Protein 6ASV (pdb70)

Solvent-accessible surface area: 34694 Å² total; per-residue (Å²): 159,79,29,69,0,0,20,6,82,5,3,72,63,4,0,78,89,0,0,94,139,29,211,36,99,53,17,75,19,51,23,28,99,104,64,16,30,5,1,28,6,73,0,70,44,52,3,29,37,8,7,0,0,0,0,0,0,2,1,61,83,6,2,39,5,0,0,0,0,0,1,0,0,1,0,0,47,5,5,10,18,51,66,3,0,0,0,0,0,20,6,0,1,7,73,23,26,154,65,62,220,72,30,80,32,4,29,0,0,65,2,1,0,44,0,0,39,54,3,18,4,61,40,2,0,0,1,16,11,86,18,98,131,1,75,65,42,19,148,32,72,16,26,6,1,76,0,32,38,45,9,24,98,17,2,83,136,42,137,29,42,98,23,2,0,0,0,5,67,104,74,4,32,128,80,0,120,54,9,0,50,102,4,127,108,21,75,48,0,36,4,52,88,100,157,51,42,16,98,29,97,0,59,52,17,0,0,0,0,2,25,13,37,6,24,52,6,25,67,12,21,133,0,0,102,16,0,66,141,101,37,11,98,81,0,10,0,2,0,3,7,1,25,22,12,67,84,1,12,62,38,0,115,121,25,57,7,62,34,0,0,0,0,12,0,14,73,48,62,128,89,7,63,92,9,126,24,17,76,61,26,46,0,0,26,22,0,4,49,0,0,79,45,9,17,74,151,71,66,26,90,61,30,81,118,160,45,65,1,0,18,4,85,6,3,63,61,4,0,75,94,0,0,87,125,21,209,50,76,46,19,78,22,54,24,27,101,100,68,15,30,3,1,30,5,78,0,63,53,90,1,167,60,4,24,0,0,0,0,0,0,3,3,65,83,8,1,36,5,1,0,0,0,0,1,0,0,1,0,0,86,63,6,52,18,49,62,3,0,0,0,0,0,10,5,1,2,4,76,23,2,84,8,46,131,5,24,32,35,4,0,0,0,10,1,2,0,34,0,0,45,52,5,19,5,61,45,0,0,0,1,5,4,71,7,45,25,1,4,0,4,9,126,35,60,3,2,6,3,45,0,22,63,38,6,27,111,18,1,88,145,34,135,26,98,91,22,2,0,0,0,5,61,26,58,6,3,81,66,0,27,46,6,0,91,92,4,127,39,17,74,6,0,0,3,5,49,91,111,48,103,13,21,22,77,1,74,54,26,2,0,0,0,3,29,8,20,5,30,46,5,22,72,9,20,138,0,0,109,18,0,63,86,119,37,9,54,91,0,10,0,1,0,2,2,2,25,24,15,64,86,1,18,64,43,2,126,124,28,61,7,62,35,1,0,0,1,12,0,13,81,36,64,113,51,2,133,80,8,133,33,24,79,64,29,51,0,0,25,26,0,4,54,0,0,79,48,12,31,87,151,75,44,23,33,72,43,72,102,60,56,2,0,19,5,80,6,3,63,138,8,0,77,118,0,0,86,120,26,208,56,84,46,19,90,28,53,22,29,98,122,132,111,45,112,31,31,32,117,29,78,55,109,5,173,58,6,23,0,0,0,0,0,0,2,3,86,82,39,87,60,5,16,91,0,0,11,47,0,0,37,31,0,87,176,38,51,18,48,50,4,0,0,0,0,0,26,5,2,63,6,109,73,3,86,49,46,137,2,37,193,70,81,24,21,0,17,58,3,0,58,102,0,40,93,29,20,5,59,11,1,0,0,0,8,9,82,10,43,27,0,2,0,4,3,78,30,12,3,2,5,2,51,0,24,62,34,2,20,109,18,3,90,144,46,92,30,69,96,22,3,0,0,0,3,52,21,55,2,1,88,60,0,42,46,2,0,91,117,7,130,100,18,67,5,0,0,1,4,68,8,146,63,137,102,131,58,90,75,70,20,83,15,17,21,73,0,70,64,30,3,0,0,1,0,17,13,37,6,26,61,6,18,54,10,18,121,0,0,34,17,0,63,152,111,40,9,48,104,0,9,0,2,0,2,5,1,37,17,50,78,82,0,16,60,42,2,151,107,27,64,7,60,35,0,0,0,1,22,0,13,77,36,46,114,115,2,140,89,13,131,35,21,88,66,26,40,0,0,26,25,0,5,60,0,0,74,48,0,27,86,56,56,26,4,36,71,35,71

Foldseek 3Di:
DLEAEEEEDFFVPLSVLLCVLLVHDHFDWPWDADPVRDTDTDGPDQQAQGAYEYEFACAPVNVSRLNSQLVNLLNNVVSHHNAYEYEHAHHPLLVLCDQVVVPPDDSVLLVSQCSNVVSPHQEYEYELRVDPCSCVSHPHGYHYHYPLVVLLVVVQVVPWDQEEEEELAPVCVVVSCVSCCVNVVGHYWYWYPVLIDIRDQQAPGEYEYEDAEDECCVSVQSSQVVSVVNHHDAYEYEYEYYNNPDNNLVSVLPGSHQAYEYESSGPDDPSNVPDPRYYYDYCSNLVSVQVVCVVVVHDPVVSHD/DEAEAEEDFAVVLSQLLQVLLVHGHADWDWDADPVRDIDIDHPDQQALHAYEYEFACAVVNVSSLNSQLVNLLNNVVSHHNAYEYEHAHHPLLVLCDQVVVNPDDSVLLVSQVSNVVSPHQEYEYEPRLDPCSCVSHPHGYHYHYPLVVLLVVVVVPPWDQEEEEELADSFQVVSCVSCCVNVVGHYWYWYPPVIDIRDQQAPGEYEYEGAEDACCQSVQSSQVVSVVRHHDAYEYEHEYYNNPDNNLVSVQPGRHQAYEYESSGDDDVSNVPDPRYYYDYCSNVVSVVVVCVVVVHDPVVPD/DEAEAEEPFFVVLSQLLCVLLVHGHADKDWDADPVRHTDIDRPDQQALYAYEYEFACAPVNVSRLNSQLVNLLNCVVSHHNAYEYEHAHHPLLVLQDQVVVPPDDSVLLVSQVSNVVSPHQEYEYELRVDPCSCVSHPHGYHYHYPLVVLLVVVQVPPWDQEEEEELADSCVVVSCVSCCVNVVGYYKYWYWDDPDPPDDIDTDIGDQQAPTEYEHEDAEDACCQSVQNSQVNSVVSHHDAYEYEHEYYNNPDNNLVSVVPGRHQAYEYESSGPDDPSNVPDPRYYYDYCSVVVSVCVVCVVVVHDPVVSD

Sequence (919 aa):
PDMKLFAGNATPELAQRIANRLYTSLGDAAVGRFSDGEVSVQINENVRGGDIFIIQSTCAPTNDNLMELVVMVDALRRASAGRITAVIPYFGYARQDRRVRSARVPITAKVVADFLSSVGVDRVLTVDLHAEQIQGFFDVPVDNVFGSPILLEDMLQLNLDNPIVVSPDIGGVVRARAIAKLLNDTDMAIIDKRVMHIIGDVAGRDCVLVDDMIDTGGTLCKAAEALKERGAKRVFAYATHPIFSGNAANNLRNSVIDEVVVCDTIPLSDEIKSLPNVRTLTLSGMLAEAIRRISNEESISAMFEDMKLFAGNATPELAQRIANRLYTSLGDAAVGRFSDGEVSVQINENVRGGDIFIIQSTCAPTNDNLMELVVMVDALRRASAGRITAVIPYFGYARQDRRVRSARVPITAKVVADFLSSVGVDRVLTVDLHAEQIQGFFDVPVDNVFGSPILLEDMLQLNLDNPIVVSPDIGGVVRARAIAKLLNDTDMAIIDKRVMHIIGDVAGRDCVLVDDMIDTGGTLCKAAEALKERGAKRVFAYATHPIFSGNAANNLRNSVIDEVVVCDTIPLSDEIKSLPNVRTLTLSGMLAEAIRRISNEESISAMFDMKLFAGNATPELAQRIANRLYTSLGDAAVGRFSDGEVSVQINENVRGGDIFIIQSTCAPTNDNLMELVVMVDALRRASAGRITAVIPYFGYARQDRRVRSARVPITAKVVADFLSSVGVDRVLTVDLHAEQIQGFFDVPVDNVFGSPILLEDMLQLNLDNPIVVSPDIGGVVRARAIAKLLNDTDMAIIDKRRPRANVSQVMHIIGDVAGRDCVLVDDMIDTGGTLCKAAEALKERGAKRVFAYATHPIFSGNAANNLRNSVIDEVVVCDTIPLSDEIKSLPNVRTLTLSGMLAEAIRRISNEESISAMF

Secondary structure (DSSP, 8-state):
--EEEEE-SSSHHHHHHHHHHTT-PBP-EEEEE-TTS-EEEEE-S--BT-EEEEE----SSHHHHHHHHHHHHHHHHHTTBSEEEEEESS-TTTT----GGG-S---HHHHHHHHHHHHT--EEEEES-SSGGGGGG-SS-EEEE-SHHHHHHHHHHT--SS-EEEESSGGGHHHHHHHHHHTTT-EEEEEEE--EEEES--TTS-EEEEEEEESS-HHHHHHHHHHHHTT-S-EEEEEEEE---TTHHHHHHTS--SEEEEESSSPPPHHHHH-TTEEEE--HHHHHHHHHHHHHT--SGGG--/-EEEEE-SSSHHHHHHHHHHTT--B--EEEEE-TTS-EEEEE-S--BT-EEEEE----SSHHHHHHHHHHHHHHHHHTTBSEEEEEESS-TTTT----GGG-S---HHHHHHHHHHHHT--EEEEES-SSGGGGGG-SS-EEEE-SHHHHHHHHHTT--SS-EEEESSGGGHHHHHHHHHHTTT--EEEEEE--EEEES--TT--EEEE-SEESSSHHHHHHHHHHHHTT-S-EEEE-SEE---TTHHHHHHTS--SEEEEESSSPPPHHHHT-TTEEEE--HHHHHHHHHHHHTT--SGGG-/-EEEEE-SSSHHHHHHHHHHTT-----EEEEE-TTS-EEEEE-S--BT-EEEEE----SSHHHHHHHHHHHHHHHHHTTBSEEEEEESS-TTTT----GGG-S---HHHHHHHHHHHHT--EEEEES-SSGGGGGG-SS-EEEE-SHHHHHHHHHTT--SS-EEEESSGGGHHHHHHHHHHTTT--EEEEEEE---TTS--EEEEES--TTS-EEEEEEEESS-HHHHHHHHHHHHTT-S-EEEEEEEE---TTHHHHHHTS--SEEEEESSSPPPHHHHT-TTEEEE--HHHHHHHHHHHHTT--SGGG-

Structure (mmCIF, N/CA/C/O backbone):
data_6ASV
#
_entry.id   6ASV
#
_cell.length_a   104.757
_cell.length_b   138.436
_cell.length_c   137.438
_cell.angle_alpha   90.000
_cell.angle_beta   90.000
_cell.angle_gamma   90.000
#
_symmetry.space_group_name_H-M   'C 2 2 21'
#
loop_
_entity.id
_entity.type
_entity.pdbx_description
1 polymer 'Ribose-phosphate pyrophosphokinase'
2 non-polymer 'PHOSPHATE ION'
3 non-polymer 'CHLORIDE ION'
4 water water
#
loop_
_atom_site.group_PDB
_atom_site.id
_atom_site.type_symbol
_atom_site.label_atom_id
_atom_site.label_alt_id
_atom_site.label_comp_id
_atom_site.label_asym_id
_atom_site.label_entity_id
_atom_site.label_seq_id
_atom_site.pdbx_PDB_ins_code
_atom_site.Cartn_x
_atom_site.Cartn_y
_atom_site.Cartn_z
_atom_site.occupancy
_atom_site.B_iso_or_equiv
_atom_site.auth_seq_id
_atom_site.auth_comp_id
_atom_site.auth_asym_id
_atom_site.auth_atom_id
_atom_site.pdbx_PDB_model_num
ATOM 1 N N . PRO A 1 22 ? 0.752 9.164 -30.504 1.00 65.16 2 PRO A N 1
ATOM 2 C CA . PRO A 1 22 ? 2.055 9.309 -31.169 1.00 66.01 2 PRO A CA 1
ATOM 3 C C . PRO A 1 22 ? 3.128 8.410 -30.547 1.00 63.35 2 PRO A C 1
ATOM 4 O O . PRO A 1 22 ? 3.737 7.604 -31.246 1.00 64.05 2 PRO A O 1
ATOM 8 N N . ASP A 1 23 ? 3.349 8.562 -29.243 1.00 59.79 3 ASP A N 1
ATOM 9 C CA . ASP A 1 23 ? 4.130 7.603 -28.459 1.00 58.90 3 ASP A CA 1
ATOM 10 C C . ASP A 1 23 ? 3.231 6.520 -27.833 1.00 55.54 3 ASP A C 1
ATOM 11 O O . ASP A 1 23 ? 3.697 5.727 -27.015 1.00 54.53 3 ASP A O 1
ATOM 16 N N . MET A 1 24 ? 1.949 6.497 -28.211 1.00 52.03 4 MET A N 1
ATOM 17 C CA . MET A 1 24 ? 0.976 5.565 -27.650 1.00 50.27 4 MET A CA 1
ATOM 18 C C . MET A 1 24 ? 1.041 4.213 -28.345 1.00 46.31 4 MET A C 1
ATOM 19 O O . MET A 1 24 ? 1.119 4.143 -29.558 1.00 44.12 4 MET A O 1
ATOM 24 N N . LYS A 1 25 ? 0.989 3.147 -27.558 1.00 43.70 5 LYS A N 1
ATOM 25 C CA . LYS A 1 25 ? 0.874 1.800 -28.095 1.00 43.34 5 LYS A CA 1
ATOM 26 C C . LYS A 1 25 ? -0.095 0.970 -27.262 1.00 41.77 5 LYS A C 1
ATOM 27 O O . LYS A 1 25 ? -0.170 1.129 -26.046 1.00 40.78 5 LYS A O 1
ATOM 33 N N . LEU A 1 26 ? -0.852 0.113 -27.939 1.00 40.67 6 LEU A N 1
ATOM 34 C CA . LEU A 1 26 ? -1.812 -0.769 -27.299 1.00 41.23 6 LEU A CA 1
ATOM 35 C C . LEU A 1 26 ? -1.333 -2.194 -27.382 1.00 41.73 6 LEU A C 1
ATOM 36 O O . LEU A 1 26 ? -0.839 -2.618 -28.427 1.00 43.63 6 LEU A O 1
ATOM 41 N N . PHE A 1 27 ? -1.487 -2.926 -26.282 1.00 41.41 7 PHE A N 1
ATOM 42 C CA . PHE A 1 27 ? -1.298 -4.370 -26.262 1.00 42.31 7 PHE A CA 1
ATOM 43 C C . PHE A 1 27 ? -2.511 -5.010 -25.620 1.00 41.77 7 PHE A C 1
ATOM 44 O O . PHE A 1 27 ? -3.324 -4.322 -24.999 1.00 39.38 7 PHE A O 1
ATOM 52 N N . ALA A 1 28 ? -2.623 -6.328 -25.779 1.00 40.78 8 ALA A N 1
ATOM 53 C CA . ALA A 1 28 ? -3.721 -7.100 -25.203 1.00 42.37 8 ALA A CA 1
ATOM 54 C C . ALA A 1 28 ? -3.326 -8.560 -24.985 1.00 41.80 8 ALA A C 1
ATOM 55 O O . ALA A 1 28 ? -2.573 -9.129 -25.769 1.00 41.45 8 ALA A O 1
ATOM 57 N N . GLY A 1 29 ? -3.838 -9.158 -23.912 1.00 42.23 9 GLY A N 1
ATOM 58 C CA . GLY A 1 29 ? -3.666 -10.588 -23.672 1.00 42.22 9 GLY A CA 1
ATOM 59 C C . GLY A 1 29 ? -4.849 -11.337 -24.249 1.00 42.63 9 GLY A C 1
ATOM 60 O O . GLY A 1 29 ? -5.550 -10.821 -25.117 1.00 46.87 9 GLY A O 1
ATOM 61 N N . ASN A 1 30 ? -5.098 -12.538 -23.746 1.00 40.80 10 ASN A N 1
ATOM 62 C CA . ASN A 1 30 ? -6.160 -13.393 -24.281 1.00 41.50 10 ASN A CA 1
ATOM 63 C C . ASN A 1 30 ? -7.494 -13.294 -23.540 1.00 42.50 10 ASN A C 1
ATOM 64 O O . ASN A 1 30 ? -8.414 -14.057 -23.834 1.00 41.92 10 ASN A O 1
ATOM 69 N N . ALA A 1 31 ? -7.609 -12.368 -22.589 1.00 40.75 11 ALA A N 1
ATOM 70 C CA . ALA A 1 31 ? -8.823 -12.265 -21.785 1.00 41.91 11 ALA A CA 1
ATOM 71 C C . ALA A 1 31 ? -9.982 -11.654 -22.563 1.00 41.73 11 ALA A C 1
ATOM 72 O O . ALA A 1 31 ? -11.096 -12.181 -22.547 1.00 43.43 11 ALA A O 1
ATOM 74 N N . THR A 1 32 ? -9.712 -10.532 -23.227 1.00 39.38 12 THR A N 1
ATOM 75 C CA . THR A 1 32 ? -10.738 -9.768 -23.918 1.00 39.65 12 THR A CA 1
ATOM 76 C C . THR A 1 32 ? -10.235 -9.319 -25.297 1.00 40.08 12 THR A C 1
ATOM 77 O O . THR A 1 32 ? -10.148 -8.121 -25.573 1.00 38.80 12 THR A O 1
ATOM 81 N N . PRO A 1 33 ? -9.904 -10.288 -26.169 1.00 40.70 13 PRO A N 1
ATOM 82 C CA . PRO A 1 33 ? -9.298 -9.943 -27.456 1.00 41.07 13 PRO A CA 1
ATOM 83 C C . PRO A 1 33 ? -10.217 -9.129 -28.359 1.00 40.35 13 PRO A C 1
ATOM 84 O O . PRO A 1 33 ? -9.751 -8.207 -29.018 1.00 39.64 13 PRO A O 1
ATOM 88 N N . GLU A 1 34 ? -11.501 -9.471 -28.382 1.00 41.35 14 GLU A N 1
ATOM 89 C CA . GLU A 1 34 ? -12.469 -8.798 -29.250 1.00 42.98 14 GLU A CA 1
ATOM 90 C C . GLU A 1 34 ? -12.722 -7.359 -28.801 1.00 42.75 14 GLU A C 1
ATOM 91 O O . GLU A 1 34 ? -12.753 -6.443 -29.619 1.00 43.22 14 GLU A O 1
ATOM 93 N N . LEU A 1 35 ? -12.902 -7.171 -27.498 1.00 41.45 15 LEU A N 1
ATOM 94 C CA . LEU A 1 35 ? -13.011 -5.837 -26.923 1.00 41.69 15 LEU A CA 1
ATOM 95 C C . LEU A 1 35 ? -11.760 -5.008 -27.211 1.00 41.29 15 LEU A C 1
ATOM 96 O O . LEU A 1 35 ? -11.844 -3.825 -27.559 1.00 39.84 15 LEU A O 1
ATOM 101 N N . ALA A 1 36 ? -10.598 -5.631 -27.041 1.00 39.50 16 ALA A N 1
ATOM 102 C CA . ALA A 1 36 ? -9.331 -4.957 -27.274 1.00 38.97 16 ALA A CA 1
ATOM 103 C C . ALA A 1 36 ? -9.254 -4.469 -28.715 1.00 38.83 16 ALA A C 1
ATOM 104 O O . ALA A 1 36 ? -8.836 -3.325 -28.975 1.00 36.41 16 ALA A O 1
ATOM 106 N N . GLN A 1 37 ? -9.663 -5.330 -29.645 1.00 36.62 17 GLN A N 1
ATOM 107 C CA . GLN A 1 37 ? -9.645 -4.973 -31.061 1.00 39.74 17 GLN A CA 1
ATOM 108 C C . GLN A 1 37 ? -10.592 -3.820 -31.374 1.00 40.11 17 GLN A C 1
ATOM 109 O O . GLN A 1 37 ? -10.261 -2.951 -32.173 1.00 41.05 17 GLN A O 1
ATOM 115 N N . ARG A 1 38 ? -11.768 -3.830 -30.756 1.00 41.63 18 ARG A N 1
ATOM 116 C CA . ARG A 1 38 ? -12.734 -2.744 -30.937 1.00 43.93 18 ARG A CA 1
ATOM 117 C C . ARG A 1 38 ? -12.208 -1.427 -30.386 1.00 41.83 18 ARG A C 1
ATOM 118 O O . ARG A 1 38 ? -12.381 -0.374 -30.997 1.00 41.66 18 ARG A O 1
ATOM 126 N N . ILE A 1 39 ? -11.544 -1.486 -29.242 1.00 40.23 19 ILE A N 1
ATOM 127 C CA . ILE A 1 39 ? -10.898 -0.297 -28.696 1.00 40.13 19 ILE A CA 1
ATOM 128 C C . ILE A 1 39 ? -9.820 0.202 -29.667 1.00 38.76 19 ILE A C 1
ATOM 129 O O . ILE A 1 39 ? -9.787 1.380 -30.008 1.00 38.58 19 ILE A O 1
ATOM 134 N N . ALA A 1 40 ? -8.956 -0.707 -30.104 1.00 38.35 20 ALA A N 1
ATOM 135 C CA . ALA A 1 40 ? -7.886 -0.388 -31.051 1.00 38.79 20 ALA A CA 1
ATOM 136 C C . ALA A 1 40 ? -8.423 0.266 -32.322 1.00 39.56 20 ALA A C 1
ATOM 137 O O . ALA A 1 40 ? -7.913 1.310 -32.745 1.00 39.43 20 ALA A O 1
ATOM 139 N N . ASN A 1 41 ? -9.464 -0.319 -32.905 1.00 38.54 21 ASN A N 1
ATOM 140 C CA . ASN A 1 41 ? -10.120 0.277 -34.083 1.00 39.28 21 ASN A CA 1
ATOM 141 C C . ASN A 1 41 ? -10.612 1.717 -33.886 1.00 41.41 21 ASN A C 1
ATOM 142 O O . ASN A 1 41 ? -10.503 2.549 -34.797 1.00 41.16 21 ASN A O 1
ATOM 147 N N . ARG A 1 42 ? -11.147 2.018 -32.705 1.00 43.23 22 ARG A N 1
ATOM 148 C CA . ARG A 1 42 ? -11.636 3.372 -32.414 1.00 44.98 22 ARG A CA 1
ATOM 149 C C . ARG A 1 42 ? -10.521 4.391 -32.194 1.00 44.38 22 ARG A C 1
ATOM 150 O O . ARG A 1 42 ? -10.748 5.586 -32.332 1.00 46.12 22 ARG A O 1
ATOM 158 N N . LEU A 1 43 ? -9.328 3.907 -31.856 1.00 43.95 23 LEU A N 1
ATOM 159 C CA . LEU A 1 43 ? -8.126 4.730 -31.756 1.00 43.15 23 LEU A CA 1
ATOM 160 C C . LEU A 1 43 ? -7.279 4.663 -33.028 1.00 42.21 23 LEU A C 1
ATOM 161 O O . LEU A 1 43 ? -6.175 5.208 -33.087 1.00 41.06 23 LEU A O 1
ATOM 166 N N . TYR A 1 44 ? -7.803 3.999 -34.049 1.00 43.58 24 TYR A N 1
ATOM 167 C CA . TYR A 1 44 ? -7.088 3.789 -35.305 1.00 46.71 24 TYR A CA 1
ATOM 168 C C . TYR A 1 44 ? -5.641 3.337 -35.115 1.00 45.59 24 TYR A C 1
ATOM 169 O O . TYR A 1 44 ? -4.710 3.880 -35.715 1.00 45.85 24 TYR A O 1
ATOM 178 N N . THR A 1 45 ? -5.472 2.320 -34.281 1.00 44.29 25 THR A N 1
ATOM 179 C CA . THR A 1 45 ? -4.156 1.889 -33.855 1.00 43.42 25 THR A CA 1
ATOM 180 C C . THR A 1 45 ? -4.114 0.376 -33.888 1.00 42.68 25 THR A C 1
ATOM 181 O O . THR A 1 45 ? -5.022 -0.277 -33.393 1.00 42.18 25 THR A O 1
ATOM 185 N N . SER A 1 46 ? -3.067 -0.181 -34.479 1.00 41.31 26 SER A N 1
ATOM 186 C CA . SER A 1 46 ? -2.897 -1.627 -34.502 1.00 41.89 26 SER A CA 1
ATOM 187 C C . SER A 1 46 ? -2.495 -2.103 -33.110 1.00 42.32 26 SER A C 1
ATOM 188 O O . SER A 1 46 ? -1.824 -1.382 -32.374 1.00 44.42 26 SER A O 1
ATOM 191 N N . LEU A 1 47 ? -2.923 -3.304 -32.750 1.00 40.56 27 LEU A N 1
ATOM 192 C CA . LEU A 1 47 ? -2.495 -3.933 -31.507 1.00 41.95 27 LEU A CA 1
ATOM 193 C C . LEU A 1 47 ? -1.049 -4.397 -31.616 1.00 42.85 27 LEU A C 1
ATOM 194 O O . LEU A 1 47 ? -0.671 -5.026 -32.595 1.00 45.17 27 LEU A O 1
ATOM 199 N N . GLY A 1 48 ? -0.253 -4.097 -30.595 1.00 43.62 28 GLY A N 1
ATOM 200 C CA . GLY A 1 48 ? 1.159 -4.452 -30.576 1.00 43.59 28 GLY A CA 1
ATOM 201 C C . GLY A 1 48 ? 1.401 -5.947 -30.571 1.00 44.96 28 GLY A C 1
ATOM 202 O O . GLY A 1 48 ? 0.524 -6.731 -30.214 1.00 44.56 28 GLY A O 1
ATOM 203 N N . ASP A 1 49 ? 2.598 -6.340 -30.987 1.00 46.04 29 ASP A N 1
ATOM 204 C CA . ASP A 1 49 ? 2.944 -7.747 -31.085 1.00 47.33 29 ASP A CA 1
ATOM 205 C C . ASP A 1 49 ? 3.502 -8.238 -29.764 1.00 45.74 29 ASP A C 1
ATOM 206 O O . ASP A 1 49 ? 4.702 -8.171 -29.506 1.00 45.87 29 ASP A O 1
ATOM 211 N N . ALA A 1 50 ? 2.608 -8.711 -28.917 1.00 45.40 30 ALA A N 1
ATOM 212 C CA . ALA A 1 50 ? 3.010 -9.447 -27.742 1.00 47.97 30 ALA A CA 1
ATOM 213 C C . ALA A 1 50 ? 2.576 -10.885 -27.993 1.00 46.98 30 ALA A C 1
ATOM 214 O O . ALA A 1 50 ? 1.387 -11.159 -28.171 1.00 51.75 30 ALA A O 1
ATOM 216 N N . ALA A 1 51 ? 3.541 -11.789 -28.058 1.00 46.01 31 ALA A N 1
ATOM 217 C CA . ALA A 1 51 ? 3.241 -13.204 -28.210 1.00 45.93 31 ALA A CA 1
ATOM 218 C C . ALA A 1 51 ? 2.850 -13.728 -26.845 1.00 44.86 31 ALA A C 1
ATOM 219 O O . ALA A 1 51 ? 3.708 -14.096 -26.052 1.00 47.65 31 ALA A O 1
ATOM 221 N N . VAL A 1 52 ? 1.556 -13.732 -26.560 1.00 44.04 32 VAL A N 1
ATOM 222 C CA . VAL A 1 52 ? 1.057 -14.171 -25.260 1.00 44.88 32 VAL A CA 1
ATOM 223 C C . VAL A 1 52 ? 0.464 -15.570 -25.397 1.00 44.34 32 VAL A C 1
ATOM 224 O O . VAL A 1 52 ? -0.602 -15.741 -25.972 1.00 43.23 32 VAL A O 1
ATOM 228 N N . GLY A 1 53 ? 1.156 -16.568 -24.863 1.00 47.08 33 GLY A N 1
ATOM 229 C CA . GLY A 1 53 ? 0.697 -17.946 -24.963 1.00 46.07 33 GLY A CA 1
ATOM 230 C C . GLY A 1 53 ? 1.060 -18.778 -23.755 1.00 48.29 33 GLY A C 1
ATOM 231 O O . GLY A 1 53 ? 1.161 -18.271 -22.632 1.00 45.15 33 GLY A O 1
ATOM 232 N N . ARG A 1 54 ? 1.236 -20.073 -23.992 1.00 50.83 34 ARG A N 1
ATOM 233 C CA . ARG A 1 54 ? 1.559 -21.009 -22.937 1.00 53.25 34 ARG A CA 1
ATOM 234 C C . ARG A 1 54 ? 2.705 -21.875 -23.401 1.00 54.39 34 ARG A C 1
ATOM 235 O O . ARG A 1 54 ? 2.789 -22.225 -24.578 1.00 57.57 34 ARG A O 1
ATOM 243 N N . PHE A 1 55 ? 3.591 -22.217 -22.476 1.00 54.51 35 PHE A N 1
ATOM 244 C CA . PHE A 1 55 ? 4.510 -23.316 -22.700 1.00 57.59 35 PHE A CA 1
ATOM 245 C C . PHE A 1 55 ? 3.713 -24.618 -22.579 1.00 58.41 35 PHE A C 1
ATOM 246 O O . PHE A 1 55 ? 2.529 -24.601 -22.217 1.00 56.60 35 PHE A O 1
ATOM 254 N N . SER A 1 56 ? 4.346 -25.739 -22.903 1.00 61.35 36 SER A N 1
ATOM 255 C CA . SER A 1 56 ? 3.669 -27.045 -22.871 1.00 61.21 36 SER A CA 1
ATOM 256 C C . SER A 1 56 ? 3.021 -27.366 -21.512 1.00 60.89 36 SER A C 1
ATOM 257 O O . SER A 1 56 ? 1.975 -28.019 -21.455 1.00 60.66 36 SER A O 1
ATOM 260 N N . ASP A 1 57 ? 3.646 -26.900 -20.432 1.00 57.50 37 ASP A N 1
ATOM 261 C CA . ASP A 1 57 ? 3.186 -27.195 -19.071 1.00 58.87 37 ASP A CA 1
ATOM 262 C C . ASP A 1 57 ? 2.105 -26.248 -18.524 1.00 57.16 37 ASP A C 1
ATOM 263 O O . ASP A 1 57 ? 1.590 -26.470 -17.428 1.00 55.89 37 ASP A O 1
ATOM 268 N N . GLY A 1 58 ? 1.774 -25.196 -19.269 1.00 54.90 38 GLY A N 1
ATOM 269 C CA . GLY A 1 58 ? 0.746 -24.242 -18.848 1.00 53.95 38 GLY A CA 1
ATOM 270 C C . GLY A 1 58 ? 1.267 -22.963 -18.202 1.00 53.47 38 GLY A C 1
ATOM 271 O O . GLY A 1 58 ? 0.479 -22.088 -17.838 1.00 54.22 38 GLY A O 1
ATOM 272 N N . GLU A 1 59 ? 2.584 -22.846 -18.046 1.00 51.63 39 GLU A N 1
ATOM 273 C CA . GLU A 1 59 ? 3.184 -21.583 -17.613 1.00 50.40 39 GLU A CA 1
ATOM 274 C C . GLU A 1 59 ? 2.984 -20.527 -18.695 1.00 48.02 39 GLU A C 1
ATOM 275 O O . GLU A 1 59 ? 3.149 -20.808 -19.891 1.00 45.31 39 GLU A O 1
ATOM 281 N N . VAL A 1 60 ? 2.636 -19.314 -18.274 1.00 46.51 40 VAL A N 1
ATOM 282 C CA . VAL A 1 60 ? 2.473 -18.205 -19.207 1.00 47.80 40 VAL A CA 1
ATOM 283 C C . VAL A 1 60 ? 3.779 -17.912 -19.954 1.00 46.77 40 VAL A C 1
ATOM 284 O O . VAL A 1 60 ? 4.858 -17.915 -19.367 1.00 46.61 40 VAL A O 1
ATOM 288 N N . SER A 1 61 ? 3.655 -17.671 -21.255 1.00 47.16 41 SER A N 1
ATOM 289 C CA . SER A 1 61 ? 4.766 -17.278 -22.105 1.00 47.04 41 SER A CA 1
ATOM 290 C C . SER A 1 61 ? 4.469 -15.908 -22.700 1.00 44.44 41 SER A C 1
ATOM 291 O O . SER A 1 61 ? 3.425 -15.712 -23.321 1.00 44.59 41 SER A O 1
ATOM 294 N N . VAL A 1 62 ? 5.380 -14.964 -22.499 1.00 42.10 42 VAL A N 1
ATOM 295 C CA . VAL A 1 62 ? 5.221 -13.610 -23.020 1.00 41.21 42 VAL A CA 1
ATOM 296 C C . VAL A 1 62 ? 6.534 -13.144 -23.619 1.00 39.88 42 VAL A C 1
ATOM 297 O O . VAL A 1 62 ? 7.597 -13.298 -23.010 1.00 38.06 42 VAL A O 1
ATOM 301 N N . GLN A 1 63 ? 6.451 -12.616 -24.836 1.00 39.80 43 GLN A N 1
ATOM 302 C CA . GLN A 1 63 ? 7.556 -11.891 -25.445 1.00 41.97 43 GLN A CA 1
ATOM 303 C C . GLN A 1 63 ? 7.019 -10.698 -26.229 1.00 41.98 43 GLN A C 1
ATOM 304 O O . GLN A 1 63 ? 6.094 -10.840 -27.028 1.00 44.32 43 GLN A O 1
ATOM 310 N N . ILE A 1 64 ? 7.602 -9.529 -25.996 1.00 39.68 44 ILE A N 1
ATOM 311 C CA . ILE A 1 64 ? 7.220 -8.323 -26.720 1.00 38.83 44 ILE A CA 1
ATOM 312 C C . ILE A 1 64 ? 8.107 -8.241 -27.964 1.00 38.71 44 ILE A C 1
ATOM 313 O O . ILE A 1 64 ? 9.329 -8.121 -27.852 1.00 40.51 44 ILE A O 1
ATOM 318 N N . ASN A 1 65 ? 7.506 -8.334 -29.148 1.00 38.48 45 ASN A N 1
ATOM 319 C CA . ASN A 1 65 ? 8.276 -8.351 -30.400 1.00 38.40 45 ASN A CA 1
ATOM 320 C C . ASN A 1 65 ? 8.336 -6.988 -31.114 1.00 40.33 45 ASN A C 1
ATOM 321 O O . ASN A 1 65 ? 8.318 -6.920 -32.351 1.00 39.26 45 ASN A O 1
ATOM 326 N N . GLU A 1 66 ? 8.411 -5.909 -30.338 1.00 38.20 46 GLU A N 1
ATOM 327 C CA . GLU A 1 66 ? 8.590 -4.571 -30.907 1.00 39.79 46 GLU A CA 1
ATOM 328 C C . GLU A 1 66 ? 9.132 -3.606 -29.874 1.00 39.95 46 GLU A C 1
ATOM 329 O O . GLU A 1 66 ? 8.959 -3.791 -28.675 1.00 40.84 46 GLU A O 1
ATOM 335 N N . ASN A 1 67 ? 9.800 -2.572 -30.351 1.00 41.18 47 ASN A N 1
ATOM 336 C CA . ASN A 1 67 ? 10.367 -1.584 -29.468 1.00 43.62 47 ASN A CA 1
ATOM 337 C C . ASN A 1 67 ? 9.247 -0.883 -28.707 1.00 41.16 47 ASN A C 1
ATOM 338 O O . ASN A 1 67 ? 8.258 -0.484 -29.303 1.00 39.95 47 ASN A O 1
ATOM 343 N N . VAL A 1 68 ? 9.383 -0.797 -27.385 1.00 41.52 48 VAL A N 1
ATOM 344 C CA . VAL A 1 68 ? 8.439 -0.047 -26.551 1.00 41.48 48 VAL A CA 1
ATOM 345 C C . VAL A 1 68 ? 9.145 1.030 -25.730 1.00 42.14 48 VAL A C 1
ATOM 346 O O . VAL A 1 68 ? 8.541 1.626 -24.835 1.00 43.23 48 VAL A O 1
ATOM 350 N N . ARG A 1 69 ? 10.417 1.278 -26.028 1.00 43.96 49 ARG A N 1
ATOM 351 C CA . ARG A 1 69 ? 11.220 2.229 -25.258 1.00 45.53 49 ARG A CA 1
ATOM 352 C C . ARG A 1 69 ? 10.604 3.622 -25.238 1.00 42.61 49 ARG A C 1
ATOM 353 O O . ARG A 1 69 ? 10.283 4.172 -26.281 1.00 38.96 49 ARG A O 1
ATOM 361 N N . GLY A 1 70 ? 10.426 4.167 -24.037 1.00 41.94 50 GLY A N 1
ATOM 362 C CA . GLY A 1 70 ? 9.868 5.505 -23.854 1.00 42.88 50 GLY A CA 1
ATOM 363 C C . GLY A 1 70 ? 8.398 5.666 -24.206 1.00 43.26 50 GLY A C 1
ATOM 364 O O . GLY A 1 70 ? 7.881 6.779 -24.199 1.00 42.97 50 GLY A O 1
ATOM 365 N N . GLY A 1 71 ? 7.714 4.564 -24.496 1.00 44.92 51 GLY A N 1
ATOM 366 C CA . GLY A 1 71 ? 6.341 4.622 -24.977 1.00 43.39 51 GLY A CA 1
ATOM 367 C C . GLY A 1 71 ? 5.301 4.767 -23.890 1.00 43.99 51 GLY A C 1
ATOM 368 O O . GLY A 1 71 ? 5.536 4.434 -22.724 1.00 43.22 51 GLY A O 1
ATOM 369 N N . ASP A 1 72 ? 4.145 5.278 -24.297 1.00 43.34 52 ASP A N 1
ATOM 370 C CA . ASP A 1 72 ? 2.963 5.352 -23.460 1.00 43.01 52 ASP A CA 1
ATOM 371 C C . ASP A 1 72 ? 2.135 4.109 -23.765 1.00 41.05 52 ASP A C 1
ATOM 372 O O . ASP A 1 72 ? 1.425 4.066 -24.769 1.00 42.48 52 ASP A O 1
ATOM 377 N N . ILE A 1 73 ? 2.247 3.097 -22.910 1.00 39.25 53 ILE A N 1
ATOM 378 C CA . ILE A 1 73 ? 1.724 1.765 -23.203 1.00 38.92 53 ILE A CA 1
ATOM 379 C C . ILE A 1 73 ? 0.443 1.457 -22.440 1.00 37.50 53 ILE A C 1
ATOM 380 O O . ILE A 1 73 ? 0.381 1.623 -21.220 1.00 37.02 53 ILE A O 1
ATOM 385 N N . PHE A 1 74 ? -0.567 0.977 -23.163 1.00 35.80 54 PHE A N 1
ATOM 386 C CA . PHE A 1 74 ? -1.839 0.584 -22.569 1.00 36.75 54 PHE A CA 1
ATOM 387 C C . PHE A 1 74 ? -2.059 -0.900 -22.817 1.00 37.50 54 PHE A C 1
ATOM 388 O O . PHE A 1 74 ? -1.939 -1.359 -23.945 1.00 37.40 54 PHE A O 1
ATOM 396 N N . ILE A 1 75 ? -2.344 -1.646 -21.759 1.00 37.86 55 ILE A N 1
ATOM 397 C CA . ILE A 1 75 ? -2.598 -3.081 -21.875 1.00 39.32 55 ILE A CA 1
ATOM 398 C C . ILE A 1 75 ? -4.065 -3.314 -21.599 1.00 38.30 55 ILE A C 1
ATOM 399 O O . ILE A 1 75 ? -4.582 -2.882 -20.568 1.00 37.24 55 ILE A O 1
ATOM 404 N N . ILE A 1 76 ? -4.733 -3.995 -22.521 1.00 37.66 56 ILE A N 1
ATOM 405 C CA . ILE A 1 76 ? -6.156 -4.261 -22.387 1.00 38.26 56 ILE A CA 1
ATOM 406 C C . ILE A 1 76 ? -6.356 -5.722 -22.015 1.00 39.13 56 ILE A C 1
ATOM 407 O O . ILE A 1 76 ? -6.160 -6.623 -22.836 1.00 40.59 56 ILE A O 1
ATOM 412 N N . GLN A 1 77 ? -6.750 -5.940 -20.768 1.00 38.82 57 GLN A N 1
ATOM 413 C CA . GLN A 1 77 ? -6.934 -7.275 -20.231 1.00 39.02 57 GLN A CA 1
ATOM 414 C C . GLN A 1 77 ? -7.837 -7.229 -18.989 1.00 39.37 57 GLN A C 1
ATOM 415 O O . GLN A 1 77 ? -7.407 -6.782 -17.912 1.00 39.53 57 GLN A O 1
ATOM 421 N N . SER A 1 78 ? -9.086 -7.673 -19.144 1.00 37.76 58 SER A N 1
ATOM 422 C CA . SER A 1 78 ? -9.933 -7.974 -17.992 1.00 37.47 58 SER A CA 1
ATOM 423 C C . SER A 1 78 ? -9.325 -9.164 -17.260 1.00 38.69 58 SER A C 1
ATOM 424 O O . SER A 1 78 ? -8.716 -10.036 -17.889 1.00 37.59 58 SER A O 1
ATOM 427 N N . THR A 1 79 ? -9.469 -9.200 -15.941 1.00 37.77 59 THR A N 1
ATOM 428 C CA . THR A 1 79 ? -9.068 -10.381 -15.185 1.00 39.86 59 THR A CA 1
ATOM 429 C C . THR A 1 79 ? -10.311 -11.225 -14.902 1.00 40.65 59 THR A C 1
ATOM 430 O O . THR A 1 79 ? -10.678 -11.456 -13.753 1.00 40.20 59 THR A O 1
ATOM 434 N N . CYS A 1 80 ? -10.955 -11.658 -15.986 1.00 39.80 60 CYS A N 1
ATOM 435 C CA . CYS A 1 80 ? -12.136 -12.504 -15.936 1.00 40.05 60 CYS A CA 1
ATOM 436 C C . CYS A 1 80 ? -11.699 -13.955 -16.087 1.00 41.23 60 CYS A C 1
ATOM 437 O O . CYS A 1 80 ? -10.511 -14.228 -16.228 1.00 41.67 60 CYS A O 1
ATOM 440 N N . ALA A 1 81 ? -12.654 -14.878 -16.068 1.00 41.33 61 ALA A N 1
ATOM 441 C CA . ALA A 1 81 ? -12.357 -16.299 -16.216 1.00 45.99 61 ALA A CA 1
ATOM 442 C C . ALA A 1 81 ? -11.578 -16.563 -17.507 1.00 46.49 61 ALA A C 1
ATOM 443 O O . ALA A 1 81 ? -11.883 -15.950 -18.525 1.00 49.24 61 ALA A O 1
ATOM 445 N N . PRO A 1 82 ? -10.558 -17.424 -17.475 1.00 46.04 62 PRO A N 1
ATOM 446 C CA . PRO A 1 82 ? -10.012 -18.031 -16.246 1.00 45.96 62 PRO A CA 1
ATOM 447 C C . PRO A 1 82 ? -9.120 -17.034 -15.496 1.00 44.76 62 PRO A C 1
ATOM 448 O O . PRO A 1 82 ? -8.090 -16.594 -16.013 1.00 44.26 62 PRO A O 1
ATOM 452 N N . THR A 1 83 ? -9.528 -16.697 -14.280 1.00 44.44 63 THR A N 1
ATOM 453 C CA . THR A 1 83 ? -9.030 -15.514 -13.585 1.00 44.11 63 THR A CA 1
ATOM 454 C C . THR A 1 83 ? -7.525 -15.496 -13.353 1.00 41.97 63 THR A C 1
ATOM 455 O O . THR A 1 83 ? -6.859 -14.502 -13.642 1.00 41.50 63 THR A O 1
ATOM 459 N N . ASN A 1 84 ? -6.992 -16.593 -12.831 1.00 39.63 64 ASN A N 1
ATOM 460 C CA . ASN A 1 84 ? -5.593 -16.631 -12.439 1.00 39.19 64 ASN A CA 1
ATOM 461 C C . ASN A 1 84 ? -4.657 -16.605 -13.647 1.00 38.64 64 ASN A C 1
ATOM 462 O O . ASN A 1 84 ? -3.646 -15.905 -13.624 1.00 36.61 64 ASN A O 1
ATOM 467 N N . ASP A 1 85 ? -5.009 -17.340 -14.702 1.00 36.96 65 ASP A N 1
ATOM 468 C CA . ASP A 1 85 ? -4.283 -17.262 -15.965 1.00 40.39 65 ASP A CA 1
ATOM 469 C C . ASP A 1 85 ? -4.285 -15.840 -16.541 1.00 39.21 65 ASP A C 1
ATOM 470 O O . ASP A 1 85 ? -3.243 -15.321 -16.923 1.00 40.11 65 ASP A O 1
ATOM 475 N N . ASN A 1 86 ? -5.452 -15.216 -16.601 1.00 39.28 66 ASN A N 1
ATOM 476 C CA . ASN A 1 86 ? -5.568 -13.875 -17.183 1.00 39.46 66 ASN A CA 1
ATOM 477 C C . ASN A 1 86 ? -4.863 -12.796 -16.350 1.00 39.15 66 ASN A C 1
ATOM 478 O O . ASN A 1 86 ? -4.286 -11.860 -16.902 1.00 36.85 66 ASN A O 1
ATOM 483 N N . LEU A 1 87 ? -4.892 -12.944 -15.029 1.00 38.25 67 LEU A N 1
ATOM 484 C CA . LEU A 1 87 ? -4.148 -12.063 -14.144 1.00 38.30 67 LEU A CA 1
ATOM 485 C C . LEU A 1 87 ? -2.645 -12.217 -14.357 1.00 38.68 67 LEU A C 1
ATOM 486 O O . LEU A 1 87 ? -1.919 -11.221 -14.434 1.00 36.23 67 LEU A O 1
ATOM 491 N N . MET A 1 88 ? -2.176 -13.460 -14.447 1.00 38.48 68 MET A N 1
ATOM 492 C CA . MET A 1 88 ? -0.744 -13.704 -14.649 1.00 40.36 68 MET A CA 1
ATOM 493 C C . MET A 1 88 ? -0.254 -13.174 -15.996 1.00 39.66 68 MET A C 1
ATOM 494 O O . MET A 1 88 ? 0.820 -12.588 -16.053 1.00 38.98 68 MET A O 1
ATOM 499 N N . GLU A 1 89 ? -1.033 -13.369 -17.064 1.00 38.59 69 GLU A N 1
ATOM 500 C CA . GLU A 1 89 ? -0.714 -12.756 -18.358 1.00 38.83 69 GLU A CA 1
ATOM 501 C C . GLU A 1 89 ? -0.501 -11.254 -18.170 1.00 37.38 69 GLU A C 1
ATOM 502 O O . GLU A 1 89 ? 0.497 -10.704 -18.615 1.00 36.72 69 GLU A O 1
ATOM 508 N N . LEU A 1 90 ? -1.443 -10.602 -17.500 1.00 36.82 70 LEU A N 1
ATOM 509 C CA . LEU A 1 90 ? -1.365 -9.156 -17.306 1.00 37.28 70 LEU A CA 1
ATOM 510 C C . LEU A 1 90 ? -0.090 -8.765 -16.568 1.00 38.01 70 LEU A C 1
ATOM 511 O O . LEU A 1 90 ? 0.657 -7.905 -17.038 1.00 36.91 70 LEU A O 1
ATOM 516 N N . VAL A 1 91 ? 0.184 -9.410 -15.437 1.00 37.58 71 VAL A N 1
ATOM 517 C CA . VAL A 1 91 ? 1.320 -8.988 -14.620 1.00 38.33 71 VAL A CA 1
ATOM 518 C C . VAL A 1 91 ? 2.660 -9.267 -15.292 1.00 38.44 71 VAL A C 1
ATOM 519 O O . VAL A 1 91 ? 3.564 -8.436 -15.185 1.00 36.23 71 VAL A O 1
ATOM 523 N N . VAL A 1 92 ? 2.798 -10.407 -15.979 1.00 37.15 72 VAL A N 1
ATOM 524 C CA . VAL A 1 92 ? 4.060 -10.703 -16.657 1.00 37.38 72 VAL A CA 1
ATOM 525 C C . VAL A 1 92 ? 4.219 -9.846 -17.924 1.00 38.02 72 VAL A C 1
ATOM 526 O O . VAL A 1 92 ? 5.341 -9.513 -18.302 1.00 38.42 72 VAL A O 1
ATOM 530 N N . MET A 1 93 ? 3.114 -9.509 -18.584 1.00 38.88 73 MET A N 1
ATOM 531 C CA . MET A 1 93 ? 3.162 -8.518 -19.673 1.00 40.13 73 MET A CA 1
ATOM 532 C C . MET A 1 93 ? 3.733 -7.187 -19.157 1.00 38.14 73 MET A C 1
ATOM 533 O O . MET A 1 93 ? 4.586 -6.577 -19.801 1.00 35.66 73 MET A O 1
ATOM 538 N N . VAL A 1 94 ? 3.289 -6.767 -17.976 1.00 37.56 74 VAL A N 1
ATOM 539 C CA . VAL A 1 94 ? 3.752 -5.497 -17.396 1.00 37.64 74 VAL A CA 1
ATOM 540 C C . VAL A 1 94 ? 5.240 -5.568 -17.072 1.00 38.07 74 VAL A C 1
ATOM 541 O O . VAL A 1 94 ? 5.988 -4.614 -17.328 1.00 36.57 74 VAL A O 1
ATOM 545 N N . ASP A 1 95 ? 5.667 -6.702 -16.517 1.00 36.88 75 ASP A N 1
ATOM 546 C CA . ASP A 1 95 ? 7.056 -6.873 -16.132 1.00 36.42 75 ASP A CA 1
ATOM 547 C C . ASP A 1 95 ? 7.970 -6.845 -17.341 1.00 36.06 75 ASP A C 1
ATOM 548 O O . ASP A 1 95 ? 9.037 -6.230 -17.301 1.00 35.74 75 ASP A O 1
ATOM 553 N N . ALA A 1 96 ? 7.560 -7.543 -18.398 1.00 34.87 76 ALA A N 1
ATOM 554 C CA . ALA A 1 96 ? 8.339 -7.599 -19.627 1.00 35.37 76 ALA A CA 1
ATOM 555 C C . ALA A 1 96 ? 8.457 -6.206 -20.229 1.00 35.25 76 ALA A C 1
ATOM 556 O O . ALA A 1 96 ? 9.534 -5.805 -20.656 1.00 36.77 76 ALA A O 1
ATOM 558 N N . LEU A 1 97 ? 7.353 -5.468 -20.238 1.00 35.73 77 LEU A N 1
ATOM 559 C CA . LEU A 1 97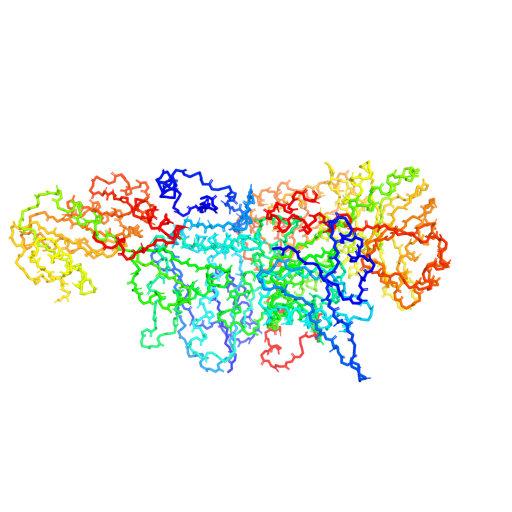 ? 7.347 -4.101 -20.757 1.00 37.06 77 LEU A CA 1
ATOM 560 C C . LEU A 1 97 ? 8.201 -3.139 -19.934 1.00 39.26 77 LEU A C 1
ATOM 561 O O . LEU A 1 97 ? 8.852 -2.249 -20.493 1.00 39.78 77 LEU A O 1
ATOM 566 N N . ARG A 1 98 ? 8.190 -3.312 -18.614 1.00 40.38 78 ARG A N 1
ATOM 567 C CA . ARG A 1 98 ? 8.960 -2.447 -17.718 1.00 41.70 78 ARG A CA 1
ATOM 568 C C . ARG A 1 98 ? 10.454 -2.692 -17.884 1.00 42.10 78 ARG A C 1
ATOM 569 O O . ARG A 1 98 ? 11.244 -1.738 -17.985 1.00 41.86 78 ARG A O 1
ATOM 577 N N . ARG A 1 99 ? 10.839 -3.966 -17.921 1.00 38.57 79 ARG A N 1
ATOM 578 C CA . ARG A 1 99 ? 12.234 -4.337 -18.152 1.00 40.75 79 ARG A CA 1
ATOM 579 C C . ARG A 1 99 ? 12.707 -4.016 -19.565 1.00 41.90 79 ARG A C 1
ATOM 580 O O . ARG A 1 99 ? 13.918 -3.959 -19.811 1.00 44.36 79 ARG A O 1
ATOM 588 N N . ALA A 1 100 ? 11.759 -3.822 -20.484 1.00 41.10 80 ALA A N 1
ATOM 589 C CA . ALA A 1 100 ? 12.057 -3.359 -21.842 1.00 41.29 80 ALA A CA 1
ATOM 590 C C . ALA A 1 100 ? 11.971 -1.831 -21.976 1.00 41.90 80 ALA A C 1
ATOM 591 O O . ALA A 1 100 ? 11.944 -1.311 -23.092 1.00 40.55 80 ALA A O 1
ATOM 593 N N . SER A 1 101 ? 11.898 -1.128 -20.843 1.00 41.52 81 SER A N 1
ATOM 594 C CA . SER A 1 101 ? 12.013 0.342 -20.778 1.00 42.35 81 SER A CA 1
ATOM 595 C C . SER A 1 101 ? 10.802 1.122 -21.312 1.00 42.62 81 SER A C 1
ATOM 596 O O . SER A 1 101 ? 10.951 2.213 -21.859 1.00 43.40 81 SER A O 1
ATOM 599 N N . ALA A 1 102 ? 9.606 0.579 -21.122 1.00 43.22 82 ALA A N 1
ATOM 600 C CA . ALA A 1 102 ? 8.380 1.331 -21.355 1.00 43.10 82 ALA A CA 1
ATOM 601 C C . ALA A 1 102 ? 8.380 2.633 -20.536 1.00 43.76 82 ALA A C 1
ATOM 602 O O . ALA A 1 102 ? 8.796 2.645 -19.382 1.00 43.24 82 ALA A O 1
ATOM 604 N N . GLY A 1 103 ? 7.923 3.727 -21.134 1.00 44.11 83 GLY A N 1
ATOM 605 C CA . GLY A 1 103 ? 7.887 5.019 -20.445 1.00 43.24 83 GLY A CA 1
ATOM 606 C C . GLY A 1 103 ? 6.807 5.050 -19.374 1.00 42.99 83 GLY A C 1
ATOM 607 O O . GLY A 1 103 ? 7.063 5.406 -18.223 1.00 40.56 83 GLY A O 1
ATOM 608 N N . ARG A 1 104 ? 5.598 4.660 -19.767 1.00 44.40 84 ARG A N 1
ATOM 609 C CA . ARG A 1 104 ? 4.447 4.626 -18.875 1.00 44.14 84 ARG A CA 1
ATOM 610 C C . ARG A 1 104 ? 3.591 3.405 -19.209 1.00 42.59 84 ARG A C 1
ATOM 611 O O . ARG A 1 104 ? 3.456 3.028 -20.374 1.00 40.49 84 ARG A O 1
ATOM 619 N N . ILE A 1 105 ? 3.032 2.778 -18.179 1.00 40.55 85 ILE A N 1
ATOM 620 C CA . ILE A 1 105 ? 2.236 1.572 -18.355 1.00 38.53 85 ILE A CA 1
ATOM 621 C C . ILE A 1 105 ? 0.890 1.744 -17.671 1.00 37.67 85 ILE A C 1
ATOM 622 O O . ILE A 1 105 ? 0.816 1.938 -16.450 1.00 36.92 85 ILE A O 1
ATOM 627 N N . THR A 1 106 ? -0.167 1.669 -18.474 1.00 34.89 86 THR A N 1
ATOM 628 C CA . THR A 1 106 ? -1.530 1.750 -17.989 1.00 36.21 86 THR A CA 1
ATOM 629 C C . THR A 1 106 ? -2.213 0.399 -18.182 1.00 36.29 86 THR A C 1
ATOM 630 O O . THR A 1 106 ? -2.366 -0.058 -19.312 1.00 36.22 86 THR A O 1
ATOM 634 N N . ALA A 1 107 ? -2.616 -0.231 -17.081 1.00 36.98 87 ALA A N 1
ATOM 635 C CA . ALA A 1 107 ? -3.412 -1.450 -17.141 1.00 38.52 87 ALA A CA 1
ATOM 636 C C . ALA A 1 107 ? -4.880 -1.084 -17.324 1.00 37.94 87 ALA A C 1
ATOM 637 O O . ALA A 1 107 ? -5.493 -0.457 -16.459 1.00 38.01 87 ALA A O 1
ATOM 639 N N . VAL A 1 108 ? -5.425 -1.464 -18.472 1.00 36.95 88 VAL A N 1
ATOM 640 C CA . VAL A 1 108 ? -6.829 -1.277 -18.768 1.00 37.74 88 VAL A CA 1
ATOM 641 C C . VAL A 1 108 ? -7.521 -2.604 -18.473 1.00 38.13 88 VAL A C 1
ATOM 642 O O . VAL A 1 108 ? -7.352 -3.587 -19.209 1.00 37.83 88 VAL A O 1
ATOM 646 N N . ILE A 1 109 ? -8.269 -2.628 -17.373 1.00 37.04 89 ILE A N 1
ATOM 647 C CA . ILE A 1 109 ? -8.855 -3.853 -16.843 1.00 37.89 89 ILE A CA 1
ATOM 648 C C . ILE A 1 109 ? -10.364 -3.641 -16.729 1.00 38.03 89 ILE A C 1
ATOM 649 O O . ILE A 1 109 ? -10.875 -3.382 -15.639 1.00 38.77 89 ILE A O 1
ATOM 654 N N . PRO A 1 110 ? -11.090 -3.756 -17.858 1.00 39.60 90 PRO A N 1
ATOM 655 C CA . PRO A 1 110 ? -12.520 -3.425 -17.876 1.00 39.83 90 PRO A CA 1
ATOM 656 C C . PRO A 1 110 ? -13.279 -4.106 -16.743 1.00 39.37 90 PRO A C 1
ATOM 657 O O . PRO A 1 110 ? -13.973 -3.425 -15.982 1.00 38.69 90 PRO A O 1
ATOM 661 N N . TYR A 1 111 ? -13.127 -5.428 -16.634 1.00 36.80 91 TYR A N 1
ATOM 662 C CA . TYR A 1 111 ? -13.609 -6.175 -15.481 1.00 37.21 91 TYR A CA 1
ATOM 663 C C . TYR A 1 111 ? -12.435 -6.567 -14.585 1.00 37.73 91 TYR A C 1
ATOM 664 O O . TYR A 1 111 ? -11.529 -7.295 -15.010 1.00 37.50 91 TYR A O 1
ATOM 673 N N . PHE A 1 112 ? -12.477 -6.091 -13.341 1.00 36.62 92 PHE A N 1
ATOM 674 C CA . PHE A 1 112 ? -11.435 -6.347 -12.351 1.00 36.19 92 PHE A CA 1
ATOM 675 C C . PHE A 1 112 ? -11.847 -7.520 -11.465 1.00 36.75 92 PHE A C 1
ATOM 676 O O . PHE A 1 112 ? -12.664 -7.358 -10.556 1.00 35.43 92 PHE A O 1
ATOM 684 N N . GLY A 1 113 ? -11.296 -8.702 -11.750 1.00 38.03 93 GLY A N 1
ATOM 685 C CA . GLY A 1 113 ? -11.536 -9.901 -10.941 1.00 37.27 93 GLY A CA 1
ATOM 686 C C . GLY A 1 113 ? -11.022 -9.790 -9.518 1.00 38.43 93 GLY A C 1
ATOM 687 O O . GLY A 1 113 ? -10.147 -8.970 -9.217 1.00 38.65 93 GLY A O 1
ATOM 688 N N . TYR A 1 114 ? -11.584 -10.617 -8.642 1.00 39.15 94 TYR A N 1
ATOM 689 C CA . TYR A 1 114 ? -11.268 -10.621 -7.206 1.00 40.15 94 TYR A CA 1
ATOM 690 C C . TYR A 1 114 ? -11.728 -9.360 -6.462 1.00 41.46 94 TYR A C 1
ATOM 691 O O . TYR A 1 114 ? -11.431 -9.204 -5.278 1.00 40.98 94 TYR A O 1
ATOM 700 N N . ALA A 1 115 ? -12.469 -8.481 -7.135 1.00 42.65 95 ALA A N 1
ATOM 701 C CA . ALA A 1 115 ? -12.967 -7.251 -6.510 1.00 43.61 95 ALA A CA 1
ATOM 702 C C . ALA A 1 115 ? -13.910 -7.533 -5.334 1.00 43.87 95 ALA A C 1
ATOM 703 O O . ALA A 1 115 ? -14.014 -6.717 -4.424 1.00 45.13 95 ALA A O 1
ATOM 705 N N . ARG A 1 116 ? -14.600 -8.673 -5.360 1.00 44.74 96 ARG A N 1
ATOM 706 C CA . ARG A 1 116 ? -15.523 -9.045 -4.273 1.00 47.92 96 ARG A CA 1
ATOM 707 C C . ARG A 1 116 ? -14.824 -9.440 -2.972 1.00 45.25 96 ARG A C 1
ATOM 708 O O . ARG A 1 116 ? -15.466 -9.505 -1.931 1.00 42.23 96 ARG A O 1
ATOM 716 N N . GLN A 1 117 ? -13.526 -9.712 -3.042 1.00 42.66 97 GLN A N 1
ATOM 717 C CA . GLN A 1 117 ? -12.742 -10.076 -1.872 1.00 42.24 97 GLN A CA 1
ATOM 718 C C . GLN A 1 117 ? -12.020 -8.823 -1.386 1.00 41.96 97 GLN A C 1
ATOM 719 O O . GLN A 1 117 ? -10.809 -8.667 -1.548 1.00 41.03 97 GLN A O 1
ATOM 725 N N . ASP A 1 118 ? -12.805 -7.936 -0.781 1.00 42.54 98 ASP A N 1
ATOM 726 C CA . ASP A 1 118 ? -12.396 -6.565 -0.504 1.00 42.06 98 ASP A CA 1
ATOM 727 C C . ASP A 1 118 ? -12.429 -6.212 0.984 1.00 42.40 98 ASP A C 1
ATOM 728 O O . ASP A 1 118 ? -12.266 -5.041 1.341 1.00 40.49 98 ASP A O 1
ATOM 733 N N . ARG A 1 119 ? -12.625 -7.213 1.839 1.00 40.13 99 ARG A N 1
ATOM 734 C CA . ARG A 1 119 ? -12.752 -6.994 3.279 1.00 43.72 99 ARG A CA 1
ATOM 735 C C . ARG A 1 119 ? -12.666 -8.325 4.031 1.00 42.96 99 ARG A C 1
ATOM 736 O O . ARG A 1 119 ? -12.695 -9.389 3.419 1.00 40.39 99 ARG A O 1
ATOM 744 N N . ARG A 1 120 ? -12.545 -8.245 5.353 1.00 42.40 100 ARG A N 1
ATOM 745 C CA . ARG A 1 120 ? -12.619 -9.419 6.234 1.00 42.93 100 ARG A CA 1
ATOM 746 C C . ARG A 1 120 ? -13.752 -9.219 7.241 1.00 44.13 100 ARG A C 1
ATOM 747 O O . ARG A 1 120 ? -13.558 -8.624 8.308 1.00 44.11 100 ARG A O 1
ATOM 755 N N . VAL A 1 121 ? -14.934 -9.719 6.890 1.00 46.63 101 VAL A N 1
ATOM 756 C CA . VAL A 1 121 ? -16.135 -9.529 7.703 1.00 49.06 101 VAL A CA 1
ATOM 757 C C . VAL A 1 121 ? -16.024 -10.350 8.983 1.00 47.52 101 VAL A C 1
ATOM 758 O O . VAL A 1 121 ? -15.772 -11.551 8.929 1.00 46.18 101 VAL A O 1
ATOM 762 N N . ARG A 1 122 ? -16.198 -9.684 10.125 1.00 47.25 102 ARG A N 1
ATOM 763 C CA . ARG A 1 122 ? -16.054 -10.302 11.450 1.00 46.79 102 ARG A CA 1
ATOM 764 C C . ARG A 1 122 ? -14.674 -10.902 11.661 1.00 45.01 102 ARG A C 1
ATOM 765 O O . ARG A 1 122 ? -14.534 -11.922 12.335 1.00 44.30 102 ARG A O 1
ATOM 773 N N . SER A 1 123 ? -13.661 -10.258 11.087 1.00 43.73 103 SER A N 1
ATOM 774 C CA . SER A 1 123 ? -12.279 -10.741 11.144 1.00 42.83 103 SER A CA 1
ATOM 775 C C . SER A 1 123 ? -12.157 -12.218 10.751 1.00 42.09 103 SER A C 1
ATOM 776 O O . SER A 1 123 ? -11.380 -12.961 11.332 1.00 40.03 103 SER A O 1
ATOM 779 N N . ALA A 1 124 ? -12.927 -12.626 9.748 1.00 43.68 104 ALA A N 1
ATOM 780 C CA . ALA A 1 124 ? -12.812 -13.966 9.187 1.00 44.18 104 ALA A CA 1
ATOM 781 C C . ALA A 1 124 ? -11.413 -14.137 8.600 1.00 44.94 104 ALA A C 1
ATOM 782 O O . ALA A 1 124 ? -10.859 -13.202 8.009 1.00 44.48 104 ALA A O 1
ATOM 784 N N . ARG A 1 125 ? -10.850 -15.331 8.764 1.00 43.69 105 ARG A N 1
ATOM 785 C CA . ARG A 1 125 ? -9.487 -15.610 8.342 1.00 43.79 105 ARG A CA 1
ATOM 786 C C . ARG A 1 125 ? -9.460 -15.904 6.850 1.00 43.38 105 ARG A C 1
ATOM 787 O O . ARG A 1 125 ? -9.247 -17.042 6.430 1.00 42.78 105 ARG A O 1
ATOM 795 N N . VAL A 1 126 ? -9.685 -14.849 6.072 1.00 42.71 106 VAL A N 1
ATOM 796 C CA . VAL A 1 126 ? -9.737 -14.897 4.615 1.00 43.34 106 VAL A CA 1
ATOM 797 C C . VAL A 1 126 ? -8.766 -13.850 4.050 1.00 42.65 106 VAL A C 1
ATOM 798 O O . VAL A 1 126 ? -8.337 -12.950 4.771 1.00 40.79 106 VAL A O 1
ATOM 802 N N . PRO A 1 127 ? -8.409 -13.968 2.761 1.00 41.27 107 PRO A N 1
ATOM 803 C CA . PRO A 1 127 ? -7.537 -12.970 2.146 1.00 41.06 107 PRO A CA 1
ATOM 804 C C . PRO A 1 127 ? -8.323 -11.756 1.675 1.00 39.04 107 PRO A C 1
ATOM 805 O O . PRO A 1 127 ? -9.504 -11.880 1.368 1.00 39.44 107 PRO A O 1
ATOM 809 N N . ILE A 1 128 ? -7.690 -10.590 1.635 1.00 38.85 108 ILE A N 1
ATOM 810 C CA . ILE A 1 128 ? -8.277 -9.446 0.920 1.00 38.20 108 ILE A CA 1
ATOM 811 C C . ILE A 1 128 ? -7.638 -9.452 -0.468 1.00 37.30 108 ILE A C 1
ATOM 812 O O . ILE A 1 128 ? -6.753 -8.654 -0.782 1.00 38.16 108 ILE A O 1
ATOM 817 N N . THR A 1 129 ? -8.096 -10.380 -1.294 1.00 35.52 109 THR A N 1
ATOM 818 C CA . THR A 1 129 ? -7.431 -10.668 -2.558 1.00 36.74 109 THR A CA 1
ATOM 819 C C . THR A 1 129 ? -7.475 -9.511 -3.554 1.00 34.25 109 THR A C 1
ATOM 820 O O . THR A 1 129 ? -6.557 -9.358 -4.344 1.00 34.16 109 THR A O 1
ATOM 824 N N . ALA A 1 130 ? -8.519 -8.696 -3.520 1.00 36.32 110 ALA A N 1
ATOM 825 C CA . ALA A 1 130 ? -8.527 -7.454 -4.322 1.00 37.67 110 ALA A CA 1
ATOM 826 C C . ALA A 1 130 ? -7.300 -6.594 -4.019 1.00 36.66 110 ALA A C 1
ATOM 827 O O . ALA A 1 130 ? -6.713 -6.010 -4.925 1.00 39.02 110 ALA A O 1
ATOM 829 N N . LYS A 1 131 ? -6.915 -6.526 -2.746 1.00 37.05 111 LYS A N 1
ATOM 830 C CA . LYS A 1 131 ? -5.756 -5.725 -2.332 1.00 36.24 111 LYS A CA 1
ATOM 831 C C . LYS A 1 131 ? -4.465 -6.412 -2.751 1.00 35.74 111 LYS A C 1
ATOM 832 O O . LYS A 1 131 ? -3.520 -5.762 -3.207 1.00 33.00 111 LYS A O 1
ATOM 838 N N . VAL A 1 132 ? -4.439 -7.735 -2.609 1.00 34.57 112 VAL A N 1
ATOM 839 C CA . VAL A 1 132 ? -3.291 -8.522 -3.031 1.00 34.33 112 VAL A CA 1
ATOM 840 C C . VAL A 1 132 ? -3.001 -8.283 -4.509 1.00 33.41 112 VAL A C 1
ATOM 841 O O . VAL A 1 132 ? -1.849 -8.139 -4.906 1.00 32.99 112 VAL A O 1
ATOM 845 N N . VAL A 1 133 ? -4.054 -8.259 -5.316 1.00 35.40 113 VAL A N 1
ATOM 846 C CA . VAL A 1 133 ? -3.928 -8.016 -6.758 1.00 36.84 113 VAL A CA 1
ATOM 847 C C . VAL A 1 133 ? -3.450 -6.595 -7.028 1.00 37.22 113 VAL A C 1
ATOM 848 O O . VAL A 1 133 ? -2.603 -6.386 -7.902 1.00 37.30 113 VAL A O 1
ATOM 852 N N . ALA A 1 134 ? -3.979 -5.624 -6.279 1.00 37.01 114 ALA A N 1
ATOM 853 C CA . ALA A 1 134 ? -3.534 -4.231 -6.424 1.00 38.74 114 ALA A CA 1
ATOM 854 C C . ALA A 1 134 ? -2.036 -4.124 -6.151 1.00 39.69 114 ALA A C 1
ATOM 855 O O . ALA A 1 134 ? -1.302 -3.512 -6.929 1.00 38.39 114 ALA A O 1
ATOM 857 N N . ASP A 1 135 ? -1.594 -4.753 -5.061 1.00 40.26 115 ASP A N 1
ATOM 858 C CA . ASP A 1 135 ? -0.174 -4.829 -4.715 1.00 41.08 115 ASP A CA 1
ATOM 859 C C . ASP A 1 135 ? 0.670 -5.441 -5.824 1.00 41.26 115 ASP A C 1
ATOM 860 O O . ASP A 1 135 ? 1.718 -4.898 -6.177 1.00 41.35 115 ASP A O 1
ATOM 865 N N . PHE A 1 136 ? 0.215 -6.578 -6.351 1.00 39.39 116 PHE A N 1
ATOM 866 C CA . PHE A 1 136 ? 0.903 -7.270 -7.434 1.00 40.11 116 PHE A CA 1
ATOM 867 C C . PHE A 1 136 ? 1.083 -6.348 -8.632 1.00 39.69 116 PHE A C 1
ATOM 868 O O . PHE A 1 136 ? 2.181 -6.217 -9.158 1.00 41.92 116 PHE A O 1
ATOM 876 N N . LEU A 1 137 ? -0.002 -5.726 -9.070 1.00 39.23 117 LEU A N 1
ATOM 877 C CA . LEU A 1 137 ? 0.050 -4.806 -10.205 1.00 41.32 117 LEU A CA 1
ATOM 878 C C . LEU A 1 137 ? 0.983 -3.619 -9.948 1.00 42.30 117 LEU A C 1
ATOM 879 O O . LEU A 1 137 ? 1.760 -3.245 -10.822 1.00 40.84 117 LEU A O 1
ATOM 884 N N . SER A 1 138 ? 0.911 -3.038 -8.752 1.00 43.00 118 SER A N 1
ATOM 885 C CA . SER A 1 138 ? 1.795 -1.927 -8.386 1.00 43.71 118 SER A CA 1
ATOM 886 C C . SER A 1 138 ? 3.254 -2.383 -8.367 1.00 44.46 118 SER A C 1
ATOM 887 O O . SER A 1 138 ? 4.145 -1.662 -8.814 1.00 44.06 118 SER A O 1
ATOM 890 N N . SER A 1 139 ? 3.482 -3.597 -7.870 1.00 41.63 119 SER A N 1
ATOM 891 C CA . SER A 1 139 ? 4.827 -4.152 -7.755 1.00 41.64 119 SER A CA 1
ATOM 892 C C . SER A 1 139 ? 5.534 -4.333 -9.104 1.00 40.68 119 SER A C 1
ATOM 893 O O . SER A 1 139 ? 6.715 -4.027 -9.220 1.00 39.79 119 SER A O 1
ATOM 896 N N . VAL A 1 140 ? 4.825 -4.845 -10.109 1.00 38.80 120 VAL A N 1
ATOM 897 C CA . VAL A 1 140 ? 5.437 -5.058 -11.422 1.00 37.45 120 VAL A CA 1
ATOM 898 C C . VAL A 1 140 ? 5.512 -3.769 -12.241 1.00 38.45 120 VAL A C 1
ATOM 899 O O . VAL A 1 140 ? 6.099 -3.762 -13.317 1.00 39.09 120 VAL A O 1
ATOM 903 N N . GLY A 1 141 ? 4.921 -2.688 -11.739 1.00 40.66 121 GLY A N 1
ATOM 904 C CA . GLY A 1 141 ? 5.160 -1.358 -12.294 1.00 40.79 121 GLY A CA 1
ATOM 905 C C . GLY A 1 141 ? 4.033 -0.770 -13.123 1.00 41.87 121 GLY A C 1
ATOM 906 O O . GLY A 1 141 ? 4.287 -0.066 -14.098 1.00 45.36 121 GLY A O 1
ATOM 907 N N . VAL A 1 142 ? 2.789 -1.037 -12.739 1.00 40.43 122 VAL A N 1
ATOM 908 C CA . VAL A 1 142 ? 1.649 -0.379 -13.364 1.00 41.40 122 VAL A CA 1
ATOM 909 C C . VAL A 1 142 ? 1.642 1.068 -12.872 1.00 42.26 122 VAL A C 1
ATOM 910 O O . VAL A 1 142 ? 1.728 1.308 -11.669 1.00 40.55 122 VAL A O 1
ATOM 914 N N . ASP A 1 143 ? 1.557 2.018 -13.801 1.00 40.68 123 ASP A N 1
ATOM 915 C CA . ASP A 1 143 ? 1.551 3.444 -13.457 1.00 42.26 123 ASP A CA 1
ATOM 916 C C . ASP A 1 143 ? 0.141 3.994 -13.263 1.00 43.32 123 ASP A C 1
ATOM 917 O O . ASP A 1 143 ? -0.041 5.049 -12.654 1.00 42.18 123 ASP A O 1
ATOM 922 N N . ARG A 1 144 ? -0.851 3.277 -13.783 1.00 42.55 124 ARG A N 1
ATOM 923 C CA . ARG A 1 144 ? -2.240 3.630 -13.583 1.00 42.80 124 ARG A CA 1
ATOM 924 C C . ARG A 1 144 ? -3.162 2.509 -14.031 1.00 40.82 124 ARG A C 1
ATOM 925 O O . ARG A 1 144 ? -2.777 1.651 -14.828 1.00 38.78 124 ARG A O 1
ATOM 933 N N . VAL A 1 145 ? -4.389 2.541 -13.524 1.00 38.09 125 VAL A N 1
ATOM 934 C CA . VAL A 1 145 ? -5.388 1.538 -13.851 1.00 38.13 125 VAL A CA 1
ATOM 935 C C . VAL A 1 145 ? -6.658 2.211 -14.351 1.00 37.12 125 VAL A C 1
ATOM 936 O O . VAL A 1 145 ? -7.108 3.208 -13.782 1.00 37.92 125 VAL A O 1
ATOM 940 N N . LEU A 1 146 ? -7.207 1.655 -15.427 1.00 35.63 126 LEU A N 1
ATOM 941 C CA . LEU A 1 146 ? -8.491 2.042 -15.971 1.00 35.36 126 LEU A CA 1
ATOM 942 C C . LEU A 1 146 ? -9.394 0.822 -15.916 1.00 36.34 126 LEU A C 1
ATOM 943 O O . LEU A 1 146 ? -9.019 -0.263 -16.369 1.00 36.82 126 LEU A O 1
ATOM 948 N N . THR A 1 147 ? -10.582 0.997 -15.355 1.00 36.22 127 THR A N 1
ATOM 949 C CA . THR A 1 147 ? -11.460 -0.119 -15.080 1.00 38.05 127 THR A CA 1
ATOM 950 C C . THR A 1 147 ? -12.906 0.352 -15.110 1.00 37.08 127 THR A C 1
ATOM 951 O O . THR A 1 147 ? -13.163 1.554 -15.088 1.00 39.38 127 THR A O 1
ATOM 955 N N . VAL A 1 148 ? -13.841 -0.591 -15.162 1.00 35.83 128 VAL A N 1
ATOM 956 C CA . VAL A 1 148 ? -15.260 -0.273 -15.307 1.00 36.14 128 VAL A CA 1
ATOM 957 C C . VAL A 1 148 ? -16.082 -0.866 -14.158 1.00 37.38 128 VAL A C 1
ATOM 958 O O . VAL A 1 148 ? -16.002 -2.063 -13.892 1.00 39.15 128 VAL A O 1
ATOM 962 N N . ASP A 1 149 ? -16.878 -0.028 -13.498 1.00 37.76 129 ASP A N 1
ATOM 963 C CA . ASP A 1 149 ? -17.789 -0.459 -12.424 1.00 40.55 129 ASP A CA 1
ATOM 964 C C . ASP A 1 149 ? -17.168 -1.468 -11.442 1.00 40.23 129 ASP A C 1
ATOM 965 O O . ASP A 1 149 ? -17.598 -2.622 -11.358 1.00 37.43 129 ASP A O 1
ATOM 970 N N . LEU A 1 150 ? -16.153 -1.019 -10.713 1.00 39.60 130 LEU A N 1
ATOM 971 C CA . LEU A 1 150 ? -15.572 -1.814 -9.641 1.00 39.66 130 LEU A CA 1
ATOM 972 C C . LEU A 1 150 ? -16.664 -2.259 -8.675 1.00 37.97 130 LEU A C 1
ATOM 973 O O . LEU A 1 150 ? -17.562 -1.489 -8.349 1.00 34.58 130 LEU A O 1
ATOM 978 N N . HIS A 1 151 ? -16.582 -3.509 -8.232 1.00 36.58 131 HIS A N 1
ATOM 979 C CA . HIS A 1 151 ? -17.534 -4.044 -7.272 1.00 38.99 131 HIS A CA 1
ATOM 980 C C . HIS A 1 151 ? -17.630 -3.110 -6.076 1.00 36.93 131 HIS A C 1
ATOM 981 O O . HIS A 1 151 ? -18.721 -2.817 -5.595 1.00 37.89 131 HIS A O 1
ATOM 988 N N . ALA A 1 152 ? -16.477 -2.638 -5.616 1.00 35.53 132 ALA A N 1
ATOM 989 C CA . ALA A 1 152 ? -16.411 -1.606 -4.597 1.00 37.17 132 ALA A CA 1
ATOM 990 C C . ALA A 1 152 ? -15.568 -0.442 -5.112 1.00 37.25 132 ALA A C 1
ATOM 991 O O . ALA A 1 152 ? -14.436 -0.633 -5.537 1.00 36.52 132 ALA A O 1
ATOM 993 N N . GLU A 1 153 ? -16.130 0.760 -5.080 1.00 40.30 133 GLU A N 1
ATOM 994 C CA . GLU A 1 153 ? -15.404 1.961 -5.496 1.00 41.78 133 GLU A CA 1
ATOM 995 C C . GLU A 1 153 ? -14.108 2.137 -4.710 1.00 40.27 133 GLU A C 1
ATOM 996 O O . GLU A 1 153 ? -13.123 2.635 -5.244 1.00 40.07 133 GLU A O 1
ATOM 1002 N N . GLN A 1 154 ? -14.107 1.710 -3.447 1.00 38.81 134 GLN A N 1
ATOM 1003 C CA . GLN A 1 154 ? -12.958 1.919 -2.563 1.00 38.04 134 GLN A CA 1
ATOM 1004 C C . GLN A 1 154 ? -11.708 1.193 -3.031 1.00 38.34 134 GLN A C 1
ATOM 1005 O O . GLN A 1 154 ? -10.613 1.500 -2.567 1.00 38.76 134 GLN A O 1
ATOM 1011 N N . ILE A 1 155 ? -11.855 0.242 -3.955 1.00 38.19 135 ILE A N 1
ATOM 1012 C CA . ILE A 1 155 ? -10.688 -0.397 -4.568 1.00 37.43 135 ILE A CA 1
ATOM 1013 C C . ILE A 1 155 ? -9.771 0.646 -5.221 1.00 34.89 135 ILE A C 1
ATOM 1014 O O . ILE A 1 155 ? -8.574 0.432 -5.336 1.00 34.58 135 ILE A O 1
ATOM 1019 N N . GLN A 1 156 ? -10.313 1.790 -5.619 1.00 36.88 136 GLN A N 1
ATOM 1020 C CA . GLN A 1 156 ? -9.461 2.937 -5.982 1.00 37.85 136 GLN A CA 1
ATOM 1021 C C . GLN A 1 156 ? -8.373 3.210 -4.928 1.00 37.66 136 GLN A C 1
ATOM 1022 O O . GLN A 1 156 ? -7.224 3.482 -5.269 1.00 37.26 136 GLN A O 1
ATOM 1028 N N . GLY A 1 157 ? -8.735 3.108 -3.652 1.00 38.42 137 GLY A N 1
ATOM 1029 C CA . GLY A 1 157 ? -7.781 3.272 -2.552 1.00 38.77 137 GLY A CA 1
ATOM 1030 C C . GLY A 1 157 ? -6.840 2.103 -2.260 1.00 39.88 137 GLY A C 1
ATOM 1031 O O . GLY A 1 157 ? -5.945 2.233 -1.416 1.00 39.35 137 GLY A O 1
ATOM 1032 N N . PHE A 1 158 ? -7.017 0.966 -2.940 1.00 38.11 138 PHE A N 1
ATOM 1033 C CA . PHE A 1 158 ? -6.098 -0.168 -2.779 1.00 38.38 138 PHE A CA 1
ATOM 1034 C C . PHE A 1 158 ? -4.791 0.059 -3.547 1.00 39.78 138 PHE A C 1
ATOM 1035 O O . PHE A 1 158 ? -3.861 -0.728 -3.407 1.00 38.41 138 PHE A O 1
ATOM 1043 N N . PHE A 1 159 ? -4.730 1.133 -4.345 1.00 41.33 139 PHE A N 1
ATOM 1044 C CA . PHE A 1 159 ? -3.535 1.514 -5.106 1.00 42.14 139 PHE A CA 1
ATOM 1045 C C . PHE A 1 159 ? -2.988 2.862 -4.653 1.00 43.98 139 PHE A C 1
ATOM 1046 O O . PHE A 1 159 ? -3.729 3.687 -4.120 1.00 45.56 139 PHE A O 1
ATOM 1054 N N . ASP A 1 160 ? -1.699 3.089 -4.906 1.00 46.92 140 ASP A N 1
ATOM 1055 C CA . ASP A 1 160 ? -1.082 4.419 -4.805 1.00 50.24 140 ASP A CA 1
ATOM 1056 C C . ASP A 1 160 ? -1.290 5.189 -6.112 1.00 47.29 140 ASP A C 1
ATOM 1057 O O . ASP A 1 160 ? -1.481 6.413 -6.117 1.00 46.27 140 ASP A O 1
ATOM 1062 N N . VAL A 1 161 ? -1.249 4.458 -7.220 1.00 44.50 141 VAL A N 1
ATOM 1063 C CA . VAL A 1 161 ? -1.350 5.055 -8.547 1.00 42.99 141 VAL A CA 1
ATOM 1064 C C . VAL A 1 161 ? -2.766 5.525 -8.862 1.00 41.28 141 VAL A C 1
ATOM 1065 O O . VAL A 1 161 ? -3.736 5.050 -8.257 1.00 39.34 141 VAL A O 1
ATOM 1069 N N . PRO A 1 162 ? -2.898 6.456 -9.825 1.00 40.84 142 PRO A N 1
ATOM 1070 C CA . PRO A 1 162 ? -4.232 6.836 -10.283 1.00 39.20 142 PRO A CA 1
ATOM 1071 C C . PRO A 1 162 ? -5.061 5.626 -10.736 1.00 38.95 142 PRO A C 1
ATOM 1072 O O . PRO A 1 162 ? -4.534 4.728 -11.418 1.00 36.63 142 PRO A O 1
ATOM 1076 N N . VAL A 1 163 ? -6.328 5.602 -10.336 1.00 36.15 143 VAL A N 1
ATOM 1077 C CA . VAL A 1 163 ? -7.262 4.584 -10.782 1.00 38.62 143 VAL A CA 1
ATOM 1078 C C . VAL A 1 163 ? -8.537 5.274 -11.235 1.00 39.00 143 VAL A C 1
ATOM 1079 O O . VAL A 1 163 ? -9.214 5.918 -10.437 1.00 39.75 143 VAL A O 1
ATOM 1083 N N . ASP A 1 164 ? -8.854 5.131 -12.517 1.00 39.25 144 ASP A N 1
ATOM 1084 C CA . ASP A 1 164 ? -10.102 5.634 -13.068 1.00 38.96 144 ASP A CA 1
ATOM 1085 C C . ASP A 1 164 ? -11.135 4.531 -13.121 1.00 39.84 144 ASP A C 1
ATOM 1086 O O . ASP A 1 164 ? -10.931 3.494 -13.757 1.00 38.47 144 ASP A O 1
ATOM 1091 N N . ASN A 1 165 ? -12.234 4.767 -12.415 1.00 40.12 145 ASN A N 1
ATOM 1092 C CA . ASN A 1 165 ? -13.328 3.826 -12.315 1.00 40.58 145 ASN A CA 1
ATOM 1093 C C . ASN A 1 165 ? -14.495 4.369 -13.116 1.00 40.93 145 ASN A C 1
ATOM 1094 O O . ASN A 1 165 ? -15.343 5.100 -12.607 1.00 38.73 145 ASN A O 1
ATOM 1099 N N . VAL A 1 166 ? -14.498 4.016 -14.392 1.00 41.87 146 VAL A N 1
ATOM 1100 C CA . VAL A 1 166 ? -15.520 4.442 -15.331 1.00 43.39 146 VAL A CA 1
ATOM 1101 C C . VAL A 1 166 ? -16.823 3.670 -15.072 1.00 44.54 146 VAL A C 1
ATOM 1102 O O . VAL A 1 166 ? -16.792 2.515 -14.644 1.00 44.22 146 VAL A O 1
ATOM 1106 N N . PHE A 1 167 ? -17.961 4.316 -15.317 1.00 45.02 147 PHE A N 1
ATOM 1107 C CA . PHE A 1 167 ? -19.268 3.691 -15.117 1.00 46.39 147 PHE A CA 1
ATOM 1108 C C . PHE A 1 167 ? -19.914 3.290 -16.446 1.00 47.18 147 PHE A C 1
ATOM 1109 O O . PHE A 1 167 ? -19.872 4.041 -17.412 1.00 48.47 147 PHE A O 1
ATOM 1117 N N . GLY A 1 168 ? -20.525 2.111 -16.482 1.00 46.18 148 GLY A N 1
ATOM 1118 C CA . GLY A 1 168 ? -21.307 1.682 -17.636 1.00 47.45 148 GLY A CA 1
ATOM 1119 C C . GLY A 1 168 ? -22.647 2.401 -17.794 1.00 49.05 148 GLY A C 1
ATOM 1120 O O . GLY A 1 168 ? -23.204 2.440 -18.891 1.00 48.71 148 GLY A O 1
ATOM 1121 N N . SER A 1 169 ? -23.154 2.990 -16.710 1.00 49.01 149 SER A N 1
ATOM 1122 C CA . SER A 1 169 ? -24.529 3.491 -16.660 1.00 50.21 149 SER A CA 1
ATOM 1123 C C . SER A 1 169 ? -24.978 4.355 -17.844 1.00 48.96 149 SER A C 1
ATOM 1124 O O . SER A 1 169 ? -26.081 4.160 -18.326 1.00 49.89 149 SER A O 1
ATOM 1127 N N . PRO A 1 170 ? -24.149 5.312 -18.309 1.00 48.63 150 PRO A N 1
ATOM 1128 C CA . PRO A 1 170 ? -24.604 6.093 -19.472 1.00 48.39 150 PRO A CA 1
ATOM 1129 C C . PRO A 1 170 ? -24.938 5.263 -20.724 1.00 47.91 150 PRO A C 1
ATOM 1130 O O . PRO A 1 170 ? -25.884 5.582 -21.434 1.00 47.54 150 PRO A O 1
ATOM 1134 N N . ILE A 1 171 ? -24.162 4.223 -20.997 1.00 49.02 151 ILE A N 1
ATOM 1135 C CA . ILE A 1 171 ? -24.428 3.359 -22.150 1.00 50.87 151 ILE A CA 1
ATOM 1136 C C . ILE A 1 171 ? -25.693 2.547 -21.907 1.00 48.96 151 ILE A C 1
ATOM 1137 O O . ILE A 1 171 ? -26.539 2.429 -22.789 1.00 47.70 151 ILE A O 1
ATOM 1142 N N . LEU A 1 172 ? -25.812 1.997 -20.703 1.00 48.82 152 LEU A N 1
ATOM 1143 C CA . LEU A 1 172 ? -26.981 1.219 -20.325 1.00 49.42 152 LEU A CA 1
ATOM 1144 C C . LEU A 1 172 ? -28.229 2.097 -20.331 1.00 48.62 152 LEU A C 1
ATOM 1145 O O . LEU A 1 172 ? -29.289 1.672 -20.775 1.00 50.20 152 LEU A O 1
ATOM 1150 N N . LEU A 1 173 ? -28.093 3.328 -19.858 1.00 50.39 153 LEU A N 1
ATOM 1151 C CA . LEU A 1 173 ? -29.216 4.257 -19.817 1.00 54.32 153 LEU A CA 1
ATOM 1152 C C . LEU A 1 173 ? -29.671 4.634 -21.222 1.00 53.36 153 LEU A C 1
ATOM 1153 O O . LEU A 1 173 ? -30.866 4.706 -21.489 1.00 50.92 153 LEU A O 1
ATOM 1158 N N . GLU A 1 174 ? -28.718 4.876 -22.116 1.00 54.40 154 GLU A N 1
ATOM 1159 C CA . GLU A 1 174 ? -29.047 5.226 -23.490 1.00 59.00 154 GLU A CA 1
ATOM 1160 C C . GLU A 1 174 ? -29.866 4.103 -24.135 1.00 56.81 154 GLU A C 1
ATOM 1161 O O . GLU A 1 174 ? -30.868 4.366 -24.797 1.00 56.59 154 GLU A O 1
ATOM 1167 N N . ASP A 1 175 ? -29.454 2.856 -23.917 1.00 55.52 155 ASP A N 1
ATOM 1168 C CA . ASP A 1 175 ? -30.181 1.713 -24.466 1.00 53.69 155 ASP A CA 1
ATOM 1169 C C . ASP A 1 175 ? -31.593 1.628 -23.899 1.00 55.21 155 ASP A C 1
ATOM 1170 O O . ASP A 1 175 ? -32.558 1.479 -24.651 1.00 55.21 155 ASP A O 1
ATOM 1175 N N . MET A 1 176 ? -31.700 1.722 -22.574 1.00 56.38 156 MET A N 1
ATOM 1176 C CA . MET A 1 176 ? -32.995 1.740 -21.886 1.00 57.46 156 MET A CA 1
ATOM 1177 C C . MET A 1 176 ? -33.959 2.740 -22.512 1.00 57.78 156 MET A C 1
ATOM 1178 O O . MET A 1 176 ? -35.112 2.407 -22.783 1.00 57.54 156 MET A O 1
ATOM 1183 N N . LEU A 1 177 ? -33.478 3.961 -22.732 1.00 59.38 157 LEU A N 1
ATOM 1184 C CA . LEU A 1 177 ? -34.314 5.046 -23.264 1.00 63.21 157 LEU A CA 1
ATOM 1185 C C . LEU A 1 177 ? -34.813 4.795 -24.693 1.00 62.21 157 LEU A C 1
ATOM 1186 O O . LEU A 1 177 ? -35.807 5.381 -25.107 1.00 60.04 157 LEU A O 1
ATOM 1191 N N . GLN A 1 178 ? -34.130 3.934 -25.441 1.00 65.27 158 GLN A N 1
ATOM 1192 C CA . GLN A 1 178 ? -34.557 3.596 -26.799 1.00 68.60 158 GLN A CA 1
ATOM 1193 C C . GLN A 1 178 ? -35.581 2.461 -26.861 1.00 68.94 158 GLN A C 1
ATOM 1194 O O . GLN A 1 178 ? -36.133 2.195 -27.927 1.00 68.75 158 GLN A O 1
ATOM 1200 N N . LEU A 1 179 ? -35.836 1.796 -25.733 1.00 68.24 159 LEU A N 1
ATOM 1201 C CA . LEU A 1 179 ? -36.809 0.699 -25.687 1.00 67.79 159 LEU A CA 1
ATOM 1202 C C . LEU A 1 179 ? -38.260 1.175 -25.732 1.00 68.99 159 LEU A C 1
ATOM 1203 O O . LEU A 1 179 ? -39.163 0.359 -25.927 1.00 67.31 159 LEU A O 1
ATOM 1208 N N . ASN A 1 180 ? -38.485 2.477 -25.537 1.00 73.22 160 ASN A N 1
ATOM 1209 C CA . ASN A 1 180 ? -39.838 3.035 -25.431 1.00 77.22 160 ASN A CA 1
ATOM 1210 C C . ASN A 1 180 ? -40.687 2.220 -24.459 1.00 77.13 160 ASN A C 1
ATOM 1211 O O . ASN A 1 180 ? -41.664 1.568 -24.839 1.00 78.66 160 ASN A O 1
ATOM 1216 N N . LEU A 1 181 ? -40.281 2.258 -23.196 1.00 74.98 161 LEU A N 1
ATOM 1217 C CA . LEU A 1 181 ? -40.915 1.461 -22.156 1.00 73.58 161 LEU A CA 1
ATOM 1218 C C . LEU A 1 181 ? -42.210 2.119 -21.709 1.00 71.13 161 LEU A C 1
ATOM 1219 O O . LEU A 1 181 ? -42.398 3.322 -21.896 1.00 70.87 161 LEU A O 1
ATOM 1224 N N . ASP A 1 182 ? -43.101 1.318 -21.127 1.00 67.26 162 ASP A N 1
ATOM 1225 C CA . ASP A 1 182 ? -44.363 1.817 -20.580 1.00 64.44 162 ASP A CA 1
ATOM 1226 C C . ASP A 1 182 ? -44.231 2.081 -19.082 1.00 61.68 162 ASP A C 1
ATOM 1227 O O . ASP A 1 182 ? -44.197 1.147 -18.279 1.00 61.11 162 ASP A O 1
ATOM 1229 N N . ASN A 1 183 ? -44.151 3.358 -18.720 1.00 62.61 163 ASN A N 1
ATOM 1230 C CA . ASN A 1 183 ? -44.110 3.783 -17.319 1.00 64.44 163 ASN A CA 1
ATOM 1231 C C . ASN A 1 183 ? -43.144 2.927 -16.495 1.00 62.58 163 ASN A C 1
ATOM 1232 O O . ASN A 1 183 ? -43.547 2.276 -15.524 1.00 60.01 163 ASN A O 1
ATOM 1237 N N . PRO A 1 184 ? -41.858 2.927 -16.887 1.00 59.46 164 PRO A N 1
ATOM 1238 C CA . PRO A 1 184 ? -40.908 1.988 -16.309 1.00 57.09 164 PRO A CA 1
ATOM 1239 C C . PRO A 1 184 ? -40.626 2.240 -14.834 1.00 55.59 164 PRO A C 1
ATOM 1240 O O . PRO A 1 184 ? -40.628 3.382 -14.384 1.00 57.38 164 PRO A O 1
ATOM 1244 N N . ILE A 1 185 ? -40.399 1.156 -14.104 1.00 53.35 165 ILE A N 1
ATOM 1245 C CA . ILE A 1 185 ? -39.982 1.203 -12.716 1.00 54.15 165 ILE A CA 1
ATOM 1246 C C . ILE A 1 185 ? -38.624 0.502 -12.625 1.00 54.05 165 ILE A C 1
ATOM 1247 O O . ILE A 1 185 ? -38.455 -0.606 -13.145 1.00 56.49 165 ILE A O 1
ATOM 1252 N N . VAL A 1 186 ? -37.650 1.158 -12.000 1.00 52.31 166 VAL A N 1
ATOM 1253 C CA . VAL A 1 186 ? -36.304 0.596 -11.864 1.00 53.55 166 VAL A CA 1
ATOM 1254 C C . VAL A 1 186 ? -36.221 -0.176 -10.556 1.00 52.49 166 VAL A C 1
ATOM 1255 O O . VAL A 1 186 ? -36.660 0.314 -9.521 1.00 51.56 166 VAL A O 1
ATOM 1259 N N . VAL A 1 187 ? -35.646 -1.373 -10.598 1.00 51.04 167 VAL A N 1
ATOM 1260 C CA . VAL A 1 187 ? -35.647 -2.240 -9.420 1.00 53.91 167 VAL A CA 1
ATOM 1261 C C . VAL A 1 187 ? -34.334 -2.990 -9.206 1.00 51.88 167 VAL A C 1
ATOM 1262 O O . VAL A 1 187 ? -33.708 -3.463 -10.151 1.00 51.16 167 VAL A O 1
ATOM 1266 N N . SER A 1 188 ? -33.946 -3.094 -7.940 1.00 51.24 168 SER A N 1
ATOM 1267 C CA . SER A 1 188 ? -32.736 -3.796 -7.533 1.00 54.37 168 SER A CA 1
ATOM 1268 C C . SER A 1 188 ? -33.054 -5.274 -7.305 1.00 50.77 168 SER A C 1
ATOM 1269 O O . SER A 1 188 ? -34.083 -5.587 -6.718 1.00 53.68 168 SER A O 1
ATOM 1272 N N . PRO A 1 189 ? -32.183 -6.186 -7.765 1.00 49.63 169 PRO A N 1
ATOM 1273 C CA . PRO A 1 189 ? -32.426 -7.619 -7.500 1.00 51.85 169 PRO A CA 1
ATOM 1274 C C . PRO A 1 189 ? -32.303 -8.016 -6.025 1.00 52.29 169 PRO A C 1
ATOM 1275 O O . PRO A 1 189 ? -32.840 -9.047 -5.632 1.00 52.52 169 PRO A O 1
ATOM 1279 N N . ASP A 1 190 ? -31.594 -7.212 -5.234 1.00 54.40 170 ASP A N 1
ATOM 1280 C CA . ASP A 1 190 ? -31.464 -7.441 -3.793 1.00 56.30 170 ASP A CA 1
ATOM 1281 C C . ASP A 1 190 ? -31.241 -6.120 -3.054 1.00 57.14 170 ASP A C 1
ATOM 1282 O O . ASP A 1 190 ? -31.172 -5.056 -3.674 1.00 57.47 170 ASP A O 1
ATOM 1287 N N . ILE A 1 191 ? -31.134 -6.199 -1.731 1.00 56.25 171 ILE A N 1
ATOM 1288 C CA . ILE A 1 191 ? -30.914 -5.027 -0.885 1.00 56.80 171 ILE A CA 1
ATOM 1289 C C . ILE A 1 191 ? -29.588 -4.331 -1.202 1.00 54.02 171 ILE A C 1
ATOM 1290 O O . ILE A 1 191 ? -29.491 -3.109 -1.096 1.00 52.29 171 ILE A O 1
ATOM 1295 N N . GLY A 1 192 ? -28.584 -5.106 -1.611 1.00 51.61 172 GLY A N 1
ATOM 1296 C CA . GLY A 1 192 ? -27.262 -4.572 -1.936 1.00 49.85 172 GLY A CA 1
ATOM 1297 C C . GLY A 1 192 ? -27.175 -3.646 -3.142 1.00 50.31 172 GLY A C 1
ATOM 1298 O O . GLY A 1 192 ? -26.221 -2.870 -3.256 1.00 49.09 172 GLY A O 1
ATOM 1299 N N . GLY A 1 193 ? -28.143 -3.725 -4.057 1.00 50.08 173 GLY A N 1
ATOM 1300 C CA . GLY A 1 193 ? -28.114 -2.905 -5.279 1.00 48.59 173 GLY A CA 1
ATOM 1301 C C . GLY A 1 193 ? -29.063 -1.715 -5.254 1.00 48.08 173 GLY A C 1
ATOM 1302 O O . GLY A 1 193 ? -29.294 -1.075 -6.278 1.00 47.14 173 GLY A O 1
ATOM 1303 N N . VAL A 1 194 ? -29.619 -1.416 -4.087 1.00 46.89 174 VAL A N 1
ATOM 1304 C CA . VAL A 1 194 ? -30.643 -0.386 -3.980 1.00 48.42 174 VAL A CA 1
ATOM 1305 C C . VAL A 1 194 ? -30.102 1.007 -4.318 1.00 48.44 174 VAL A C 1
ATOM 1306 O O . VAL A 1 194 ? -30.793 1.796 -4.960 1.00 49.89 174 VAL A O 1
ATOM 1310 N N . VAL A 1 195 ? -28.866 1.297 -3.916 1.00 50.06 175 VAL A N 1
ATOM 1311 C CA . VAL A 1 195 ? -28.269 2.614 -4.177 1.00 50.86 175 VAL A CA 1
ATOM 1312 C C . VAL A 1 195 ? -28.179 2.880 -5.685 1.00 51.23 175 VAL A C 1
ATOM 1313 O O . VAL A 1 195 ? -28.573 3.949 -6.156 1.00 49.17 175 VAL A O 1
ATOM 1317 N N . ARG A 1 196 ? -27.670 1.905 -6.434 1.00 52.53 176 ARG A N 1
ATOM 1318 C CA . ARG A 1 196 ? -27.557 2.033 -7.887 1.00 54.99 176 ARG A CA 1
ATOM 1319 C C . ARG A 1 196 ? -28.922 2.169 -8.551 1.00 55.34 176 ARG A C 1
ATOM 1320 O O . ARG A 1 196 ? -29.132 3.047 -9.395 1.00 53.39 176 ARG A O 1
ATOM 1328 N N . ALA A 1 197 ? -29.839 1.284 -8.168 1.00 54.24 177 ALA A N 1
ATOM 1329 C CA . ALA A 1 197 ? -31.197 1.309 -8.689 1.00 53.47 177 ALA A CA 1
ATOM 1330 C C . ALA A 1 197 ? -31.829 2.688 -8.509 1.00 53.14 177 ALA A C 1
ATOM 1331 O O . ALA A 1 197 ? -32.462 3.209 -9.428 1.00 51.16 177 ALA A O 1
ATOM 1333 N N . ARG A 1 198 ? -31.641 3.278 -7.334 1.00 53.92 178 ARG A N 1
ATOM 1334 C CA . ARG A 1 198 ? -32.169 4.608 -7.045 1.00 55.32 178 ARG A CA 1
ATOM 1335 C C . ARG A 1 198 ? -31.584 5.648 -7.994 1.00 52.52 178 ARG A C 1
ATOM 1336 O O . ARG A 1 198 ? -32.301 6.505 -8.500 1.00 50.27 178 ARG A O 1
ATOM 1344 N N . ALA A 1 199 ? -30.277 5.563 -8.218 1.00 50.85 179 ALA A N 1
ATOM 1345 C CA . ALA A 1 199 ? -29.578 6.472 -9.121 1.00 51.49 179 ALA A CA 1
ATOM 1346 C C . ALA A 1 199 ? -30.058 6.344 -10.575 1.00 51.41 179 ALA A C 1
ATOM 1347 O O . ALA A 1 199 ? -30.238 7.350 -11.259 1.00 50.50 179 ALA A O 1
ATOM 1349 N N . ILE A 1 200 ? -30.270 5.112 -11.038 1.00 51.93 180 ILE A N 1
ATOM 1350 C CA . ILE A 1 200 ? -30.770 4.874 -12.399 1.00 53.11 180 ILE A CA 1
ATOM 1351 C C . ILE A 1 200 ? -32.252 5.270 -12.535 1.00 54.23 180 ILE A C 1
ATOM 1352 O O . ILE A 1 200 ? -32.678 5.729 -13.598 1.00 54.52 180 ILE A O 1
ATOM 1357 N N . ALA A 1 201 ? -33.031 5.099 -11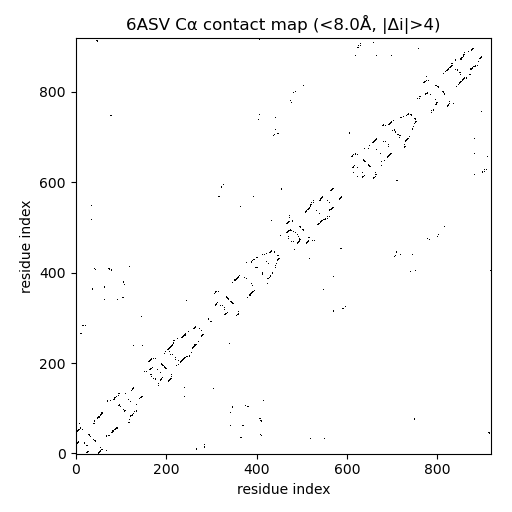.466 1.00 52.10 181 ALA A N 1
ATOM 1358 C CA . ALA A 1 201 ? -34.416 5.580 -11.450 1.00 52.95 181 ALA A CA 1
ATOM 1359 C C . ALA A 1 201 ? -34.462 7.093 -11.674 1.00 53.57 181 ALA A C 1
ATOM 1360 O O . ALA A 1 201 ? -35.252 7.580 -12.481 1.00 54.11 181 ALA A O 1
ATOM 1362 N N . LYS A 1 202 ? -33.608 7.821 -10.958 1.00 53.25 182 LYS A N 1
ATOM 1363 C CA . LYS A 1 202 ? -33.515 9.276 -11.090 1.00 55.91 182 LYS A CA 1
ATOM 1364 C C . LYS A 1 202 ? -33.190 9.663 -12.528 1.00 56.01 182 LYS A C 1
ATOM 1365 O O . LYS A 1 202 ? -33.869 10.496 -13.116 1.00 55.50 182 LYS A O 1
ATOM 1367 N N . LEU A 1 203 ? -32.170 9.025 -13.098 1.00 59.85 183 LEU A N 1
ATOM 1368 C CA . LEU A 1 203 ? -31.764 9.294 -14.480 1.00 61.02 183 LEU A CA 1
ATOM 1369 C C . LEU A 1 203 ? -32.808 8.912 -15.521 1.00 61.15 183 LEU A C 1
ATOM 1370 O O . LEU A 1 203 ? -32.895 9.553 -16.563 1.00 57.91 183 LEU A O 1
ATOM 1375 N N . LEU A 1 204 ? -33.585 7.865 -15.256 1.00 62.44 184 LEU A N 1
ATOM 1376 C CA . LEU A 1 204 ? -34.566 7.377 -16.229 1.00 63.76 184 LEU A CA 1
ATOM 1377 C C . LEU A 1 204 ? -35.861 8.187 -16.133 1.00 66.38 184 LEU A C 1
ATOM 1378 O O . LEU A 1 204 ? -36.899 7.674 -15.712 1.00 65.45 184 LEU A O 1
ATOM 1383 N N . ASN A 1 205 ? -35.778 9.456 -16.541 1.00 67.80 185 ASN A N 1
ATOM 1384 C CA . ASN A 1 205 ? -36.887 10.412 -16.456 1.00 68.96 185 ASN A CA 1
ATOM 1385 C C . ASN A 1 205 ? -37.514 10.473 -15.061 1.00 68.27 185 ASN A C 1
ATOM 1386 O O . ASN A 1 205 ? -38.734 10.534 -14.915 1.00 67.57 185 ASN A O 1
ATOM 1391 N N . ASP A 1 206 ? -36.653 10.457 -14.044 1.00 69.46 186 ASP A N 1
ATOM 1392 C CA . ASP A 1 206 ? -37.061 10.532 -12.635 1.00 70.55 186 ASP A CA 1
ATOM 1393 C C . ASP A 1 206 ? -38.215 9.587 -12.280 1.00 68.83 186 ASP A C 1
ATOM 1394 O O . ASP A 1 206 ? -39.163 9.972 -11.590 1.00 70.38 186 ASP A O 1
ATOM 1399 N N . THR A 1 207 ? -38.118 8.346 -12.746 1.00 65.21 187 THR A N 1
ATOM 1400 C CA . THR A 1 207 ? -39.186 7.366 -12.552 1.00 63.73 187 THR A CA 1
ATOM 1401 C C . THR A 1 207 ? -39.148 6.738 -11.159 1.00 61.72 187 THR A C 1
ATOM 1402 O O . THR A 1 207 ? -38.302 7.086 -10.338 1.00 57.46 187 THR A O 1
ATOM 1406 N N . ASP A 1 208 ? -40.070 5.810 -10.905 1.00 62.97 188 ASP A N 1
ATOM 1407 C CA . ASP A 1 208 ? -40.173 5.147 -9.600 1.00 65.14 188 ASP A CA 1
ATOM 1408 C C . ASP A 1 208 ? -39.149 4.030 -9.442 1.00 63.81 188 ASP A C 1
ATOM 1409 O O . ASP A 1 208 ? -38.561 3.551 -10.418 1.00 59.07 188 ASP A O 1
ATOM 1414 N N . MET A 1 209 ? -38.975 3.608 -8.196 1.00 62.03 189 MET A N 1
ATOM 1415 C CA . MET A 1 209 ? -38.114 2.492 -7.853 1.00 63.97 189 MET A CA 1
ATOM 1416 C C . MET A 1 209 ? -38.916 1.445 -7.097 1.00 62.83 189 MET A C 1
ATOM 1417 O O . MET A 1 209 ? -39.789 1.783 -6.308 1.00 64.81 189 MET A O 1
ATOM 1422 N N . ALA A 1 210 ? -38.621 0.175 -7.347 1.00 62.87 190 ALA A N 1
ATOM 1423 C CA . ALA A 1 210 ? -39.099 -0.913 -6.495 1.00 60.91 190 ALA A CA 1
ATOM 1424 C C . ALA A 1 210 ? -37.903 -1.574 -5.821 1.00 60.16 190 ALA A C 1
ATOM 1425 O O . ALA A 1 210 ? -36.771 -1.433 -6.283 1.00 59.24 190 ALA A O 1
ATOM 1427 N N . ILE A 1 211 ? -38.157 -2.283 -4.724 1.00 58.99 191 ILE A N 1
ATOM 1428 C CA . ILE A 1 211 ? -37.108 -2.996 -3.996 1.00 61.42 191 ILE A CA 1
ATOM 1429 C C . ILE A 1 211 ? -37.515 -4.451 -3.745 1.00 59.99 191 ILE A C 1
ATOM 1430 O O . ILE A 1 211 ? -38.654 -4.731 -3.382 1.00 59.84 191 ILE A O 1
ATOM 1435 N N . ILE A 1 212 ? -36.571 -5.367 -3.935 1.00 60.74 192 ILE A N 1
ATOM 1436 C CA . ILE A 1 212 ? -36.795 -6.786 -3.676 1.00 62.09 192 ILE A CA 1
ATOM 1437 C C . ILE A 1 212 ? -36.099 -7.183 -2.385 1.00 66.52 192 ILE A C 1
ATOM 1438 O O . ILE A 1 212 ? -34.893 -6.977 -2.233 1.00 67.97 192 ILE A O 1
ATOM 1443 N N . ASP A 1 213 ? -36.870 -7.760 -1.466 1.00 71.38 193 ASP A N 1
ATOM 1444 C CA . ASP A 1 213 ? -36.384 -8.120 -0.137 1.00 76.22 193 ASP A CA 1
ATOM 1445 C C . ASP A 1 213 ? -36.812 -9.547 0.193 1.00 75.68 193 ASP A C 1
ATOM 1446 O O . ASP A 1 213 ? -37.989 -9.873 0.094 1.00 78.10 193 ASP A O 1
ATOM 1451 N N . LYS A 1 214 ? -35.856 -10.389 0.579 1.00 80.48 194 LYS A N 1
ATOM 1452 C CA . LYS A 1 214 ? -36.147 -11.775 0.958 1.00 83.81 194 LYS A CA 1
ATOM 1453 C C . LYS A 1 214 ? -36.769 -11.816 2.356 1.00 87.49 194 LYS A C 1
ATOM 1454 O O . LYS A 1 214 ? -36.176 -11.331 3.321 1.00 87.16 194 LYS A O 1
ATOM 1456 N N . ARG A 1 215 ? -37.966 -12.392 2.456 1.00 92.07 195 ARG A N 1
ATOM 1457 C CA . ARG A 1 215 ? -38.725 -12.402 3.709 1.00 94.71 195 ARG A CA 1
ATOM 1458 C C . ARG A 1 215 ? -39.612 -13.643 3.818 1.00 95.57 195 ARG A C 1
ATOM 1459 O O . ARG A 1 215 ? -40.530 -13.694 4.640 1.00 94.32 195 ARG A O 1
ATOM 1461 N N . VAL A 1 224 ? -39.425 -16.391 0.800 1.00 79.14 204 VAL A N 1
ATOM 1462 C CA . VAL A 1 224 ? -39.925 -15.848 -0.464 1.00 80.45 204 VAL A CA 1
ATOM 1463 C C . VAL A 1 224 ? -39.500 -14.393 -0.683 1.00 76.89 204 VAL A C 1
ATOM 1464 O O . VAL A 1 224 ? -39.217 -13.662 0.268 1.00 74.63 204 VAL A O 1
ATOM 1468 N N . MET A 1 225 ? -39.474 -13.985 -1.947 1.00 76.52 205 MET A N 1
ATOM 1469 C CA . MET A 1 225 ? -39.174 -12.602 -2.310 1.00 74.99 205 MET A CA 1
ATOM 1470 C C . MET A 1 225 ? -40.419 -11.733 -2.204 1.00 71.04 205 MET A C 1
ATOM 1471 O O . MET A 1 225 ? -41.487 -12.112 -2.680 1.00 68.81 205 MET A O 1
ATOM 1476 N N . HIS A 1 226 ? -40.264 -10.569 -1.580 1.00 69.02 206 HIS A N 1
ATOM 1477 C CA . HIS A 1 226 ? -41.345 -9.603 -1.436 1.00 68.10 206 HIS A CA 1
ATOM 1478 C C . HIS A 1 226 ? -40.982 -8.329 -2.195 1.00 66.90 206 HIS A C 1
ATOM 1479 O O . HIS A 1 226 ? -39.899 -7.768 -2.009 1.00 67.33 206 HIS A O 1
ATOM 1481 N N . ILE A 1 227 ? -41.887 -7.883 -3.056 1.00 62.75 207 ILE A N 1
ATOM 1482 C CA . ILE A 1 227 ? -41.676 -6.664 -3.812 1.00 60.47 207 ILE A CA 1
ATOM 1483 C C . ILE A 1 227 ? -42.303 -5.497 -3.072 1.00 62.02 207 ILE A C 1
ATOM 1484 O O . ILE A 1 227 ? -43.499 -5.497 -2.776 1.00 59.80 207 ILE A O 1
ATOM 1489 N N . ILE A 1 228 ? -41.465 -4.513 -2.770 1.00 63.32 208 ILE A N 1
ATOM 1490 C CA . ILE A 1 228 ? -41.888 -3.278 -2.149 1.00 62.22 208 ILE A CA 1
ATOM 1491 C C . ILE A 1 228 ? -42.014 -2.266 -3.279 1.00 60.94 208 ILE A C 1
ATOM 1492 O O . ILE A 1 228 ? -41.012 -1.767 -3.788 1.00 57.95 208 ILE A O 1
ATOM 1497 N N . GLY A 1 229 ? -43.248 -1.994 -3.689 1.00 61.82 209 GLY A N 1
ATOM 1498 C CA . GLY A 1 229 ? -43.513 -1.035 -4.757 1.00 64.79 209 GLY A CA 1
ATOM 1499 C C . GLY A 1 229 ? -44.620 -1.481 -5.689 1.00 66.80 209 GLY A C 1
ATOM 1500 O O . GLY A 1 229 ? -44.974 -2.660 -5.739 1.00 68.03 209 GLY A O 1
ATOM 1501 N N . ASP A 1 230 ? -45.156 -0.523 -6.438 1.00 69.48 210 ASP A N 1
ATOM 1502 C CA . ASP A 1 230 ? -46.255 -0.773 -7.358 1.00 72.91 210 ASP A CA 1
ATOM 1503 C C . ASP A 1 230 ? -45.714 -1.124 -8.742 1.00 66.77 210 ASP A C 1
ATOM 1504 O O . ASP A 1 230 ? -45.480 -0.240 -9.567 1.00 69.55 210 ASP A O 1
ATOM 1509 N N . VAL A 1 231 ? -45.522 -2.416 -8.994 1.00 60.11 211 VAL A N 1
ATOM 1510 C CA . VAL A 1 231 ? -44.997 -2.873 -10.286 1.00 58.03 211 VAL A CA 1
ATOM 1511 C C . VAL A 1 231 ? -46.086 -3.255 -11.288 1.00 55.57 211 VAL A C 1
ATOM 1512 O O . VAL A 1 231 ? -45.802 -3.431 -12.474 1.00 54.56 211 VAL A O 1
ATOM 1516 N N . ALA A 1 232 ? -47.323 -3.374 -10.811 1.00 54.11 212 ALA A N 1
ATOM 1517 C CA . ALA A 1 232 ? -48.444 -3.833 -11.632 1.00 52.36 212 ALA A CA 1
ATOM 1518 C C . ALA A 1 232 ? -48.639 -3.004 -12.902 1.00 51.38 212 ALA A C 1
ATOM 1519 O O . ALA A 1 232 ? -48.819 -1.787 -12.836 1.00 54.49 212 ALA A O 1
ATOM 1521 N N . GLY A 1 233 ? -48.601 -3.674 -14.050 1.00 48.63 213 GLY A N 1
ATOM 1522 C CA . GLY A 1 233 ? -48.869 -3.050 -15.341 1.00 49.46 213 GLY A CA 1
ATOM 1523 C C . GLY A 1 233 ? -47.695 -2.333 -15.976 1.00 51.37 213 GLY A C 1
ATOM 1524 O O . GLY A 1 233 ? -47.838 -1.738 -17.038 1.00 53.47 213 GLY A O 1
ATOM 1525 N N . ARG A 1 234 ? -46.526 -2.408 -15.346 1.00 54.39 214 ARG A N 1
ATOM 1526 C CA . ARG A 1 234 ? -45.385 -1.590 -15.737 1.00 54.47 214 ARG A CA 1
ATOM 1527 C C . ARG A 1 234 ? -44.241 -2.438 -16.247 1.00 53.10 214 ARG A C 1
ATOM 1528 O O . ARG A 1 234 ? -44.018 -3.548 -15.760 1.00 50.64 214 ARG A O 1
ATOM 1536 N N . ASP A 1 235 ? -43.523 -1.915 -17.237 1.00 53.62 215 ASP A N 1
ATOM 1537 C CA . ASP A 1 235 ? -42.223 -2.464 -17.597 1.00 53.26 215 ASP A CA 1
ATOM 1538 C C . ASP A 1 235 ? -41.260 -2.245 -16.430 1.00 53.39 215 ASP A C 1
ATOM 1539 O O . ASP A 1 235 ? -41.175 -1.141 -15.874 1.00 51.98 215 ASP A O 1
ATOM 1544 N N . CYS A 1 236 ? -40.560 -3.307 -16.044 1.00 49.89 216 CYS A N 1
ATOM 1545 C CA . CYS A 1 236 ? -39.586 -3.241 -14.961 1.00 50.17 216 CYS A CA 1
ATOM 1546 C C . CYS A 1 236 ? -38.171 -3.365 -15.507 1.00 47.32 216 CYS A C 1
ATOM 1547 O O . CYS A 1 236 ? -37.919 -4.113 -16.449 1.00 49.43 216 CYS A O 1
ATOM 1550 N N . VAL A 1 237 ? -37.252 -2.624 -14.907 1.00 47.60 217 VAL A N 1
ATOM 1551 C CA . VAL A 1 237 ? -35.853 -2.658 -15.303 1.00 46.51 217 VAL A CA 1
ATOM 1552 C C . VAL A 1 237 ? -35.024 -3.092 -14.098 1.00 44.94 217 VAL A C 1
ATOM 1553 O O . VAL A 1 237 ? -34.766 -2.302 -13.193 1.00 43.68 217 VAL A O 1
ATOM 1557 N N . LEU A 1 238 ? -34.656 -4.370 -14.080 1.00 44.86 218 LEU A N 1
ATOM 1558 C CA . LEU A 1 238 ? -33.732 -4.904 -13.085 1.00 44.92 218 LEU A CA 1
ATOM 1559 C C . LEU A 1 238 ? -32.341 -4.402 -13.414 1.00 45.85 218 LEU A C 1
ATOM 1560 O O . LEU A 1 238 ? -31.884 -4.540 -14.548 1.00 46.45 218 LEU A O 1
ATOM 1565 N N . VAL A 1 239 ? -31.666 -3.818 -12.428 1.00 46.58 219 VAL A N 1
ATOM 1566 C CA . VAL A 1 239 ? -30.340 -3.255 -12.651 1.00 46.29 219 VAL A CA 1
ATOM 1567 C C . VAL A 1 239 ? -29.371 -3.736 -11.598 1.00 44.67 219 VAL A C 1
ATOM 1568 O O . VAL A 1 239 ? -29.741 -3.910 -10.437 1.00 43.57 219 VAL A O 1
ATOM 1572 N N . ASP A 1 240 ? -28.131 -3.957 -12.026 1.00 45.19 220 ASP A N 1
ATOM 1573 C CA . ASP A 1 240 ? -27.050 -4.363 -11.141 1.00 46.22 220 ASP A CA 1
ATOM 1574 C C . ASP A 1 240 ? -25.711 -4.072 -11.808 1.00 45.66 220 ASP A C 1
ATOM 1575 O O . ASP A 1 240 ? -25.655 -3.797 -13.006 1.00 44.35 220 ASP A O 1
ATOM 1580 N N . ASP A 1 241 ? -24.632 -4.132 -11.035 1.00 45.49 221 ASP A N 1
ATOM 1581 C CA . ASP A 1 241 ? -23.291 -3.992 -11.602 1.00 44.04 221 ASP A CA 1
ATOM 1582 C C . ASP A 1 241 ? -22.850 -5.234 -12.372 1.00 43.08 221 ASP A C 1
ATOM 1583 O O . ASP A 1 241 ? -22.109 -5.120 -13.340 1.00 42.94 221 ASP A O 1
ATOM 1588 N N . MET A 1 242 ? -23.315 -6.408 -11.959 1.00 44.72 222 MET A N 1
ATOM 1589 C CA . MET A 1 242 ? -22.909 -7.663 -12.599 1.00 45.72 222 MET A CA 1
ATOM 1590 C C . MET A 1 242 ? -23.970 -8.747 -12.496 1.00 43.40 222 MET A C 1
ATOM 1591 O O . MET A 1 242 ? -24.889 -8.655 -11.687 1.00 42.08 222 MET A O 1
ATOM 1596 N N . ILE A 1 243 ? -23.833 -9.767 -13.338 1.00 41.43 223 ILE A N 1
ATOM 1597 C CA . ILE A 1 243 ? -24.650 -10.963 -13.252 1.00 42.51 223 ILE A CA 1
ATOM 1598 C C . ILE A 1 243 ? -23.738 -12.180 -13.215 1.00 41.38 223 ILE A C 1
ATOM 1599 O O . ILE A 1 243 ? -22.916 -12.363 -14.108 1.00 39.32 223 ILE A O 1
ATOM 1604 N N . ASP A 1 244 ? -23.885 -13.005 -12.182 1.00 41.00 224 ASP A N 1
ATOM 1605 C CA . ASP A 1 244 ? -23.075 -14.202 -12.062 1.00 44.22 224 ASP A CA 1
ATOM 1606 C C . ASP A 1 244 ? -23.889 -15.430 -12.484 1.00 44.26 224 ASP A C 1
ATOM 1607 O O . ASP A 1 244 ? -24.052 -15.643 -13.676 1.00 42.75 224 ASP A O 1
ATOM 1612 N N . THR A 1 245 ? -24.417 -16.219 -11.546 1.00 46.17 225 THR A N 1
ATOM 1613 C CA . THR A 1 245 ? -25.147 -17.440 -11.917 1.00 49.06 225 THR A CA 1
ATOM 1614 C C . THR A 1 245 ? -26.521 -17.125 -12.497 1.00 50.23 225 THR A C 1
ATOM 1615 O O . THR A 1 245 ? -27.083 -17.923 -13.241 1.00 52.64 225 THR A O 1
ATOM 1619 N N . GLY A 1 246 ? -27.071 -15.969 -12.148 1.00 49.83 226 GLY A N 1
ATOM 1620 C CA . GLY A 1 246 ? -28.391 -15.595 -12.634 1.00 48.97 226 GLY A CA 1
ATOM 1621 C C . GLY A 1 246 ? -29.525 -16.056 -11.734 1.00 47.45 226 GLY A C 1
ATOM 1622 O O . GLY A 1 246 ? -30.663 -15.685 -11.963 1.00 45.28 226 GLY A O 1
ATOM 1623 N N . GLY A 1 247 ? -29.219 -16.845 -10.702 1.00 48.63 227 GLY A N 1
ATOM 1624 C CA . GLY A 1 247 ? -30.237 -17.407 -9.812 1.00 48.00 227 GLY A CA 1
ATOM 1625 C C . GLY A 1 247 ? -31.172 -16.375 -9.208 1.00 48.35 227 GLY A C 1
ATOM 1626 O O . GLY A 1 247 ? -32.388 -16.444 -9.392 1.00 47.67 227 GLY A O 1
ATOM 1627 N N . THR A 1 248 ? -30.595 -15.416 -8.494 1.00 49.41 228 THR A N 1
ATOM 1628 C CA . THR A 1 248 ? -31.348 -14.342 -7.847 1.00 51.28 228 THR A CA 1
ATOM 1629 C C . THR A 1 248 ? -32.109 -13.506 -8.872 1.00 52.11 228 THR A C 1
ATOM 1630 O O . THR A 1 248 ? -33.280 -13.169 -8.668 1.00 52.38 228 THR A O 1
ATOM 1634 N N . LEU A 1 249 ? -31.440 -13.189 -9.973 1.00 51.02 229 LEU A N 1
ATOM 1635 C CA . LEU A 1 249 ? -32.048 -12.426 -11.054 1.00 52.64 229 LEU A CA 1
ATOM 1636 C C . LEU A 1 249 ? -33.319 -13.099 -11.585 1.00 51.95 229 LEU A C 1
ATOM 1637 O O . LEU A 1 249 ? -34.338 -12.437 -11.796 1.00 51.52 229 LEU A O 1
ATOM 1642 N N . CYS A 1 250 ? -33.254 -14.412 -11.787 1.00 51.69 230 CYS A N 1
ATOM 1643 C CA . CYS A 1 250 ? -34.392 -15.177 -12.305 1.00 54.58 230 CYS A CA 1
ATOM 1644 C C . CYS A 1 250 ? -35.573 -15.236 -11.342 1.00 53.10 230 CYS A C 1
ATOM 1645 O O . CYS A 1 250 ? -36.720 -15.080 -11.762 1.00 53.33 230 CYS A O 1
ATOM 1648 N N . LYS A 1 251 ? -35.295 -15.472 -10.063 1.00 50.76 231 LYS A N 1
ATOM 1649 C CA . LYS A 1 251 ? -36.334 -15.420 -9.039 1.00 51.82 231 LYS A CA 1
ATOM 1650 C C . LYS A 1 251 ? -36.940 -14.018 -8.994 1.00 48.95 231 LYS A C 1
ATOM 1651 O O . LYS A 1 251 ? -38.156 -13.861 -8.959 1.00 48.28 231 LYS A O 1
ATOM 1657 N N . ALA A 1 252 ? -36.080 -13.005 -8.991 1.00 47.68 232 ALA A N 1
ATOM 1658 C CA . ALA A 1 252 ? -36.525 -11.609 -8.992 1.00 48.36 232 ALA A CA 1
ATOM 1659 C C . ALA A 1 252 ? -37.495 -11.339 -10.136 1.00 49.25 232 ALA A C 1
ATOM 1660 O O . ALA A 1 252 ? -38.539 -10.722 -9.936 1.00 50.93 232 ALA A O 1
ATOM 1662 N N . ALA A 1 253 ? -37.158 -11.825 -11.327 1.00 49.91 233 ALA A N 1
ATOM 1663 C CA . ALA A 1 253 ? -38.000 -11.628 -12.505 1.00 50.57 233 ALA A CA 1
ATOM 1664 C C . ALA A 1 253 ? -39.339 -12.352 -12.377 1.00 52.62 233 ALA A C 1
ATOM 1665 O O . ALA A 1 253 ? -40.382 -11.806 -12.752 1.00 52.48 233 ALA A O 1
ATOM 1667 N N . GLU A 1 254 ? -39.298 -13.577 -11.859 1.00 53.87 234 GLU A N 1
ATOM 1668 C CA . GLU A 1 254 ? -40.505 -14.359 -11.591 1.00 56.99 234 GLU A CA 1
ATOM 1669 C C . GLU A 1 254 ? -41.412 -13.632 -10.607 1.00 53.30 234 GLU A C 1
ATOM 1670 O O . GLU A 1 254 ? -42.608 -13.512 -10.839 1.00 53.47 234 GLU A O 1
ATOM 1676 N N . ALA A 1 255 ? -40.840 -13.154 -9.508 1.00 51.84 235 ALA A N 1
ATOM 1677 C CA . ALA A 1 255 ? -41.613 -12.438 -8.494 1.00 52.58 235 ALA A CA 1
ATOM 1678 C C . ALA A 1 255 ? -42.270 -11.172 -9.055 1.00 51.94 235 ALA A C 1
ATOM 1679 O O . ALA A 1 255 ? -43.419 -10.862 -8.728 1.00 50.14 235 ALA A O 1
ATOM 1681 N N . LEU A 1 256 ? -41.534 -10.439 -9.886 1.00 50.70 236 LEU A N 1
ATOM 1682 C CA . LEU A 1 256 ? -42.065 -9.227 -10.519 1.00 49.08 236 LEU A CA 1
ATOM 1683 C C . LEU A 1 256 ? -43.289 -9.507 -11.385 1.00 49.19 236 LEU A C 1
ATOM 1684 O O . LEU A 1 256 ? -44.276 -8.766 -11.329 1.00 44.07 236 LEU A O 1
ATOM 1689 N N . LYS A 1 257 ? -43.227 -10.577 -12.176 1.00 51.45 237 LYS A N 1
ATOM 1690 C CA . LYS A 1 257 ? -44.340 -10.942 -13.048 1.00 54.36 237 LYS A CA 1
ATOM 1691 C C . LYS A 1 257 ? -45.501 -11.502 -12.247 1.00 56.17 237 LYS A C 1
ATOM 1692 O O . LYS A 1 257 ? -46.660 -11.337 -12.630 1.00 57.76 237 LYS A O 1
ATOM 1698 N N . GLU A 1 258 ? -45.184 -12.152 -11.130 1.00 59.43 238 GLU A N 1
ATOM 1699 C CA . GLU A 1 258 ? -46.199 -12.659 -10.208 1.00 63.33 238 GLU A CA 1
ATOM 1700 C C . GLU A 1 258 ? -47.005 -11.487 -9.627 1.00 61.20 238 GLU A C 1
ATOM 1701 O O . GLU A 1 258 ? -48.194 -11.621 -9.345 1.00 60.99 238 GLU A O 1
ATOM 1707 N N . ARG A 1 259 ? -46.353 -10.336 -9.483 1.00 59.60 239 ARG A N 1
ATOM 1708 C CA . ARG A 1 259 ? -47.000 -9.107 -9.028 1.00 59.32 239 ARG A CA 1
ATOM 1709 C C . ARG A 1 259 ? -47.458 -8.205 -10.182 1.00 57.60 239 ARG A C 1
ATOM 1710 O O . ARG A 1 259 ? -47.641 -6.997 -10.009 1.00 57.74 239 ARG A O 1
ATOM 1718 N N . GLY A 1 260 ? -47.658 -8.798 -11.354 1.00 56.23 240 GLY A N 1
ATOM 1719 C CA . GLY A 1 260 ? -48.263 -8.101 -12.484 1.00 57.64 240 GLY A CA 1
ATOM 1720 C C . GLY A 1 260 ? -47.369 -7.175 -13.279 1.00 56.92 240 GLY A C 1
ATOM 1721 O O . GLY A 1 260 ? -47.858 -6.241 -13.908 1.00 60.91 240 GLY A O 1
ATOM 1722 N N . ALA A 1 261 ? -46.065 -7.426 -13.274 1.00 55.61 241 ALA A N 1
ATOM 1723 C CA . ALA A 1 261 ? -45.152 -6.638 -14.091 1.00 54.77 241 ALA A CA 1
ATOM 1724 C C . ALA A 1 261 ? -45.410 -6.941 -15.561 1.00 53.40 241 ALA A C 1
ATOM 1725 O O . ALA A 1 261 ? -45.793 -8.059 -15.920 1.00 48.37 241 ALA A O 1
ATOM 1727 N N . LYS A 1 262 ? -45.220 -5.942 -16.413 1.00 53.90 242 LYS A N 1
ATOM 1728 C CA . LYS A 1 262 ? -45.425 -6.139 -17.842 1.00 57.38 242 LYS A CA 1
ATOM 1729 C C . LYS A 1 262 ? -44.229 -6.891 -18.435 1.00 59.29 242 LYS A C 1
ATOM 1730 O O . LYS A 1 262 ? -44.221 -8.121 -18.439 1.00 63.63 242 LYS A O 1
ATOM 1736 N N . ARG A 1 263 ? -43.213 -6.176 -18.901 1.00 58.39 243 ARG A N 1
ATOM 1737 C CA . ARG A 1 263 ? -41.983 -6.816 -19.329 1.00 59.38 243 ARG A CA 1
ATOM 1738 C C . ARG A 1 263 ? -40.897 -6.616 -18.279 1.00 56.78 243 ARG A C 1
ATOM 1739 O O . ARG A 1 263 ? -40.886 -5.607 -17.564 1.00 54.90 243 ARG A O 1
ATOM 1747 N N . VAL A 1 264 ? -40.000 -7.594 -18.182 1.00 52.11 244 VAL A N 1
ATOM 1748 C CA . VAL A 1 264 ? -38.851 -7.503 -17.291 1.00 49.75 244 VAL A CA 1
ATOM 1749 C C . VAL A 1 264 ? -37.560 -7.532 -18.101 1.00 47.76 244 VAL A C 1
ATOM 1750 O O . VAL A 1 264 ? -37.267 -8.503 -18.791 1.00 44.68 244 VAL A O 1
ATOM 1754 N N . PHE A 1 265 ? -36.816 -6.434 -18.021 1.00 48.49 245 PHE A N 1
ATOM 1755 C CA . PHE A 1 265 ? -35.466 -6.346 -18.562 1.00 49.54 245 PHE A CA 1
ATOM 1756 C C . PHE A 1 265 ? -34.465 -6.363 -17.417 1.00 48.91 245 PHE A C 1
ATOM 1757 O O . PHE A 1 265 ? -34.750 -5.862 -16.330 1.00 52.15 245 PHE A O 1
ATOM 1765 N N . ALA A 1 266 ? -33.295 -6.940 -17.673 1.00 47.89 246 ALA A N 1
ATOM 1766 C CA . ALA A 1 266 ? -32.204 -6.987 -16.705 1.00 46.73 246 ALA A CA 1
ATOM 1767 C C . ALA A 1 266 ? -30.970 -6.354 -17.328 1.00 45.57 246 ALA A C 1
ATOM 1768 O O . ALA A 1 266 ? -30.425 -6.885 -18.300 1.00 44.51 246 ALA A O 1
ATOM 1770 N N . TYR A 1 267 ? -30.553 -5.214 -16.776 1.00 44.38 247 TYR A N 1
ATOM 1771 C CA . TYR A 1 267 ? -29.385 -4.484 -17.255 1.00 44.14 247 TYR A CA 1
ATOM 1772 C C . TYR A 1 267 ? -28.246 -4.624 -16.266 1.00 43.96 247 TYR A C 1
ATOM 1773 O O . TYR A 1 267 ? -28.441 -4.430 -15.063 1.00 43.79 247 TYR A O 1
ATOM 1782 N N . ALA A 1 268 ? -27.056 -4.942 -16.770 1.00 41.67 248 ALA A N 1
ATOM 1783 C CA . ALA A 1 268 ? -25.859 -5.003 -15.935 1.00 41.27 248 ALA A CA 1
ATOM 1784 C C . ALA A 1 268 ? -24.605 -4.742 -16.747 1.00 40.67 248 ALA A C 1
ATOM 1785 O O . ALA A 1 268 ? -24.625 -4.785 -17.979 1.00 41.23 248 ALA A O 1
ATOM 1787 N N . THR A 1 269 ? -23.508 -4.468 -16.055 1.00 40.23 249 THR A N 1
ATOM 1788 C CA . THR A 1 269 ? -22.254 -4.197 -16.735 1.00 40.48 249 THR A CA 1
ATOM 1789 C C . THR A 1 269 ? -21.520 -5.487 -17.060 1.00 39.78 249 THR A C 1
ATOM 1790 O O . THR A 1 269 ? -21.235 -5.752 -18.230 1.00 39.30 249 THR A O 1
ATOM 1794 N N . HIS A 1 270 ? -21.228 -6.284 -16.033 1.00 38.14 250 HIS A N 1
ATOM 1795 C CA . HIS A 1 270 ? -20.310 -7.419 -16.170 1.00 38.18 250 HIS A CA 1
ATOM 1796 C C . HIS A 1 270 ? -21.025 -8.765 -16.278 1.00 38.48 250 HIS A C 1
ATOM 1797 O O . HIS A 1 270 ? -21.594 -9.247 -15.296 1.00 39.20 250 HIS A O 1
ATOM 1804 N N . PRO A 1 271 ? -20.961 -9.404 -17.451 1.00 37.75 251 PRO A N 1
ATOM 1805 C CA . PRO A 1 271 ? -21.600 -10.711 -17.595 1.00 37.76 251 PRO A CA 1
ATOM 1806 C C . PRO A 1 271 ? -20.689 -11.853 -17.164 1.00 38.83 251 PRO A C 1
ATOM 1807 O O . PRO A 1 271 ? -20.060 -12.494 -18.004 1.00 39.67 251 PRO A O 1
ATOM 1811 N N . ILE A 1 272 ? -20.619 -12.105 -15.864 1.00 38.32 252 ILE A N 1
ATOM 1812 C CA . ILE A 1 272 ? -19.791 -13.195 -15.349 1.00 40.12 252 ILE A CA 1
ATOM 1813 C C . ILE A 1 272 ? -20.365 -14.545 -15.796 1.00 39.19 252 ILE A C 1
ATOM 1814 O O . ILE A 1 272 ? -19.639 -15.374 -16.320 1.00 40.13 252 ILE A O 1
ATOM 1819 N N . PHE A 1 273 ? -21.665 -14.742 -15.599 1.00 40.34 253 PHE A N 1
ATOM 1820 C CA . PHE A 1 273 ? -22.369 -15.936 -16.091 1.00 42.83 253 PHE A CA 1
ATOM 1821 C C . PHE A 1 273 ? -21.666 -17.256 -15.756 1.00 42.83 253 PHE A C 1
ATOM 1822 O O . PHE A 1 273 ? -21.450 -18.092 -16.637 1.00 42.97 253 PHE A O 1
ATOM 1830 N N . SER A 1 274 ? -21.326 -17.445 -14.484 1.00 42.69 254 SER A N 1
ATOM 1831 C CA . SER A 1 274 ? -20.692 -18.689 -14.047 1.00 44.06 254 SER A CA 1
ATOM 1832 C C . SER A 1 274 ? -21.755 -19.741 -13.768 1.00 46.23 254 SER A C 1
ATOM 1833 O O . SER A 1 274 ? -22.952 -19.453 -13.825 1.00 47.35 254 SER A O 1
ATOM 1836 N N . GLY A 1 275 ? -21.307 -20.956 -13.464 1.00 47.34 255 GLY A N 1
ATOM 1837 C CA . GLY A 1 275 ? -22.199 -22.050 -13.094 1.00 49.52 255 GLY A CA 1
ATOM 1838 C C . GLY A 1 275 ? -23.288 -22.326 -14.114 1.00 52.19 255 GLY A C 1
ATOM 1839 O O . GLY A 1 275 ? -23.011 -22.519 -15.297 1.00 52.51 255 GLY A O 1
ATOM 1840 N N . ASN A 1 276 ? -24.535 -22.316 -13.654 1.00 56.05 256 ASN A N 1
ATOM 1841 C CA . ASN A 1 276 ? -25.677 -22.706 -14.477 1.00 57.40 256 ASN A CA 1
ATOM 1842 C C . ASN A 1 276 ? -26.390 -21.494 -15.104 1.00 56.00 256 ASN A C 1
ATOM 1843 O O . ASN A 1 276 ? -27.598 -21.520 -15.349 1.00 57.59 256 ASN A O 1
ATOM 1848 N N . ALA A 1 277 ? -25.634 -20.441 -15.392 1.00 53.61 257 ALA A N 1
ATOM 1849 C CA . ALA A 1 277 ? -26.213 -19.198 -15.895 1.00 53.37 257 ALA A CA 1
ATOM 1850 C C . ALA A 1 277 ? -27.022 -19.362 -17.182 1.00 50.29 257 ALA A C 1
ATOM 1851 O O . ALA A 1 277 ? -28.086 -18.767 -17.317 1.00 50.43 257 ALA A O 1
ATOM 1853 N N . ALA A 1 278 ? -26.534 -20.167 -18.118 1.00 50.46 258 ALA A N 1
ATOM 1854 C CA . ALA A 1 278 ? -27.221 -20.332 -19.400 1.00 51.29 258 ALA A CA 1
ATOM 1855 C C . ALA A 1 278 ? -28.635 -20.905 -19.238 1.00 53.77 258 ALA A C 1
ATOM 1856 O O . ALA A 1 278 ? -29.587 -20.376 -19.812 1.00 54.22 258 ALA A O 1
ATOM 1858 N N . ASN A 1 279 ? -28.773 -21.973 -18.451 1.00 57.77 259 ASN A N 1
ATOM 1859 C CA . ASN A 1 279 ? -30.090 -22.574 -18.198 1.00 60.03 259 ASN A CA 1
ATOM 1860 C C . ASN A 1 279 ? -30.993 -21.623 -17.429 1.00 59.44 259 ASN A C 1
ATOM 1861 O O . ASN A 1 279 ? -32.171 -21.470 -17.753 1.00 58.40 259 ASN A O 1
ATOM 1866 N N . ASN A 1 280 ? -30.429 -20.995 -16.401 1.00 58.66 260 ASN A N 1
ATOM 1867 C CA . ASN A 1 280 ? -31.142 -19.997 -15.622 1.00 54.11 260 ASN A CA 1
ATOM 1868 C C . ASN A 1 280 ? -31.757 -18.901 -16.497 1.00 53.30 260 ASN A C 1
ATOM 1869 O O . ASN A 1 280 ? -32.932 -18.582 -16.354 1.00 51.83 260 ASN A O 1
ATOM 1874 N N . LEU A 1 281 ? -30.974 -18.344 -17.414 1.00 53.07 261 LEU A N 1
ATOM 1875 C CA . LEU A 1 281 ? -31.475 -17.292 -18.303 1.00 53.80 261 LEU A CA 1
ATOM 1876 C C . LEU A 1 281 ? -32.445 -17.824 -19.361 1.00 57.67 261 LEU A C 1
ATOM 1877 O O . LEU A 1 281 ? -33.462 -17.193 -19.649 1.00 57.28 261 LEU A O 1
ATOM 1882 N N . ARG A 1 282 ? -32.129 -18.987 -19.925 1.00 60.18 262 ARG A N 1
ATOM 1883 C CA . ARG A 1 282 ? -32.969 -19.619 -20.940 1.00 61.76 262 ARG A CA 1
ATOM 1884 C C . ARG A 1 282 ? -34.344 -20.010 -20.402 1.00 61.01 262 ARG A C 1
ATOM 1885 O O . ARG A 1 282 ? -35.322 -19.991 -21.142 1.00 60.96 262 ARG A O 1
ATOM 1893 N N . ASN A 1 283 ? -34.416 -20.363 -19.118 1.00 60.21 263 ASN A N 1
ATOM 1894 C CA . ASN A 1 283 ? -35.682 -20.736 -18.483 1.00 58.96 263 ASN A CA 1
ATOM 1895 C C . ASN A 1 283 ? -36.344 -19.587 -17.723 1.00 58.02 263 ASN A C 1
ATOM 1896 O O . ASN A 1 283 ? -37.343 -19.795 -17.038 1.00 60.66 263 ASN A O 1
ATOM 1901 N N . SER A 1 284 ? -35.798 -18.381 -17.828 1.00 54.84 264 SER A N 1
ATOM 1902 C CA . SER A 1 284 ? -36.341 -17.247 -17.086 1.00 53.92 264 SER A CA 1
ATOM 1903 C C . SER A 1 284 ? -37.558 -16.661 -17.790 1.00 51.59 264 SER A C 1
ATOM 1904 O O . SER A 1 284 ? -37.827 -16.965 -18.950 1.00 49.92 264 SER A O 1
ATOM 1907 N N . VAL A 1 285 ? -38.279 -15.807 -17.074 1.00 51.91 265 VAL A N 1
ATOM 1908 C CA . VAL A 1 285 ? -39.322 -14.978 -17.680 1.00 53.11 265 VAL A CA 1
ATOM 1909 C C . VAL A 1 285 ? -38.771 -13.584 -17.975 1.00 52.97 265 VAL A C 1
ATOM 1910 O O . VAL A 1 285 ? -39.531 -12.620 -18.068 1.00 54.04 265 VAL A O 1
ATOM 1914 N N . ILE A 1 286 ? -37.450 -13.481 -18.126 1.00 52.65 266 ILE A N 1
ATOM 1915 C CA . ILE A 1 286 ? -36.809 -12.216 -18.448 1.00 52.81 266 ILE A CA 1
ATOM 1916 C C . ILE A 1 286 ? -36.920 -11.991 -19.946 1.00 50.81 266 ILE A C 1
ATOM 1917 O O . ILE A 1 286 ? -36.491 -12.829 -20.741 1.00 50.91 266 ILE A O 1
ATOM 1922 N N . ASP A 1 287 ? -37.491 -10.853 -20.321 1.00 49.94 267 ASP A N 1
ATOM 1923 C CA . ASP A 1 287 ? -37.691 -10.516 -21.729 1.00 50.52 267 ASP A CA 1
ATOM 1924 C C . ASP A 1 287 ? -36.370 -10.257 -22.441 1.00 49.81 267 ASP A C 1
ATOM 1925 O O . ASP A 1 287 ? -36.160 -10.725 -23.553 1.00 50.20 267 ASP A O 1
ATOM 1930 N N . GLU A 1 288 ? -35.481 -9.509 -21.799 1.00 50.27 268 GLU A N 1
ATOM 1931 C CA . GLU A 1 288 ? -34.149 -9.306 -22.332 1.00 47.96 268 GLU A CA 1
ATOM 1932 C C . GLU A 1 288 ? -33.126 -9.026 -21.242 1.00 47.23 268 GLU A C 1
ATOM 1933 O O . GLU A 1 288 ? -33.356 -8.206 -20.340 1.00 44.72 268 GLU A O 1
ATOM 1939 N N . VAL A 1 289 ? -31.992 -9.714 -21.354 1.00 44.39 269 VAL A N 1
ATOM 1940 C CA . VAL A 1 289 ? -30.810 -9.435 -20.559 1.00 44.29 269 VAL A CA 1
ATOM 1941 C C . VAL A 1 289 ? -29.877 -8.575 -21.400 1.00 44.04 269 VAL A C 1
ATOM 1942 O O . VAL A 1 289 ? -29.489 -8.979 -22.497 1.00 43.71 269 VAL A O 1
ATOM 1946 N N . VAL A 1 290 ? -29.523 -7.401 -20.880 1.00 42.72 270 VAL A N 1
ATOM 1947 C CA . VAL A 1 290 ? -28.619 -6.485 -21.571 1.00 41.86 270 VAL A CA 1
ATOM 1948 C C . VAL A 1 290 ? -27.368 -6.247 -20.734 1.00 40.71 270 VAL A C 1
ATOM 1949 O O . VAL A 1 290 ? -27.451 -5.738 -19.618 1.00 41.11 270 VAL A O 1
ATOM 1953 N N . VAL A 1 291 ? -26.217 -6.596 -21.300 1.00 39.12 271 VAL A N 1
ATOM 1954 C CA . VAL A 1 291 ? -24.942 -6.575 -20.595 1.00 41.49 271 VAL A CA 1
ATOM 1955 C C . VAL A 1 291 ? -23.894 -5.863 -21.444 1.00 42.24 271 VAL A C 1
ATOM 1956 O O . VAL A 1 291 ? -24.067 -5.720 -22.649 1.00 41.20 271 VAL A O 1
ATOM 1960 N N . CYS A 1 292 ? -22.815 -5.420 -20.808 1.00 42.40 272 CYS A N 1
ATOM 1961 C CA . CYS A 1 292 ? -21.699 -4.792 -21.517 1.00 43.79 272 CYS A CA 1
ATOM 1962 C C . CYS A 1 292 ? -20.652 -5.842 -21.855 1.00 42.93 272 CYS A C 1
ATOM 1963 O O . CYS A 1 292 ? -20.766 -6.980 -21.415 1.00 44.27 272 CYS A O 1
ATOM 1966 N N . ASP A 1 293 ? -19.631 -5.453 -22.620 1.00 42.90 273 ASP A N 1
ATOM 1967 C CA . ASP A 1 293 ? -18.639 -6.407 -23.152 1.00 41.91 273 ASP A CA 1
ATOM 1968 C C . ASP A 1 293 ? -17.291 -6.433 -22.408 1.00 40.85 273 ASP A C 1
ATOM 1969 O O . ASP A 1 293 ? -16.247 -6.623 -23.025 1.00 41.09 273 ASP A O 1
ATOM 1974 N N . THR A 1 294 ? -17.323 -6.280 -21.084 1.00 39.38 274 THR A N 1
ATOM 1975 C CA . THR A 1 294 ? -16.114 -6.366 -20.260 1.00 37.80 274 THR A CA 1
ATOM 1976 C C . THR A 1 294 ? -15.645 -7.823 -20.031 1.00 38.74 274 THR A C 1
ATOM 1977 O O . THR A 1 294 ? -14.513 -8.047 -19.604 1.00 39.38 274 THR A O 1
ATOM 1981 N N . ILE A 1 295 ? -16.523 -8.793 -20.287 1.00 38.01 275 ILE A N 1
ATOM 1982 C CA . ILE A 1 295 ? -16.186 -10.221 -20.220 1.00 39.24 275 ILE A CA 1
ATOM 1983 C C . ILE A 1 295 ? -16.772 -10.897 -21.465 1.00 39.97 275 ILE A C 1
ATOM 1984 O O . ILE A 1 295 ? -17.959 -10.755 -21.723 1.00 40.35 275 ILE A O 1
ATOM 1989 N N . PRO A 1 296 ? -15.959 -11.643 -22.233 1.00 42.94 276 PRO A N 1
ATOM 1990 C CA . PRO A 1 296 ? -16.539 -12.267 -23.429 1.00 45.30 276 PRO A CA 1
ATOM 1991 C C . PRO A 1 296 ? -17.625 -13.279 -23.075 1.00 46.02 276 PRO A C 1
ATOM 1992 O O . PRO A 1 296 ? -17.575 -13.895 -22.008 1.00 46.06 276 PRO A O 1
ATOM 1996 N N . LEU A 1 297 ? -18.598 -13.432 -23.963 1.00 46.88 277 LEU A N 1
ATOM 1997 C CA . LEU A 1 297 ? -19.677 -14.388 -23.765 1.00 48.63 277 LEU A CA 1
ATOM 1998 C C . LEU A 1 297 ? -19.311 -15.757 -24.325 1.00 50.36 277 LEU A C 1
ATOM 1999 O O . LEU A 1 297 ? -18.668 -15.857 -25.371 1.00 47.53 277 LEU A O 1
ATOM 2004 N N . SER A 1 298 ? -19.733 -16.809 -23.627 1.00 51.81 278 SER A N 1
ATOM 2005 C CA . SER A 1 298 ? -19.610 -18.166 -24.144 1.00 53.59 278 SER A CA 1
ATOM 2006 C C . SER A 1 298 ? -20.524 -18.337 -25.360 1.00 56.80 278 SER A C 1
ATOM 2007 O O . SER A 1 298 ? -21.494 -17.598 -25.522 1.00 56.85 278 SER A O 1
ATOM 2010 N N . ASP A 1 299 ? -20.201 -19.298 -26.221 1.00 61.89 279 ASP A N 1
ATOM 2011 C CA . ASP A 1 299 ? -21.006 -19.567 -27.418 1.00 65.54 279 ASP A CA 1
ATOM 2012 C C . ASP A 1 299 ? -22.461 -19.877 -27.058 1.00 63.24 279 ASP A C 1
ATOM 2013 O O . ASP A 1 299 ? -23.381 -19.385 -27.711 1.00 61.10 279 ASP A O 1
ATOM 2018 N N . GLU A 1 300 ? -22.657 -20.669 -26.007 1.00 61.11 280 GLU A N 1
ATOM 2019 C CA . GLU A 1 300 ? -24.000 -21.042 -25.562 1.00 63.59 280 GLU A CA 1
ATOM 2020 C C . GLU A 1 300 ? -24.865 -19.822 -25.234 1.00 63.34 280 GLU A C 1
ATOM 2021 O O . GLU A 1 300 ? -25.985 -19.695 -25.733 1.00 66.11 280 GLU A O 1
ATOM 2027 N N . ILE A 1 301 ? -24.335 -18.927 -24.406 1.00 59.93 281 ILE A N 1
ATOM 2028 C CA . ILE A 1 301 ? -25.050 -17.715 -24.015 1.00 58.58 281 ILE A CA 1
ATOM 2029 C C . ILE A 1 301 ? -25.190 -16.746 -25.192 1.00 57.94 281 ILE A C 1
ATOM 2030 O O . ILE A 1 301 ? -26.185 -16.020 -25.293 1.00 55.43 281 ILE A O 1
ATOM 2035 N N . LYS A 1 302 ? -24.204 -16.748 -26.083 1.00 58.45 282 LYS A N 1
ATOM 2036 C CA . LYS A 1 302 ? -24.281 -15.969 -27.315 1.00 61.28 282 LYS A CA 1
ATOM 2037 C C . LYS A 1 302 ? -25.486 -16.400 -28.165 1.00 62.24 282 LYS A C 1
ATOM 2038 O O . LYS A 1 302 ? -26.109 -15.575 -28.834 1.00 61.38 282 LYS A O 1
ATOM 2040 N N . SER A 1 303 ? -25.817 -17.687 -28.120 1.00 63.40 283 SER A N 1
ATOM 2041 C CA . SER A 1 303 ? -26.949 -18.224 -28.873 1.00 66.22 283 SER A CA 1
ATOM 2042 C C . SER A 1 303 ? -28.304 -17.776 -28.329 1.00 65.73 283 SER A C 1
ATOM 2043 O O . SER A 1 303 ? -29.267 -17.680 -29.094 1.00 66.68 283 SER A O 1
ATOM 2046 N N . LEU A 1 304 ? -28.384 -17.513 -27.023 1.00 63.18 284 LEU A N 1
ATOM 2047 C CA . LEU A 1 304 ? -29.655 -17.138 -26.405 1.00 59.17 284 LEU A CA 1
ATOM 2048 C C . LEU A 1 304 ? -30.241 -15.913 -27.083 1.00 58.57 284 LEU A C 1
ATOM 2049 O O . LEU A 1 304 ? -29.549 -14.910 -27.262 1.00 57.32 284 LEU A O 1
ATOM 2054 N N . PRO A 1 305 ? -31.526 -15.994 -27.463 1.00 59.79 285 PRO A N 1
ATOM 2055 C CA . PRO A 1 305 ? -32.200 -14.873 -28.109 1.00 59.00 285 PRO A CA 1
ATOM 2056 C C . PRO A 1 305 ? -32.517 -13.722 -27.160 1.00 56.33 285 PRO A C 1
ATOM 2057 O O . PRO A 1 305 ? -32.639 -12.585 -27.605 1.00 54.85 285 PRO A O 1
ATOM 2061 N N . ASN A 1 306 ? -32.655 -14.013 -25.870 1.00 53.36 286 ASN A N 1
ATOM 2062 C CA . ASN A 1 306 ? -32.994 -12.982 -24.890 1.00 53.54 286 ASN A CA 1
ATOM 2063 C C . ASN A 1 306 ? -31.770 -12.347 -24.208 1.00 51.75 286 ASN A C 1
ATOM 2064 O O . ASN A 1 306 ? -31.906 -11.747 -23.151 1.00 49.23 286 ASN A O 1
ATOM 2069 N N . VAL A 1 307 ? -30.589 -12.478 -24.816 1.00 51.50 287 VAL A N 1
ATOM 2070 C CA . VAL A 1 307 ? -29.347 -11.917 -24.271 1.00 49.89 287 VAL A CA 1
ATOM 2071 C C . VAL A 1 307 ? -28.661 -11.059 -25.328 1.00 47.94 287 VAL A C 1
ATOM 2072 O O . VAL A 1 307 ? -28.320 -11.550 -26.400 1.00 47.34 287 VAL A O 1
ATOM 2076 N N . ARG A 1 308 ? -28.445 -9.787 -25.005 1.00 47.81 288 ARG A N 1
ATOM 2077 C CA . ARG A 1 308 ? -27.884 -8.803 -25.939 1.00 46.56 288 ARG A CA 1
ATOM 2078 C C . ARG A 1 308 ? -26.731 -8.042 -25.281 1.00 46.70 288 ARG A C 1
ATOM 2079 O O . ARG A 1 308 ? -26.781 -7.761 -24.084 1.00 43.69 288 ARG A O 1
ATOM 2087 N N . THR A 1 309 ? -25.696 -7.718 -26.057 1.00 46.90 289 THR A N 1
ATOM 2088 C CA . THR A 1 309 ? -24.527 -7.013 -25.532 1.00 47.94 289 THR A CA 1
ATOM 2089 C C . THR A 1 309 ? -24.422 -5.584 -26.043 1.00 47.02 289 THR A C 1
ATOM 2090 O O . THR A 1 309 ? -24.718 -5.307 -27.198 1.00 45.66 289 THR A O 1
ATOM 2094 N N . LEU A 1 310 ? -23.987 -4.687 -25.164 1.00 46.46 290 LEU A N 1
ATOM 2095 C CA . LEU A 1 310 ? -23.570 -3.346 -25.548 1.00 47.18 290 LEU A CA 1
ATOM 2096 C C . LEU A 1 310 ? -22.054 -3.285 -25.460 1.00 48.02 290 LEU A C 1
ATOM 2097 O O . LEU A 1 310 ? -21.439 -4.047 -24.695 1.00 47.90 290 LEU A O 1
ATOM 2102 N N . THR A 1 311 ? -21.445 -2.399 -26.249 1.00 45.50 291 THR A N 1
ATOM 2103 C CA . THR A 1 311 ? -19.995 -2.240 -26.206 1.00 45.16 291 THR A CA 1
ATOM 2104 C C . THR A 1 311 ? -19.582 -0.974 -25.468 1.00 45.44 291 THR A C 1
ATOM 2105 O O . THR A 1 311 ? -20.201 0.085 -25.620 1.00 42.52 291 THR A O 1
ATOM 2109 N N . LEU A 1 312 ? -18.539 -1.116 -24.655 1.00 44.72 292 LEU A N 1
ATOM 2110 C CA . LEU A 1 312 ? -17.919 0.004 -23.963 1.00 46.22 292 LEU A CA 1
ATOM 2111 C C . LEU A 1 312 ? -16.652 0.490 -24.669 1.00 44.46 292 LEU A C 1
ATOM 2112 O O . LEU A 1 312 ? -15.968 1.380 -24.158 1.00 43.29 292 LEU A O 1
ATOM 2117 N N . SER A 1 313 ? -16.349 -0.077 -25.840 1.00 42.85 293 SER A N 1
ATOM 2118 C CA . SER A 1 313 ? -15.109 0.234 -26.545 1.00 42.00 293 SER A CA 1
ATOM 2119 C C . SER A 1 313 ? -15.001 1.712 -26.902 1.00 42.86 293 SER A C 1
ATOM 2120 O O . SER A 1 313 ? -13.899 2.249 -26.955 1.00 43.48 293 SER A O 1
ATOM 2123 N N . GLY A 1 314 ? -16.138 2.361 -27.142 1.00 42.56 294 GLY A N 1
ATOM 2124 C CA . GLY A 1 314 ? -16.174 3.797 -27.400 1.00 42.99 294 GLY A CA 1
ATOM 2125 C C . GLY A 1 314 ? -15.713 4.559 -26.183 1.00 43.15 294 GLY A C 1
ATOM 2126 O O . GLY A 1 314 ? -14.813 5.393 -26.256 1.00 44.63 294 GLY A O 1
ATOM 2127 N N . MET A 1 315 ? -16.331 4.250 -25.054 1.00 43.39 295 MET A N 1
ATOM 2128 C CA . MET A 1 315 ? -15.997 4.872 -23.783 1.00 45.50 295 MET A CA 1
ATOM 2129 C C . MET A 1 315 ? -14.536 4.647 -23.398 1.00 44.27 295 MET A C 1
ATOM 2130 O O . MET A 1 315 ? -13.805 5.603 -23.112 1.00 43.19 295 MET A O 1
ATOM 2135 N N . LEU A 1 316 ? -14.106 3.389 -23.400 1.00 42.76 296 LEU A N 1
ATOM 2136 C CA . LEU A 1 316 ? -12.732 3.073 -23.021 1.00 42.24 296 LEU A CA 1
ATOM 2137 C C . LEU A 1 316 ? -11.716 3.674 -23.986 1.00 41.71 296 LEU A C 1
ATOM 2138 O O . LEU A 1 316 ? -10.646 4.096 -23.549 1.00 43.13 296 LEU A O 1
ATOM 2143 N N . ALA A 1 317 ? -12.043 3.716 -25.280 1.00 39.87 297 ALA A N 1
ATOM 2144 C CA . ALA A 1 317 ? -11.141 4.317 -26.272 1.00 40.33 297 ALA A CA 1
ATOM 2145 C C . ALA A 1 317 ? -10.981 5.809 -26.008 1.00 40.65 297 ALA A C 1
ATOM 2146 O O . ALA A 1 317 ? -9.872 6.337 -26.057 1.00 41.41 297 ALA A O 1
ATOM 2148 N N . GLU A 1 318 ? -12.087 6.482 -25.721 1.00 41.32 298 GLU A N 1
ATOM 2149 C CA . GLU A 1 318 ? -12.032 7.910 -25.405 1.00 45.37 298 GLU A CA 1
ATOM 2150 C C . GLU A 1 318 ? -11.235 8.165 -24.123 1.00 43.45 298 GLU A C 1
ATOM 2151 O O . GLU A 1 318 ? -10.441 9.099 -24.070 1.00 44.26 298 GLU A O 1
ATOM 2157 N N . ALA A 1 319 ? -11.429 7.325 -23.107 1.00 41.60 299 ALA A N 1
ATOM 2158 C CA . ALA A 1 319 ? -10.688 7.472 -21.862 1.00 41.19 299 ALA A CA 1
ATOM 2159 C C . ALA A 1 319 ? -9.187 7.350 -22.114 1.00 40.44 299 ALA A C 1
ATOM 2160 O O . ALA A 1 319 ? -8.399 8.164 -21.630 1.00 37.65 299 ALA A O 1
ATOM 2162 N N . ILE A 1 320 ? -8.803 6.338 -22.890 1.00 40.15 300 ILE A N 1
ATOM 2163 C CA . ILE A 1 320 ? -7.400 6.124 -23.237 1.00 39.59 300 ILE A CA 1
ATOM 2164 C C . ILE A 1 320 ? -6.825 7.305 -24.007 1.00 39.17 300 ILE A C 1
ATOM 2165 O O . ILE A 1 320 ? -5.689 7.712 -23.757 1.00 35.53 300 ILE A O 1
ATOM 2170 N N . ARG A 1 321 ? -7.594 7.818 -24.964 1.00 40.44 301 ARG A N 1
ATOM 2171 C CA . ARG A 1 321 ? -7.155 8.947 -25.770 1.00 44.74 301 ARG A CA 1
ATOM 2172 C C . ARG A 1 321 ? -6.899 10.147 -24.864 1.00 44.44 301 ARG A C 1
ATOM 2173 O O . ARG A 1 321 ? -5.890 10.820 -25.004 1.00 43.87 301 ARG A O 1
ATOM 2181 N N . ARG A 1 322 ? -7.802 10.386 -23.917 1.00 45.75 302 ARG A N 1
ATOM 2182 C CA . ARG A 1 322 ? -7.648 11.490 -22.961 1.00 47.49 302 ARG A CA 1
ATOM 2183 C C . ARG A 1 322 ? -6.440 11.301 -22.049 1.00 46.59 302 ARG A C 1
ATOM 2184 O O . ARG A 1 322 ? -5.650 12.225 -21.870 1.00 42.66 302 ARG A O 1
ATOM 2192 N N . ILE A 1 323 ? -6.273 10.098 -21.503 1.00 47.67 303 ILE A N 1
ATOM 2193 C CA . ILE A 1 323 ? -5.089 9.795 -20.689 1.00 46.87 303 ILE A CA 1
ATOM 2194 C C . ILE A 1 323 ? -3.830 10.071 -21.509 1.00 45.67 303 ILE A C 1
ATOM 2195 O O . ILE A 1 323 ? -2.896 10.717 -21.035 1.00 44.51 303 ILE A O 1
ATOM 2200 N N . SER A 1 324 ? -3.832 9.589 -22.747 1.00 46.55 304 SER A N 1
ATOM 2201 C CA . SER A 1 324 ? -2.707 9.747 -23.662 1.00 47.72 304 SER A CA 1
ATOM 2202 C C . SER A 1 324 ? -2.335 11.202 -23.946 1.00 46.29 304 SER A C 1
ATOM 2203 O O . SER A 1 324 ? -1.156 11.530 -24.000 1.00 45.84 304 SER A O 1
ATOM 2206 N N . ASN A 1 325 ? -3.341 12.054 -24.133 1.00 48.14 305 ASN A N 1
ATOM 2207 C CA . ASN A 1 325 ? -3.134 13.468 -24.460 1.00 51.65 305 ASN A CA 1
ATOM 2208 C C . ASN A 1 325 ? -3.308 14.394 -23.261 1.00 52.70 305 ASN A C 1
ATOM 2209 O O . ASN A 1 325 ? -3.400 15.610 -23.424 1.00 49.94 305 ASN A O 1
ATOM 2214 N N . GLU A 1 326 ? -3.372 13.814 -22.064 1.00 55.19 306 GLU A N 1
ATOM 2215 C CA . GLU A 1 326 ? -3.403 14.581 -20.820 1.00 56.13 306 GLU A CA 1
ATOM 2216 C C . GLU A 1 326 ? -4.598 15.543 -20.761 1.00 53.11 306 GLU A C 1
ATOM 2217 O O . GLU A 1 326 ? -4.474 16.705 -20.356 1.00 49.86 306 GLU A O 1
ATOM 2223 N N . GLU A 1 327 ? -5.756 15.031 -21.174 1.00 51.56 307 GLU A N 1
ATOM 2224 C CA . GLU A 1 327 ? -7.027 15.753 -21.111 1.00 52.92 307 GLU A CA 1
ATOM 2225 C C . GLU A 1 327 ? -7.821 15.250 -19.924 1.00 52.25 307 GLU A C 1
ATOM 2226 O O . GLU A 1 327 ? -7.572 14.149 -19.423 1.00 53.07 307 GLU A O 1
ATOM 2232 N N . SER A 1 328 ? -8.796 16.044 -19.495 1.00 50.88 308 SER A N 1
ATOM 2233 C CA . SER A 1 328 ? -9.598 15.708 -18.325 1.00 53.49 308 SER A CA 1
ATOM 2234 C C . SER A 1 328 ? -10.379 14.414 -18.514 1.00 55.01 308 SER A C 1
ATOM 2235 O O . SER A 1 328 ? -10.935 14.168 -19.581 1.00 51.45 308 SER A O 1
ATOM 2238 N N . ILE A 1 329 ? -10.406 13.596 -17.465 1.00 59.06 309 ILE A N 1
ATOM 2239 C CA . ILE A 1 329 ? -11.204 12.368 -17.445 1.00 65.21 309 ILE A CA 1
ATOM 2240 C C . ILE A 1 329 ? -12.593 12.632 -16.855 1.00 70.34 309 ILE A C 1
ATOM 2241 O O . ILE A 1 329 ? -13.554 11.954 -17.219 1.00 72.17 309 ILE A O 1
ATOM 2246 N N . SER A 1 330 ? -12.706 13.622 -15.969 1.00 76.17 310 SER A N 1
ATOM 2247 C CA . SER A 1 330 ? -14.004 14.044 -15.424 1.00 77.78 310 SER A CA 1
ATOM 2248 C C . SER A 1 330 ? -15.090 14.119 -16.494 1.00 79.77 310 SER A C 1
ATOM 2249 O O . SER A 1 330 ? -16.234 13.734 -16.250 1.00 81.91 310 SER A O 1
ATOM 2252 N N . ALA A 1 331 ? -14.722 14.599 -17.681 1.00 82.09 311 ALA A N 1
ATOM 2253 C CA . ALA A 1 331 ? -15.658 14.729 -18.806 1.00 80.96 311 ALA A CA 1
ATOM 2254 C C . ALA A 1 331 ? -16.220 13.396 -19.328 1.00 79.06 311 ALA A C 1
ATOM 2255 O O . ALA A 1 331 ? -17.251 13.380 -19.993 1.00 81.08 311 ALA A O 1
ATOM 2257 N N . MET A 1 332 ? -15.551 12.286 -19.027 1.00 80.99 312 MET A N 1
ATOM 2258 C CA . MET A 1 332 ? -16.041 10.950 -19.393 1.00 79.82 312 MET A CA 1
ATOM 2259 C C . MET A 1 332 ? -17.326 10.523 -18.685 1.00 80.00 312 MET A C 1
ATOM 2260 O O . MET A 1 332 ? -17.977 9.562 -19.106 1.00 78.78 312 MET A O 1
ATOM 2265 N N . PHE A 1 333 ? -17.666 11.200 -17.593 1.00 77.79 313 PHE A N 1
ATOM 2266 C CA . PHE A 1 333 ? -18.829 10.840 -16.792 1.00 75.56 313 PHE A CA 1
ATOM 2267 C C . PHE A 1 333 ? -20.001 11.779 -17.104 1.00 79.23 313 PHE A C 1
ATOM 2268 O O . PHE A 1 333 ? -20.007 12.943 -16.694 1.00 76.48 313 PHE A O 1
ATOM 2276 N N . GLU A 1 334 ? -20.982 11.271 -17.848 1.00 81.29 314 GLU A N 1
ATOM 2277 C CA . GLU A 1 334 ? -22.145 12.069 -18.244 1.00 83.56 314 GLU A CA 1
ATOM 2278 C C . GLU A 1 334 ? -23.223 11.196 -18.880 1.00 81.79 314 GLU A C 1
ATOM 2279 O O . GLU A 1 334 ? -23.113 10.813 -20.043 1.00 80.23 314 GLU A O 1
ATOM 2281 N N . ASP B 1 23 ? 3.292 -22.648 18.467 1.00 79.84 3 ASP B N 1
ATOM 2282 C CA . ASP B 1 23 ? 3.833 -23.968 18.013 1.00 80.58 3 ASP B CA 1
ATOM 2283 C C . ASP B 1 23 ? 3.611 -24.157 16.497 1.00 75.84 3 ASP B C 1
ATOM 2284 O O . ASP B 1 23 ? 2.976 -23.319 15.839 1.00 67.26 3 ASP B O 1
ATOM 2289 N N . MET B 1 24 ? 4.153 -25.248 15.959 1.00 68.06 4 MET B N 1
ATOM 2290 C CA . MET B 1 24 ? 4.142 -25.516 14.521 1.00 68.53 4 MET B CA 1
ATOM 2291 C C . MET B 1 24 ? 2.769 -25.914 13.986 1.00 65.17 4 MET B C 1
ATOM 2292 O O . MET B 1 24 ? 2.086 -26.737 14.584 1.00 65.18 4 MET B O 1
ATOM 2297 N N . LYS B 1 25 ? 2.390 -25.337 12.845 1.00 59.86 5 LYS B N 1
ATOM 2298 C CA . LYS B 1 25 ? 1.172 -25.713 12.133 1.00 57.44 5 LYS B CA 1
ATOM 2299 C C . LYS B 1 25 ? 1.468 -25.886 10.653 1.00 53.72 5 LYS B C 1
ATOM 2300 O O . LYS B 1 25 ? 2.154 -25.060 10.051 1.00 52.49 5 LYS B O 1
ATOM 2306 N N . LEU B 1 26 ? 0.955 -26.966 10.073 1.00 50.79 6 LEU B N 1
ATOM 2307 C CA . LEU B 1 26 ? 1.073 -27.201 8.639 1.00 49.83 6 LEU B CA 1
ATOM 2308 C C . LEU B 1 26 ? -0.261 -26.965 7.953 1.00 47.56 6 LEU B C 1
ATOM 2309 O O . LEU B 1 26 ? -1.314 -27.319 8.482 1.00 46.73 6 LEU B O 1
ATOM 2314 N N . PHE B 1 27 ? -0.207 -26.368 6.771 1.00 44.34 7 PHE B N 1
ATOM 2315 C CA . PHE B 1 27 ? -1.355 -26.334 5.871 1.00 44.25 7 PHE B CA 1
ATOM 2316 C C . PHE B 1 27 ? -0.913 -26.753 4.488 1.00 41.24 7 PHE B C 1
ATOM 2317 O O . PHE B 1 27 ? 0.279 -26.766 4.181 1.00 40.74 7 PHE B O 1
ATOM 2325 N N . ALA B 1 28 ? -1.890 -27.097 3.659 1.00 39.92 8 ALA B N 1
ATOM 2326 C CA . ALA B 1 28 ? -1.631 -27.496 2.287 1.00 40.25 8 ALA B CA 1
ATOM 2327 C C . ALA B 1 28 ? -2.711 -26.952 1.373 1.00 40.35 8 ALA B C 1
ATOM 2328 O O . ALA B 1 28 ? -3.876 -26.846 1.766 1.00 39.81 8 ALA B O 1
ATOM 2330 N N . GLY B 1 29 ? -2.310 -26.589 0.159 1.00 39.69 9 GLY B N 1
ATOM 2331 C CA . GLY B 1 29 ? -3.262 -26.275 -0.896 1.00 40.97 9 GLY B CA 1
ATOM 2332 C C . GLY B 1 29 ? -3.552 -27.535 -1.687 1.00 42.51 9 GLY B C 1
ATOM 2333 O O . GLY B 1 29 ? -3.277 -28.653 -1.217 1.00 40.41 9 GLY B O 1
ATOM 2334 N N . ASN B 1 30 ? -4.082 -27.351 -2.895 1.00 42.85 10 ASN B N 1
ATOM 2335 C CA . ASN B 1 30 ? -4.519 -28.463 -3.745 1.00 44.99 10 ASN B CA 1
ATOM 2336 C C . ASN B 1 30 ? -3.481 -28.915 -4.784 1.00 45.10 10 ASN B C 1
ATOM 2337 O O . ASN B 1 30 ? -3.794 -29.683 -5.684 1.00 43.76 10 ASN B O 1
ATOM 2342 N N . ALA B 1 31 ? -2.248 -28.436 -4.660 1.00 46.10 11 ALA B N 1
ATOM 2343 C CA . ALA B 1 31 ? -1.210 -28.769 -5.615 1.00 45.06 11 ALA B CA 1
ATOM 2344 C C . ALA B 1 31 ? -0.580 -30.119 -5.281 1.00 45.55 11 ALA B C 1
ATOM 2345 O O . ALA B 1 31 ? -0.449 -30.986 -6.152 1.00 44.30 11 ALA B O 1
ATOM 2347 N N . THR B 1 32 ? -0.189 -30.280 -4.021 1.00 43.25 12 THR B N 1
ATOM 2348 C CA . THR B 1 32 ? 0.568 -31.448 -3.579 1.00 45.38 12 THR B CA 1
ATOM 2349 C C . THR B 1 32 ? 0.072 -31.954 -2.216 1.00 45.25 12 THR B C 1
ATOM 2350 O O . THR B 1 32 ? 0.854 -32.091 -1.280 1.00 44.47 12 THR B O 1
ATOM 2354 N N . PRO B 1 33 ? -1.239 -32.227 -2.101 1.00 46.58 13 PRO B N 1
ATOM 2355 C CA . PRO B 1 33 ? -1.798 -32.632 -0.813 1.00 47.47 13 PRO B CA 1
ATOM 2356 C C . PRO B 1 33 ? -1.319 -34.006 -0.329 1.00 46.40 13 PRO B C 1
ATOM 2357 O O . PRO B 1 33 ? -1.181 -34.201 0.879 1.00 45.18 13 PRO B O 1
ATOM 2361 N N . GLU B 1 34 ? -1.071 -34.936 -1.252 1.00 46.34 14 GLU B N 1
ATOM 2362 C CA . GLU B 1 34 ? -0.554 -36.265 -0.895 1.00 48.33 14 GLU B CA 1
ATOM 2363 C C . GLU B 1 34 ? 0.860 -36.159 -0.315 1.00 47.61 14 GLU B C 1
ATOM 2364 O O . GLU B 1 34 ? 1.134 -36.682 0.766 1.00 45.36 14 GLU B O 1
ATOM 2366 N N . LEU B 1 35 ? 1.745 -35.463 -1.029 1.00 46.90 15 LEU B N 1
ATOM 2367 C CA . LEU B 1 35 ? 3.064 -35.105 -0.489 1.00 48.14 15 LEU B CA 1
ATOM 2368 C C . LEU B 1 35 ? 2.943 -34.422 0.888 1.00 46.28 15 LEU B C 1
ATOM 2369 O O . LEU B 1 35 ? 3.674 -34.751 1.818 1.00 43.12 15 LEU B O 1
ATOM 2374 N N . ALA B 1 36 ? 2.027 -33.463 0.999 1.00 46.33 16 ALA B N 1
ATOM 2375 C CA . ALA B 1 36 ? 1.837 -32.718 2.239 1.00 48.00 16 ALA B CA 1
ATOM 2376 C C . ALA B 1 36 ? 1.472 -33.651 3.392 1.00 49.18 16 ALA B C 1
ATOM 2377 O O . ALA B 1 36 ? 1.973 -33.485 4.507 1.00 47.93 16 ALA B O 1
ATOM 2379 N N . GLN B 1 37 ? 0.605 -34.626 3.121 1.00 50.35 17 GLN B N 1
ATOM 2380 C CA . GLN B 1 37 ? 0.195 -35.579 4.152 1.00 51.38 17 GLN B CA 1
ATOM 2381 C C . GLN B 1 37 ? 1.376 -36.430 4.592 1.00 50.02 17 GLN B C 1
ATOM 2382 O O . GLN B 1 37 ? 1.573 -36.648 5.787 1.00 51.13 17 GLN B O 1
ATOM 2388 N N . ARG B 1 38 ? 2.173 -36.887 3.632 1.00 50.43 18 ARG B N 1
ATOM 2389 C CA . ARG B 1 38 ? 3.358 -37.691 3.943 1.00 52.07 18 ARG B CA 1
ATOM 2390 C C . ARG B 1 38 ? 4.327 -36.930 4.849 1.00 50.28 18 ARG B C 1
ATOM 2391 O O . ARG B 1 38 ? 4.829 -37.480 5.839 1.00 49.19 18 ARG B O 1
ATOM 2399 N N . ILE B 1 39 ? 4.565 -35.662 4.523 1.00 48.68 19 ILE B N 1
ATOM 2400 C CA . ILE B 1 39 ? 5.394 -34.783 5.361 1.00 48.16 19 ILE B CA 1
ATOM 2401 C C . ILE B 1 39 ? 4.811 -34.672 6.767 1.00 48.60 19 ILE B C 1
ATOM 2402 O O . ILE B 1 39 ? 5.536 -34.792 7.750 1.00 49.56 19 ILE B O 1
ATOM 2407 N N . ALA B 1 40 ? 3.503 -34.432 6.849 1.00 49.62 20 ALA B N 1
ATOM 2408 C CA . ALA B 1 40 ? 2.813 -34.292 8.130 1.00 50.38 20 ALA B CA 1
ATOM 2409 C C . ALA B 1 40 ? 2.940 -35.546 8.988 1.00 51.58 20 ALA B C 1
ATOM 2410 O O . ALA B 1 40 ? 3.141 -35.454 10.200 1.00 50.79 20 ALA B O 1
ATOM 2412 N N . ASN B 1 41 ? 2.820 -36.711 8.359 1.00 51.79 21 ASN B N 1
ATOM 2413 C CA . ASN B 1 41 ? 2.960 -37.987 9.067 1.00 54.31 21 ASN B CA 1
ATOM 2414 C C . ASN B 1 41 ? 4.350 -38.158 9.675 1.00 54.74 21 ASN B C 1
ATOM 2415 O O . ASN B 1 41 ? 4.487 -38.540 10.836 1.00 55.41 21 ASN B O 1
ATOM 2420 N N . ARG B 1 42 ? 5.377 -37.851 8.889 1.00 55.74 22 ARG B N 1
ATOM 2421 C CA . ARG B 1 42 ? 6.759 -37.927 9.359 1.00 56.09 22 ARG B CA 1
ATOM 2422 C C . ARG B 1 42 ? 7.086 -36.895 10.443 1.00 54.88 22 ARG B C 1
ATOM 2423 O O . ARG B 1 42 ? 8.016 -37.099 11.219 1.00 55.04 22 ARG B O 1
ATOM 2431 N N . LEU B 1 43 ? 6.320 -35.807 10.509 1.00 53.96 23 LEU B N 1
ATOM 2432 C CA . LEU B 1 43 ? 6.435 -34.839 11.612 1.00 55.55 23 LEU B CA 1
ATOM 2433 C C . LEU B 1 43 ? 5.532 -35.145 12.816 1.00 57.25 23 LEU B C 1
ATOM 2434 O O . LEU B 1 43 ? 5.465 -34.346 13.751 1.00 55.49 23 LEU B O 1
ATOM 2439 N N . TYR B 1 44 ? 4.847 -36.291 12.792 1.00 62.32 24 TYR B N 1
ATOM 2440 C CA . TYR B 1 44 ? 3.916 -36.702 13.862 1.00 65.82 24 TYR B CA 1
ATOM 2441 C C . TYR B 1 44 ? 2.864 -35.636 14.167 1.00 64.11 24 TYR B C 1
ATOM 2442 O O . TYR B 1 44 ? 2.475 -35.432 15.318 1.00 64.26 24 TYR B O 1
ATOM 2451 N N . THR B 1 45 ? 2.408 -34.962 13.119 1.00 61.44 25 THR B N 1
ATOM 2452 C CA . THR B 1 45 ? 1.422 -33.901 13.251 1.00 61.69 25 THR B CA 1
ATOM 2453 C C . THR B 1 45 ? 0.445 -34.048 12.091 1.00 60.42 25 THR B C 1
ATOM 2454 O O . THR B 1 45 ? 0.475 -35.050 11.376 1.00 62.05 25 THR B O 1
ATOM 2458 N N . SER B 1 46 ? -0.431 -33.069 11.908 1.00 57.95 26 SER B N 1
ATOM 2459 C CA . SER B 1 46 ? -1.423 -33.153 10.847 1.00 58.65 26 SER B CA 1
ATOM 2460 C C . SER B 1 46 ? -1.526 -31.856 10.047 1.00 55.78 26 SER B C 1
ATOM 2461 O O . SER B 1 46 ? -1.038 -30.807 10.471 1.00 55.77 26 SER B O 1
ATOM 2464 N N . LEU B 1 47 ? -2.132 -31.955 8.866 1.00 51.48 27 LEU B N 1
ATOM 2465 C CA . LEU B 1 47 ? -2.417 -30.794 8.041 1.00 50.41 27 LEU B CA 1
ATOM 2466 C C . LEU B 1 47 ? -3.624 -30.083 8.620 1.00 49.20 27 LEU B C 1
ATOM 2467 O O . LEU B 1 47 ? -4.698 -30.668 8.712 1.00 50.69 27 LEU B O 1
ATOM 2472 N N . GLY B 1 48 ? -3.435 -28.827 9.015 1.00 47.70 28 GLY B N 1
ATOM 2473 C CA . GLY B 1 48 ? -4.495 -28.023 9.616 1.00 46.72 28 GLY B CA 1
ATOM 2474 C C . GLY B 1 48 ? -5.645 -27.689 8.684 1.00 46.65 28 GLY B C 1
ATOM 2475 O O . GLY B 1 48 ? -5.547 -27.826 7.464 1.00 48.84 28 GLY B O 1
ATOM 2476 N N . ASP B 1 49 ? -6.744 -27.238 9.275 1.00 46.67 29 ASP B N 1
ATOM 2477 C CA . ASP B 1 49 ? -7.972 -26.986 8.545 1.00 46.74 29 ASP B CA 1
ATOM 2478 C C . ASP B 1 49 ? -7.946 -25.631 7.834 1.00 46.89 29 ASP B C 1
ATOM 2479 O O . ASP B 1 49 ? -8.139 -24.577 8.449 1.00 46.90 29 ASP B O 1
ATOM 2484 N N . ALA B 1 50 ? -7.692 -25.679 6.531 1.00 46.03 30 ALA B N 1
ATOM 2485 C CA . ALA B 1 50 ? -7.919 -24.542 5.647 1.00 44.64 30 ALA B CA 1
ATOM 2486 C C . ALA B 1 50 ? -8.800 -25.028 4.520 1.00 43.27 30 ALA B C 1
ATOM 2487 O O . ALA B 1 50 ? -8.545 -26.085 3.941 1.00 44.31 30 ALA B O 1
ATOM 2489 N N . ALA B 1 51 ? -9.853 -24.273 4.236 1.00 42.05 31 ALA B N 1
ATOM 2490 C CA . ALA B 1 51 ? -10.696 -24.542 3.094 1.00 41.44 31 ALA B CA 1
ATOM 2491 C C . ALA B 1 51 ? -10.118 -23.782 1.911 1.00 42.49 31 ALA B C 1
ATOM 2492 O O . ALA B 1 51 ? -10.112 -22.550 1.877 1.00 44.05 31 ALA B O 1
ATOM 2494 N N . VAL B 1 52 ? -9.596 -24.542 0.960 1.00 42.19 32 VAL B N 1
ATOM 2495 C CA . VAL B 1 52 ? -8.999 -23.999 -0.231 1.00 40.77 32 VAL B CA 1
ATOM 2496 C C . VAL B 1 52 ? -9.789 -24.553 -1.389 1.00 41.99 32 VAL B C 1
ATOM 2497 O O . VAL B 1 52 ? -9.725 -25.761 -1.685 1.00 41.78 32 VAL B O 1
ATOM 2501 N N . GLY B 1 53 ? -10.544 -23.673 -2.035 1.00 41.52 33 GLY B N 1
ATOM 2502 C CA . GLY B 1 53 ? -11.360 -24.058 -3.176 1.00 43.67 33 GLY B CA 1
ATOM 2503 C C . GLY B 1 53 ? -11.592 -22.936 -4.168 1.00 44.40 33 GLY B C 1
ATOM 2504 O O . GLY B 1 53 ? -10.725 -22.071 -4.369 1.00 41.53 33 GLY B O 1
ATOM 2505 N N . ARG B 1 54 ? -12.773 -22.965 -4.783 1.00 45.71 34 ARG B N 1
ATOM 2506 C CA . ARG B 1 54 ? -13.151 -22.031 -5.836 1.00 48.48 34 ARG B CA 1
ATOM 2507 C C . ARG B 1 54 ? -14.548 -21.485 -5.626 1.00 49.22 34 ARG B C 1
ATOM 2508 O O . ARG B 1 54 ? -15.440 -22.187 -5.150 1.00 47.45 34 ARG B O 1
ATOM 2516 N N . PHE B 1 55 ? -14.742 -20.232 -6.020 1.00 50.37 35 PHE B N 1
ATOM 2517 C CA . PHE B 1 55 ? -16.081 -19.722 -6.261 1.00 50.20 35 PHE B CA 1
ATOM 2518 C C . PHE B 1 55 ? -16.551 -20.207 -7.627 1.00 50.75 35 PHE B C 1
ATOM 2519 O O . PHE B 1 55 ? -15.775 -20.762 -8.409 1.00 49.85 35 PHE B O 1
ATOM 2527 N N . SER B 1 56 ? -17.829 -19.996 -7.909 1.00 51.68 36 SER B N 1
ATOM 2528 C CA . SER B 1 56 ? -18.435 -20.464 -9.151 1.00 51.43 36 SER B CA 1
ATOM 2529 C C . SER B 1 56 ? -17.694 -19.968 -10.403 1.00 49.69 36 SER B C 1
ATOM 2530 O O . SER B 1 56 ? -17.608 -20.685 -11.408 1.00 49.63 36 SER B O 1
ATOM 2533 N N . ASP B 1 57 ? -17.162 -18.749 -10.341 1.00 46.88 37 ASP B N 1
ATOM 2534 C CA . ASP B 1 57 ? -16.476 -18.145 -11.493 1.00 49.02 37 ASP B CA 1
ATOM 2535 C C . ASP B 1 57 ? -15.011 -18.576 -11.672 1.00 49.06 37 ASP B C 1
ATOM 2536 O O . ASP B 1 57 ? -14.363 -18.170 -12.631 1.00 49.69 37 ASP B O 1
ATOM 2541 N N . GLY B 1 58 ? -14.495 -19.396 -10.757 1.00 50.39 38 GLY B N 1
ATOM 2542 C CA . GLY B 1 58 ? -13.117 -19.884 -10.837 1.00 48.96 38 GLY B CA 1
ATOM 2543 C C . GLY B 1 58 ? -12.137 -19.123 -9.956 1.00 48.39 38 GLY B C 1
ATOM 2544 O O . GLY B 1 58 ? -10.962 -19.483 -9.891 1.00 51.33 38 GLY B O 1
ATOM 2545 N N . GLU B 1 59 ? -12.607 -18.076 -9.278 1.00 44.55 39 GLU B N 1
ATOM 2546 C CA . GLU B 1 59 ? -11.767 -17.338 -8.338 1.00 43.04 39 GLU B CA 1
ATOM 2547 C C . GLU B 1 59 ? -11.431 -18.227 -7.149 1.00 40.93 39 GLU B C 1
ATOM 2548 O O . GLU B 1 59 ? -12.295 -18.931 -6.641 1.00 41.60 39 GLU B O 1
ATOM 2554 N N . VAL B 1 60 ? -10.178 -18.184 -6.716 1.00 39.57 40 VAL B N 1
ATOM 2555 C CA . VAL B 1 60 ? -9.740 -18.941 -5.551 1.00 41.07 40 VAL B CA 1
ATOM 2556 C C . VAL B 1 60 ? -10.476 -18.473 -4.298 1.00 42.00 40 VAL B C 1
ATOM 2557 O O . VAL B 1 60 ? -10.721 -17.271 -4.108 1.00 40.99 40 VAL B O 1
ATOM 2561 N N . SER B 1 61 ? -10.825 -19.442 -3.456 1.00 41.05 41 SER B N 1
ATOM 2562 C CA . SER B 1 61 ? -11.487 -19.177 -2.196 1.00 43.12 41 SER B CA 1
ATOM 2563 C C . SER B 1 61 ? -10.696 -19.814 -1.067 1.00 42.24 41 SER B C 1
ATOM 2564 O O . SER B 1 61 ? -10.392 -21.015 -1.100 1.00 41.04 41 SER B O 1
ATOM 2567 N N . VAL B 1 62 ? -10.349 -19.000 -0.075 1.00 40.05 42 VAL B N 1
ATOM 2568 C CA . VAL B 1 62 ? -9.536 -19.455 1.038 1.00 39.65 42 VAL B CA 1
ATOM 2569 C C . VAL B 1 62 ? -10.137 -18.962 2.322 1.00 42.95 42 VAL B C 1
ATOM 2570 O O . VAL B 1 62 ? -10.514 -17.784 2.436 1.00 43.97 42 VAL B O 1
ATOM 2574 N N . GLN B 1 63 ? -10.229 -19.876 3.283 1.00 43.54 43 GLN B N 1
ATOM 2575 C CA . GLN B 1 63 ? -10.518 -19.526 4.662 1.00 44.71 43 GLN B CA 1
ATOM 2576 C C . GLN B 1 63 ? -9.734 -20.445 5.599 1.00 44.04 43 GLN B C 1
ATOM 2577 O O . GLN B 1 63 ? -9.770 -21.668 5.462 1.00 45.66 43 GLN B O 1
ATOM 2583 N N . ILE B 1 64 ? -9.016 -19.841 6.538 1.00 43.65 44 ILE B N 1
ATOM 2584 C CA . ILE B 1 64 ? -8.229 -20.580 7.513 1.00 44.09 44 ILE B CA 1
ATOM 2585 C C . ILE B 1 64 ? -9.156 -20.879 8.687 1.00 46.93 44 ILE B C 1
ATOM 2586 O O . ILE B 1 64 ? -9.613 -19.960 9.370 1.00 45.07 44 ILE B O 1
ATOM 2591 N N . ASN B 1 65 ? -9.446 -22.159 8.914 1.00 49.50 45 ASN B N 1
ATOM 2592 C CA . ASN B 1 65 ? -10.445 -22.555 9.912 1.00 51.30 45 ASN B CA 1
ATOM 2593 C C . ASN B 1 65 ? -9.831 -22.936 11.259 1.00 53.84 45 ASN B C 1
ATOM 2594 O O . ASN B 1 65 ? -10.382 -23.751 11.990 1.00 57.37 45 ASN B O 1
ATOM 2599 N N . GLU B 1 66 ? -8.694 -22.326 11.580 1.00 57.49 46 GLU B N 1
ATOM 2600 C CA . GLU B 1 66 ? -8.004 -22.532 12.852 1.00 56.50 46 GLU B CA 1
ATOM 2601 C C . GLU B 1 66 ? -7.400 -21.225 13.328 1.00 55.57 46 GLU B C 1
ATOM 2602 O O . GLU B 1 66 ? -7.129 -20.328 12.528 1.00 51.43 46 GLU B O 1
ATOM 2608 N N . ASN B 1 67 ? -7.170 -21.143 14.635 1.00 53.56 47 ASN B N 1
ATOM 2609 C CA . ASN B 1 67 ? -6.421 -20.049 15.214 1.00 52.41 47 ASN B CA 1
ATOM 2610 C C . ASN B 1 67 ? -4.944 -20.217 14.865 1.00 49.31 47 ASN B C 1
ATOM 2611 O O . ASN B 1 67 ? -4.342 -21.240 15.174 1.00 49.00 47 ASN B O 1
ATOM 2616 N N . VAL B 1 68 ? -4.376 -19.211 14.206 1.00 47.41 48 VAL B N 1
ATOM 2617 C CA . VAL B 1 68 ? -2.959 -19.215 13.831 1.00 47.66 48 VAL B CA 1
ATOM 2618 C C . VAL B 1 68 ? -2.181 -18.063 14.491 1.00 49.31 48 VAL B C 1
ATOM 2619 O O . VAL B 1 68 ? -0.995 -17.867 14.206 1.00 48.03 48 VAL B O 1
ATOM 2623 N N . ARG B 1 69 ? -2.838 -17.318 15.380 1.00 51.15 49 ARG B N 1
ATOM 2624 C CA . ARG B 1 69 ? -2.218 -16.150 16.021 1.00 52.09 49 ARG B CA 1
ATOM 2625 C C . ARG B 1 69 ? -0.930 -16.520 16.721 1.00 48.17 49 ARG B C 1
ATOM 2626 O O . ARG B 1 69 ? -0.933 -17.354 17.613 1.00 46.50 49 ARG B O 1
ATOM 2634 N N . GLY B 1 70 ? 0.167 -15.895 16.299 1.00 48.23 50 GLY B N 1
ATOM 2635 C CA . GLY B 1 70 ? 1.484 -16.137 16.882 1.00 47.36 50 GLY B CA 1
ATOM 2636 C C . GLY B 1 70 ? 2.118 -17.464 16.505 1.00 47.09 50 GLY B C 1
ATOM 2637 O O . GLY B 1 70 ? 3.203 -17.789 16.990 1.00 48.01 50 GLY B O 1
ATOM 2638 N N . GLY B 1 71 ? 1.462 -18.223 15.628 1.00 47.90 51 GLY B N 1
ATOM 2639 C CA . GLY B 1 71 ? 1.917 -19.559 15.259 1.00 47.16 51 GLY B CA 1
ATOM 2640 C C . GLY B 1 71 ? 3.052 -19.579 14.252 1.00 47.61 51 GLY B C 1
ATOM 2641 O O . GLY B 1 71 ? 3.293 -18.605 13.532 1.00 42.98 51 GLY B O 1
ATOM 2642 N N . ASP B 1 72 ? 3.744 -20.714 14.212 1.00 49.08 52 ASP B N 1
ATOM 2643 C CA . ASP B 1 72 ? 4.834 -20.954 13.281 1.00 48.89 52 ASP B CA 1
ATOM 2644 C C . ASP B 1 72 ? 4.276 -21.754 12.102 1.00 48.50 52 ASP B C 1
ATOM 2645 O O . ASP B 1 72 ? 4.176 -22.979 12.157 1.00 48.08 52 ASP B O 1
ATOM 2650 N N . ILE B 1 73 ? 3.902 -21.051 11.037 1.00 46.47 53 ILE B N 1
ATOM 2651 C CA . ILE B 1 73 ? 3.103 -21.648 9.974 1.00 47.20 53 ILE B CA 1
ATOM 2652 C C . ILE B 1 73 ? 3.948 -22.075 8.779 1.00 46.19 53 ILE B C 1
ATOM 2653 O O . ILE B 1 73 ? 4.772 -21.309 8.289 1.00 48.02 53 ILE B O 1
ATOM 2658 N N . PHE B 1 74 ? 3.711 -23.302 8.324 1.00 43.41 54 PHE B N 1
ATOM 2659 C CA . PHE B 1 74 ? 4.289 -23.843 7.099 1.00 44.48 54 PHE B CA 1
ATOM 2660 C C . PHE B 1 74 ? 3.166 -24.193 6.125 1.00 43.88 54 PHE B C 1
ATOM 2661 O O . PHE B 1 74 ? 2.226 -24.882 6.499 1.00 45.97 54 PHE B O 1
ATOM 2669 N N . ILE B 1 75 ? 3.269 -23.709 4.890 1.00 42.41 55 ILE B N 1
ATOM 2670 C CA . ILE B 1 75 ? 2.306 -24.004 3.830 1.00 41.66 55 ILE B CA 1
ATOM 2671 C C . ILE B 1 75 ? 2.993 -24.892 2.812 1.00 41.24 55 ILE B C 1
ATOM 2672 O O . ILE B 1 75 ? 4.031 -24.523 2.270 1.00 41.16 55 ILE B O 1
ATOM 2677 N N . ILE B 1 76 ? 2.406 -26.049 2.537 1.00 42.13 56 ILE B N 1
ATOM 2678 C CA . ILE B 1 76 ? 2.992 -27.004 1.599 1.00 42.33 56 ILE B CA 1
ATOM 2679 C C . ILE B 1 76 ? 2.234 -26.950 0.280 1.00 40.80 56 ILE B C 1
ATOM 2680 O O . ILE B 1 76 ? 1.057 -27.294 0.220 1.00 41.58 56 ILE B O 1
ATOM 2685 N N . GLN B 1 77 ? 2.923 -26.518 -0.772 1.00 39.65 57 GLN B N 1
ATOM 2686 C CA . GLN B 1 77 ? 2.285 -26.236 -2.050 1.00 40.64 57 GLN B CA 1
ATOM 2687 C C . GLN B 1 77 ? 3.333 -25.973 -3.116 1.00 40.30 57 GLN B C 1
ATOM 2688 O O . GLN B 1 77 ? 3.921 -24.891 -3.164 1.00 42.41 57 GLN B O 1
ATOM 2694 N N . SER B 1 78 ? 3.559 -26.960 -3.975 1.00 37.85 58 SER B N 1
ATOM 2695 C CA . SER B 1 78 ? 4.326 -26.740 -5.185 1.00 37.60 58 SER B CA 1
ATOM 2696 C C . SER B 1 78 ? 3.515 -25.833 -6.088 1.00 37.28 58 SER B C 1
ATOM 2697 O O . SER B 1 78 ? 2.293 -25.870 -6.074 1.00 39.05 58 SER B O 1
ATOM 2700 N N . THR B 1 79 ? 4.196 -25.008 -6.865 1.00 37.95 59 THR B N 1
ATOM 2701 C CA . THR B 1 79 ? 3.539 -24.203 -7.881 1.00 38.53 59 THR B CA 1
ATOM 2702 C C . THR B 1 79 ? 3.627 -24.929 -9.231 1.00 39.99 59 THR B C 1
ATOM 2703 O O . THR B 1 79 ? 4.167 -24.410 -10.210 1.00 40.48 59 THR B O 1
ATOM 2707 N N . CYS B 1 80 ? 3.076 -26.143 -9.250 1.00 40.78 60 CYS B N 1
ATOM 2708 C CA . CYS B 1 80 ? 3.012 -26.997 -10.438 1.00 42.84 60 CYS B CA 1
ATOM 2709 C C . CYS B 1 80 ? 1.630 -26.902 -11.073 1.00 44.27 60 CYS B C 1
ATOM 2710 O O . CYS B 1 80 ? 0.756 -26.216 -10.552 1.00 47.74 60 CYS B O 1
ATOM 2713 N N . ALA B 1 81 ? 1.434 -27.599 -12.188 1.00 47.23 61 ALA B N 1
ATOM 2714 C CA . ALA B 1 81 ? 0.187 -27.535 -12.969 1.00 47.53 61 ALA B CA 1
ATOM 2715 C C . ALA B 1 81 ? -1.067 -27.858 -12.153 1.00 46.55 61 ALA B C 1
ATOM 2716 O O . ALA B 1 81 ? -1.077 -28.855 -11.444 1.00 48.06 61 ALA B O 1
ATOM 2718 N N . PRO B 1 82 ? -2.124 -27.042 -12.234 1.00 48.76 62 PRO B N 1
ATOM 2719 C CA . PRO B 1 82 ? -2.185 -25.789 -13.018 1.00 47.96 62 PRO B CA 1
ATOM 2720 C C . PRO B 1 82 ? -1.487 -24.634 -12.298 1.00 46.44 62 PRO B C 1
ATOM 2721 O O . PRO B 1 82 ? -1.874 -24.252 -11.195 1.00 47.03 62 PRO B O 1
ATOM 2725 N N . THR B 1 83 ? -0.474 -24.081 -12.944 1.00 43.33 63 THR B N 1
ATOM 2726 C CA . THR B 1 83 ? 0.517 -23.251 -12.283 1.00 42.91 63 THR B CA 1
ATOM 2727 C C . THR B 1 83 ? -0.033 -21.979 -11.661 1.00 40.98 63 THR B C 1
ATOM 2728 O O . THR B 1 83 ? 0.264 -21.670 -10.504 1.00 38.59 63 THR B O 1
ATOM 2732 N N . ASN B 1 84 ? -0.833 -21.249 -12.426 1.00 40.79 64 ASN B N 1
ATOM 2733 C CA . ASN B 1 84 ? -1.343 -19.959 -11.972 1.00 40.39 64 ASN B CA 1
ATOM 2734 C C . ASN B 1 84 ? -2.410 -20.078 -10.897 1.00 40.15 64 ASN B C 1
ATOM 2735 O O . ASN B 1 84 ? -2.478 -19.229 -10.004 1.00 38.03 64 ASN B O 1
ATOM 2740 N N . ASP B 1 85 ? -3.208 -21.146 -10.957 1.00 38.98 65 ASP B N 1
ATOM 2741 C CA . ASP B 1 85 ? -4.176 -21.429 -9.906 1.00 40.82 65 ASP B CA 1
ATOM 2742 C C . ASP B 1 85 ? -3.455 -21.807 -8.610 1.00 40.57 65 ASP B C 1
ATOM 2743 O O . ASP B 1 85 ? -3.781 -21.298 -7.539 1.00 40.48 65 ASP B O 1
ATOM 2748 N N . ASN B 1 86 ? -2.492 -22.719 -8.707 1.00 39.88 66 ASN B N 1
ATOM 2749 C CA . ASN B 1 86 ? -1.759 -23.165 -7.529 1.00 39.19 66 ASN B CA 1
ATOM 2750 C C . ASN B 1 86 ? -0.912 -22.056 -6.929 1.00 37.56 66 ASN B C 1
ATOM 2751 O O . ASN B 1 86 ? -0.726 -22.010 -5.716 1.00 35.86 66 ASN B O 1
ATOM 2756 N N . LEU B 1 87 ? -0.385 -21.181 -7.782 1.00 37.23 67 LEU B N 1
ATOM 2757 C CA . LEU B 1 87 ? 0.346 -20.004 -7.313 1.00 38.98 67 LEU B CA 1
ATOM 2758 C C . LEU B 1 87 ? -0.598 -19.096 -6.539 1.00 38.77 67 LEU B C 1
ATOM 2759 O O . LEU B 1 87 ? -0.288 -18.665 -5.432 1.00 38.25 67 LEU B O 1
ATOM 2764 N N . MET B 1 88 ? -1.762 -18.826 -7.116 1.00 39.70 68 MET B N 1
ATOM 2765 C CA . MET B 1 88 ? -2.718 -17.943 -6.471 1.00 40.34 68 MET B CA 1
ATOM 2766 C C . MET B 1 88 ? -3.234 -18.530 -5.167 1.00 39.90 68 MET B C 1
ATOM 2767 O O . MET B 1 88 ? -3.381 -17.798 -4.183 1.00 37.44 68 MET B O 1
ATOM 2772 N N . GLU B 1 89 ? -3.478 -19.842 -5.142 1.00 36.78 69 GLU B N 1
ATOM 2773 C CA . GLU B 1 89 ? -3.823 -20.515 -3.892 1.00 37.06 69 GLU B CA 1
ATOM 2774 C C . GLU B 1 89 ? -2.797 -20.218 -2.811 1.00 37.11 69 GLU B C 1
ATOM 2775 O O . GLU B 1 89 ? -3.164 -19.887 -1.691 1.00 36.96 69 GLU B O 1
ATOM 2781 N N . LEU B 1 90 ? -1.515 -20.347 -3.153 1.00 36.42 70 LEU B N 1
ATOM 2782 C CA . LEU B 1 90 ? -0.438 -20.144 -2.193 1.00 36.79 70 LEU B CA 1
ATOM 2783 C C . LEU B 1 90 ? -0.373 -18.702 -1.690 1.00 37.53 70 LEU B C 1
ATOM 2784 O O . LEU B 1 90 ? -0.319 -18.468 -0.475 1.00 36.24 70 LEU B O 1
ATOM 2789 N N . VAL B 1 91 ? -0.389 -17.734 -2.605 1.00 37.06 71 VAL B N 1
ATOM 2790 C CA . VAL B 1 91 ? -0.221 -16.340 -2.188 1.00 39.37 71 VAL B CA 1
ATOM 2791 C C . VAL B 1 91 ? -1.397 -15.853 -1.341 1.00 39.06 71 VAL B C 1
ATOM 2792 O O . VAL B 1 91 ? -1.187 -15.123 -0.378 1.00 37.17 71 VAL B O 1
ATOM 2796 N N . VAL B 1 92 ? -2.621 -16.264 -1.675 1.00 39.80 72 VAL B N 1
ATOM 2797 C CA . VAL B 1 92 ? -3.785 -15.821 -0.895 1.00 40.23 72 VAL B CA 1
ATOM 2798 C C . VAL B 1 92 ? -3.891 -16.566 0.442 1.00 40.59 72 VAL B C 1
ATOM 2799 O O . VAL B 1 92 ? -4.380 -16.010 1.419 1.00 41.21 72 VAL B O 1
ATOM 2803 N N . MET B 1 93 ? -3.420 -17.808 0.491 1.00 40.38 73 MET B N 1
ATOM 2804 C CA . MET B 1 93 ? -3.271 -18.491 1.773 1.00 41.77 73 MET B CA 1
ATOM 2805 C C . MET B 1 93 ? -2.329 -17.694 2.683 1.00 41.09 73 MET B C 1
ATOM 2806 O O . MET B 1 93 ? -2.632 -17.467 3.852 1.00 40.94 73 MET B O 1
ATOM 2811 N N . VAL B 1 94 ? -1.195 -17.263 2.137 1.00 40.35 74 VAL B N 1
ATOM 2812 C CA . VAL B 1 94 ? -0.245 -16.454 2.894 1.00 41.24 74 VAL B CA 1
ATOM 2813 C C . VAL B 1 94 ? -0.898 -15.145 3.367 1.00 41.76 74 VAL B C 1
ATOM 2814 O O . VAL B 1 94 ? -0.783 -14.772 4.541 1.00 39.61 74 VAL B O 1
ATOM 2818 N N . ASP B 1 95 ? -1.595 -14.458 2.468 1.00 40.56 75 ASP B N 1
ATOM 2819 C CA . ASP B 1 95 ? -2.246 -13.200 2.842 1.00 40.85 75 ASP B CA 1
ATOM 2820 C C . ASP B 1 95 ? -3.294 -13.413 3.931 1.00 41.38 75 ASP B C 1
ATOM 2821 O O . ASP B 1 95 ? -3.452 -12.571 4.820 1.00 39.66 75 ASP B O 1
ATOM 2826 N N . ALA B 1 96 ? -4.009 -14.535 3.863 1.00 41.59 76 ALA B N 1
ATOM 2827 C CA . ALA B 1 96 ? -5.037 -14.831 4.857 1.00 41.27 76 ALA B CA 1
ATOM 2828 C C . ALA B 1 96 ? -4.395 -15.056 6.216 1.00 41.00 76 ALA B C 1
ATOM 2829 O O . ALA B 1 96 ? -4.860 -14.528 7.221 1.00 40.60 76 ALA B O 1
ATOM 2831 N N . LEU B 1 97 ? -3.313 -15.832 6.222 1.00 41.70 77 LEU B N 1
ATOM 2832 C CA . LEU B 1 97 ? -2.573 -16.147 7.435 1.00 41.96 77 LEU B CA 1
ATOM 2833 C C . LEU B 1 97 ? -1.917 -14.899 8.035 1.00 42.08 77 LEU B C 1
ATOM 2834 O O . LEU B 1 97 ? -1.955 -14.697 9.251 1.00 42.93 77 LEU B O 1
ATOM 2839 N N . ARG B 1 98 ? -1.335 -14.059 7.190 1.00 43.34 78 ARG B N 1
ATOM 2840 C CA . ARG B 1 98 ? -0.713 -12.826 7.671 1.00 45.13 78 ARG B CA 1
ATOM 2841 C C . ARG B 1 98 ? -1.740 -11.882 8.293 1.00 44.70 78 ARG B C 1
ATOM 2842 O O . ARG B 1 98 ? -1.496 -11.331 9.362 1.00 46.72 78 ARG B O 1
ATOM 2850 N N . ARG B 1 99 ? -2.883 -11.696 7.632 1.00 44.46 79 ARG B N 1
ATOM 2851 C CA . ARG B 1 99 ? -3.944 -10.828 8.169 1.00 44.44 79 ARG B CA 1
ATOM 2852 C C . ARG B 1 99 ? -4.591 -11.415 9.424 1.00 43.68 79 ARG B C 1
ATOM 2853 O O . ARG B 1 99 ? -5.197 -10.690 10.210 1.00 40.98 79 ARG B O 1
ATOM 2861 N N . ALA B 1 100 ? -4.438 -12.725 9.610 1.00 44.08 80 ALA B N 1
ATOM 2862 C CA . ALA B 1 100 ? -4.895 -13.417 10.819 1.00 43.76 80 ALA B CA 1
ATOM 2863 C C . ALA B 1 100 ? -3.817 -13.511 11.913 1.00 45.08 80 ALA B C 1
ATOM 2864 O O . ALA B 1 100 ? -3.958 -14.293 12.851 1.00 46.24 80 ALA B O 1
ATOM 2866 N N . SER B 1 101 ? -2.742 -12.734 11.769 1.00 45.73 81 SER B N 1
ATOM 2867 C CA . SER B 1 101 ? -1.675 -12.591 12.776 1.00 45.89 81 SER B CA 1
ATOM 2868 C C . SER B 1 101 ? -0.837 -13.848 13.020 1.00 45.28 81 SER B C 1
ATOM 2869 O O . SER B 1 101 ? -0.441 -14.144 14.151 1.00 42.50 81 SER B O 1
ATOM 2872 N N . ALA B 1 102 ? -0.542 -14.574 11.951 1.00 46.44 82 ALA B N 1
ATOM 2873 C CA . ALA B 1 102 ? 0.402 -15.677 12.032 1.00 46.89 82 ALA B CA 1
ATOM 2874 C C . ALA B 1 102 ? 1.761 -15.140 12.483 1.00 47.50 82 ALA B C 1
ATOM 2875 O O . ALA B 1 102 ? 2.152 -14.041 12.104 1.00 47.33 82 ALA B O 1
ATOM 2877 N N . GLY B 1 103 ? 2.471 -15.910 13.298 1.00 48.25 83 GLY B N 1
ATOM 2878 C CA . GLY B 1 103 ? 3.759 -15.478 13.835 1.00 49.54 83 GLY B CA 1
ATOM 2879 C C . GLY B 1 103 ? 4.842 -15.462 12.772 1.00 51.78 83 GLY B C 1
ATOM 2880 O O . GLY B 1 103 ? 5.574 -14.479 12.620 1.00 52.24 83 GLY B O 1
ATOM 2881 N N . ARG B 1 104 ? 4.928 -16.568 12.041 1.00 51.18 84 ARG B N 1
ATOM 2882 C CA . ARG B 1 104 ? 5.917 -16.768 10.997 1.00 50.15 84 ARG B CA 1
ATOM 2883 C C . ARG B 1 104 ? 5.270 -17.619 9.896 1.00 48.56 84 ARG B C 1
ATOM 2884 O O . ARG B 1 104 ? 4.511 -18.544 10.198 1.00 47.17 84 ARG B O 1
ATOM 2892 N N . ILE B 1 105 ? 5.543 -17.286 8.634 1.00 44.83 85 ILE B N 1
ATOM 2893 C CA . ILE B 1 105 ? 4.986 -18.017 7.499 1.00 43.15 85 ILE B CA 1
ATOM 2894 C C . ILE B 1 105 ? 6.107 -18.500 6.592 1.00 42.15 85 ILE B C 1
ATOM 2895 O O . ILE B 1 105 ? 6.850 -17.698 6.024 1.00 43.20 85 ILE B O 1
ATOM 2900 N N . THR B 1 106 ? 6.231 -19.817 6.479 1.00 40.66 86 THR B N 1
ATOM 2901 C CA . THR B 1 106 ? 7.189 -20.435 5.587 1.00 41.45 86 THR B CA 1
ATOM 2902 C C . THR B 1 106 ? 6.435 -21.093 4.435 1.00 41.24 86 THR B C 1
ATOM 2903 O O . THR B 1 106 ? 5.559 -21.925 4.658 1.00 39.67 86 THR B O 1
ATOM 2907 N N . ALA B 1 107 ? 6.782 -20.716 3.210 1.00 40.59 87 ALA B N 1
ATOM 2908 C CA . ALA B 1 107 ? 6.238 -21.368 2.032 1.00 40.51 87 ALA B CA 1
ATOM 2909 C C . ALA B 1 107 ? 7.127 -22.549 1.673 1.00 39.85 87 ALA B C 1
ATOM 2910 O O . ALA B 1 107 ? 8.270 -22.365 1.279 1.00 41.51 87 ALA B O 1
ATOM 2912 N N . VAL B 1 108 ? 6.595 -23.756 1.830 1.00 41.36 88 VAL B N 1
ATOM 2913 C CA . VAL B 1 108 ? 7.264 -24.976 1.401 1.00 40.29 88 VAL B CA 1
ATOM 2914 C C . VAL B 1 108 ? 6.776 -25.259 -0.010 1.00 39.45 88 VAL B C 1
ATOM 2915 O O . VAL B 1 108 ? 5.626 -25.635 -0.214 1.00 39.81 88 VAL B O 1
ATOM 2919 N N . ILE B 1 109 ? 7.652 -25.035 -0.980 1.00 39.21 89 ILE B N 1
ATOM 2920 C CA . ILE B 1 109 ? 7.296 -25.073 -2.391 1.00 40.18 89 ILE B CA 1
ATOM 2921 C C . ILE B 1 109 ? 8.239 -26.064 -3.069 1.00 41.72 89 ILE B C 1
ATOM 2922 O O . ILE B 1 109 ? 9.223 -25.657 -3.691 1.00 42.70 89 ILE B O 1
ATOM 2927 N N . PRO B 1 110 ? 7.962 -27.372 -2.919 1.00 41.61 90 PRO B N 1
ATOM 2928 C CA . PRO B 1 110 ? 8.882 -28.407 -3.391 1.00 41.69 90 PRO B CA 1
ATOM 2929 C C . PRO B 1 110 ? 9.341 -28.184 -4.824 1.00 40.61 90 PR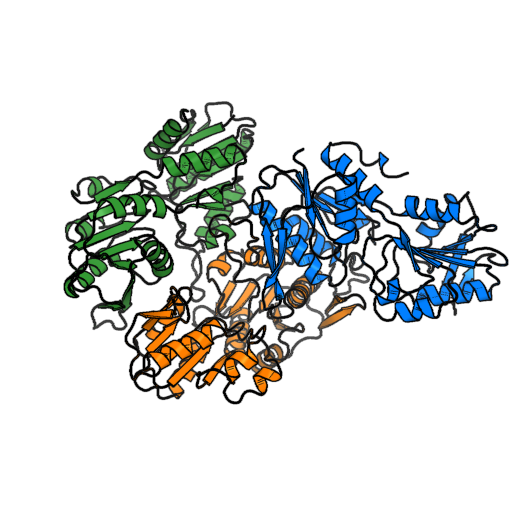O B C 1
ATOM 2930 O O . PRO B 1 110 ? 10.542 -28.155 -5.078 1.00 42.34 90 PRO B O 1
ATOM 2934 N N . TYR B 1 111 ? 8.395 -28.018 -5.742 1.00 40.44 91 TYR B N 1
ATOM 2935 C CA . TYR B 1 111 ? 8.710 -27.594 -7.101 1.00 39.72 91 TYR B CA 1
ATOM 2936 C C . TYR B 1 111 ? 8.301 -26.130 -7.277 1.00 38.96 91 TYR B C 1
ATOM 2937 O O . TYR B 1 111 ? 7.125 -25.792 -7.146 1.00 39.63 91 TYR B O 1
ATOM 2946 N N . PHE B 1 112 ? 9.275 -25.281 -7.595 1.00 39.45 92 PHE B N 1
ATOM 2947 C CA . PHE B 1 112 ? 9.056 -23.841 -7.785 1.00 38.42 92 PHE B CA 1
ATOM 2948 C C . PHE B 1 112 ? 8.833 -23.536 -9.267 1.00 39.23 92 PHE B C 1
ATOM 2949 O O . PHE B 1 112 ? 9.782 -23.451 -10.046 1.00 41.11 92 PHE B O 1
ATOM 2957 N N . GLY B 1 113 ? 7.573 -23.376 -9.657 1.00 39.69 93 GLY B N 1
ATOM 2958 C CA . GLY B 1 113 ? 7.237 -23.059 -11.044 1.00 40.32 93 GLY B CA 1
ATOM 2959 C C . GLY B 1 113 ? 7.716 -21.675 -11.461 1.00 40.14 93 GLY B C 1
ATOM 2960 O O . GLY B 1 113 ? 7.962 -20.808 -10.616 1.00 39.55 93 GLY B O 1
ATOM 2961 N N . TYR B 1 114 ? 7.844 -21.487 -12.775 1.00 38.16 94 TYR B N 1
ATOM 2962 C CA . TYR B 1 114 ? 8.356 -20.260 -13.383 1.00 37.89 94 TYR B CA 1
ATOM 2963 C C . TYR B 1 114 ? 9.851 -20.041 -13.150 1.00 39.37 94 TYR B C 1
ATOM 2964 O O . TYR B 1 114 ? 10.381 -18.990 -13.522 1.00 40.24 94 TYR B O 1
ATOM 2973 N N . ALA B 1 115 ? 10.533 -21.037 -12.582 1.00 39.97 95 ALA B N 1
ATOM 2974 C CA . ALA B 1 115 ? 11.959 -20.932 -12.289 1.00 40.45 95 ALA B CA 1
ATOM 2975 C C . ALA B 1 115 ? 12.796 -20.797 -13.554 1.00 42.26 95 ALA B C 1
ATOM 2976 O O . ALA B 1 115 ? 13.867 -20.181 -13.532 1.00 43.55 95 ALA B O 1
ATOM 2978 N N . ARG B 1 116 ? 12.312 -21.364 -14.655 1.00 42.67 96 ARG B N 1
ATOM 2979 C CA . ARG B 1 116 ? 13.015 -21.248 -15.928 1.00 44.04 96 ARG B CA 1
ATOM 2980 C C . ARG B 1 116 ? 12.973 -19.830 -16.524 1.00 40.85 96 ARG B C 1
ATOM 2981 O O . ARG B 1 116 ? 13.719 -19.540 -17.435 1.00 41.25 96 ARG B O 1
ATOM 2989 N N . GLN B 1 117 ? 12.123 -18.952 -16.010 1.00 41.47 97 GLN B N 1
ATOM 2990 C CA . GLN B 1 117 ? 12.068 -17.570 -16.504 1.00 41.16 97 GLN B CA 1
ATOM 2991 C C . GLN B 1 117 ? 12.858 -16.689 -15.544 1.00 42.10 97 GLN B C 1
ATOM 2992 O O . GLN B 1 117 ? 12.295 -15.943 -14.732 1.00 40.75 97 GLN B O 1
ATOM 2998 N N . ASP B 1 118 ? 14.182 -16.792 -15.663 1.00 42.97 98 ASP B N 1
ATOM 2999 C CA . ASP B 1 118 ? 15.118 -16.240 -14.683 1.00 42.75 98 ASP B CA 1
ATOM 3000 C C . ASP B 1 118 ? 16.091 -15.208 -15.253 1.00 42.36 98 ASP B C 1
ATOM 3001 O O . ASP B 1 118 ? 17.030 -14.801 -14.568 1.00 40.06 98 ASP B O 1
ATOM 3006 N N . ARG B 1 119 ? 15.872 -14.786 -16.494 1.00 44.73 99 ARG B N 1
ATOM 3007 C CA . ARG B 1 119 ? 16.779 -13.847 -17.159 1.00 47.10 99 ARG B CA 1
ATOM 3008 C C . ARG B 1 119 ? 16.212 -13.349 -18.483 1.00 45.91 99 ARG B C 1
ATOM 3009 O O . ARG B 1 119 ? 15.181 -13.824 -18.946 1.00 45.64 99 ARG B O 1
ATOM 3017 N N . ARG B 1 120 ? 16.908 -12.386 -19.079 1.00 46.76 100 ARG B N 1
ATOM 3018 C CA . ARG B 1 120 ? 16.574 -11.851 -20.401 1.00 45.91 100 ARG B CA 1
ATOM 3019 C C . ARG B 1 120 ? 17.779 -11.994 -21.319 1.00 45.28 100 ARG B C 1
ATOM 3020 O O . ARG B 1 120 ? 18.618 -11.089 -21.433 1.00 42.52 100 ARG B O 1
ATOM 3028 N N . VAL B 1 121 ? 17.865 -13.144 -21.972 1.00 46.41 101 VAL B N 1
ATOM 3029 C CA . VAL B 1 121 ? 18.960 -13.399 -22.901 1.00 47.96 101 VAL B CA 1
ATOM 3030 C C . VAL B 1 121 ? 18.855 -12.418 -24.064 1.00 46.13 101 VAL B C 1
ATOM 3031 O O . VAL B 1 121 ? 17.771 -12.213 -24.619 1.00 46.25 101 VAL B O 1
ATOM 3035 N N . ARG B 1 122 ? 19.980 -11.798 -24.403 1.00 45.99 102 ARG B N 1
ATOM 3036 C CA . ARG B 1 122 ? 20.056 -10.835 -25.500 1.00 46.86 102 ARG B CA 1
ATOM 3037 C C . ARG B 1 122 ? 19.083 -9.670 -25.352 1.00 42.97 102 ARG B C 1
ATOM 3038 O O . ARG B 1 122 ? 18.606 -9.137 -26.345 1.00 40.76 102 ARG B O 1
ATOM 3046 N N . SER B 1 123 ? 18.800 -9.281 -24.110 1.00 39.00 103 SER B N 1
ATOM 3047 C CA . SER B 1 123 ? 17.829 -8.235 -23.822 1.00 39.90 103 SER B CA 1
ATOM 3048 C C . SER B 1 123 ? 16.482 -8.492 -24.506 1.00 41.09 103 SER B C 1
ATOM 3049 O O . SER B 1 123 ? 15.776 -7.558 -24.873 1.00 39.36 103 SER B O 1
ATOM 3052 N N . ALA B 1 124 ? 16.124 -9.767 -24.657 1.00 41.76 104 ALA B N 1
ATOM 3053 C CA . ALA B 1 124 ? 14.824 -10.124 -25.197 1.00 41.05 104 ALA B CA 1
ATOM 3054 C C . ALA B 1 124 ? 13.774 -9.521 -24.285 1.00 40.08 104 ALA B C 1
ATOM 3055 O O . ALA B 1 124 ? 13.988 -9.385 -23.071 1.00 38.98 104 ALA B O 1
ATOM 3057 N N . ARG B 1 125 ? 12.644 -9.143 -24.863 1.00 39.46 105 ARG B N 1
ATOM 3058 C CA . ARG B 1 125 ? 11.616 -8.436 -24.110 1.00 40.33 105 ARG B CA 1
ATOM 3059 C C . ARG B 1 125 ? 10.643 -9.444 -23.487 1.00 38.58 105 ARG B C 1
ATOM 3060 O O . ARG B 1 125 ? 9.463 -9.510 -23.827 1.00 39.52 105 ARG B O 1
ATOM 3068 N N . VAL B 1 126 ? 11.180 -10.219 -22.555 1.00 38.07 106 VAL B N 1
ATOM 3069 C CA . VAL B 1 126 ? 10.450 -11.250 -21.849 1.00 38.46 106 VAL B CA 1
ATOM 3070 C C . VAL B 1 126 ? 10.372 -10.823 -20.388 1.00 40.27 106 VAL B C 1
ATOM 3071 O O . VAL B 1 126 ? 11.146 -9.971 -19.944 1.00 40.18 106 VAL B O 1
ATOM 3075 N N . PRO B 1 127 ? 9.423 -11.395 -19.638 1.00 40.78 107 PRO B N 1
ATOM 3076 C CA . PRO B 1 127 ? 9.376 -11.130 -18.210 1.00 41.53 107 PRO B CA 1
ATOM 3077 C C . PRO B 1 127 ? 10.409 -11.988 -17.513 1.00 40.72 107 PRO B C 1
ATOM 3078 O O . PRO B 1 127 ? 10.769 -13.036 -18.046 1.00 44.15 107 PRO B O 1
ATOM 3082 N N . ILE B 1 128 ? 10.889 -11.555 -16.351 1.00 39.74 108 ILE B N 1
ATOM 3083 C CA . ILE B 1 128 ? 11.677 -12.429 -15.477 1.00 39.62 108 ILE B CA 1
ATOM 3084 C C . ILE B 1 128 ? 10.712 -12.919 -14.413 1.00 39.76 108 ILE B C 1
ATOM 3085 O O . ILE B 1 128 ? 10.667 -12.408 -13.278 1.00 36.07 108 ILE B O 1
ATOM 3090 N N . THR B 1 129 ? 9.919 -13.909 -14.809 1.00 37.87 109 THR B N 1
ATOM 3091 C CA . THR B 1 129 ? 8.737 -14.284 -14.051 1.00 38.15 109 THR B CA 1
ATOM 3092 C C . THR B 1 129 ? 9.093 -14.895 -12.701 1.00 38.21 109 THR B C 1
ATOM 3093 O O . THR B 1 129 ? 8.349 -14.725 -11.721 1.00 37.19 109 THR B O 1
ATOM 3097 N N . ALA B 1 130 ? 10.241 -15.568 -12.635 1.00 38.10 110 ALA B N 1
ATOM 3098 C CA . ALA B 1 130 ? 10.728 -16.103 -11.364 1.00 39.01 110 ALA B CA 1
ATOM 3099 C C . ALA B 1 130 ? 10.902 -14.976 -10.333 1.00 37.98 110 ALA B C 1
ATOM 3100 O O . ALA B 1 130 ? 10.578 -15.152 -9.155 1.00 36.63 110 ALA B O 1
ATOM 3102 N N . LYS B 1 131 ? 11.398 -13.824 -10.781 1.00 36.41 111 LYS B N 1
ATOM 3103 C CA . LYS B 1 131 ? 11.579 -12.682 -9.892 1.00 38.39 111 LYS B CA 1
ATOM 3104 C C . LYS B 1 131 ? 10.221 -12.138 -9.485 1.00 37.56 111 LYS B C 1
ATOM 3105 O O . LYS B 1 131 ? 9.990 -11.826 -8.318 1.00 38.31 111 LYS B O 1
ATOM 3111 N N . VAL B 1 132 ? 9.325 -12.047 -10.460 1.00 37.65 112 VAL B N 1
ATOM 3112 C CA . VAL B 1 132 ? 7.954 -11.601 -10.231 1.00 36.97 112 VAL B CA 1
ATOM 3113 C C . VAL B 1 132 ? 7.261 -12.456 -9.169 1.00 36.00 112 VAL B C 1
ATOM 3114 O O . VAL B 1 132 ? 6.662 -11.926 -8.241 1.00 34.64 112 VAL B O 1
ATOM 3118 N N . VAL B 1 133 ? 7.350 -13.775 -9.290 1.00 37.35 113 VAL B N 1
ATOM 3119 C CA . VAL B 1 133 ? 6.731 -14.654 -8.293 1.00 36.49 113 VAL B CA 1
ATOM 3120 C C . VAL B 1 133 ? 7.362 -14.419 -6.920 1.00 36.57 113 VAL B C 1
ATOM 3121 O O . VAL B 1 133 ? 6.662 -14.345 -5.915 1.00 37.07 113 VAL B O 1
ATOM 3125 N N . ALA B 1 134 ? 8.682 -14.291 -6.880 1.00 37.74 114 ALA B N 1
ATOM 3126 C CA . ALA B 1 134 ? 9.376 -14.036 -5.623 1.00 39.39 114 ALA B CA 1
ATOM 3127 C C . ALA B 1 134 ? 8.884 -12.737 -4.981 1.00 40.41 114 ALA B C 1
ATOM 3128 O O . ALA B 1 134 ? 8.589 -12.710 -3.787 1.00 40.34 114 ALA B O 1
ATOM 3130 N N . ASP B 1 135 ? 8.782 -11.677 -5.776 1.00 41.21 115 ASP B N 1
ATOM 3131 C CA . ASP B 1 135 ? 8.215 -10.407 -5.306 1.00 44.30 115 ASP B CA 1
ATOM 3132 C C . ASP B 1 135 ? 6.809 -10.583 -4.739 1.00 44.19 115 ASP B C 1
ATOM 3133 O O . ASP B 1 135 ? 6.498 -10.049 -3.675 1.00 43.51 115 ASP B O 1
ATOM 3138 N N . PHE B 1 136 ? 5.967 -11.327 -5.459 1.00 44.41 116 PHE B N 1
ATOM 3139 C CA . PHE B 1 136 ? 4.590 -11.599 -5.021 1.00 44.03 116 PHE B CA 1
ATOM 3140 C C . PHE B 1 136 ? 4.558 -12.278 -3.650 1.00 41.85 116 PHE B C 1
ATOM 3141 O O . PHE B 1 136 ? 3.829 -11.852 -2.756 1.00 38.29 116 PHE B O 1
ATOM 3149 N N . LEU B 1 137 ? 5.345 -13.337 -3.500 1.00 42.33 117 LEU B N 1
ATOM 3150 C CA . LEU B 1 137 ? 5.427 -14.068 -2.238 1.00 43.42 117 LEU B CA 1
ATOM 3151 C C . LEU B 1 137 ? 5.948 -13.170 -1.116 1.00 41.70 117 LEU B C 1
ATOM 3152 O O . LEU B 1 137 ? 5.451 -13.208 -0.001 1.00 38.12 117 LEU B O 1
ATOM 3157 N N . SER B 1 138 ? 6.959 -12.371 -1.424 1.00 43.21 118 SER B N 1
ATOM 3158 C CA . SER B 1 138 ? 7.512 -11.429 -0.460 1.00 43.75 118 SER B CA 1
ATOM 3159 C C . SER B 1 138 ? 6.471 -10.386 -0.057 1.00 43.29 118 SER B C 1
ATOM 3160 O O . SER B 1 138 ? 6.380 -10.006 1.107 1.00 42.35 118 SER B O 1
ATOM 3163 N N . SER B 1 139 ? 5.678 -9.950 -1.027 1.00 43.88 119 SER B N 1
ATOM 3164 C CA . SER B 1 139 ? 4.686 -8.906 -0.816 1.00 46.36 119 SER B CA 1
ATOM 3165 C C . SER B 1 139 ? 3.556 -9.330 0.121 1.00 45.46 119 SER B C 1
ATOM 3166 O O . SER B 1 139 ? 3.093 -8.541 0.942 1.00 47.42 119 SER B O 1
ATOM 3169 N N . VAL B 1 140 ? 3.107 -10.571 -0.006 1.00 44.24 120 VAL B N 1
ATOM 3170 C CA . VAL B 1 140 ? 2.043 -11.067 0.859 1.00 43.68 120 VAL B CA 1
ATOM 3171 C C . VAL B 1 140 ? 2.552 -11.470 2.234 1.00 42.22 120 VAL B C 1
ATOM 3172 O O . VAL B 1 140 ? 1.748 -11.795 3.095 1.00 44.85 120 VAL B O 1
ATOM 3176 N N . GLY B 1 141 ? 3.869 -11.466 2.438 1.00 41.33 121 GLY B N 1
ATOM 3177 C CA . GLY B 1 141 ? 4.452 -11.632 3.773 1.00 41.32 121 GLY B CA 1
ATOM 3178 C C . GLY B 1 141 ? 5.056 -12.987 4.095 1.00 44.26 121 GLY B C 1
ATOM 3179 O O . GLY B 1 141 ? 5.106 -13.376 5.260 1.00 43.94 121 GLY B O 1
ATOM 3180 N N . VAL B 1 142 ? 5.529 -13.705 3.077 1.00 43.84 122 VAL B N 1
ATOM 3181 C CA . VAL B 1 142 ? 6.323 -14.909 3.303 1.00 45.13 122 VAL B CA 1
ATOM 3182 C C . VAL B 1 142 ? 7.613 -14.519 4.042 1.00 45.81 122 VAL B C 1
ATOM 3183 O O . VAL B 1 142 ? 8.307 -13.598 3.627 1.00 44.77 122 VAL B O 1
ATOM 3187 N N . ASP B 1 143 ? 7.916 -15.214 5.138 1.00 44.94 123 ASP B N 1
ATOM 3188 C CA . ASP B 1 143 ? 9.143 -14.983 5.909 1.00 44.88 123 ASP B CA 1
ATOM 3189 C C . ASP B 1 143 ? 10.310 -15.892 5.491 1.00 44.05 123 ASP B C 1
ATOM 3190 O O . ASP B 1 143 ? 11.462 -15.638 5.850 1.00 39.44 123 ASP B O 1
ATOM 3195 N N . ARG B 1 144 ? 10.002 -16.953 4.752 1.00 43.28 124 ARG B N 1
ATOM 3196 C CA . ARG B 1 144 ? 10.986 -17.960 4.400 1.00 45.03 124 ARG B CA 1
ATOM 3197 C C . ARG B 1 144 ? 10.467 -18.891 3.298 1.00 44.00 124 ARG B C 1
ATOM 3198 O O . ARG B 1 144 ? 9.271 -19.196 3.239 1.00 40.02 124 ARG B O 1
ATOM 3206 N N . VAL B 1 145 ? 11.380 -19.354 2.448 1.00 41.96 125 VAL B N 1
ATOM 3207 C CA . VAL B 1 145 ? 11.045 -20.305 1.404 1.00 42.51 125 VAL B CA 1
ATOM 3208 C C . VAL B 1 145 ? 11.893 -21.570 1.523 1.00 42.11 125 VAL B C 1
ATOM 3209 O O . VAL B 1 145 ? 13.109 -21.509 1.722 1.00 40.96 125 VAL B O 1
ATOM 3213 N N . LEU B 1 146 ? 11.231 -22.712 1.392 1.00 40.44 126 LEU B N 1
ATOM 3214 C CA . LEU B 1 146 ? 11.890 -24.010 1.361 1.00 41.16 126 LEU B CA 1
ATOM 3215 C C . LEU B 1 146 ? 11.491 -24.696 0.061 1.00 40.19 126 LEU B C 1
ATOM 3216 O O . LEU B 1 146 ? 10.305 -24.871 -0.210 1.00 39.76 126 LEU B O 1
ATOM 3221 N N . THR B 1 147 ? 12.481 -25.085 -0.731 1.00 39.46 127 THR B N 1
ATOM 3222 C CA . THR B 1 147 ? 12.227 -25.644 -2.054 1.00 41.50 127 THR B CA 1
ATOM 3223 C C . THR B 1 147 ? 13.304 -26.673 -2.431 1.00 40.78 127 THR B C 1
ATOM 3224 O O . THR B 1 147 ? 14.330 -26.794 -1.754 1.00 40.28 127 THR B O 1
ATOM 3228 N N . VAL B 1 148 ? 13.060 -27.416 -3.502 1.00 40.51 128 VAL B N 1
ATOM 3229 C CA . VAL B 1 148 ? 13.946 -28.501 -3.898 1.00 41.58 128 VAL B CA 1
ATOM 3230 C C . VAL B 1 148 ? 14.460 -28.270 -5.304 1.00 40.44 128 VAL B C 1
ATOM 3231 O O . VAL B 1 148 ? 13.665 -28.124 -6.220 1.00 42.38 128 VAL B O 1
ATOM 3235 N N . ASP B 1 149 ? 15.780 -28.258 -5.468 1.00 38.98 129 ASP B N 1
ATOM 3236 C CA . ASP B 1 149 ? 16.405 -28.159 -6.782 1.00 40.91 129 ASP B CA 1
ATOM 3237 C C . ASP B 1 149 ? 15.806 -27.045 -7.649 1.00 40.61 129 ASP B C 1
ATOM 3238 O O . ASP B 1 149 ? 15.165 -27.302 -8.675 1.00 37.70 129 ASP B O 1
ATOM 3243 N N . LEU B 1 150 ? 16.010 -25.803 -7.221 1.00 39.80 130 LEU B N 1
ATOM 3244 C CA . LEU B 1 150 ? 15.689 -24.655 -8.061 1.00 40.69 130 LEU B CA 1
ATOM 3245 C C . LEU B 1 150 ? 16.379 -24.795 -9.414 1.00 39.00 130 LEU B C 1
ATOM 3246 O O . LEU B 1 150 ? 17.553 -25.140 -9.487 1.00 40.63 130 LEU B O 1
ATOM 3251 N N . HIS B 1 151 ? 15.660 -24.527 -10.489 1.00 39.18 131 HIS B N 1
ATOM 3252 C CA . HIS B 1 151 ? 16.275 -24.551 -11.807 1.00 41.48 131 HIS B CA 1
ATOM 3253 C C . HIS B 1 151 ? 17.548 -23.712 -11.834 1.00 42.53 131 HIS B C 1
ATOM 3254 O O . HIS B 1 151 ? 18.538 -24.109 -12.435 1.00 42.40 131 HIS B O 1
ATOM 3261 N N . ALA B 1 152 ? 17.513 -22.558 -11.172 1.00 42.81 132 ALA B N 1
ATOM 3262 C CA . ALA B 1 152 ? 18.693 -21.713 -11.023 1.00 44.53 132 ALA B CA 1
ATOM 3263 C C . ALA B 1 152 ? 18.862 -21.350 -9.549 1.00 44.09 132 ALA B C 1
ATOM 3264 O O . ALA B 1 152 ? 17.933 -20.829 -8.937 1.00 41.19 132 ALA B O 1
ATOM 3266 N N . GLU B 1 153 ? 20.042 -21.629 -8.992 1.00 43.94 133 GLU B N 1
ATOM 3267 C CA . GLU B 1 153 ? 20.329 -21.370 -7.577 1.00 45.39 133 GLU B CA 1
ATOM 3268 C C . GLU B 1 153 ? 20.223 -19.888 -7.238 1.00 44.93 133 GLU B C 1
ATOM 3269 O O . GLU B 1 153 ? 19.874 -19.535 -6.116 1.00 45.34 133 GLU B O 1
ATOM 3275 N N . GLN B 1 154 ? 20.508 -19.032 -8.218 1.00 43.02 134 GLN B N 1
ATOM 3276 C CA . GLN B 1 154 ? 20.438 -17.579 -8.052 1.00 44.29 134 GLN B CA 1
ATOM 3277 C C . GLN B 1 154 ? 19.056 -17.094 -7.632 1.00 42.96 134 GLN B C 1
ATOM 3278 O O . GLN B 1 154 ? 18.918 -15.978 -7.139 1.00 42.36 134 GLN B O 1
ATOM 3284 N N . ILE B 1 155 ? 18.035 -17.928 -7.823 1.00 42.51 135 ILE B N 1
ATOM 3285 C CA . ILE B 1 155 ? 16.684 -17.607 -7.362 1.00 41.03 135 ILE B CA 1
ATOM 3286 C C . ILE B 1 155 ? 16.661 -17.373 -5.847 1.00 40.40 135 ILE B C 1
ATOM 3287 O O . ILE B 1 155 ? 15.793 -16.649 -5.354 1.00 42.87 135 ILE B O 1
ATOM 3292 N N . GLN B 1 156 ? 17.625 -17.937 -5.118 1.00 37.08 136 GLN B N 1
ATOM 3293 C CA . GLN B 1 156 ? 17.830 -17.563 -3.717 1.00 38.00 136 GLN B CA 1
ATOM 3294 C C . GLN B 1 156 ? 18.004 -16.036 -3.553 1.00 38.27 136 GLN B C 1
ATOM 3295 O O . GLN B 1 156 ? 17.543 -15.462 -2.574 1.00 37.35 136 GLN B O 1
ATOM 3301 N N . GLY B 1 157 ? 18.676 -15.403 -4.509 1.00 37.60 137 GLY B N 1
ATOM 3302 C CA . GLY B 1 157 ? 18.887 -13.953 -4.501 1.00 40.41 137 GLY B CA 1
ATOM 3303 C C . GLY B 1 157 ? 17.740 -13.112 -5.040 1.00 39.39 137 GLY B C 1
ATOM 3304 O O . GLY B 1 157 ? 17.847 -11.895 -5.091 1.00 42.34 137 GLY B O 1
ATOM 3305 N N . PHE B 1 158 ? 16.654 -13.750 -5.461 1.00 40.42 138 PHE B N 1
ATOM 3306 C CA . PHE B 1 158 ? 15.445 -13.038 -5.884 1.00 39.98 138 PHE B CA 1
ATOM 3307 C C . PHE B 1 158 ? 14.577 -12.625 -4.697 1.00 39.98 138 PHE B C 1
ATOM 3308 O O . PHE B 1 158 ? 13.644 -11.845 -4.864 1.00 40.92 138 PHE B O 1
ATOM 3316 N N . PHE B 1 159 ? 14.890 -13.154 -3.512 1.00 41.38 139 PHE B N 1
ATOM 3317 C CA . PHE B 1 159 ? 14.199 -12.833 -2.263 1.00 41.83 139 PHE B CA 1
ATOM 3318 C C . PHE B 1 159 ? 15.121 -12.067 -1.317 1.00 43.08 139 PHE B C 1
ATOM 3319 O O . PHE B 1 159 ? 16.343 -12.186 -1.406 1.00 44.81 139 PHE B O 1
ATOM 3327 N N . ASP B 1 160 ? 14.540 -11.316 -0.388 1.00 44.78 140 ASP B N 1
ATOM 3328 C CA . ASP B 1 160 ? 15.280 -10.831 0.780 1.00 47.63 140 ASP B CA 1
ATOM 3329 C C . ASP B 1 160 ? 15.351 -11.937 1.836 1.00 45.37 140 ASP B C 1
ATOM 3330 O O . ASP B 1 160 ? 16.366 -12.111 2.508 1.00 45.75 140 ASP B O 1
ATOM 3335 N N . VAL B 1 161 ? 14.266 -12.686 1.971 1.00 42.56 141 VAL B N 1
ATOM 3336 C CA . VAL B 1 161 ? 14.134 -13.652 3.059 1.00 41.41 141 VAL B CA 1
ATOM 3337 C C . VAL B 1 161 ? 15.004 -14.900 2.836 1.00 41.77 141 VAL B C 1
ATOM 3338 O O . VAL B 1 161 ? 15.436 -15.169 1.712 1.00 40.93 141 VAL B O 1
ATOM 3342 N N . PRO B 1 162 ? 15.265 -15.667 3.908 1.00 41.43 142 PRO B N 1
ATOM 3343 C CA . PRO B 1 162 ? 15.969 -16.940 3.737 1.00 42.01 142 PRO B CA 1
ATOM 3344 C C . PRO B 1 162 ? 15.300 -17.841 2.700 1.00 40.30 142 PRO B C 1
ATOM 3345 O O . PRO B 1 162 ? 14.087 -18.002 2.709 1.00 40.26 142 PRO B O 1
ATOM 3349 N N . VAL B 1 163 ? 16.092 -18.396 1.798 1.00 40.97 143 VAL B N 1
ATOM 3350 C CA . VAL B 1 163 ? 15.604 -19.415 0.884 1.00 41.88 143 VAL B CA 1
ATOM 3351 C C . VAL B 1 163 ? 16.497 -20.640 1.017 1.00 42.83 143 VAL B C 1
ATOM 3352 O O . VAL B 1 163 ? 17.699 -20.571 0.765 1.00 45.16 143 VAL B O 1
ATOM 3356 N N . ASP B 1 164 ? 15.903 -21.757 1.413 1.00 42.82 144 ASP B N 1
ATOM 3357 C CA . ASP B 1 164 ? 16.633 -23.002 1.529 1.00 42.52 144 ASP B CA 1
ATOM 3358 C C . ASP B 1 164 ? 16.333 -23.886 0.315 1.00 41.53 144 ASP B C 1
ATOM 3359 O O . ASP B 1 164 ? 15.192 -24.311 0.106 1.00 41.25 144 ASP B O 1
ATOM 3364 N N . ASN B 1 165 ? 17.365 -24.138 -0.486 1.00 38.91 145 ASN B N 1
ATOM 3365 C CA . ASN B 1 165 ? 17.235 -24.922 -1.699 1.00 40.10 145 ASN B CA 1
ATOM 3366 C C . ASN B 1 165 ? 17.888 -26.285 -1.498 1.00 43.50 145 ASN B C 1
ATOM 3367 O O . ASN B 1 165 ? 19.081 -26.451 -1.771 1.00 45.40 145 ASN B O 1
ATOM 3372 N N . VAL B 1 166 ? 17.113 -27.247 -0.999 1.00 42.27 146 VAL B N 1
ATOM 3373 C CA . VAL B 1 166 ? 17.654 -28.577 -0.719 1.00 45.90 146 VAL B CA 1
ATOM 3374 C C . VAL B 1 166 ? 17.747 -29.377 -2.003 1.00 46.51 146 VAL B C 1
ATOM 3375 O O . VAL B 1 166 ? 16.924 -29.225 -2.896 1.00 46.61 146 VAL B O 1
ATOM 3379 N N . PHE B 1 167 ? 18.761 -30.224 -2.094 1.00 49.42 147 PHE B N 1
ATOM 3380 C CA . PHE B 1 167 ? 18.985 -31.009 -3.295 1.00 51.88 147 PHE B CA 1
ATOM 3381 C C . PHE B 1 167 ? 18.350 -32.383 -3.152 1.00 50.27 147 PHE B C 1
ATOM 3382 O O . PHE B 1 167 ? 18.347 -32.966 -2.072 1.00 49.48 147 PHE B O 1
ATOM 3390 N N . GLY B 1 168 ? 17.811 -32.893 -4.252 1.00 49.84 148 GLY B N 1
ATOM 3391 C CA . GLY B 1 168 ? 17.261 -34.238 -4.282 1.00 50.99 148 GLY B CA 1
ATOM 3392 C C . GLY B 1 168 ? 18.326 -35.309 -4.481 1.00 51.37 148 GLY B C 1
ATOM 3393 O O . GLY B 1 168 ? 18.061 -36.489 -4.265 1.00 50.59 148 GLY B O 1
ATOM 3394 N N . SER B 1 169 ? 19.531 -34.904 -4.880 1.00 49.91 149 SER B N 1
ATOM 3395 C CA . SER B 1 169 ? 20.573 -35.857 -5.261 1.00 52.71 149 SER B CA 1
ATOM 3396 C C . SER B 1 169 ? 20.914 -36.920 -4.198 1.00 52.72 149 SER B C 1
ATOM 3397 O O . SER B 1 169 ? 21.193 -38.054 -4.560 1.00 52.21 149 SER B O 1
ATOM 3400 N N . PRO B 1 170 ? 20.890 -36.568 -2.898 1.00 54.03 150 PRO B N 1
ATOM 3401 C CA . PRO B 1 170 ? 21.162 -37.617 -1.902 1.00 55.75 150 PRO B CA 1
ATOM 3402 C C . PRO B 1 170 ? 20.244 -38.841 -2.029 1.00 56.97 150 PRO B C 1
ATOM 3403 O O . PRO B 1 170 ? 20.701 -39.977 -1.889 1.00 55.98 150 PRO B O 1
ATOM 3407 N N . ILE B 1 171 ? 18.968 -38.601 -2.314 1.00 56.61 151 ILE B N 1
ATOM 3408 C CA . ILE B 1 171 ? 17.993 -39.672 -2.481 1.00 56.82 151 ILE B CA 1
ATOM 3409 C C . ILE B 1 171 ? 18.097 -40.325 -3.860 1.00 56.79 151 ILE B C 1
ATOM 3410 O O . ILE B 1 171 ? 17.965 -41.545 -3.982 1.00 55.56 151 ILE B O 1
ATOM 3415 N N . LEU B 1 172 ? 18.337 -39.521 -4.892 1.00 54.95 152 LEU B N 1
ATOM 3416 C CA . LEU B 1 172 ? 18.491 -40.055 -6.242 1.00 56.21 152 LEU B CA 1
ATOM 3417 C C . LEU B 1 172 ? 19.723 -40.944 -6.327 1.00 55.98 152 LEU B C 1
ATOM 3418 O O . LEU B 1 172 ? 19.668 -42.022 -6.910 1.00 56.28 152 LEU B O 1
ATOM 3423 N N . LEU B 1 173 ? 20.821 -40.480 -5.736 1.00 57.30 153 LEU B N 1
ATOM 3424 C CA . LEU B 1 173 ? 22.084 -41.213 -5.717 1.00 62.07 153 LEU B CA 1
ATOM 3425 C C . LEU B 1 173 ? 21.925 -42.558 -5.010 1.00 64.60 153 LEU B C 1
ATOM 3426 O O . LEU B 1 173 ? 22.275 -43.603 -5.559 1.00 61.90 153 LEU B O 1
ATOM 3431 N N . GLU B 1 174 ? 21.386 -42.514 -3.794 1.00 65.18 154 GLU B N 1
ATOM 3432 C CA . GLU B 1 174 ? 21.106 -43.717 -3.024 1.00 69.26 154 GLU B CA 1
ATOM 3433 C C . GLU B 1 174 ? 20.403 -44.758 -3.889 1.00 68.47 154 GLU B C 1
ATOM 3434 O O . GLU B 1 174 ? 20.672 -45.950 -3.764 1.00 71.18 154 GLU B O 1
ATOM 3440 N N . ASP B 1 175 ? 19.511 -44.303 -4.769 1.00 64.75 155 ASP B N 1
ATOM 3441 C CA . ASP B 1 175 ? 18.821 -45.195 -5.691 1.00 61.37 155 ASP B CA 1
ATOM 3442 C C . ASP B 1 175 ? 19.755 -45.705 -6.784 1.00 61.18 155 ASP B C 1
ATOM 3443 O O . ASP B 1 175 ? 19.841 -46.906 -7.014 1.00 61.60 155 ASP B O 1
ATOM 3448 N N . MET B 1 176 ? 20.454 -44.791 -7.450 1.00 63.08 156 MET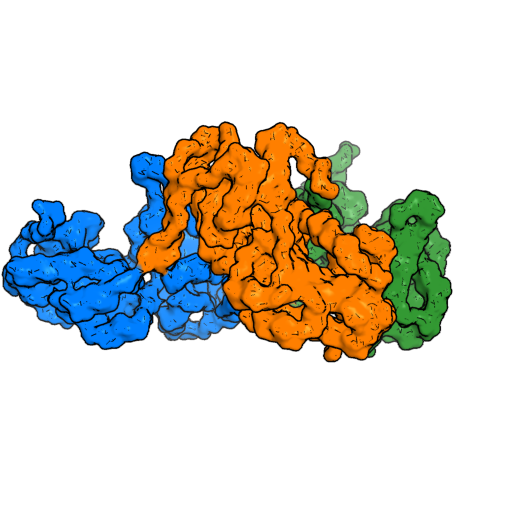 B N 1
ATOM 3449 C CA . MET B 1 176 ? 21.421 -45.160 -8.488 1.00 64.56 156 MET B CA 1
ATOM 3450 C C . MET B 1 176 ? 22.396 -46.226 -7.993 1.00 65.75 156 MET B C 1
ATOM 3451 O O . MET B 1 176 ? 22.778 -47.125 -8.739 1.00 65.51 156 MET B O 1
ATOM 3456 N N . LEU B 1 177 ? 22.818 -46.090 -6.739 1.00 69.29 157 LEU B N 1
ATOM 3457 C CA . LEU B 1 177 ? 23.716 -47.057 -6.107 1.00 73.70 157 LEU B CA 1
ATOM 3458 C C . LEU B 1 177 ? 23.117 -48.462 -6.018 1.00 75.23 157 LEU B C 1
ATOM 3459 O O . LEU B 1 177 ? 23.840 -49.445 -6.149 1.00 76.61 157 LEU B O 1
ATOM 3464 N N . GLN B 1 178 ? 21.804 -48.558 -5.828 1.00 77.87 158 GLN B N 1
ATOM 3465 C CA . GLN B 1 178 ? 21.142 -49.860 -5.709 1.00 79.55 158 GLN B CA 1
ATOM 3466 C C . GLN B 1 178 ? 20.845 -50.517 -7.067 1.00 78.62 158 GLN B C 1
ATOM 3467 O O . GLN B 1 178 ? 20.103 -51.492 -7.124 1.00 80.77 158 GLN B O 1
ATOM 3473 N N . LEU B 1 179 ? 21.437 -50.005 -8.147 1.00 78.86 159 LEU B N 1
ATOM 3474 C CA . LEU B 1 179 ? 21.216 -50.545 -9.495 1.00 80.65 159 LEU B CA 1
ATOM 3475 C C . LEU B 1 179 ? 22.350 -51.435 -10.029 1.00 82.97 159 LEU B C 1
ATOM 3476 O O . LEU B 1 179 ? 22.176 -52.092 -11.056 1.00 80.63 159 LEU B O 1
ATOM 3481 N N . ASN B 1 180 ? 23.498 -51.453 -9.350 1.00 86.23 160 ASN B N 1
ATOM 3482 C CA . ASN B 1 180 ? 24.664 -52.206 -9.819 1.00 87.82 160 ASN B CA 1
ATOM 3483 C C . ASN B 1 180 ? 24.968 -51.912 -11.282 1.00 86.95 160 ASN B C 1
ATOM 3484 O O . ASN B 1 180 ? 24.883 -52.789 -12.143 1.00 88.57 160 ASN B O 1
ATOM 3489 N N . LEU B 1 181 ? 25.320 -50.661 -11.546 1.00 87.39 161 LEU B N 1
ATOM 3490 C CA . LEU B 1 181 ? 25.573 -50.197 -12.903 1.00 88.18 161 LEU B CA 1
ATOM 3491 C C . LEU B 1 181 ? 26.945 -50.668 -13.377 1.00 88.87 161 LEU B C 1
ATOM 3492 O O . LEU B 1 181 ? 27.949 -50.464 -12.693 1.00 87.87 161 LEU B O 1
ATOM 3497 N N . ASP B 1 182 ? 26.979 -51.307 -14.543 1.00 90.99 162 ASP B N 1
ATOM 3498 C CA . ASP B 1 182 ? 28.233 -51.715 -15.167 1.00 92.64 162 ASP B CA 1
ATOM 3499 C C . ASP B 1 182 ? 28.976 -50.477 -15.670 1.00 90.14 162 ASP B C 1
ATOM 3500 O O . ASP B 1 182 ? 28.698 -49.977 -16.765 1.00 88.66 162 ASP B O 1
ATOM 3505 N N . ASN B 1 183 ? 29.904 -49.982 -14.851 1.00 87.80 163 ASN B N 1
ATOM 3506 C CA . ASN B 1 183 ? 30.773 -48.865 -15.223 1.00 86.07 163 ASN B CA 1
ATOM 3507 C C . ASN B 1 183 ? 29.978 -47.661 -15.745 1.00 83.69 163 ASN B C 1
ATOM 3508 O O . ASN B 1 183 ? 30.089 -47.293 -16.918 1.00 85.47 163 ASN B O 1
ATOM 3513 N N . PRO B 1 184 ? 29.176 -47.039 -14.869 1.00 77.99 164 PRO B N 1
ATOM 3514 C CA . PRO B 1 184 ? 28.226 -46.030 -15.326 1.00 74.82 164 PRO B CA 1
ATOM 3515 C C . PRO B 1 184 ? 28.882 -44.739 -15.805 1.00 71.36 164 PRO B C 1
ATOM 3516 O O . PRO B 1 184 ? 29.864 -44.287 -15.222 1.00 70.90 164 PRO B O 1
ATOM 3520 N N . ILE B 1 185 ? 28.342 -44.175 -16.879 1.00 66.65 165 ILE B N 1
ATOM 3521 C CA . ILE B 1 185 ? 28.679 -42.821 -17.295 1.00 65.50 165 ILE B CA 1
ATOM 3522 C C . ILE B 1 185 ? 27.437 -41.955 -17.073 1.00 64.40 165 ILE B C 1
ATOM 3523 O O . ILE B 1 185 ? 26.315 -42.364 -17.386 1.00 62.79 165 ILE B O 1
ATOM 3528 N N . VAL B 1 186 ? 27.639 -40.777 -16.495 1.00 61.03 166 VAL B N 1
ATOM 3529 C CA . VAL B 1 186 ? 26.552 -39.836 -16.276 1.00 60.28 166 VAL B CA 1
ATOM 3530 C C . VAL B 1 186 ? 26.534 -38.878 -17.452 1.00 61.58 166 VAL B C 1
ATOM 3531 O O . VAL B 1 186 ? 27.587 -38.472 -17.932 1.00 64.55 166 VAL B O 1
ATOM 3535 N N . VAL B 1 187 ? 25.347 -38.518 -17.926 1.00 61.14 167 VAL B N 1
ATOM 3536 C CA . VAL B 1 187 ? 25.250 -37.632 -19.084 1.00 60.11 167 VAL B CA 1
ATOM 3537 C C . VAL B 1 187 ? 24.075 -36.668 -18.981 1.00 59.52 167 VAL B C 1
ATOM 3538 O O . VAL B 1 187 ? 22.981 -37.042 -18.569 1.00 58.61 167 VAL B O 1
ATOM 3542 N N . SER B 1 188 ? 24.330 -35.421 -19.365 1.00 61.56 168 SER B N 1
ATOM 3543 C CA . SER B 1 188 ? 23.317 -34.383 -19.378 1.00 61.19 168 SER B CA 1
ATOM 3544 C C . SER B 1 188 ? 22.642 -34.396 -20.742 1.00 59.14 168 SER B C 1
ATOM 3545 O O . SER B 1 188 ? 23.335 -34.324 -21.758 1.00 58.43 168 SER B O 1
ATOM 3548 N N . PRO B 1 189 ? 21.296 -34.476 -20.773 1.00 55.98 169 PRO B N 1
ATOM 3549 C CA . PRO B 1 189 ? 20.540 -34.507 -22.031 1.00 56.71 169 PRO B CA 1
ATOM 3550 C C . PRO B 1 189 ? 20.803 -33.312 -22.953 1.00 58.80 169 PRO B C 1
ATOM 3551 O O . PRO B 1 189 ? 20.731 -33.448 -24.176 1.00 57.13 169 PRO B O 1
ATOM 3555 N N . ASP B 1 190 ? 21.095 -32.152 -22.373 1.00 62.43 170 ASP B N 1
ATOM 3556 C CA . ASP B 1 190 ? 21.425 -30.971 -23.163 1.00 63.61 170 ASP B CA 1
ATOM 3557 C C . ASP B 1 190 ? 22.580 -30.193 -22.539 1.00 63.04 170 ASP B C 1
ATOM 3558 O O . ASP B 1 190 ? 23.109 -30.568 -21.495 1.00 62.01 170 ASP B O 1
ATOM 3563 N N . ILE B 1 191 ? 22.949 -29.101 -23.199 1.00 63.46 171 ILE B N 1
ATOM 3564 C CA . ILE B 1 191 ? 24.060 -28.258 -22.786 1.00 64.90 171 ILE B CA 1
ATOM 3565 C C . ILE B 1 191 ? 23.840 -27.569 -21.422 1.00 63.29 171 ILE B C 1
ATOM 3566 O O . ILE B 1 191 ? 24.782 -27.405 -20.646 1.00 64.62 171 ILE B O 1
ATOM 3571 N N . GLY B 1 192 ? 22.601 -27.184 -21.128 1.00 60.64 172 GLY B N 1
ATOM 3572 C CA . GLY B 1 192 ? 22.279 -26.481 -19.884 1.00 59.85 172 GLY B CA 1
ATOM 3573 C C . GLY B 1 192 ? 22.294 -27.316 -18.609 1.00 58.08 172 GLY B C 1
ATOM 3574 O O . GLY B 1 192 ? 22.240 -26.761 -17.510 1.00 59.25 172 GLY B O 1
ATOM 3575 N N . GLY B 1 193 ? 22.356 -28.640 -18.741 1.00 55.45 173 GLY B N 1
ATOM 3576 C CA . GLY B 1 193 ? 22.363 -29.530 -17.583 1.00 55.14 173 GLY B CA 1
ATOM 3577 C C . GLY B 1 193 ? 23.711 -30.138 -17.244 1.00 55.40 173 GLY B C 1
ATOM 3578 O O . GLY B 1 193 ? 23.791 -30.999 -16.368 1.00 56.21 173 GLY B O 1
ATOM 3579 N N . VAL B 1 194 ? 24.773 -29.700 -17.922 1.00 57.23 174 VAL B N 1
ATOM 3580 C CA . VAL B 1 194 ? 26.103 -30.297 -17.717 1.00 56.62 174 VAL B CA 1
ATOM 3581 C C . VAL B 1 194 ? 26.591 -30.171 -16.279 1.00 53.33 174 VAL B C 1
ATOM 3582 O O . VAL B 1 194 ? 27.171 -31.113 -15.748 1.00 53.15 174 VAL B O 1
ATOM 3586 N N . VAL B 1 195 ? 26.345 -29.020 -15.652 1.00 53.04 175 VAL B N 1
ATOM 3587 C CA . VAL B 1 195 ? 26.815 -28.767 -14.285 1.00 51.84 175 VAL B CA 1
ATOM 3588 C C . VAL B 1 195 ? 26.231 -29.814 -13.355 1.00 50.74 175 VAL B C 1
ATOM 3589 O O . VAL B 1 195 ? 26.947 -30.406 -12.555 1.00 51.18 175 VAL B O 1
ATOM 3593 N N . ARG B 1 196 ? 24.927 -30.034 -13.482 1.00 53.23 176 ARG B N 1
ATOM 3594 C CA . ARG B 1 196 ? 24.203 -30.992 -12.648 1.00 57.30 176 ARG B CA 1
ATOM 3595 C C . ARG B 1 196 ? 24.650 -32.435 -12.895 1.00 55.20 176 ARG B C 1
ATOM 3596 O O . ARG B 1 196 ? 24.772 -33.212 -11.954 1.00 51.83 176 ARG B O 1
ATOM 3604 N N . ALA B 1 197 ? 24.895 -32.778 -14.159 1.00 54.71 177 ALA B N 1
ATOM 3605 C CA . ALA B 1 197 ? 25.409 -34.100 -14.519 1.00 57.44 177 ALA B CA 1
ATOM 3606 C C . ALA B 1 197 ? 26.785 -34.359 -13.924 1.00 56.88 177 ALA B C 1
ATOM 3607 O O . ALA B 1 197 ? 27.058 -35.454 -13.434 1.00 55.53 177 ALA B O 1
ATOM 3609 N N . ARG B 1 198 ? 27.647 -33.347 -13.972 1.00 58.55 178 ARG B N 1
ATOM 3610 C CA . ARG B 1 198 ? 28.993 -33.452 -13.417 1.00 58.08 178 ARG B CA 1
ATOM 3611 C C . ARG B 1 198 ? 28.949 -33.677 -11.918 1.00 55.72 178 ARG B C 1
ATOM 3612 O O . ARG B 1 198 ? 29.678 -34.509 -11.396 1.00 57.88 178 ARG B O 1
ATOM 3620 N N . ALA B 1 199 ? 28.087 -32.935 -11.230 1.00 54.22 179 ALA B N 1
ATOM 3621 C CA . ALA B 1 199 ? 27.938 -33.074 -9.783 1.00 54.00 179 ALA B CA 1
ATOM 3622 C C . ALA B 1 199 ? 27.507 -34.496 -9.419 1.00 53.18 179 ALA B C 1
ATOM 3623 O O . ALA B 1 199 ? 28.018 -35.082 -8.464 1.00 51.95 179 ALA B O 1
ATOM 3625 N N . ILE B 1 200 ? 26.569 -35.040 -10.191 1.00 52.25 180 ILE B N 1
ATOM 3626 C CA . ILE B 1 200 ? 26.129 -36.424 -10.011 1.00 54.27 180 ILE B CA 1
ATOM 3627 C C . ILE B 1 200 ? 27.273 -37.403 -10.305 1.00 54.75 180 ILE B C 1
ATOM 3628 O O . ILE B 1 200 ? 27.459 -38.378 -9.573 1.00 51.94 180 ILE B O 1
ATOM 3633 N N . ALA B 1 201 ? 28.032 -37.145 -11.371 1.00 55.92 181 ALA B N 1
ATOM 3634 C CA . ALA B 1 201 ? 29.179 -37.993 -11.708 1.00 57.09 181 ALA B CA 1
ATOM 3635 C C . ALA B 1 201 ? 30.180 -38.045 -10.556 1.00 58.22 181 ALA B C 1
ATOM 3636 O O . ALA B 1 201 ? 30.662 -39.125 -10.204 1.00 57.25 181 ALA B O 1
ATOM 3638 N N . LYS B 1 202 ? 30.469 -36.885 -9.962 1.00 57.68 182 LYS B N 1
ATOM 3639 C CA . LYS B 1 202 ? 31.342 -36.818 -8.785 1.00 61.37 182 LYS B CA 1
ATOM 3640 C C . LYS B 1 202 ? 30.848 -37.721 -7.663 1.00 61.69 182 LYS B C 1
ATOM 3641 O O . LYS B 1 202 ? 31.623 -38.473 -7.074 1.00 63.96 182 LYS B O 1
ATOM 3647 N N . LEU B 1 203 ? 29.554 -37.636 -7.372 1.00 63.19 183 LEU B N 1
ATOM 3648 C CA . LEU B 1 203 ? 28.961 -38.392 -6.272 1.00 63.52 183 LEU B CA 1
ATOM 3649 C C . LEU B 1 203 ? 28.892 -39.884 -6.571 1.00 63.41 183 LEU B C 1
ATOM 3650 O O . LEU B 1 203 ? 29.019 -40.705 -5.662 1.00 62.33 183 LEU B O 1
ATOM 3655 N N . LEU B 1 204 ? 28.708 -40.229 -7.842 1.00 62.03 184 LEU B N 1
ATOM 3656 C CA . LEU B 1 204 ? 28.634 -41.624 -8.257 1.00 62.56 184 LEU B CA 1
ATOM 3657 C C . LEU B 1 204 ? 30.040 -42.183 -8.489 1.00 63.65 184 LEU B C 1
ATOM 3658 O O . LEU B 1 204 ? 30.432 -42.477 -9.625 1.00 62.49 184 LEU B O 1
ATOM 3663 N N . ASN B 1 205 ? 30.790 -42.313 -7.392 1.00 66.79 185 ASN B N 1
ATOM 3664 C CA . ASN B 1 205 ? 32.167 -42.827 -7.397 1.00 67.31 185 ASN B CA 1
ATOM 3665 C C . ASN B 1 205 ? 33.092 -42.153 -8.417 1.00 65.74 185 ASN B C 1
ATOM 3666 O O . ASN B 1 205 ? 33.840 -42.824 -9.128 1.00 62.16 185 ASN B O 1
ATOM 3671 N N . ASP B 1 206 ? 33.031 -40.821 -8.466 1.00 67.79 186 ASP B N 1
ATOM 3672 C CA . ASP B 1 206 ? 33.846 -39.992 -9.376 1.00 69.35 186 ASP B CA 1
ATOM 3673 C C . ASP B 1 206 ? 33.977 -40.568 -10.796 1.00 66.81 186 ASP B C 1
ATOM 3674 O O . ASP B 1 206 ? 35.072 -40.638 -11.358 1.00 65.41 186 ASP B O 1
ATOM 3679 N N . THR B 1 207 ? 32.848 -40.964 -11.375 1.00 63.65 187 THR B N 1
ATOM 3680 C CA . THR B 1 207 ? 32.843 -41.571 -12.704 1.00 62.19 187 THR B CA 1
ATOM 3681 C C . THR B 1 207 ? 32.870 -40.522 -13.811 1.00 61.46 187 THR B C 1
ATOM 3682 O O . THR B 1 207 ? 32.858 -39.324 -13.539 1.00 59.48 187 THR B O 1
ATOM 3686 N N . ASP B 1 208 ? 32.912 -40.992 -15.057 1.00 63.47 188 ASP B N 1
ATOM 3687 C CA . ASP B 1 208 ? 32.973 -40.125 -16.232 1.00 66.60 188 ASP B CA 1
ATOM 3688 C C . ASP B 1 208 ? 31.659 -39.423 -16.511 1.00 64.96 188 ASP B C 1
ATOM 3689 O O . ASP B 1 208 ? 30.604 -39.800 -15.994 1.00 56.73 188 ASP B O 1
ATOM 3694 N N . MET B 1 209 ? 31.751 -38.412 -17.370 1.00 65.57 189 MET B N 1
ATOM 3695 C CA . MET B 1 209 ? 30.606 -37.661 -17.843 1.00 67.05 189 MET B CA 1
ATOM 3696 C C . MET B 1 209 ? 30.684 -37.499 -19.355 1.00 65.57 189 MET B C 1
ATOM 3697 O O . MET B 1 209 ? 31.754 -37.230 -19.898 1.00 66.27 189 MET B O 1
ATOM 3702 N N . ALA B 1 210 ? 29.546 -37.655 -20.027 1.00 65.50 190 ALA B N 1
ATOM 3703 C CA . ALA B 1 210 ? 29.423 -37.324 -21.447 1.00 65.93 190 ALA B CA 1
ATOM 3704 C C . ALA B 1 210 ? 28.512 -36.115 -21.602 1.00 65.78 190 ALA B C 1
ATOM 3705 O O . ALA B 1 210 ? 27.794 -35.745 -20.673 1.00 67.16 190 ALA B O 1
ATOM 3707 N N . ILE B 1 211 ? 28.549 -35.500 -22.779 1.00 64.93 191 ILE B N 1
ATOM 3708 C CA . ILE B 1 211 ? 27.794 -34.281 -23.040 1.00 64.74 191 ILE B CA 1
ATOM 3709 C C . ILE B 1 211 ? 27.174 -34.319 -24.430 1.00 64.85 191 ILE B C 1
ATOM 3710 O O . ILE B 1 211 ? 27.857 -34.599 -25.419 1.00 61.06 191 ILE B O 1
ATOM 3715 N N . ILE B 1 212 ? 25.876 -34.033 -24.491 1.00 65.78 192 ILE B N 1
ATOM 3716 C CA . ILE B 1 212 ? 25.141 -34.033 -25.747 1.00 67.01 192 ILE B CA 1
ATOM 3717 C C . ILE B 1 212 ? 25.057 -32.619 -26.314 1.00 70.64 192 ILE B C 1
ATOM 3718 O O . ILE B 1 212 ? 24.652 -31.682 -25.628 1.00 66.50 192 ILE B O 1
ATOM 3723 N N . ASP B 1 213 ? 25.444 -32.495 -27.580 1.00 77.57 193 ASP B N 1
ATOM 3724 C CA . ASP B 1 213 ? 25.552 -31.219 -28.272 1.00 82.30 193 ASP B CA 1
ATOM 3725 C C . ASP B 1 213 ? 24.755 -31.296 -29.576 1.00 84.33 193 ASP B C 1
ATOM 3726 O O . ASP B 1 213 ? 25.197 -31.917 -30.545 1.00 86.30 193 ASP B O 1
ATOM 3731 N N . LYS B 1 214 ? 23.581 -30.668 -29.592 1.00 84.79 194 LYS B N 1
ATOM 3732 C CA . LYS B 1 214 ? 22.730 -30.650 -30.781 1.00 85.74 194 LYS B CA 1
ATOM 3733 C C . LYS B 1 214 ? 23.276 -29.682 -31.832 1.00 87.12 194 LYS B C 1
ATOM 3734 O O . LYS B 1 214 ? 23.610 -28.539 -31.517 1.00 84.03 194 LYS B O 1
ATOM 3736 N N . ARG B 1 215 ? 23.383 -30.161 -33.071 1.00 90.91 195 ARG B N 1
ATOM 3737 C CA . ARG B 1 215 ? 23.767 -29.330 -34.214 1.00 93.84 195 ARG B CA 1
ATOM 3738 C C . ARG B 1 215 ? 22.812 -29.605 -35.371 1.00 92.17 195 ARG B C 1
ATOM 3739 O O . ARG B 1 215 ? 22.247 -28.683 -35.959 1.00 92.84 195 ARG B O 1
ATOM 3747 N N . VAL B 1 224 ? 20.910 -33.022 -35.708 1.00 79.75 204 VAL B N 1
ATOM 3748 C CA . VAL B 1 224 ? 21.558 -34.214 -35.163 1.00 84.28 204 VAL B CA 1
ATOM 3749 C C . VAL B 1 224 ? 22.189 -33.940 -33.796 1.00 84.17 204 VAL B C 1
ATOM 3750 O O . VAL B 1 224 ? 22.680 -32.837 -33.541 1.00 84.65 204 VAL B O 1
ATOM 3752 N N . MET B 1 225 ? 22.176 -34.956 -32.931 1.00 81.27 205 MET B N 1
ATOM 3753 C CA . MET B 1 225 ? 22.726 -34.854 -31.573 1.00 81.84 205 MET B CA 1
ATOM 3754 C C . MET B 1 225 ? 24.130 -35.455 -31.506 1.00 81.64 205 MET B C 1
ATOM 3755 O O . MET B 1 225 ? 24.287 -36.671 -31.577 1.00 82.43 205 MET B O 1
ATOM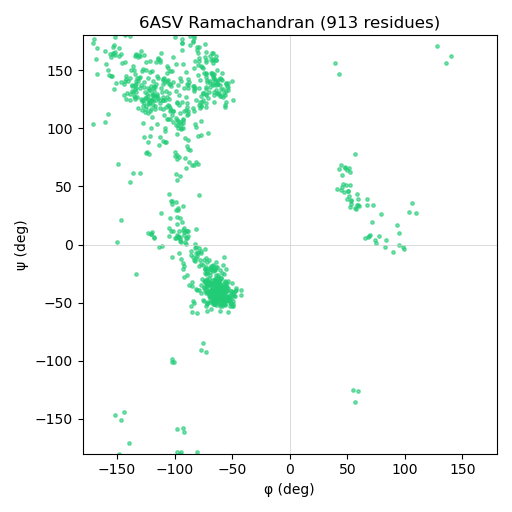 3760 N N . HIS B 1 226 ? 25.144 -34.603 -31.367 1.00 82.35 206 HIS B N 1
ATOM 3761 C CA . HIS B 1 226 ? 26.523 -35.068 -31.207 1.00 83.69 206 HIS B CA 1
ATOM 3762 C C . HIS B 1 226 ? 26.780 -35.427 -29.753 1.00 80.23 206 HIS B C 1
ATOM 3763 O O . HIS B 1 226 ? 26.456 -34.651 -28.855 1.00 78.79 206 HIS B O 1
ATOM 3770 N N . ILE B 1 227 ? 27.372 -36.597 -29.529 1.00 75.93 207 ILE B N 1
ATOM 3771 C CA . ILE B 1 227 ? 27.735 -37.038 -28.186 1.00 75.06 207 ILE B CA 1
ATOM 3772 C C . ILE B 1 227 ? 29.235 -36.856 -27.967 1.00 75.79 207 ILE B C 1
ATOM 3773 O O . ILE B 1 227 ? 30.049 -37.502 -28.629 1.00 74.78 207 ILE B O 1
ATOM 3778 N N . ILE B 1 228 ? 29.589 -35.975 -27.034 1.00 74.70 208 ILE B N 1
ATOM 3779 C CA . ILE B 1 228 ? 30.985 -35.725 -26.687 1.00 73.92 208 ILE B CA 1
ATOM 3780 C C . ILE B 1 228 ? 31.352 -36.545 -25.447 1.00 71.56 208 ILE B C 1
ATOM 3781 O O . ILE B 1 228 ? 30.993 -36.188 -24.322 1.00 71.87 208 ILE B O 1
ATOM 3786 N N . GLY B 1 229 ? 32.074 -37.640 -25.670 1.00 69.59 209 GLY B N 1
ATOM 3787 C CA . GLY B 1 229 ? 32.435 -38.577 -24.607 1.00 69.71 209 GLY B CA 1
ATOM 3788 C C . GLY B 1 229 ? 32.229 -40.008 -25.062 1.00 69.83 209 GLY B C 1
ATOM 3789 O O . GLY B 1 229 ? 31.426 -40.270 -25.957 1.00 71.08 209 GLY B O 1
ATOM 3790 N N . ASP B 1 230 ? 32.951 -40.932 -24.435 1.00 71.40 210 ASP B N 1
ATOM 3791 C CA . ASP B 1 230 ? 32.935 -42.343 -24.828 1.00 70.86 210 ASP B CA 1
ATOM 3792 C C . ASP B 1 230 ? 31.891 -43.120 -24.033 1.00 68.09 210 ASP B C 1
ATOM 3793 O O . ASP B 1 230 ? 32.105 -43.423 -22.859 1.00 68.63 210 ASP B O 1
ATOM 3795 N N . VAL B 1 231 ? 30.770 -43.441 -24.681 1.00 67.06 211 VAL B N 1
ATOM 3796 C CA . VAL B 1 231 ? 29.651 -44.156 -24.035 1.00 67.96 211 VAL B CA 1
ATOM 3797 C C . VAL B 1 231 ? 29.452 -45.593 -24.550 1.00 67.82 211 VAL B C 1
ATOM 3798 O O . VAL B 1 231 ? 28.559 -46.305 -24.075 1.00 64.19 211 VAL B O 1
ATOM 3802 N N . ALA B 1 232 ? 30.269 -46.015 -25.516 1.00 68.24 212 ALA B N 1
ATOM 3803 C CA . ALA B 1 232 ? 30.139 -47.348 -26.108 1.00 68.83 212 ALA B CA 1
ATOM 3804 C C . ALA B 1 232 ? 30.327 -48.440 -25.052 1.00 66.59 212 ALA B C 1
ATOM 3805 O O . ALA B 1 232 ? 31.300 -48.426 -24.305 1.00 69.07 212 ALA B O 1
ATOM 3807 N N . GLY B 1 233 ? 29.368 -49.359 -24.978 1.00 67.64 213 GLY B N 1
ATOM 3808 C CA . GLY B 1 233 ? 29.419 -50.477 -24.039 1.00 69.95 213 GLY B CA 1
ATOM 3809 C C . GLY B 1 233 ? 29.205 -50.132 -22.575 1.00 72.46 213 GLY B C 1
ATOM 3810 O O . GLY B 1 233 ? 29.554 -50.927 -21.701 1.00 73.86 213 GLY B O 1
ATOM 3811 N N . ARG B 1 234 ? 28.616 -48.968 -22.296 1.00 74.61 214 ARG B N 1
ATOM 3812 C CA . ARG B 1 234 ? 28.444 -48.493 -20.915 1.00 72.19 214 ARG B CA 1
ATOM 3813 C C . ARG B 1 234 ? 26.977 -48.242 -20.548 1.00 70.01 214 ARG B C 1
ATOM 3814 O O . ARG B 1 234 ? 26.167 -47.882 -21.405 1.00 72.11 214 ARG B O 1
ATOM 3822 N N . ASP B 1 235 ? 26.644 -48.449 -19.274 1.00 67.45 215 ASP B N 1
ATOM 3823 C CA . ASP B 1 235 ? 25.370 -47.978 -18.718 1.00 66.38 215 ASP B CA 1
ATOM 3824 C C . ASP B 1 235 ? 25.384 -46.454 -18.642 1.00 64.24 215 ASP B C 1
ATOM 3825 O O . ASP B 1 235 ? 26.375 -45.863 -18.213 1.00 61.78 215 ASP B O 1
ATOM 3830 N N . CYS B 1 236 ? 24.284 -45.830 -19.057 1.00 62.86 216 CYS B N 1
ATOM 3831 C CA . CYS B 1 236 ? 24.175 -44.374 -19.089 1.00 63.54 216 CYS B CA 1
ATOM 3832 C C . CYS B 1 236 ? 23.124 -43.861 -18.122 1.00 61.53 216 CYS B C 1
ATOM 3833 O O . CYS B 1 236 ? 21.988 -44.333 -18.122 1.00 63.59 216 CYS B O 1
ATOM 3836 N N . VAL B 1 237 ? 23.508 -42.883 -17.310 1.00 58.85 217 VAL B N 1
ATOM 3837 C CA . VAL B 1 237 ? 22.587 -42.240 -16.383 1.00 56.98 217 VAL B CA 1
ATOM 3838 C C . VAL B 1 237 ? 22.311 -40.828 -16.896 1.00 56.68 217 VAL B C 1
ATOM 3839 O O . VAL B 1 237 ? 23.110 -39.910 -16.704 1.00 53.92 217 VAL B O 1
ATOM 3843 N N . LEU B 1 238 ? 21.187 -40.694 -17.595 1.00 56.56 218 LEU B N 1
ATOM 3844 C CA . LEU B 1 238 ? 20.689 -39.401 -18.045 1.00 56.63 218 LEU B CA 1
ATOM 3845 C C . LEU B 1 238 ? 20.096 -38.679 -16.858 1.00 55.53 218 LEU B C 1
ATOM 3846 O O . LEU B 1 238 ? 19.201 -39.207 -16.201 1.00 55.07 218 LEU B O 1
ATOM 3851 N N . VAL B 1 239 ? 20.581 -37.473 -16.585 1.00 55.05 219 VAL B N 1
ATOM 3852 C CA . VAL B 1 239 ? 20.122 -36.735 -15.425 1.00 54.92 219 VAL B CA 1
ATOM 3853 C C . VAL B 1 239 ? 19.792 -35.277 -15.762 1.00 55.12 219 VAL B C 1
ATOM 3854 O O . VAL B 1 239 ? 20.477 -34.637 -16.554 1.00 50.79 219 VAL B O 1
ATOM 3858 N N . ASP B 1 240 ? 18.714 -34.775 -15.168 1.00 54.35 220 ASP B N 1
ATOM 3859 C CA . ASP B 1 240 ? 18.368 -33.364 -15.256 1.00 55.10 220 ASP B CA 1
ATOM 3860 C C . ASP B 1 240 ? 17.581 -32.974 -14.012 1.00 52.49 220 ASP B C 1
ATOM 3861 O O . ASP B 1 240 ? 17.227 -33.831 -13.200 1.00 49.05 220 ASP B O 1
ATOM 3866 N N . ASP B 1 241 ? 17.339 -31.679 -13.850 1.00 49.78 221 ASP B N 1
ATOM 3867 C CA . ASP B 1 241 ? 16.514 -31.192 -12.745 1.00 50.13 221 ASP B CA 1
ATOM 3868 C C . ASP B 1 241 ? 15.034 -31.521 -12.950 1.00 48.94 221 ASP B C 1
ATOM 3869 O O . ASP B 1 241 ? 14.322 -31.799 -11.981 1.00 48.55 221 ASP B O 1
ATOM 3874 N N . MET B 1 242 ? 14.583 -31.504 -14.205 1.00 48.21 222 MET B N 1
ATOM 3875 C CA . MET B 1 242 ? 13.178 -31.740 -14.517 1.00 50.21 222 MET B CA 1
ATOM 3876 C C . MET B 1 242 ? 12.981 -32.486 -15.830 1.00 49.08 222 MET B C 1
ATOM 3877 O O . MET B 1 242 ? 13.838 -32.454 -16.705 1.00 49.40 222 MET B O 1
ATOM 3882 N N . ILE B 1 243 ? 11.837 -33.155 -15.947 1.00 48.28 223 ILE B N 1
ATOM 3883 C CA . ILE B 1 243 ? 11.400 -33.738 -17.209 1.00 48.17 223 ILE B CA 1
ATOM 3884 C C . ILE B 1 243 ? 10.037 -33.146 -17.535 1.00 48.19 223 ILE B C 1
ATOM 3885 O O . ILE B 1 243 ? 9.090 -33.265 -16.750 1.00 44.70 223 ILE B O 1
ATOM 3890 N N . ASP B 1 244 ? 9.968 -32.489 -18.691 1.00 50.89 224 ASP B N 1
ATOM 3891 C CA . ASP B 1 244 ? 8.769 -31.797 -19.157 1.00 53.24 224 ASP B CA 1
ATOM 3892 C C . ASP B 1 244 ? 8.055 -32.681 -20.202 1.00 54.51 224 ASP B C 1
ATOM 3893 O O . ASP B 1 244 ? 7.394 -33.637 -19.813 1.00 59.99 224 ASP B O 1
ATOM 3898 N N . THR B 1 245 ? 8.200 -32.417 -21.502 1.00 53.72 225 THR B N 1
ATOM 3899 C CA . THR B 1 245 ? 7.556 -33.262 -22.521 1.00 54.31 225 THR B CA 1
ATOM 3900 C C . THR B 1 245 ? 8.273 -34.601 -22.716 1.00 55.31 225 THR B C 1
ATOM 3901 O O . THR B 1 245 ? 7.708 -35.530 -23.289 1.00 53.33 225 THR B O 1
ATOM 3905 N N . GLY B 1 246 ? 9.521 -34.686 -22.262 1.00 55.97 226 GLY B N 1
ATOM 3906 C CA . GLY B 1 246 ? 10.354 -35.870 -22.471 1.00 56.94 226 GLY B CA 1
ATOM 3907 C C . GLY B 1 246 ? 10.951 -36.006 -23.865 1.00 57.26 226 GLY B C 1
ATOM 3908 O O . GLY B 1 246 ? 11.560 -37.024 -24.172 1.00 55.28 226 GLY B O 1
ATOM 3909 N N . GLY B 1 247 ? 10.798 -34.982 -24.706 1.00 60.32 227 GLY B N 1
ATOM 3910 C CA . GLY B 1 247 ? 11.229 -35.058 -26.104 1.00 60.02 227 GLY B CA 1
ATOM 3911 C C . GLY B 1 247 ? 12.737 -35.119 -26.256 1.00 60.58 227 GLY B C 1
ATOM 3912 O O . GLY B 1 247 ? 13.276 -36.039 -26.879 1.00 61.53 227 GLY B O 1
ATOM 3913 N N . THR B 1 248 ? 13.411 -34.130 -25.679 1.00 60.06 228 THR B N 1
ATOM 3914 C CA . THR B 1 248 ? 14.868 -34.075 -25.670 1.00 60.13 228 THR B CA 1
ATOM 3915 C C . THR B 1 248 ? 15.445 -35.303 -24.970 1.00 59.09 228 THR B C 1
ATOM 3916 O O . THR B 1 248 ? 16.409 -35.899 -25.440 1.00 60.64 228 THR B O 1
ATOM 3920 N N . LEU B 1 249 ? 14.847 -35.677 -23.848 1.00 57.62 229 LEU B N 1
ATOM 3921 C CA . LEU B 1 249 ? 15.295 -36.838 -23.094 1.00 58.48 229 LEU B CA 1
ATOM 3922 C C . LEU B 1 249 ? 15.242 -38.105 -23.943 1.00 58.86 229 LEU B C 1
ATOM 3923 O O . LEU B 1 249 ? 16.176 -38.902 -23.932 1.00 58.14 229 LEU B O 1
ATOM 3928 N N . CYS B 1 250 ? 14.144 -38.283 -24.673 1.00 61.62 230 CYS B N 1
ATOM 3929 C CA . CYS B 1 250 ? 13.958 -39.459 -25.535 1.00 63.31 230 CYS B CA 1
ATOM 3930 C C . CYS B 1 250 ? 14.915 -39.486 -26.727 1.00 63.04 230 CYS B C 1
ATOM 3931 O O . CYS B 1 250 ? 15.512 -40.521 -27.028 1.00 61.50 230 CYS B O 1
ATOM 3934 N N . LYS B 1 251 ? 15.060 -38.352 -27.402 1.00 64.01 231 LYS B N 1
ATOM 3935 C CA . LYS B 1 251 ? 16.026 -38.237 -28.491 1.00 65.14 231 LYS B CA 1
ATOM 3936 C C . LYS B 1 251 ? 17.448 -38.512 -27.999 1.00 65.58 231 LYS B C 1
ATOM 3937 O O . LYS B 1 251 ? 18.243 -39.128 -28.708 1.00 65.23 231 LYS B O 1
ATOM 3943 N N . ALA B 1 252 ? 17.756 -38.061 -26.783 1.00 64.48 232 ALA B N 1
ATOM 3944 C CA . ALA B 1 252 ? 19.071 -38.282 -26.181 1.00 64.42 232 ALA B CA 1
ATOM 3945 C C . ALA B 1 252 ? 19.316 -39.766 -25.922 1.00 64.36 232 ALA B C 1
ATOM 3946 O O . ALA B 1 252 ? 20.371 -40.295 -26.264 1.00 64.56 232 ALA B O 1
ATOM 3948 N N . ALA B 1 253 ? 18.334 -40.430 -25.321 1.00 64.16 233 ALA B N 1
ATOM 3949 C CA . ALA B 1 253 ? 18.422 -41.860 -25.041 1.00 65.14 233 ALA B CA 1
ATOM 3950 C C . ALA B 1 253 ? 18.607 -42.683 -26.315 1.00 66.78 233 ALA B C 1
ATOM 3951 O O . ALA B 1 253 ? 19.325 -43.686 -26.310 1.00 66.10 233 ALA B O 1
ATOM 3953 N N . GLU B 1 254 ? 17.953 -42.260 -27.396 1.00 68.26 234 GLU B N 1
ATOM 3954 C CA . GL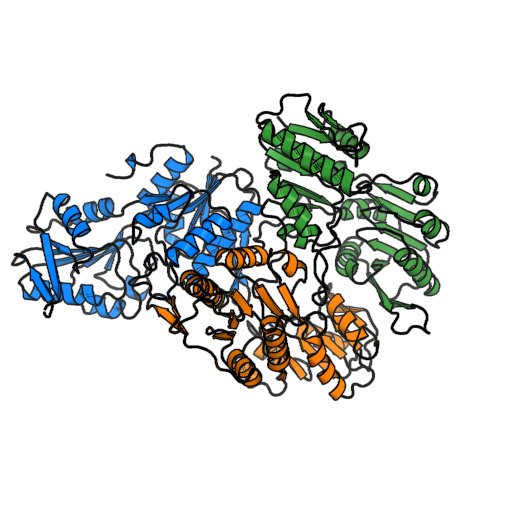U B 1 254 ? 18.098 -42.922 -28.691 1.00 71.02 234 GLU B CA 1
ATOM 3955 C C . GLU B 1 254 ? 19.528 -42.766 -29.202 1.00 70.07 234 GLU B C 1
ATOM 3956 O O . GLU B 1 254 ? 20.176 -43.747 -29.567 1.00 70.36 234 GLU B O 1
ATOM 3962 N N . ALA B 1 255 ? 20.011 -41.528 -29.212 1.00 67.57 235 ALA B N 1
ATOM 3963 C CA . ALA B 1 255 ? 21.347 -41.222 -29.707 1.00 67.58 235 ALA B CA 1
ATOM 3964 C C . ALA B 1 255 ? 22.429 -41.945 -28.909 1.00 67.21 235 ALA B C 1
ATOM 3965 O O . ALA B 1 255 ? 23.456 -42.335 -29.466 1.00 67.43 235 ALA B O 1
ATOM 3967 N N . LEU B 1 256 ? 22.196 -42.113 -27.608 1.00 66.56 236 LEU B N 1
ATOM 3968 C CA . LEU B 1 256 ? 23.108 -42.862 -26.748 1.00 65.76 236 LEU B CA 1
ATOM 3969 C C . LEU B 1 256 ? 23.206 -44.320 -27.191 1.00 69.01 236 LEU B C 1
ATOM 3970 O O . LEU B 1 256 ? 24.308 -44.862 -27.300 1.00 70.64 236 LEU B O 1
ATOM 3975 N N . LYS B 1 257 ? 22.061 -44.948 -27.457 1.00 70.84 237 LYS B N 1
ATOM 3976 C CA . LYS B 1 257 ? 22.048 -46.347 -27.898 1.00 72.59 237 LYS B CA 1
ATOM 3977 C C . LYS B 1 257 ? 22.520 -46.497 -29.347 1.00 74.28 237 LYS B C 1
ATOM 3978 O O . LYS B 1 257 ? 23.159 -47.493 -29.690 1.00 72.25 237 LYS B O 1
ATOM 3984 N N . GLU B 1 258 ? 22.241 -45.496 -30.181 1.00 77.48 238 GLU B N 1
ATOM 3985 C CA . GLU B 1 258 ? 22.781 -45.452 -31.543 1.00 80.07 238 GLU B CA 1
ATOM 3986 C C . GLU B 1 258 ? 24.315 -45.355 -31.547 1.00 82.31 238 GLU B C 1
ATOM 3987 O O . GLU B 1 258 ? 24.953 -45.659 -32.555 1.00 86.01 238 GLU B O 1
ATOM 3989 N N . ARG B 1 259 ? 24.895 -44.928 -30.426 1.00 82.73 239 ARG B N 1
ATOM 3990 C CA . ARG B 1 259 ? 26.350 -44.888 -30.254 1.00 82.10 239 ARG B CA 1
ATOM 3991 C C . ARG B 1 259 ? 26.881 -46.010 -29.345 1.00 76.98 239 ARG B C 1
ATOM 3992 O O . ARG B 1 259 ? 28.028 -45.962 -28.901 1.00 77.15 239 ARG B O 1
ATOM 4000 N N . GLY B 1 260 ? 26.051 -47.017 -29.079 1.00 73.97 240 GLY B N 1
ATOM 4001 C CA . GLY B 1 260 ? 26.489 -48.228 -28.388 1.00 71.55 240 GLY B CA 1
ATOM 4002 C C . GLY B 1 260 ? 26.316 -48.276 -26.880 1.00 71.26 240 GLY B C 1
ATOM 4003 O O . GLY B 1 260 ? 26.926 -49.117 -26.222 1.00 71.77 240 GLY B O 1
ATOM 4004 N N . ALA B 1 261 ? 25.492 -47.398 -26.315 1.00 71.53 241 ALA B N 1
ATOM 4005 C CA . ALA B 1 261 ? 25.200 -47.469 -24.881 1.00 72.42 241 ALA B CA 1
ATOM 4006 C C . ALA B 1 261 ? 24.428 -48.759 -24.575 1.00 70.58 241 ALA B C 1
ATOM 4007 O O . ALA B 1 261 ? 23.610 -49.201 -25.381 1.00 69.99 241 ALA B O 1
ATOM 4009 N N . LYS B 1 262 ? 24.708 -49.361 -23.421 1.00 69.81 242 LYS B N 1
ATOM 4010 C CA . LYS B 1 262 ? 24.023 -50.581 -22.998 1.00 72.57 242 LYS B CA 1
ATOM 4011 C C . LYS B 1 262 ? 22.610 -50.247 -22.514 1.00 73.34 242 LYS B C 1
ATOM 4012 O O . LYS B 1 262 ? 21.654 -50.334 -23.284 1.00 77.01 242 LYS B O 1
ATOM 4014 N N . ARG B 1 263 ? 22.488 -49.868 -21.243 1.00 73.08 243 ARG B N 1
ATOM 4015 C CA . ARG B 1 263 ? 21.212 -49.453 -20.661 1.00 70.44 243 ARG B CA 1
ATOM 4016 C C . ARG B 1 263 ? 21.215 -47.942 -20.475 1.00 67.46 243 ARG B C 1
ATOM 4017 O O . ARG B 1 263 ? 22.272 -47.333 -20.303 1.00 64.60 243 ARG B O 1
ATOM 4025 N N . VAL B 1 264 ? 20.027 -47.346 -20.517 1.00 65.36 244 VAL B N 1
ATOM 4026 C CA . VAL B 1 264 ? 19.866 -45.907 -20.331 1.00 63.52 244 VAL B CA 1
ATOM 4027 C C . VAL B 1 264 ? 18.817 -45.634 -19.256 1.00 60.79 244 VAL B C 1
ATOM 4028 O O . VAL B 1 264 ? 17.643 -45.966 -19.428 1.00 60.30 244 VAL B O 1
ATOM 4032 N N . PHE B 1 265 ? 19.255 -45.036 -18.149 1.00 59.50 245 PHE B N 1
ATOM 4033 C CA . PHE B 1 265 ? 18.363 -44.616 -17.070 1.00 59.79 245 PHE B CA 1
ATOM 4034 C C . PHE B 1 265 ? 18.188 -43.098 -17.075 1.00 58.99 245 PHE B C 1
ATOM 4035 O O . PHE B 1 265 ? 19.138 -42.356 -17.320 1.00 60.60 245 PHE B O 1
ATOM 4043 N N . ALA B 1 266 ? 16.970 -42.644 -16.801 1.00 55.74 246 ALA B N 1
ATOM 4044 C CA . ALA B 1 266 ? 16.665 -41.219 -16.759 1.00 53.28 246 ALA B CA 1
ATOM 4045 C C . ALA B 1 266 ? 16.325 -40.829 -15.332 1.00 51.81 246 ALA B C 1
ATOM 4046 O O . ALA B 1 266 ? 15.398 -41.386 -14.741 1.00 50.23 246 ALA B O 1
ATOM 4048 N N . TYR B 1 267 ? 17.080 -39.880 -14.783 1.00 47.99 247 TYR B N 1
ATOM 4049 C CA . TYR B 1 267 ? 16.871 -39.418 -13.421 1.00 49.43 247 TYR B CA 1
ATOM 4050 C C . TYR B 1 267 ? 16.587 -37.920 -13.401 1.00 50.49 247 TYR B C 1
ATOM 4051 O O . TYR B 1 267 ? 17.285 -37.130 -14.046 1.00 49.58 247 TYR B O 1
ATOM 4060 N N . ALA B 1 268 ? 15.561 -37.535 -12.655 1.00 47.69 248 ALA B N 1
ATOM 4061 C CA . ALA B 1 268 ? 15.260 -36.133 -12.458 1.00 48.09 248 ALA B CA 1
ATOM 4062 C C . ALA B 1 268 ? 14.533 -35.939 -11.142 1.00 47.30 248 ALA B C 1
ATOM 4063 O O . ALA B 1 268 ? 14.045 -36.901 -10.552 1.00 48.31 248 ALA B O 1
ATOM 4065 N N . THR B 1 269 ? 14.483 -34.701 -10.670 1.00 42.41 249 THR B N 1
ATOM 4066 C CA . THR B 1 269 ? 13.775 -34.401 -9.441 1.00 43.78 249 THR B CA 1
ATOM 4067 C C . THR B 1 269 ? 12.290 -34.163 -9.728 1.00 42.92 249 THR B C 1
ATOM 4068 O O . THR B 1 269 ? 11.430 -34.797 -9.115 1.00 40.47 249 THR B O 1
ATOM 4072 N N . HIS B 1 270 ? 12.001 -33.258 -10.661 1.00 41.86 250 HIS B N 1
ATOM 4073 C CA . HIS B 1 270 ? 10.639 -32.758 -10.873 1.00 41.82 250 HIS B CA 1
ATOM 4074 C C . HIS B 1 270 ? 9.952 -33.399 -12.077 1.00 42.39 250 HIS B C 1
ATOM 4075 O O . HIS B 1 270 ? 10.373 -33.172 -13.216 1.00 41.10 250 HIS B O 1
ATOM 4082 N N . PRO B 1 271 ? 8.879 -34.175 -11.834 1.00 43.16 251 PRO B N 1
ATOM 4083 C CA . PRO B 1 271 ? 8.155 -34.807 -12.935 1.00 44.37 251 PRO B CA 1
ATOM 4084 C C . PRO B 1 271 ? 7.037 -33.938 -13.491 1.00 43.78 251 PRO B C 1
ATOM 4085 O O . PRO B 1 271 ? 5.890 -34.097 -13.102 1.00 43.51 251 PRO B O 1
ATOM 4089 N N . ILE B 1 272 ? 7.370 -33.033 -14.408 1.00 47.28 252 ILE B N 1
ATOM 4090 C CA . ILE B 1 272 ? 6.370 -32.142 -14.999 1.00 47.81 252 ILE B CA 1
ATOM 4091 C C . ILE B 1 272 ? 5.480 -32.934 -15.952 1.00 48.04 252 ILE B C 1
ATOM 4092 O O . ILE B 1 272 ? 4.258 -32.901 -15.831 1.00 47.07 252 ILE B O 1
ATOM 4097 N N . PHE B 1 273 ? 6.103 -33.642 -16.891 1.00 49.23 253 PHE B N 1
ATOM 4098 C CA . PHE B 1 273 ? 5.398 -34.576 -17.775 1.00 49.10 253 PHE B CA 1
ATOM 4099 C C . PHE B 1 273 ? 4.206 -33.930 -18.473 1.00 49.54 253 PHE B C 1
ATOM 4100 O O . PHE B 1 273 ? 3.095 -34.459 -18.447 1.00 49.15 253 PHE B O 1
ATOM 4108 N N . SER B 1 274 ? 4.444 -32.783 -19.098 1.00 51.62 254 SER B N 1
ATOM 4109 C CA . SER B 1 274 ? 3.389 -32.086 -19.834 1.00 52.89 254 SER B CA 1
ATOM 4110 C C . SER B 1 274 ? 3.330 -32.620 -21.260 1.00 53.51 254 SER B C 1
ATOM 4111 O O . SER B 1 274 ? 4.115 -33.492 -21.631 1.00 53.10 254 SER B O 1
ATOM 4114 N N . GLY B 1 275 ? 2.404 -32.085 -22.054 1.00 55.72 255 GLY B N 1
ATOM 4115 C CA . GLY B 1 275 ? 2.296 -32.425 -23.475 1.00 55.07 255 GLY B CA 1
ATOM 4116 C C . GLY B 1 275 ? 2.128 -33.917 -23.696 1.00 55.14 255 GLY B C 1
ATOM 4117 O O . GLY B 1 275 ? 1.371 -34.577 -22.982 1.00 50.50 255 GLY B O 1
ATOM 4118 N N . ASN B 1 276 ? 2.868 -34.449 -24.667 1.00 57.54 256 ASN B N 1
ATOM 4119 C CA . ASN B 1 276 ? 2.788 -35.862 -25.033 1.00 59.79 256 ASN B CA 1
ATOM 4120 C C . ASN B 1 276 ? 3.815 -36.722 -24.281 1.00 59.16 256 ASN B C 1
ATOM 4121 O O . ASN B 1 276 ? 4.310 -37.726 -24.807 1.00 57.58 256 ASN B O 1
ATOM 4126 N N . ALA B 1 277 ? 4.120 -36.340 -23.043 1.00 59.15 257 ALA B N 1
ATOM 4127 C CA . ALA B 1 277 ? 5.189 -36.992 -22.279 1.00 59.02 257 ALA B CA 1
ATOM 4128 C C . ALA B 1 277 ? 4.989 -38.496 -22.138 1.00 58.59 257 ALA B C 1
ATOM 4129 O O . ALA B 1 277 ? 5.929 -39.261 -22.303 1.00 60.74 257 ALA B O 1
ATOM 4131 N N . ALA B 1 278 ? 3.767 -38.913 -21.840 1.00 59.04 258 ALA B N 1
ATOM 4132 C CA . ALA B 1 278 ? 3.489 -40.319 -21.575 1.00 62.42 258 ALA B CA 1
ATOM 4133 C C . ALA B 1 278 ? 3.791 -41.207 -22.785 1.00 64.18 258 ALA B C 1
ATOM 4134 O O . ALA B 1 278 ? 4.392 -42.270 -22.637 1.00 65.13 258 ALA B O 1
ATOM 4136 N N . ASN B 1 279 ? 3.378 -40.766 -23.971 1.00 65.73 259 ASN B N 1
ATOM 4137 C CA . ASN B 1 279 ? 3.625 -41.517 -25.206 1.00 67.36 259 ASN B CA 1
ATOM 4138 C C . ASN B 1 279 ? 5.082 -41.451 -25.632 1.00 66.85 259 ASN B C 1
ATOM 4139 O O . ASN B 1 279 ? 5.608 -42.411 -26.199 1.00 68.30 259 ASN B O 1
ATOM 4144 N N . ASN B 1 280 ? 5.722 -40.310 -25.376 1.00 67.27 260 ASN B N 1
ATOM 4145 C CA . ASN B 1 280 ? 7.150 -40.151 -25.631 1.00 64.11 260 ASN B CA 1
ATOM 4146 C C . ASN B 1 280 ? 7.952 -41.188 -24.856 1.00 62.36 260 ASN B C 1
ATOM 4147 O O . ASN B 1 280 ? 8.796 -41.869 -25.427 1.00 63.14 260 ASN B O 1
ATOM 4152 N N . LEU B 1 281 ? 7.665 -41.326 -23.565 1.00 60.50 261 LEU B N 1
ATOM 4153 C CA . LEU B 1 281 ? 8.374 -42.287 -22.723 1.00 63.90 261 LEU B CA 1
ATOM 4154 C C . LEU B 1 281 ? 8.032 -43.734 -23.077 1.00 67.59 261 LEU B C 1
ATOM 4155 O O . LEU B 1 281 ? 8.893 -44.613 -22.995 1.00 66.48 261 LEU B O 1
ATOM 4160 N N . ARG B 1 282 ? 6.784 -43.976 -23.471 1.00 70.54 262 ARG B N 1
ATOM 4161 C CA . ARG B 1 282 ? 6.322 -45.328 -23.787 1.00 73.20 262 ARG B CA 1
ATOM 4162 C C . ARG B 1 282 ? 7.001 -45.869 -25.040 1.00 70.61 262 ARG B C 1
ATOM 4163 O O . ARG B 1 282 ? 7.367 -47.041 -25.092 1.00 71.67 262 ARG B O 1
ATOM 4171 N N . ASN B 1 283 ? 7.168 -45.005 -26.040 1.00 69.96 263 ASN B N 1
ATOM 4172 C CA . ASN B 1 283 ? 7.832 -45.369 -27.296 1.00 70.06 263 ASN B CA 1
ATOM 4173 C C . ASN B 1 283 ? 9.343 -45.151 -27.244 1.00 67.72 263 ASN B C 1
ATOM 4174 O O . ASN B 1 283 ? 10.027 -45.311 -28.255 1.00 69.68 263 ASN B O 1
ATOM 4179 N N . SER B 1 284 ? 9.863 -44.783 -26.076 1.00 64.61 264 SER B N 1
ATOM 4180 C CA . SER B 1 284 ? 11.280 -44.480 -25.929 1.00 62.98 264 SER B CA 1
ATOM 4181 C C . SER B 1 284 ? 12.112 -45.735 -25.709 1.00 64.17 264 SER B C 1
ATOM 4182 O O . SER B 1 284 ? 11.593 -46.842 -25.541 1.00 64.17 264 SER B O 1
ATOM 4185 N N . VAL B 1 285 ? 13.417 -45.511 -25.682 1.00 63.71 265 VAL B N 1
ATOM 4186 C CA . VAL B 1 285 ? 14.421 -46.541 -25.510 1.00 65.04 265 VAL B CA 1
ATOM 4187 C C . VAL B 1 285 ? 14.858 -46.645 -24.032 1.00 63.55 265 VAL B C 1
ATOM 4188 O O . VAL B 1 285 ? 15.570 -47.576 -23.645 1.00 62.76 265 VAL B O 1
ATOM 4192 N N . ILE B 1 286 ? 14.386 -45.712 -23.205 1.00 61.08 266 ILE B N 1
ATOM 4193 C CA . ILE B 1 286 ? 14.791 -45.617 -21.803 1.00 59.54 266 ILE B CA 1
ATOM 4194 C C . ILE B 1 286 ? 14.323 -46.840 -21.015 1.00 59.30 266 ILE B C 1
ATOM 4195 O O . ILE B 1 286 ? 13.150 -47.196 -21.048 1.00 59.56 266 ILE B O 1
ATOM 4200 N N . ASP B 1 287 ? 15.252 -47.466 -20.303 1.00 59.71 267 ASP B N 1
ATOM 4201 C CA . ASP B 1 287 ? 14.963 -48.682 -19.548 1.00 61.74 267 ASP B CA 1
ATOM 4202 C C . ASP B 1 287 ? 14.164 -48.394 -18.280 1.00 61.85 267 ASP B C 1
ATOM 4203 O O . ASP B 1 287 ? 13.304 -49.185 -17.896 1.00 64.50 267 ASP B O 1
ATOM 4208 N N . GLU B 1 288 ? 14.464 -47.275 -17.622 1.00 59.42 268 GLU B N 1
ATOM 4209 C CA . GLU B 1 288 ? 13.670 -46.823 -16.483 1.00 59.21 268 GLU B CA 1
ATOM 4210 C C . GLU B 1 288 ? 13.801 -45.315 -16.240 1.00 57.10 268 GLU B C 1
ATOM 4211 O O . GLU B 1 288 ? 14.858 -44.721 -16.462 1.00 53.38 268 GLU B O 1
ATOM 4217 N N . VAL B 1 289 ? 12.705 -44.718 -15.781 1.00 55.58 269 VAL B N 1
ATOM 4218 C CA . VAL B 1 289 ? 12.645 -43.301 -15.435 1.00 53.94 269 VAL B CA 1
ATOM 4219 C C . VAL B 1 289 ? 12.417 -43.202 -13.935 1.00 52.79 269 VAL B C 1
ATOM 4220 O O . VAL B 1 289 ? 11.481 -43.791 -13.403 1.00 55.88 269 VAL B O 1
ATOM 4224 N N . VAL B 1 290 ? 13.281 -42.467 -13.252 1.00 52.27 270 VAL B N 1
ATOM 4225 C CA . VAL B 1 290 ? 13.182 -42.324 -11.804 1.00 52.03 270 VAL B CA 1
ATOM 4226 C C . VAL B 1 290 ? 13.062 -40.845 -11.468 1.00 51.60 270 VAL B C 1
ATOM 4227 O O . VAL B 1 290 ? 13.938 -40.057 -11.821 1.00 51.51 270 VAL B O 1
ATOM 4231 N N . VAL B 1 291 ? 11.979 -40.489 -10.779 1.00 52.22 271 VAL B N 1
ATOM 4232 C CA . VAL B 1 291 ? 11.689 -39.104 -10.421 1.00 51.01 271 VAL B CA 1
ATOM 4233 C C . VAL B 1 291 ? 11.278 -38.997 -8.959 1.00 51.43 271 VAL B C 1
ATOM 4234 O O . VAL B 1 291 ? 10.944 -40.000 -8.323 1.00 51.97 271 VAL B O 1
ATOM 4238 N N . CYS B 1 292 ? 11.306 -37.777 -8.432 1.00 49.63 272 CYS B N 1
ATOM 4239 C CA . CYS B 1 292 ? 10.855 -37.523 -7.070 1.00 49.29 272 CYS B CA 1
ATOM 4240 C C . CYS B 1 292 ? 9.380 -37.114 -7.072 1.00 46.77 272 CYS B C 1
ATOM 4241 O O . CYS B 1 292 ? 8.777 -36.982 -8.134 1.00 45.44 272 CYS B O 1
ATOM 4244 N N . ASP B 1 293 ? 8.807 -36.920 -5.885 1.00 44.76 273 ASP B N 1
ATOM 4245 C CA . ASP B 1 293 ? 7.369 -36.635 -5.745 1.00 45.84 273 ASP B CA 1
ATOM 4246 C C . ASP B 1 293 ? 7.037 -35.166 -5.413 1.00 45.54 273 ASP B C 1
ATOM 4247 O O . ASP B 1 293 ? 6.179 -34.899 -4.570 1.00 45.21 273 ASP B O 1
ATOM 4252 N N . THR B 1 294 ? 7.701 -34.222 -6.081 1.00 44.99 274 THR B N 1
ATOM 4253 C CA . THR B 1 294 ? 7.425 -32.791 -5.878 1.00 44.86 274 THR B CA 1
ATOM 4254 C C . THR B 1 294 ? 6.231 -32.327 -6.711 1.00 45.08 274 THR B C 1
ATOM 4255 O O . THR B 1 294 ? 5.727 -31.211 -6.516 1.00 41.56 274 THR B O 1
ATOM 4259 N N . ILE B 1 295 ? 5.830 -33.171 -7.666 1.00 43.12 275 ILE B N 1
ATOM 4260 C CA . ILE B 1 295 ? 4.643 -32.971 -8.483 1.00 43.90 275 ILE B CA 1
ATOM 4261 C C . ILE B 1 295 ? 3.896 -34.311 -8.605 1.00 46.16 275 ILE B C 1
ATOM 4262 O O . ILE B 1 295 ? 4.522 -35.342 -8.836 1.00 45.77 275 ILE B O 1
ATOM 4267 N N . PRO B 1 296 ? 2.557 -34.303 -8.462 1.00 48.59 276 PRO B N 1
ATOM 4268 C CA . PRO B 1 296 ? 1.807 -35.561 -8.621 1.00 50.07 276 PRO B CA 1
ATOM 4269 C C . PRO B 1 296 ? 1.824 -36.093 -10.051 1.00 49.05 276 PRO B C 1
ATOM 4270 O O . PRO B 1 296 ? 1.849 -35.315 -11.002 1.00 48.75 276 PRO B O 1
ATOM 4274 N N . LEU B 1 297 ? 1.812 -37.414 -10.193 1.00 51.06 277 LEU B N 1
ATOM 4275 C CA . LEU B 1 297 ? 1.842 -38.045 -11.515 1.00 52.65 277 LEU B CA 1
ATOM 4276 C C . LEU B 1 297 ? 0.435 -38.235 -12.044 1.00 50.35 277 LEU B C 1
ATOM 4277 O O . LEU B 1 297 ? -0.459 -38.610 -11.296 1.00 50.08 277 LEU B O 1
ATOM 4282 N N . SER B 1 298 ? 0.238 -37.963 -13.331 1.00 53.03 278 SER B N 1
ATOM 4283 C CA . SER B 1 298 ? -1.050 -38.211 -13.978 1.00 54.06 278 SER B CA 1
ATOM 4284 C C . SER B 1 298 ? -1.285 -39.713 -14.047 1.00 57.06 278 SER B C 1
ATOM 4285 O O . SER B 1 298 ? -0.358 -40.503 -13.857 1.00 57.76 278 SER B O 1
ATOM 4288 N N . ASP B 1 299 ? -2.519 -40.115 -14.310 1.00 61.17 279 ASP B N 1
ATOM 4289 C CA . ASP B 1 299 ? -2.841 -41.540 -14.336 1.00 65.59 279 ASP B CA 1
ATOM 4290 C C . ASP B 1 299 ? -2.171 -42.241 -15.518 1.00 61.78 279 ASP B C 1
ATOM 4291 O O . ASP B 1 299 ? -1.728 -43.376 -15.385 1.00 61.00 279 ASP B O 1
ATOM 4296 N N . GLU B 1 300 ? -2.063 -41.557 -16.652 1.00 60.54 280 GLU B N 1
ATOM 4297 C CA . GLU B 1 300 ? -1.350 -42.109 -17.802 1.00 62.78 280 GLU B CA 1
ATOM 4298 C C . GLU B 1 300 ? 0.095 -42.472 -17.439 1.00 64.84 280 GLU B C 1
ATOM 4299 O O . GLU B 1 300 ? 0.576 -43.540 -17.814 1.00 67.54 280 GLU B O 1
ATOM 4301 N N . ILE B 1 301 ? 0.771 -41.600 -16.690 1.00 63.51 281 ILE B N 1
ATOM 4302 C CA . ILE B 1 301 ? 2.173 -41.833 -16.307 1.00 61.59 281 ILE B CA 1
ATOM 4303 C C . ILE B 1 301 ? 2.299 -42.946 -15.261 1.00 61.18 281 ILE B C 1
ATOM 4304 O O . ILE B 1 301 ? 3.265 -43.715 -15.287 1.00 57.77 281 ILE B O 1
ATOM 4309 N N . LYS B 1 302 ? 1.337 -43.018 -14.340 1.00 62.04 282 LYS B N 1
ATOM 4310 C CA . LYS B 1 302 ? 1.277 -44.105 -13.354 1.00 65.86 282 LYS B CA 1
ATOM 4311 C C . LYS B 1 302 ? 1.051 -45.470 -14.012 1.00 66.74 282 LYS B C 1
ATOM 4312 O O . LYS B 1 302 ? 1.435 -46.493 -13.454 1.00 71.09 282 LYS B O 1
ATOM 4318 N N . SER B 1 303 ? 0.431 -45.475 -15.192 1.00 67.51 283 SER B N 1
ATOM 4319 C CA . SER B 1 303 ? 0.168 -46.706 -15.943 1.00 68.36 283 SER B CA 1
ATOM 4320 C C . SER B 1 303 ? 1.373 -47.214 -16.751 1.00 69.70 283 SER B C 1
ATOM 4321 O O . SER B 1 303 ? 1.275 -48.253 -17.411 1.00 68.78 283 SER B O 1
ATOM 4324 N N . LEU B 1 304 ? 2.488 -46.482 -16.726 1.00 68.93 284 LEU B N 1
ATOM 4325 C CA . LEU B 1 304 ? 3.706 -46.920 -17.405 1.00 66.42 284 LEU B CA 1
ATOM 4326 C C . LEU B 1 304 ? 4.474 -47.871 -16.498 1.00 67.45 284 LEU B C 1
ATOM 4327 O O . LEU B 1 304 ? 4.608 -47.612 -15.303 1.00 65.50 284 LEU B O 1
ATOM 4332 N N . PRO B 1 305 ? 4.980 -48.979 -17.062 1.00 67.77 285 PRO B N 1
ATOM 4333 C CA . PRO B 1 305 ? 5.667 -49.979 -16.242 1.00 68.07 285 PRO B CA 1
ATOM 4334 C C . PRO B 1 305 ? 7.045 -49.535 -15.744 1.00 67.34 285 PRO B C 1
ATOM 4335 O O . PRO B 1 305 ? 7.509 -50.034 -14.722 1.00 69.58 285 PRO B O 1
ATOM 4339 N N . ASN B 1 306 ? 7.678 -48.602 -16.451 1.00 66.00 286 ASN B N 1
ATOM 4340 C CA . ASN B 1 306 ? 9.073 -48.240 -16.189 1.00 65.87 286 ASN B CA 1
ATOM 4341 C C . ASN B 1 306 ? 9.266 -46.824 -15.612 1.00 63.53 286 ASN B C 1
ATOM 4342 O O . ASN B 1 306 ? 10.325 -46.214 -15.790 1.00 60.02 286 ASN B O 1
ATOM 4347 N N . VAL B 1 307 ? 8.256 -46.312 -14.914 1.00 60.25 287 VAL B N 1
ATOM 4348 C CA . VAL B 1 307 ? 8.368 -45.023 -14.246 1.00 59.89 287 VAL B CA 1
ATOM 4349 C C . VAL B 1 307 ? 8.229 -45.241 -12.745 1.00 60.51 287 VAL B C 1
ATOM 4350 O O . VAL B 1 307 ? 7.202 -45.718 -12.273 1.00 63.78 287 VAL B O 1
ATOM 4354 N N . ARG B 1 308 ? 9.272 -44.885 -12.005 1.00 60.79 288 ARG B N 1
ATOM 4355 C CA . ARG B 1 308 ? 9.332 -45.133 -10.571 1.00 60.60 288 ARG B CA 1
ATOM 4356 C C . ARG B 1 308 ? 9.460 -43.812 -9.814 1.00 59.64 288 ARG B C 1
ATOM 4357 O O . ARG B 1 308 ? 10.043 -42.848 -10.319 1.00 57.78 288 ARG B O 1
ATOM 4365 N N . THR B 1 309 ? 8.915 -43.785 -8.600 1.00 58.28 289 THR B N 1
ATOM 4366 C CA . THR B 1 309 ? 8.873 -42.583 -7.782 1.00 58.87 289 THR B CA 1
ATOM 4367 C C . THR B 1 309 ? 9.655 -42.784 -6.494 1.00 57.75 289 THR B C 1
ATOM 4368 O O . THR B 1 309 ? 9.544 -43.825 -5.857 1.00 58.89 289 THR B O 1
ATOM 4372 N N . LEU B 1 310 ? 10.444 -41.772 -6.135 1.00 55.19 290 LEU B N 1
ATOM 4373 C CA . LEU B 1 310 ? 11.126 -41.688 -4.845 1.00 55.72 290 LEU B CA 1
ATOM 4374 C C . LEU B 1 310 ? 10.564 -40.497 -4.062 1.00 56.64 290 LEU B C 1
ATOM 4375 O O . LEU B 1 310 ? 10.252 -39.459 -4.641 1.00 58.20 290 LEU B O 1
ATOM 4380 N N . THR B 1 311 ? 10.439 -40.638 -2.750 1.00 54.25 291 THR B N 1
ATOM 4381 C CA . THR B 1 311 ? 9.809 -39.590 -1.957 1.00 53.34 291 THR B CA 1
ATOM 4382 C C . THR B 1 311 ? 10.832 -38.651 -1.302 1.00 52.06 291 THR B C 1
ATOM 4383 O O . THR B 1 311 ? 11.857 -39.094 -0.798 1.00 52.63 291 THR B O 1
ATOM 4387 N N . LEU B 1 312 ? 10.550 -37.349 -1.339 1.00 51.87 292 LEU B N 1
ATOM 4388 C CA . LEU B 1 312 ? 11.343 -36.361 -0.603 1.00 51.25 292 LEU B CA 1
ATOM 4389 C C . LEU B 1 312 ? 10.675 -35.962 0.717 1.00 49.42 292 LEU B C 1
ATOM 4390 O O . LEU B 1 312 ? 11.167 -35.075 1.417 1.00 49.28 292 LEU B O 1
ATOM 4395 N N . SER B 1 313 ? 9.570 -36.625 1.060 1.00 49.71 293 SER B N 1
ATOM 4396 C CA . SER B 1 313 ? 8.828 -36.329 2.288 1.00 51.54 293 SER B CA 1
ATOM 4397 C C . SER B 1 313 ? 9.706 -36.383 3.536 1.00 52.51 293 SER B C 1
ATOM 4398 O O . SER B 1 313 ? 9.528 -35.581 4.450 1.00 53.30 293 SER B O 1
ATOM 4401 N N . GLY B 1 314 ? 10.649 -37.326 3.570 1.00 52.44 294 GLY B N 1
ATOM 4402 C CA . GLY B 1 314 ? 11.582 -37.441 4.688 1.00 52.27 294 GLY B CA 1
ATOM 4403 C C . GLY B 1 314 ? 12.510 -36.243 4.794 1.00 53.66 294 GLY B C 1
ATOM 4404 O O . GLY B 1 314 ? 12.719 -35.693 5.880 1.00 50.53 294 GLY B O 1
ATOM 4405 N N . MET B 1 315 ? 13.070 -35.843 3.658 1.00 53.85 295 MET B N 1
ATOM 4406 C CA . MET B 1 315 ? 13.989 -34.715 3.605 1.00 54.79 295 MET B CA 1
ATOM 4407 C C . MET B 1 315 ? 13.296 -33.410 3.975 1.00 51.01 295 MET B C 1
ATOM 4408 O O . MET B 1 315 ? 13.847 -32.612 4.729 1.00 49.37 295 MET B O 1
ATOM 4413 N N . LEU B 1 316 ? 12.099 -33.199 3.430 1.00 48.15 296 LEU B N 1
ATOM 4414 C CA . LEU B 1 316 ? 11.345 -31.967 3.665 1.00 46.34 296 LEU B CA 1
ATOM 4415 C C . LEU B 1 316 ? 10.831 -31.885 5.096 1.00 46.52 296 LEU B C 1
ATOM 4416 O O . LEU B 1 316 ? 10.859 -30.812 5.712 1.00 43.95 296 LEU B O 1
ATOM 4421 N N . ALA B 1 317 ? 10.372 -33.018 5.625 1.00 46.30 297 ALA B N 1
ATOM 4422 C CA . ALA B 1 317 ? 9.947 -33.091 7.019 1.00 47.45 297 ALA B CA 1
ATOM 4423 C C . ALA B 1 317 ? 11.093 -32.693 7.948 1.00 46.83 297 ALA B C 1
ATOM 4424 O O . ALA B 1 317 ? 10.897 -31.915 8.878 1.00 45.17 297 ALA B O 1
ATOM 4426 N N . GLU B 1 318 ? 12.287 -33.213 7.667 1.00 48.53 298 GLU B N 1
ATOM 4427 C CA . GLU B 1 318 ? 13.475 -32.938 8.483 1.00 51.19 298 GLU B CA 1
ATOM 4428 C C . GLU B 1 318 ? 13.870 -31.469 8.406 1.00 48.57 298 GLU B C 1
ATOM 4429 O O . GLU B 1 318 ? 14.221 -30.864 9.421 1.00 48.35 298 GLU B O 1
ATOM 4435 N N . ALA B 1 319 ? 13.811 -30.907 7.200 1.00 46.45 299 ALA B N 1
ATOM 4436 C CA . ALA B 1 319 ? 14.058 -29.485 6.991 1.00 46.76 299 ALA B CA 1
ATOM 4437 C C . ALA B 1 319 ? 13.074 -28.651 7.791 1.00 46.04 299 ALA B C 1
ATOM 4438 O O . ALA B 1 319 ? 13.467 -27.720 8.498 1.00 46.62 299 ALA B O 1
ATOM 4440 N N . ILE B 1 320 ? 11.795 -28.997 7.681 1.00 46.09 300 ILE B N 1
ATOM 4441 C CA . ILE B 1 320 ? 10.752 -28.305 8.425 1.00 48.05 300 ILE B CA 1
ATOM 4442 C C . ILE B 1 320 ? 11.025 -28.395 9.924 1.00 49.39 300 ILE B C 1
ATOM 4443 O O . ILE B 1 320 ? 10.956 -27.385 10.628 1.00 49.59 300 ILE B O 1
ATOM 4448 N N . ARG B 1 321 ? 11.351 -29.590 10.407 1.00 49.75 301 ARG B N 1
ATOM 4449 C CA . ARG B 1 321 ? 11.625 -29.775 11.831 1.00 53.45 301 ARG B CA 1
ATOM 4450 C C . ARG B 1 321 ? 12.769 -28.872 12.279 1.00 53.02 301 ARG B C 1
ATOM 4451 O O . ARG B 1 321 ? 12.661 -28.172 13.289 1.00 51.33 301 ARG B O 1
ATOM 4459 N N . ARG B 1 322 ? 13.860 -28.888 11.519 1.00 51.86 302 ARG B N 1
ATOM 4460 C CA . ARG B 1 322 ? 15.030 -28.080 11.852 1.00 52.13 302 ARG B CA 1
ATOM 4461 C C . ARG B 1 322 ? 14.721 -26.578 11.858 1.00 50.47 302 ARG B C 1
ATOM 4462 O O . ARG B 1 322 ? 15.133 -25.869 12.775 1.00 50.21 302 ARG B O 1
ATOM 4470 N N . ILE B 1 323 ? 13.977 -26.109 10.862 1.00 49.78 303 ILE B N 1
ATOM 4471 C CA . ILE B 1 323 ? 13.548 -24.707 10.818 1.00 50.72 303 ILE B CA 1
ATOM 4472 C C . ILE B 1 323 ? 12.704 -24.333 12.035 1.00 51.44 303 ILE B C 1
ATOM 4473 O O . ILE B 1 323 ? 12.906 -23.283 12.639 1.00 49.10 303 ILE B O 1
ATOM 4478 N N . SER B 1 324 ? 11.751 -25.191 12.382 1.00 54.46 304 SER B N 1
ATOM 4479 C CA . SER B 1 324 ? 10.888 -24.957 13.542 1.00 57.91 304 SER B CA 1
ATOM 4480 C C . SER B 1 324 ? 11.669 -24.906 14.854 1.00 58.82 304 SER B C 1
ATOM 4481 O O . SER B 1 324 ? 11.325 -24.143 15.757 1.00 57.83 304 SER B O 1
ATOM 4484 N N . ASN B 1 325 ? 12.722 -25.713 14.947 1.00 62.11 305 ASN B N 1
ATOM 4485 C CA . ASN B 1 325 ? 13.495 -25.852 16.183 1.00 64.57 305 ASN B CA 1
ATOM 4486 C C . ASN B 1 325 ? 14.774 -25.010 16.255 1.00 62.25 305 ASN B C 1
ATOM 4487 O O . ASN B 1 325 ? 15.560 -25.165 17.194 1.00 60.71 305 ASN B O 1
ATOM 4492 N N . GLU B 1 326 ? 14.974 -24.119 15.284 1.00 60.55 306 GLU B N 1
ATOM 4493 C CA . GLU B 1 326 ? 16.160 -23.252 15.239 1.00 60.89 306 GLU B CA 1
ATOM 4494 C C . GLU B 1 326 ? 17.462 -24.072 15.174 1.00 58.24 306 GLU B C 1
ATOM 4495 O O . GLU B 1 326 ? 18.481 -23.670 15.725 1.00 56.05 306 GLU B O 1
ATOM 4501 N N . GLU B 1 327 ? 17.415 -25.219 14.499 1.00 58.07 307 GLU B N 1
ATOM 4502 C CA . GLU B 1 327 ? 18.586 -26.072 14.322 1.00 59.01 307 GLU B CA 1
ATOM 4503 C C . GLU B 1 327 ? 19.195 -25.825 12.954 1.00 61.41 307 GLU B C 1
ATOM 4504 O O . GLU B 1 327 ? 18.504 -25.397 12.027 1.00 62.54 307 GLU B O 1
ATOM 4510 N N . SER B 1 328 ? 20.491 -26.102 12.833 1.00 62.80 308 SER B N 1
ATOM 4511 C CA . SER B 1 328 ? 21.225 -25.862 11.593 1.00 64.48 308 SER B CA 1
ATOM 4512 C C . SER B 1 328 ? 20.633 -26.644 10.432 1.00 64.16 308 SER B C 1
ATOM 4513 O O . SER B 1 328 ? 20.429 -27.849 10.527 1.00 62.36 308 SER B O 1
ATOM 4516 N N . ILE B 1 329 ? 20.349 -25.946 9.340 1.00 70.04 309 ILE B N 1
ATOM 4517 C CA . ILE B 1 329 ? 19.979 -26.608 8.093 1.00 74.40 309 ILE B CA 1
ATOM 4518 C C . ILE B 1 329 ? 21.231 -26.942 7.290 1.00 76.11 309 ILE B C 1
ATOM 4519 O O . ILE B 1 329 ? 21.283 -27.974 6.623 1.00 76.63 309 ILE B O 1
ATOM 4524 N N . SER B 1 330 ? 22.239 -26.069 7.367 1.00 78.68 310 SER B N 1
ATOM 4525 C CA . SER B 1 330 ? 23.534 -26.313 6.726 1.00 80.41 310 SER B CA 1
ATOM 4526 C C . SER B 1 330 ? 23.971 -27.762 6.934 1.00 78.81 310 SER B C 1
ATOM 4527 O O . SER B 1 330 ? 24.415 -28.430 6.001 1.00 77.37 310 SER B O 1
ATOM 4529 N N . ALA B 1 331 ? 23.794 -28.252 8.157 1.00 79.55 311 ALA B N 1
ATOM 4530 C CA . ALA B 1 331 ? 24.182 -29.610 8.521 1.00 81.66 311 ALA B CA 1
ATOM 4531 C C . ALA B 1 331 ? 23.188 -30.683 8.049 1.00 79.82 311 ALA B C 1
ATOM 4532 O O . ALA B 1 331 ? 22.888 -31.611 8.795 1.00 80.80 311 ALA B O 1
ATOM 4534 N N . MET B 1 332 ? 22.681 -30.569 6.822 1.00 82.38 312 MET B N 1
ATOM 4535 C CA . MET B 1 332 ? 21.837 -31.628 6.254 1.00 83.21 312 MET B CA 1
ATOM 4536 C C . MET B 1 332 ? 21.982 -31.800 4.735 1.00 83.49 312 MET B C 1
ATOM 4537 O O . MET B 1 332 ? 21.105 -32.379 4.088 1.00 84.24 312 MET B O 1
ATOM 4542 N N . PHE B 1 333 ? 23.095 -31.334 4.173 1.00 79.99 313 PHE B N 1
ATOM 4543 C CA . PHE B 1 333 ? 23.327 -31.430 2.730 1.00 75.90 313 PHE B CA 1
ATOM 4544 C C . PHE B 1 333 ? 24.350 -32.514 2.379 1.00 75.35 313 PHE B C 1
ATOM 4545 O O . PHE B 1 333 ? 24.629 -33.402 3.180 1.00 73.17 313 PHE B O 1
ATOM 4553 N N . ASP C 1 23 ? 19.639 16.418 -22.887 1.00 81.83 3 ASP C N 1
ATOM 4554 C CA . ASP C 1 23 ? 21.082 16.283 -23.259 1.00 81.30 3 ASP C CA 1
ATOM 4555 C C . ASP C 1 23 ? 21.716 15.067 -22.588 1.00 74.74 3 ASP C C 1
ATOM 4556 O O . ASP C 1 23 ? 21.523 14.840 -21.393 1.00 74.19 3 ASP C O 1
ATOM 4558 N N . MET C 1 24 ? 22.470 14.294 -23.365 1.00 68.41 4 MET C N 1
ATOM 4559 C CA . MET C 1 24 ? 23.233 13.171 -22.831 1.00 63.72 4 MET C CA 1
ATOM 4560 C C . MET C 1 24 ? 24.496 13.692 -22.164 1.00 59.10 4 MET C C 1
ATOM 4561 O O . MET C 1 24 ? 25.186 14.537 -22.725 1.00 56.36 4 MET C O 1
ATOM 4566 N N . LYS C 1 25 ? 24.795 13.174 -20.974 1.00 55.56 5 LYS C N 1
ATOM 4567 C CA . LYS C 1 25 ? 26.031 13.495 -20.275 1.00 51.93 5 LYS C CA 1
ATOM 4568 C C . LYS C 1 25 ? 26.688 12.234 -19.729 1.00 50.86 5 LYS C C 1
ATOM 4569 O O . LYS C 1 25 ? 26.017 11.357 -19.175 1.00 46.92 5 LYS C O 1
ATOM 4575 N N . LEU C 1 26 ? 28.007 12.160 -19.895 1.00 49.59 6 LEU C N 1
ATOM 4576 C CA . LEU C 1 26 ? 28.802 11.044 -19.419 1.00 49.05 6 LEU C CA 1
ATOM 4577 C C . LEU C 1 26 ? 29.681 11.483 -18.271 1.00 48.84 6 LEU C C 1
ATOM 4578 O O . LEU C 1 26 ? 30.376 12.490 -18.374 1.00 50.18 6 LEU C O 1
ATOM 4583 N N . PHE C 1 27 ? 29.660 10.713 -17.186 1.00 47.37 7 PHE C N 1
ATOM 4584 C CA . PHE C 1 27 ? 30.594 10.897 -16.088 1.00 46.29 7 PHE C CA 1
ATOM 4585 C C . PHE C 1 27 ? 31.328 9.599 -15.814 1.00 46.51 7 PHE C C 1
ATOM 4586 O O . PHE C 1 27 ? 30.803 8.512 -16.041 1.00 46.76 7 PHE C O 1
ATOM 4594 N N . ALA C 1 28 ? 32.557 9.725 -15.337 1.00 45.57 8 ALA C N 1
ATOM 4595 C CA . ALA C 1 28 ? 33.350 8.572 -14.971 1.00 44.41 8 ALA C CA 1
ATOM 4596 C C . ALA C 1 28 ? 33.871 8.739 -13.555 1.00 44.57 8 ALA C C 1
ATOM 4597 O O . ALA C 1 28 ? 34.069 9.858 -13.072 1.00 41.17 8 ALA C O 1
ATOM 4599 N N . GLY C 1 29 ? 34.079 7.611 -12.890 1.00 44.27 9 GLY C N 1
ATOM 4600 C CA . GLY C 1 29 ? 34.807 7.587 -11.631 1.00 42.56 9 GLY C CA 1
ATOM 4601 C C . GLY C 1 29 ? 36.240 7.186 -11.930 1.00 41.66 9 GLY C C 1
ATOM 4602 O O . GLY C 1 29 ? 36.703 7.302 -13.071 1.00 41.34 9 GLY C O 1
ATOM 4603 N N . ASN C 1 30 ? 36.931 6.695 -10.909 1.00 39.52 10 ASN C N 1
ATOM 4604 C CA . ASN C 1 30 ? 38.342 6.359 -11.021 1.00 40.65 10 ASN C CA 1
ATOM 4605 C C . ASN C 1 30 ? 38.588 4.884 -11.332 1.00 40.27 10 ASN C C 1
ATOM 4606 O O . ASN C 1 30 ? 39.733 4.463 -11.427 1.00 39.38 10 ASN C O 1
ATOM 4611 N N . ALA C 1 31 ? 37.524 4.110 -11.518 1.00 38.55 11 ALA C N 1
ATOM 4612 C CA . ALA C 1 31 ? 37.672 2.689 -11.811 1.00 41.32 11 ALA C CA 1
ATOM 4613 C C . ALA C 1 31 ? 38.198 2.472 -13.228 1.00 42.12 11 ALA C C 1
ATOM 4614 O O . ALA C 1 31 ? 39.251 1.865 -13.407 1.00 44.56 11 ALA C O 1
ATOM 4616 N N . THR C 1 32 ? 37.481 2.988 -14.224 1.00 42.21 12 THR C N 1
ATOM 4617 C CA . THR C 1 32 ? 37.830 2.772 -15.632 1.00 43.25 12 THR C CA 1
ATOM 4618 C C . THR C 1 32 ? 37.864 4.080 -16.444 1.00 45.44 12 THR C C 1
ATOM 4619 O O . THR C 1 32 ? 37.093 4.247 -17.393 1.00 41.76 12 THR C O 1
ATOM 4623 N N . PRO C 1 33 ? 38.755 5.017 -16.073 1.00 48.55 13 PRO C N 1
ATOM 4624 C CA . PRO C 1 33 ? 38.734 6.342 -16.711 1.00 49.15 13 PRO C CA 1
ATOM 4625 C C . PRO C 1 33 ? 39.190 6.349 -18.174 1.00 49.47 13 PRO C C 1
ATOM 4626 O O . PRO C 1 33 ? 38.706 7.162 -18.956 1.00 50.81 13 PRO C O 1
ATOM 4630 N N . GLU C 1 34 ? 40.111 5.465 -18.543 1.00 51.41 14 GLU C N 1
ATOM 4631 C CA . GLU C 1 34 ? 40.565 5.393 -19.936 1.00 52.79 14 GLU C CA 1
ATOM 4632 C C . GLU C 1 34 ? 39.499 4.789 -20.844 1.00 51.25 14 GLU C C 1
ATOM 4633 O O . GLU C 1 34 ? 39.292 5.275 -21.957 1.00 47.23 14 GLU C O 1
ATOM 4639 N N . LEU C 1 35 ? 38.818 3.743 -20.370 1.00 50.93 15 LEU C N 1
ATOM 4640 C CA . LEU C 1 35 ? 37.664 3.194 -21.098 1.00 50.62 15 LEU C CA 1
ATOM 4641 C C . LEU C 1 35 ? 36.592 4.264 -21.257 1.00 48.54 15 LEU C C 1
ATOM 4642 O O . LEU C 1 35 ? 36.035 4.441 -22.340 1.00 47.89 15 LEU C O 1
ATOM 4647 N N . ALA C 1 36 ? 36.323 4.987 -20.176 1.00 45.54 16 ALA C N 1
ATOM 4648 C CA . ALA C 1 36 ? 35.347 6.068 -20.209 1.00 46.80 16 ALA C CA 1
ATOM 4649 C C . ALA C 1 36 ? 35.684 7.069 -21.307 1.00 47.03 16 ALA C C 1
ATOM 4650 O O . ALA C 1 36 ? 34.808 7.483 -22.063 1.00 46.23 16 ALA C O 1
ATOM 4652 N N . GLN C 1 37 ? 36.959 7.442 -21.379 1.00 49.21 17 GLN C N 1
ATOM 4653 C CA . GLN C 1 37 ? 37.441 8.424 -22.337 1.00 50.83 17 GLN C CA 1
ATOM 4654 C C . GLN C 1 37 ? 37.224 7.957 -23.770 1.00 50.40 17 GLN C C 1
ATOM 4655 O O . GLN C 1 37 ? 36.753 8.719 -24.610 1.00 50.74 17 GLN C O 1
ATOM 4661 N N . ARG C 1 38 ? 37.565 6.701 -24.035 1.00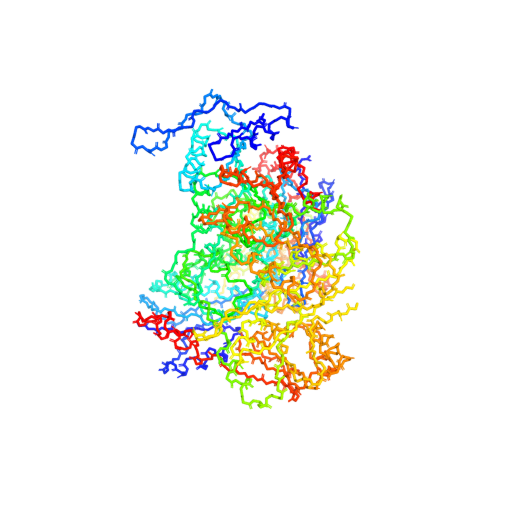 50.71 18 ARG C N 1
ATOM 4662 C CA . ARG C 1 38 ? 37.341 6.091 -25.343 1.00 51.73 18 ARG C CA 1
ATOM 4663 C C . ARG C 1 38 ? 35.878 6.147 -25.733 1.00 51.91 18 ARG C C 1
ATOM 4664 O O . ARG C 1 38 ? 35.542 6.533 -26.857 1.00 52.78 18 ARG C O 1
ATOM 4672 N N . ILE C 1 39 ? 35.012 5.754 -24.801 1.00 48.74 19 ILE C N 1
ATOM 4673 C CA . ILE C 1 39 ? 33.577 5.766 -25.047 1.00 46.20 19 ILE C CA 1
ATOM 4674 C C . ILE C 1 39 ? 33.146 7.187 -25.415 1.00 45.67 19 ILE C C 1
ATOM 4675 O O . ILE C 1 39 ? 32.517 7.391 -26.451 1.00 42.45 19 ILE C O 1
ATOM 4680 N N . ALA C 1 40 ? 33.522 8.167 -24.598 1.00 46.28 20 ALA C N 1
ATOM 4681 C CA . ALA C 1 40 ? 33.217 9.576 -24.904 1.00 48.43 20 ALA C CA 1
ATOM 4682 C C . ALA C 1 40 ? 33.687 9.979 -26.312 1.00 48.93 20 ALA C C 1
ATOM 4683 O O . ALA C 1 40 ? 32.935 10.605 -27.055 1.00 48.29 20 ALA C O 1
ATOM 4685 N N . ASN C 1 41 ? 34.912 9.595 -26.677 1.00 51.68 21 ASN C N 1
ATOM 4686 C CA . ASN C 1 41 ? 35.461 9.893 -28.010 1.00 55.66 21 ASN C CA 1
ATOM 4687 C C . ASN C 1 41 ? 34.581 9.337 -29.123 1.00 57.04 21 ASN C C 1
ATOM 4688 O O . ASN C 1 41 ? 34.276 10.042 -30.086 1.00 60.15 21 ASN C O 1
ATOM 4693 N N . ARG C 1 42 ? 34.168 8.081 -28.976 1.00 55.77 22 ARG C N 1
ATOM 4694 C CA . ARG C 1 42 ? 33.319 7.420 -29.964 1.00 55.88 22 ARG C CA 1
ATOM 4695 C C . ARG C 1 42 ? 31.896 7.989 -30.025 1.00 54.57 22 ARG C C 1
ATOM 4696 O O . ARG C 1 42 ? 31.222 7.865 -31.046 1.00 53.49 22 ARG C O 1
ATOM 4704 N N . LEU C 1 43 ? 31.446 8.619 -28.943 1.00 54.26 23 LEU C N 1
ATOM 4705 C CA . LEU C 1 43 ? 30.175 9.349 -28.947 1.00 53.68 23 LEU C CA 1
ATOM 4706 C C . LEU C 1 43 ? 30.359 10.825 -29.311 1.00 53.30 23 LEU C C 1
ATOM 4707 O O . LEU C 1 43 ? 29.435 11.617 -29.153 1.00 49.41 23 LEU C O 1
ATOM 4712 N N . TYR C 1 44 ? 31.547 11.195 -29.786 1.00 55.51 24 TYR C N 1
ATOM 4713 C CA . TYR C 1 44 ? 31.842 12.578 -30.169 1.00 60.17 24 TYR C CA 1
ATOM 4714 C C . TYR C 1 44 ? 31.461 13.563 -29.078 1.00 57.74 24 TYR C C 1
ATOM 4715 O O . TYR C 1 44 ? 30.831 14.582 -29.341 1.00 56.92 24 TYR C O 1
ATOM 4724 N N . THR C 1 45 ? 31.840 13.241 -27.847 1.00 59.75 25 THR C N 1
ATOM 4725 C CA . THR C 1 45 ? 31.601 14.120 -26.712 1.00 58.29 25 THR C CA 1
ATOM 4726 C C . THR C 1 45 ? 32.785 14.036 -25.760 1.00 57.30 25 THR C C 1
ATOM 4727 O O . THR C 1 45 ? 33.748 13.310 -26.023 1.00 56.23 25 THR C O 1
ATOM 4731 N N . SER C 1 46 ? 32.706 14.793 -24.670 1.00 53.95 26 SER C N 1
ATOM 4732 C CA . SER C 1 46 ? 33.717 14.777 -23.623 1.00 55.35 26 SER C CA 1
ATOM 4733 C C . SER C 1 46 ? 33.064 14.389 -22.302 1.00 53.70 26 SER C C 1
ATOM 4734 O O . SER C 1 46 ? 31.853 14.526 -22.135 1.00 54.32 26 SER C O 1
ATOM 4737 N N . LEU C 1 47 ? 33.870 13.896 -21.369 1.00 52.29 27 LEU C N 1
ATOM 4738 C CA . LEU C 1 47 ? 33.374 13.524 -20.050 1.00 51.07 27 LEU C CA 1
ATOM 4739 C C . LEU C 1 47 ? 33.032 14.783 -19.262 1.00 50.50 27 LEU C C 1
ATOM 4740 O O . LEU C 1 47 ? 33.738 15.788 -19.344 1.00 50.91 27 LEU C O 1
ATOM 4745 N N . GLY C 1 48 ? 31.945 14.724 -18.505 1.00 49.25 28 GLY C N 1
ATOM 4746 C CA . GLY C 1 48 ? 31.510 15.856 -17.704 1.00 49.61 28 GLY C CA 1
ATOM 4747 C C . GLY C 1 48 ? 32.448 16.155 -16.552 1.00 49.39 28 GLY C C 1
ATOM 4748 O O . GLY C 1 48 ? 33.212 15.293 -16.124 1.00 49.56 28 GLY C O 1
ATOM 4749 N N . ASP C 1 49 ? 32.375 17.389 -16.058 1.00 51.50 29 ASP C N 1
ATOM 4750 C CA . ASP C 1 49 ? 33.171 17.836 -14.927 1.00 53.54 29 ASP C CA 1
ATOM 4751 C C . ASP C 1 49 ? 32.588 17.293 -13.625 1.00 51.17 29 ASP C C 1
ATOM 4752 O O . ASP C 1 49 ? 31.546 17.762 -13.157 1.00 49.13 29 ASP C O 1
ATOM 4757 N N . ALA C 1 50 ? 33.268 16.308 -13.047 1.00 49.94 30 ALA C N 1
ATOM 4758 C CA . ALA C 1 50 ? 32.938 15.803 -11.715 1.00 51.32 30 ALA C CA 1
ATOM 4759 C C . ALA C 1 50 ? 34.213 15.535 -10.927 1.00 49.67 30 ALA C C 1
ATOM 4760 O O . ALA C 1 50 ? 35.081 14.797 -11.376 1.00 48.75 30 ALA C O 1
ATOM 4762 N N . ALA C 1 51 ? 34.322 16.146 -9.755 1.00 48.21 31 ALA C N 1
ATOM 4763 C CA . ALA C 1 51 ? 35.436 15.895 -8.859 1.00 48.25 31 ALA C CA 1
ATOM 4764 C C . ALA C 1 51 ? 35.163 14.618 -8.055 1.00 48.83 31 ALA C C 1
ATOM 4765 O O . ALA C 1 51 ? 34.358 14.620 -7.127 1.00 50.21 31 ALA C O 1
ATOM 4767 N N . VAL C 1 52 ? 35.817 13.527 -8.431 1.00 47.68 32 VAL C N 1
ATOM 4768 C CA . VAL C 1 52 ? 35.667 12.254 -7.733 1.00 47.08 32 VAL C CA 1
ATOM 4769 C C . VAL C 1 52 ? 37.008 11.902 -7.114 1.00 46.32 32 VAL C C 1
ATOM 4770 O O . VAL C 1 52 ? 37.923 11.482 -7.818 1.00 45.35 32 VAL C O 1
ATOM 4774 N N . GLY C 1 53 ? 37.120 12.094 -5.800 1.00 45.79 33 GLY C N 1
ATOM 4775 C CA . GLY C 1 53 ? 38.352 11.810 -5.075 1.00 46.32 33 GLY C CA 1
ATOM 4776 C C . GLY C 1 53 ? 38.131 11.257 -3.672 1.00 47.34 33 GLY C C 1
ATOM 4777 O O . GLY C 1 53 ? 37.204 10.476 -3.427 1.00 45.60 33 GLY C O 1
ATOM 4778 N N . ARG C 1 54 ? 39.006 11.656 -2.757 1.00 47.75 34 ARG C N 1
ATOM 4779 C CA . ARG C 1 54 ? 38.975 11.196 -1.379 1.00 51.92 34 ARG C CA 1
ATOM 4780 C C . ARG C 1 54 ? 39.184 12.382 -0.455 1.00 54.20 34 ARG C C 1
ATOM 4781 O O . ARG C 1 54 ? 39.859 13.346 -0.807 1.00 55.11 34 ARG C O 1
ATOM 4789 N N . PHE C 1 55 ? 38.609 12.306 0.737 1.00 58.33 35 PHE C N 1
ATOM 4790 C CA . PHE C 1 55 ? 39.046 13.165 1.821 1.00 60.16 35 PHE C CA 1
ATOM 4791 C C . PHE C 1 55 ? 40.306 12.533 2.419 1.00 61.73 35 PHE C C 1
ATOM 4792 O O . PHE C 1 55 ? 40.667 11.401 2.076 1.00 59.40 35 PHE C O 1
ATOM 4800 N N . SER C 1 56 ? 40.984 13.275 3.291 1.00 63.67 36 SER C N 1
ATOM 4801 C CA . SER C 1 56 ? 42.232 12.820 3.916 1.00 61.55 36 SER C CA 1
ATOM 4802 C C . SER C 1 56 ? 42.127 11.414 4.538 1.00 59.47 36 SER C C 1
ATOM 4803 O O . SER C 1 56 ? 43.096 10.652 4.533 1.00 57.12 36 SER C O 1
ATOM 4806 N N . ASP C 1 57 ? 40.950 11.080 5.058 1.00 55.68 37 ASP C N 1
ATOM 4807 C CA . ASP C 1 57 ? 40.745 9.825 5.788 1.00 58.47 37 ASP C CA 1
ATOM 4808 C C . ASP C 1 57 ? 40.294 8.630 4.934 1.00 56.46 37 ASP C C 1
ATOM 4809 O O . ASP C 1 57 ? 40.059 7.552 5.472 1.00 54.27 37 ASP C O 1
ATOM 4814 N N . GLY C 1 58 ? 40.171 8.816 3.620 1.00 56.13 38 GLY C N 1
ATOM 4815 C CA . GLY C 1 58 ? 39.780 7.727 2.711 1.00 55.69 38 GLY C CA 1
ATOM 4816 C C . GLY C 1 58 ? 38.296 7.642 2.373 1.00 53.04 38 GLY C C 1
ATOM 4817 O O . GLY C 1 58 ? 37.881 6.754 1.626 1.00 51.53 38 GLY C O 1
ATOM 4818 N N . GLU C 1 59 ? 37.493 8.549 2.927 1.00 48.71 39 GLU C N 1
ATOM 4819 C CA . GLU C 1 59 ? 36.092 8.668 2.541 1.00 47.85 39 GLU C CA 1
ATOM 4820 C C . GLU C 1 59 ? 36.005 9.218 1.125 1.00 46.92 39 GLU C C 1
ATOM 4821 O O . GLU C 1 59 ? 36.760 10.116 0.760 1.00 46.07 39 GLU C O 1
ATOM 4827 N N . VAL C 1 60 ? 35.091 8.666 0.332 1.00 47.38 40 VAL C N 1
ATOM 4828 C CA . VAL C 1 60 ? 34.865 9.141 -1.028 1.00 47.27 40 VAL C CA 1
ATOM 4829 C C . VAL C 1 60 ? 34.343 10.579 -0.992 1.00 45.92 40 VAL C C 1
ATOM 4830 O O . VAL C 1 60 ? 33.502 10.926 -0.166 1.00 45.20 40 VAL C O 1
ATOM 4834 N N . SER C 1 61 ? 34.875 11.400 -1.891 1.00 44.67 41 SER C N 1
ATOM 4835 C CA . SER C 1 61 ? 34.459 12.778 -2.067 1.00 44.18 41 SER C CA 1
ATOM 4836 C C . SER C 1 61 ? 34.011 12.956 -3.509 1.00 42.72 41 SER C C 1
ATOM 4837 O O . SER C 1 61 ? 34.784 12.711 -4.436 1.00 41.18 41 SER C O 1
ATOM 4840 N N . VAL C 1 62 ? 32.764 13.380 -3.681 1.00 42.09 42 VAL C N 1
ATOM 4841 C CA . VAL C 1 62 ? 32.175 13.608 -4.990 1.00 41.39 42 VAL C CA 1
ATOM 4842 C C . VAL C 1 62 ? 31.520 14.981 -5.034 1.00 41.70 42 VAL C C 1
ATOM 4843 O O . VAL C 1 62 ? 30.817 15.369 -4.104 1.00 43.71 42 VAL C O 1
ATOM 4847 N N . GLN C 1 63 ? 31.766 15.711 -6.114 1.00 41.47 43 GLN C N 1
ATOM 4848 C CA . GLN C 1 63 ? 31.004 16.906 -6.428 1.00 43.06 43 GLN C CA 1
ATOM 4849 C C . GLN C 1 63 ? 30.800 16.979 -7.939 1.00 41.68 43 GLN C C 1
ATOM 4850 O O . GLN C 1 63 ? 31.760 16.916 -8.697 1.00 40.48 43 GLN C O 1
ATOM 4856 N N . ILE C 1 64 ? 29.547 17.087 -8.370 1.00 40.66 44 ILE C N 1
ATOM 4857 C CA . ILE C 1 64 ? 29.239 17.218 -9.784 1.00 41.22 44 ILE C CA 1
ATOM 4858 C C . ILE C 1 64 ? 29.371 18.697 -10.139 1.00 43.09 44 ILE C C 1
ATOM 4859 O O . ILE C 1 64 ? 28.645 19.523 -9.608 1.00 40.34 44 ILE C O 1
ATOM 4864 N N . ASN C 1 65 ? 30.295 19.029 -11.034 1.00 47.14 45 ASN C N 1
ATOM 4865 C CA . ASN C 1 65 ? 30.599 20.438 -11.326 1.00 50.28 45 ASN C CA 1
ATOM 4866 C C . ASN C 1 65 ? 29.975 20.951 -12.619 1.00 51.31 45 ASN C C 1
ATOM 4867 O O . ASN C 1 65 ? 30.553 21.771 -13.323 1.00 55.01 45 ASN C O 1
ATOM 4872 N N . GLU C 1 66 ? 28.781 20.461 -12.920 1.00 54.78 46 GLU C N 1
ATOM 4873 C CA . GLU C 1 66 ? 27.943 21.064 -13.942 1.00 56.19 46 GLU C CA 1
ATOM 4874 C C . GLU C 1 66 ? 26.478 20.738 -13.695 1.00 54.45 46 GLU C C 1
ATOM 4875 O O . GLU C 1 66 ? 26.142 19.810 -12.954 1.00 51.01 46 GLU C O 1
ATOM 4881 N N . ASN C 1 67 ? 25.623 21.538 -14.318 1.00 54.95 47 ASN C N 1
ATOM 4882 C CA . ASN C 1 67 ? 24.182 21.361 -14.280 1.00 54.04 47 ASN C CA 1
ATOM 4883 C C . ASN C 1 67 ? 23.791 20.063 -14.978 1.00 51.08 47 ASN C C 1
ATOM 4884 O O . ASN C 1 67 ? 24.103 19.867 -16.150 1.00 51.51 47 ASN C O 1
ATOM 4889 N N . VAL C 1 68 ? 23.108 19.186 -14.251 1.00 47.87 48 VAL C N 1
ATOM 4890 C CA . VAL C 1 68 ? 22.641 17.914 -14.809 1.00 48.83 48 VAL C CA 1
ATOM 4891 C C . VAL C 1 68 ? 21.110 17.809 -14.794 1.00 48.86 48 VAL C C 1
ATOM 4892 O O . VAL C 1 68 ? 20.554 16.765 -15.154 1.00 47.34 48 VAL C O 1
ATOM 4896 N N . ARG C 1 69 ? 20.436 18.895 -14.412 1.00 49.30 49 ARG C N 1
ATOM 4897 C CA . ARG C 1 69 ? 18.987 18.884 -14.219 1.00 51.14 49 ARG C CA 1
ATOM 4898 C C . ARG C 1 69 ? 18.263 18.418 -15.479 1.00 49.06 49 ARG C C 1
ATOM 4899 O O . ARG C 1 69 ? 18.384 19.024 -16.540 1.00 47.00 49 ARG C O 1
ATOM 4907 N N . GLY C 1 70 ? 17.546 17.306 -15.359 1.00 48.15 50 GLY C N 1
ATOM 4908 C CA . GLY C 1 70 ? 16.777 16.761 -16.471 1.00 45.88 50 GLY C CA 1
ATOM 4909 C C . GLY C 1 70 ? 17.602 16.067 -17.532 1.00 45.87 50 GLY C C 1
ATOM 4910 O O . GLY C 1 70 ? 17.049 15.576 -18.513 1.00 48.59 50 GLY C O 1
ATOM 4911 N N . GLY C 1 71 ? 18.918 16.000 -17.337 1.00 45.34 51 GLY C N 1
ATOM 4912 C CA . GLY C 1 71 ? 19.802 15.350 -18.291 1.00 44.19 51 GLY C CA 1
ATOM 4913 C C . GLY C 1 71 ? 19.677 13.837 -18.268 1.00 43.28 51 GLY C C 1
ATOM 4914 O O . GLY C 1 71 ? 19.237 13.253 -17.281 1.00 41.61 51 GLY C O 1
ATOM 4915 N N . ASP C 1 72 ? 20.061 13.220 -19.381 1.00 45.41 52 ASP C N 1
ATOM 4916 C CA . ASP C 1 72 ? 20.162 11.761 -19.520 1.00 44.47 52 ASP C CA 1
ATOM 4917 C C . ASP C 1 72 ? 21.603 11.385 -19.167 1.00 42.26 52 ASP C C 1
ATOM 4918 O O . ASP C 1 72 ? 22.505 11.557 -19.976 1.00 43.80 52 ASP C O 1
ATOM 4923 N N . ILE C 1 73 ? 21.818 10.908 -17.944 1.00 42.47 53 ILE C N 1
ATOM 4924 C CA . ILE C 1 73 ? 23.165 10.739 -17.389 1.00 41.47 53 ILE C CA 1
ATOM 4925 C C . ILE C 1 73 ? 23.602 9.278 -17.422 1.00 42.20 53 ILE C C 1
ATOM 4926 O O . ILE C 1 73 ? 22.831 8.385 -17.077 1.00 41.75 53 ILE C O 1
ATOM 4931 N N . PHE C 1 74 ? 24.847 9.054 -17.829 1.00 41.38 54 PHE C N 1
ATOM 4932 C CA . PHE C 1 74 ? 25.455 7.732 -17.806 1.00 43.46 54 PHE C CA 1
ATOM 4933 C C . PHE C 1 74 ? 26.733 7.818 -16.991 1.00 43.35 54 PHE C C 1
ATOM 4934 O O . PHE C 1 74 ? 27.556 8.700 -17.220 1.00 40.60 54 PHE C O 1
ATOM 4942 N N . ILE C 1 75 ? 26.885 6.908 -16.031 1.00 44.03 55 ILE C N 1
ATOM 4943 C CA . ILE C 1 75 ? 28.096 6.824 -15.231 1.00 44.83 55 ILE C CA 1
ATOM 4944 C C . ILE C 1 75 ? 28.870 5.596 -15.691 1.00 44.09 55 ILE C C 1
ATOM 4945 O O . ILE C 1 75 ? 28.326 4.491 -15.741 1.00 43.51 55 ILE C O 1
ATOM 4950 N N . ILE C 1 76 ? 30.138 5.796 -16.027 1.00 43.63 56 ILE C N 1
ATOM 4951 C CA . ILE C 1 76 ? 30.986 4.710 -16.492 1.00 44.54 56 ILE C CA 1
ATOM 4952 C C . ILE C 1 76 ? 31.964 4.364 -15.375 1.00 43.95 56 ILE C C 1
ATOM 4953 O O . ILE C 1 76 ? 32.882 5.147 -15.079 1.00 44.07 56 ILE C O 1
ATOM 4958 N N . GLN C 1 77 ? 31.721 3.205 -14.752 1.00 39.21 57 GLN C N 1
ATOM 4959 C CA . GLN C 1 77 ? 32.484 2.704 -13.611 1.00 40.60 57 GLN C CA 1
ATOM 4960 C C . GLN C 1 77 ? 32.319 1.197 -13.520 1.00 39.59 57 GLN C C 1
ATOM 4961 O O . GLN C 1 77 ? 31.229 0.730 -13.197 1.00 37.95 57 GLN C O 1
ATOM 4967 N N . SER C 1 78 ? 33.378 0.436 -13.767 1.00 38.20 58 SER C N 1
ATOM 4968 C CA . SER C 1 78 ? 33.366 -0.966 -13.367 1.00 39.79 58 SER C CA 1
ATOM 4969 C C . SER C 1 78 ? 33.558 -1.004 -11.855 1.00 40.79 58 SER C C 1
ATOM 4970 O O . SER C 1 78 ? 34.163 -0.103 -11.274 1.00 39.91 58 SER C O 1
ATOM 4973 N N . THR C 1 79 ? 33.028 -2.036 -11.216 1.00 41.78 59 THR C N 1
ATOM 4974 C CA . THR C 1 79 ? 33.256 -2.239 -9.790 1.00 42.09 59 THR C CA 1
ATOM 4975 C C . THR C 1 79 ? 34.385 -3.259 -9.611 1.00 43.04 59 THR C C 1
ATOM 4976 O O . THR C 1 79 ? 34.233 -4.278 -8.943 1.00 42.56 59 THR C O 1
ATOM 4980 N N . CYS C 1 80 ? 35.522 -2.944 -10.231 1.00 44.31 60 CYS C N 1
ATOM 4981 C CA . CYS C 1 80 ? 36.742 -3.742 -10.171 1.00 43.82 60 CYS C CA 1
ATOM 4982 C C . CYS C 1 80 ? 37.637 -3.208 -9.050 1.00 46.02 60 CYS C C 1
ATOM 4983 O O . CYS C 1 80 ? 37.273 -2.244 -8.359 1.00 46.19 60 CYS C O 1
ATOM 4986 N N . ALA C 1 81 ? 38.811 -3.813 -8.882 1.00 47.34 61 ALA C N 1
ATOM 4987 C CA . ALA C 1 81 ? 39.707 -3.476 -7.771 1.00 48.14 61 ALA C CA 1
ATOM 4988 C C . ALA C 1 81 ? 40.213 -2.029 -7.822 1.00 46.94 61 ALA C C 1
ATOM 4989 O O . ALA C 1 81 ? 40.520 -1.530 -8.904 1.00 51.04 61 ALA C O 1
ATOM 4991 N N . PRO C 1 82 ? 40.272 -1.330 -6.684 1.00 47.86 62 PRO C N 1
ATOM 4992 C CA . PRO C 1 82 ? 39.721 -1.768 -5.386 1.00 47.13 62 PRO C CA 1
ATOM 4993 C C . PRO C 1 82 ? 38.186 -1.715 -5.351 1.00 45.20 62 PRO C C 1
ATOM 4994 O O . PRO C 1 82 ? 37.587 -0.651 -5.502 1.00 46.62 62 PRO C O 1
ATOM 4998 N N . THR C 1 83 ? 37.569 -2.870 -5.150 1.00 43.53 63 THR C N 1
ATOM 4999 C CA . THR C 1 83 ? 36.130 -3.051 -5.357 1.00 44.07 63 THR C CA 1
ATOM 5000 C C . THR C 1 83 ? 35.258 -2.117 -4.531 1.00 40.93 63 THR C C 1
ATOM 5001 O O . THR C 1 83 ? 34.333 -1.494 -5.049 1.00 40.41 63 THR C O 1
ATOM 5005 N N . ASN C 1 84 ? 35.547 -2.038 -3.242 1.00 37.00 64 ASN C N 1
ATOM 5006 C CA . ASN C 1 84 ? 34.658 -1.373 -2.329 1.00 36.11 64 ASN C CA 1
ATOM 5007 C C . ASN C 1 84 ? 34.726 0.142 -2.481 1.00 36.96 64 ASN C C 1
ATOM 5008 O O . ASN C 1 84 ? 33.701 0.810 -2.401 1.00 36.52 64 ASN C O 1
ATOM 5013 N N . ASP C 1 85 ? 35.918 0.666 -2.751 1.00 37.75 65 ASP C N 1
ATOM 5014 C CA . ASP C 1 85 ? 36.085 2.096 -3.060 1.00 42.09 65 ASP C CA 1
ATOM 5015 C C . ASP C 1 85 ? 35.371 2.457 -4.371 1.00 42.01 65 ASP C C 1
ATOM 5016 O O . ASP C 1 85 ? 34.671 3.470 -4.448 1.00 41.33 65 ASP C O 1
ATOM 5021 N N . ASN C 1 86 ? 35.554 1.630 -5.400 1.00 41.50 66 ASN C N 1
ATOM 5022 C CA . ASN C 1 86 ? 34.962 1.900 -6.713 1.00 41.82 66 ASN C CA 1
ATOM 5023 C C . ASN C 1 86 ? 33.439 1.789 -6.705 1.00 41.69 66 ASN C C 1
ATOM 5024 O O . ASN C 1 86 ? 32.744 2.611 -7.319 1.00 41.14 66 ASN C O 1
ATOM 5029 N N . LEU C 1 87 ? 32.933 0.775 -6.005 1.00 38.20 67 LEU C N 1
ATOM 5030 C CA . LEU C 1 87 ? 31.503 0.648 -5.770 1.00 38.02 67 LEU C CA 1
ATOM 5031 C C . LEU C 1 87 ? 30.973 1.882 -5.043 1.00 36.68 67 LEU C C 1
ATOM 5032 O O . LEU C 1 87 ? 29.976 2.464 -5.460 1.00 34.56 67 LEU C O 1
ATOM 5037 N N . MET C 1 88 ? 31.631 2.273 -3.957 1.00 37.58 68 MET C N 1
ATOM 5038 C CA . MET C 1 88 ? 31.161 3.422 -3.182 1.00 39.27 68 MET C CA 1
ATOM 5039 C C . MET C 1 88 ? 31.202 4.726 -3.981 1.00 39.24 68 MET C C 1
ATOM 5040 O O . MET C 1 88 ? 30.263 5.509 -3.906 1.00 40.04 68 MET C O 1
ATOM 5045 N N . GLU C 1 89 ? 32.264 4.945 -4.755 1.00 40.04 69 GLU C N 1
ATOM 5046 C CA . GLU C 1 89 ? 32.303 6.056 -5.726 1.00 40.22 69 GLU C CA 1
ATOM 5047 C C . GLU C 1 89 ? 31.067 6.049 -6.615 1.00 40.95 69 GLU C C 1
ATOM 5048 O O . GLU C 1 89 ? 30.430 7.088 -6.818 1.00 41.68 69 GLU C O 1
ATOM 5054 N N . LEU C 1 90 ? 30.721 4.875 -7.135 1.00 39.39 70 LEU C N 1
ATOM 5055 C CA . LEU C 1 90 ? 29.562 4.751 -8.012 1.00 38.51 70 LEU C CA 1
ATOM 5056 C C . LEU C 1 90 ? 28.261 5.152 -7.322 1.00 38.55 70 LEU C C 1
ATOM 5057 O O . LEU C 1 90 ? 27.567 6.051 -7.804 1.00 36.39 70 LEU C O 1
ATOM 5062 N N . VAL C 1 91 ? 27.937 4.505 -6.199 1.00 39.28 71 VAL C N 1
ATOM 5063 C CA . VAL C 1 91 ? 26.644 4.730 -5.543 1.00 39.36 71 VAL C CA 1
ATOM 5064 C C . VAL C 1 91 ? 26.527 6.167 -5.045 1.00 39.93 71 VAL C C 1
ATOM 5065 O O . VAL C 1 91 ? 25.439 6.758 -5.063 1.00 38.45 71 VAL C O 1
ATOM 5069 N N . VAL C 1 92 ? 27.653 6.722 -4.622 1.00 39.97 72 VAL C N 1
ATOM 5070 C CA . VAL C 1 92 ? 27.706 8.105 -4.153 1.00 43.04 72 VAL C CA 1
ATOM 5071 C C . VAL C 1 92 ? 27.563 9.091 -5.317 1.00 42.98 72 VAL C C 1
ATOM 5072 O O . VAL C 1 92 ? 26.960 10.151 -5.153 1.00 42.87 72 VAL C O 1
ATOM 5076 N N . MET C 1 93 ? 28.103 8.752 -6.485 1.00 42.23 73 MET C N 1
ATOM 5077 C CA . MET C 1 93 ? 27.912 9.597 -7.669 1.00 42.42 73 MET C CA 1
ATOM 5078 C C . MET C 1 93 ? 26.441 9.611 -8.052 1.00 41.21 73 MET C C 1
ATOM 5079 O O . MET C 1 93 ? 25.883 10.653 -8.391 1.00 40.73 73 MET C O 1
ATOM 5084 N N . VAL C 1 94 ? 25.808 8.450 -7.965 1.00 39.56 74 VAL C N 1
ATOM 5085 C CA . VAL C 1 94 ? 24.396 8.337 -8.294 1.00 38.71 74 VAL C CA 1
ATOM 5086 C C . VAL C 1 94 ? 23.558 9.197 -7.348 1.00 36.92 74 VAL C C 1
ATOM 5087 O O . VAL C 1 94 ? 22.687 9.950 -7.789 1.00 34.44 74 VAL C O 1
ATOM 5091 N N . ASP C 1 95 ? 23.829 9.084 -6.055 1.00 35.12 75 ASP C N 1
ATOM 5092 C CA . ASP C 1 95 ? 23.100 9.863 -5.071 1.00 37.40 75 ASP C CA 1
ATOM 5093 C C . ASP C 1 95 ? 23.233 11.378 -5.319 1.00 37.66 75 ASP C C 1
ATOM 5094 O O . ASP C 1 95 ? 22.253 12.113 -5.191 1.00 39.40 75 ASP C O 1
ATOM 5099 N N . ALA C 1 96 ? 24.428 11.840 -5.672 1.00 37.98 76 ALA C N 1
ATOM 5100 C CA . ALA C 1 96 ? 24.646 13.279 -5.890 1.00 41.53 76 ALA C CA 1
ATOM 5101 C C . ALA C 1 96 ? 23.884 13.760 -7.125 1.00 42.50 76 ALA C C 1
ATOM 5102 O O . ALA C 1 96 ? 23.310 14.853 -7.129 1.00 39.57 76 ALA C O 1
ATOM 5104 N N . LEU C 1 97 ? 23.875 12.921 -8.159 1.00 41.38 77 LEU C N 1
ATOM 5105 C CA . LEU C 1 97 ? 23.165 13.222 -9.394 1.00 42.09 77 LEU C CA 1
ATOM 5106 C C . LEU C 1 97 ? 21.655 13.224 -9.192 1.00 44.33 77 LEU C C 1
ATOM 5107 O O . LEU C 1 97 ? 20.943 14.075 -9.742 1.00 45.92 77 LEU C O 1
ATOM 5112 N N . ARG C 1 98 ? 21.168 12.281 -8.389 1.00 44.47 78 ARG C N 1
ATOM 5113 C CA . ARG C 1 98 ? 19.741 12.182 -8.112 1.00 43.55 78 ARG C CA 1
ATOM 5114 C C . ARG C 1 98 ? 19.266 13.381 -7.311 1.00 41.08 78 ARG C C 1
ATOM 5115 O O . ARG C 1 98 ? 18.245 13.974 -7.637 1.00 41.79 78 ARG C O 1
ATOM 5123 N N . ARG C 1 99 ? 19.993 13.728 -6.257 1.00 40.56 79 ARG C N 1
ATOM 5124 C CA . ARG C 1 99 ? 19.631 14.887 -5.441 1.00 42.68 79 ARG C CA 1
ATOM 5125 C C . ARG C 1 99 ? 19.782 16.206 -6.212 1.00 43.29 79 ARG C C 1
ATOM 5126 O O . ARG C 1 99 ? 19.215 17.215 -5.806 1.00 46.75 79 ARG C O 1
ATOM 5134 N N . ALA C 1 100 ? 20.539 16.185 -7.311 1.00 43.94 80 ALA C N 1
ATOM 5135 C CA . ALA C 1 100 ? 20.698 17.340 -8.204 1.00 45.37 80 ALA C CA 1
ATOM 5136 C C . ALA C 1 100 ? 19.784 17.275 -9.439 1.00 45.26 80 ALA C C 1
ATOM 5137 O O . ALA C 1 100 ? 20.018 17.980 -10.427 1.00 44.13 80 ALA C O 1
ATOM 5139 N N . SER C 1 101 ? 18.755 16.427 -9.370 1.00 44.60 81 SER C N 1
ATOM 5140 C CA . SER C 1 101 ? 17.666 16.368 -10.356 1.00 44.58 81 SER C CA 1
ATOM 5141 C C . SER C 1 101 ? 18.061 15.893 -11.742 1.00 44.04 81 SER C C 1
ATOM 5142 O O . SER C 1 101 ? 17.501 16.344 -12.744 1.00 43.83 81 SER C O 1
ATOM 5145 N N . ALA C 1 102 ? 19.013 14.973 -11.805 1.00 44.42 82 ALA C N 1
ATOM 5146 C CA . ALA C 1 102 ? 19.274 14.265 -13.048 1.00 43.82 82 ALA C CA 1
ATOM 5147 C C . ALA C 1 102 ? 17.948 13.736 -13.589 1.00 43.79 82 ALA C C 1
ATOM 5148 O O . ALA C 1 102 ? 17.085 13.304 -12.828 1.00 41.16 82 ALA C O 1
ATOM 5150 N N . GLY C 1 103 ? 17.773 13.811 -14.900 1.00 45.60 83 GLY C N 1
ATOM 5151 C CA . GLY C 1 103 ? 16.573 13.284 -15.534 1.00 46.90 83 GLY C CA 1
ATOM 5152 C C . GLY C 1 103 ? 16.511 11.768 -15.410 1.00 47.71 83 GLY C C 1
ATOM 5153 O O . GLY C 1 103 ? 15.501 11.212 -14.993 1.00 49.24 83 GLY C O 1
ATOM 5154 N N . ARG C 1 104 ? 17.608 11.109 -15.761 1.00 46.49 84 ARG C N 1
ATOM 5155 C CA . ARG C 1 104 ? 17.680 9.654 -15.779 1.00 47.19 84 ARG C CA 1
ATOM 5156 C C . ARG C 1 104 ? 19.126 9.231 -15.513 1.00 45.02 84 ARG C C 1
ATOM 5157 O O . ARG C 1 104 ? 20.062 9.853 -16.028 1.00 44.49 84 ARG C O 1
ATOM 5165 N N . ILE C 1 105 ? 19.311 8.188 -14.708 1.00 42.32 85 ILE C N 1
ATOM 5166 C CA . ILE C 1 105 ? 20.652 7.730 -14.358 1.00 40.97 85 ILE C CA 1
ATOM 5167 C C . ILE C 1 105 ? 20.879 6.280 -14.771 1.00 42.61 85 ILE C C 1
ATOM 5168 O O . ILE C 1 105 ? 20.246 5.358 -14.243 1.00 43.33 85 ILE C O 1
ATOM 5173 N N . THR C 1 106 ? 21.800 6.087 -15.709 1.00 41.67 86 THR C N 1
ATOM 5174 C CA . THR C 1 106 ? 22.193 4.758 -16.141 1.00 41.70 86 THR C CA 1
ATOM 5175 C C . THR C 1 106 ? 23.594 4.462 -15.618 1.00 42.32 86 THR C C 1
ATOM 5176 O O . THR C 1 106 ? 24.524 5.225 -15.864 1.00 42.22 86 THR C O 1
ATOM 5180 N N . ALA C 1 107 ? 23.734 3.362 -14.884 1.00 42.32 87 ALA C N 1
ATOM 5181 C CA . ALA C 1 107 ? 25.036 2.913 -14.420 1.00 42.71 87 ALA C CA 1
ATOM 5182 C C . ALA C 1 107 ? 25.607 1.946 -15.452 1.00 43.97 87 ALA C C 1
ATOM 5183 O O . ALA C 1 107 ? 25.037 0.875 -15.706 1.00 43.18 87 ALA C O 1
ATOM 5185 N N . VAL C 1 108 ? 26.713 2.359 -16.066 1.00 42.77 88 VAL C N 1
ATOM 5186 C CA . VAL C 1 108 ? 27.418 1.560 -17.039 1.00 41.85 88 VAL C CA 1
ATOM 5187 C C . VAL C 1 108 ? 28.525 0.891 -16.260 1.00 41.93 88 VAL C C 1
ATOM 5188 O O . VAL C 1 108 ? 29.495 1.543 -15.869 1.00 44.00 88 VAL C O 1
ATOM 5192 N N . ILE C 1 109 ? 28.372 -0.405 -16.014 1.00 40.18 89 ILE C N 1
ATOM 5193 C CA . ILE C 1 109 ? 29.272 -1.128 -15.126 1.00 40.34 89 ILE C CA 1
ATOM 5194 C C . ILE C 1 109 ? 29.883 -2.274 -15.922 1.00 41.81 89 ILE C C 1
ATOM 5195 O O . ILE C 1 109 ? 29.447 -3.415 -15.792 1.00 41.42 89 ILE C O 1
ATOM 5200 N N . PRO C 1 110 ? 30.885 -1.969 -16.770 1.00 43.47 90 PRO C N 1
ATOM 5201 C CA . PRO C 1 110 ? 31.394 -2.983 -17.697 1.00 42.26 90 PRO C CA 1
ATOM 5202 C C . PRO C 1 110 ? 31.701 -4.298 -16.996 1.00 42.00 90 PRO C C 1
ATOM 5203 O O . PRO C 1 110 ? 31.211 -5.356 -17.421 1.00 37.67 90 PRO C O 1
ATOM 5207 N N . TYR C 1 111 ? 32.474 -4.218 -15.914 1.00 41.43 91 TYR C N 1
ATOM 5208 C CA . TYR C 1 111 ? 32.680 -5.358 -15.035 1.00 41.32 91 TYR C CA 1
ATOM 5209 C C . TYR C 1 111 ? 31.916 -5.140 -13.732 1.00 41.11 91 TYR C C 1
ATOM 5210 O O . TYR C 1 111 ? 32.182 -4.200 -12.994 1.00 38.02 91 TYR C O 1
ATOM 5219 N N . PHE C 1 112 ? 30.973 -6.038 -13.466 1.00 42.24 92 PHE C N 1
ATOM 5220 C CA . PHE C 1 112 ? 30.150 -5.986 -12.271 1.00 43.30 92 PHE C CA 1
ATOM 5221 C C . PHE C 1 112 ? 30.787 -6.873 -11.195 1.00 41.49 92 PHE C C 1
ATOM 5222 O O . PHE C 1 112 ? 30.715 -8.104 -11.264 1.00 40.42 92 PHE C O 1
ATOM 5230 N N . GLY C 1 113 ? 31.434 -6.231 -10.225 1.00 38.92 93 GLY C N 1
ATOM 5231 C CA . GLY C 1 113 ? 32.081 -6.919 -9.115 1.00 38.94 93 GLY C CA 1
ATOM 5232 C C . GLY C 1 113 ? 31.068 -7.539 -8.175 1.00 38.07 93 GLY C C 1
ATOM 5233 O O . GLY C 1 113 ? 29.901 -7.188 -8.200 1.00 38.93 93 GLY C O 1
ATOM 5234 N N . TYR C 1 114 ? 31.527 -8.483 -7.363 1.00 39.09 94 TYR C N 1
ATOM 5235 C CA . TYR C 1 114 ? 30.682 -9.252 -6.445 1.00 38.74 94 TYR C CA 1
ATOM 5236 C C . TYR C 1 114 ? 29.667 -10.164 -7.137 1.00 39.13 94 TYR C C 1
ATOM 5237 O O . TYR C 1 114 ? 28.866 -10.807 -6.463 1.00 41.59 94 TYR C O 1
ATOM 5246 N N . ALA C 1 115 ? 29.725 -10.258 -8.464 1.00 39.65 95 ALA C N 1
ATOM 5247 C CA . ALA C 1 115 ? 28.792 -11.083 -9.229 1.00 40.76 95 ALA C CA 1
ATOM 5248 C C . ALA C 1 115 ? 28.875 -12.572 -8.887 1.00 41.44 95 ALA C C 1
ATOM 5249 O O . ALA C 1 115 ? 27.902 -13.302 -9.075 1.00 42.71 95 ALA C O 1
ATOM 5251 N N . ARG C 1 116 ? 30.033 -13.026 -8.415 1.00 42.86 96 ARG C N 1
ATOM 5252 C CA . ARG C 1 116 ? 30.213 -14.442 -8.054 1.00 44.53 96 ARG C CA 1
ATOM 5253 C C . ARG C 1 116 ? 29.498 -14.836 -6.772 1.00 43.05 96 ARG C C 1
ATOM 5254 O O . ARG C 1 116 ? 29.271 -16.013 -6.544 1.00 41.44 96 ARG C O 1
ATOM 5262 N N . GLN C 1 117 ? 29.157 -13.855 -5.937 1.00 42.83 97 GLN C N 1
ATOM 5263 C CA . GLN C 1 117 ? 28.438 -14.111 -4.695 1.00 41.40 97 GLN C CA 1
ATOM 5264 C C . GLN C 1 117 ? 26.926 -14.017 -4.935 1.00 41.20 97 GLN C C 1
ATOM 5265 O O . GLN C 1 117 ? 26.259 -13.060 -4.526 1.00 38.92 97 GLN C O 1
ATOM 5271 N N . ASP C 1 118 ? 26.395 -15.052 -5.584 1.00 41.30 98 ASP C N 1
ATOM 5272 C CA . ASP C 1 118 ? 25.060 -15.009 -6.172 1.00 41.70 98 ASP C CA 1
ATOM 5273 C C . ASP C 1 118 ? 24.080 -16.054 -5.623 1.00 43.02 98 ASP C C 1
ATOM 5274 O O . ASP C 1 118 ? 22.992 -16.220 -6.173 1.00 43.47 98 ASP C O 1
ATOM 5279 N N . ARG C 1 119 ? 24.456 -16.737 -4.542 1.00 44.17 99 ARG C N 1
ATOM 5280 C CA . ARG C 1 119 ? 23.649 -17.814 -3.965 1.00 45.80 99 ARG C CA 1
ATOM 5281 C C . ARG C 1 119 ? 24.205 -18.256 -2.605 1.00 44.26 99 ARG C C 1
ATOM 5282 O O . ARG C 1 119 ? 25.235 -17.762 -2.159 1.00 43.78 99 ARG C O 1
ATOM 5290 N N . ARG C 1 120 ? 23.513 -19.181 -1.954 1.00 43.32 100 ARG C N 1
ATOM 5291 C CA . ARG C 1 120 ? 23.997 -19.809 -0.718 1.00 44.75 100 ARG C CA 1
ATOM 5292 C C . ARG C 1 120 ? 23.962 -21.330 -0.886 1.00 43.64 100 ARG C C 1
ATOM 5293 O O . ARG C 1 120 ? 22.941 -21.968 -0.640 1.00 42.38 100 ARG C O 1
ATOM 5301 N N . VAL C 1 121 ? 25.078 -21.902 -1.324 1.00 44.59 101 VAL C N 1
ATOM 5302 C CA . VAL C 1 121 ? 25.131 -23.326 -1.637 1.00 44.94 101 VAL C CA 1
ATOM 5303 C C . VAL C 1 121 ? 25.032 -24.091 -0.326 1.00 44.95 101 VAL C C 1
ATOM 5304 O O . VAL C 1 121 ? 25.716 -23.761 0.634 1.00 44.25 101 VAL C O 1
ATOM 5308 N N . ARG C 1 122 ? 24.146 -25.081 -0.283 1.00 47.33 102 ARG C N 1
ATOM 5309 C CA . ARG C 1 122 ? 23.909 -25.888 0.920 1.00 48.09 102 ARG C CA 1
ATOM 5310 C C . ARG C 1 122 ? 23.493 -25.050 2.122 1.00 47.30 102 ARG C C 1
ATOM 5311 O O . ARG C 1 122 ? 23.770 -25.413 3.265 1.00 48.82 102 ARG C O 1
ATOM 5319 N N . SER C 1 123 ? 22.819 -23.934 1.856 1.00 46.89 103 SER C N 1
ATOM 5320 C CA . SER C 1 123 ? 22.409 -22.991 2.891 1.00 45.47 103 SER C CA 1
ATOM 5321 C C . SER C 1 123 ? 23.582 -22.557 3.767 1.00 45.77 103 SER C C 1
ATOM 5322 O O . SER C 1 123 ? 23.415 -22.333 4.960 1.00 46.67 103 SER C O 1
ATOM 5325 N N . ALA C 1 124 ? 24.762 -22.433 3.162 1.00 45.87 104 ALA C N 1
ATOM 5326 C CA . ALA C 1 124 ? 25.930 -21.898 3.846 1.00 47.19 104 ALA C CA 1
ATOM 5327 C C . ALA C 1 124 ? 25.637 -20.477 4.337 1.00 47.80 104 ALA C C 1
ATOM 5328 O O . ALA C 1 124 ? 24.979 -19.685 3.638 1.00 47.25 104 ALA C O 1
ATOM 5330 N N . ARG C 1 125 ? 26.129 -20.152 5.526 1.00 44.97 105 ARG C N 1
ATOM 5331 C CA . ARG C 1 125 ? 25.803 -18.873 6.151 1.00 47.68 105 ARG C CA 1
ATOM 5332 C C . ARG C 1 125 ? 26.662 -17.760 5.556 1.00 46.33 105 ARG C C 1
ATOM 5333 O O . ARG C 1 125 ? 27.531 -17.194 6.223 1.00 45.86 105 ARG C O 1
ATOM 5341 N N . VAL C 1 126 ? 26.381 -17.458 4.291 1.00 44.60 106 VAL C N 1
ATOM 5342 C CA . VAL C 1 126 ? 27.139 -16.499 3.506 1.00 43.45 106 VAL C CA 1
ATOM 5343 C C . VAL C 1 126 ? 26.184 -15.451 2.967 1.00 43.00 106 VAL C C 1
ATOM 5344 O O . VAL C 1 126 ? 24.983 -15.699 2.858 1.00 42.15 106 VAL C O 1
ATOM 5348 N N . PRO C 1 127 ? 26.708 -14.263 2.641 1.00 41.61 107 PRO C N 1
ATOM 5349 C CA . PRO C 1 127 ? 25.881 -13.242 2.026 1.00 41.10 107 PRO C CA 1
ATOM 5350 C C . PRO C 1 127 ? 25.648 -13.559 0.554 1.00 39.17 107 PRO C C 1
ATOM 5351 O O . PRO C 1 127 ? 26.462 -14.243 -0.050 1.00 39.11 107 PRO C O 1
ATOM 5355 N N . ILE C 1 128 ? 24.542 -13.080 -0.005 1.00 39.42 108 ILE C N 1
ATOM 5356 C CA . ILE C 1 128 ? 24.382 -13.013 -1.458 1.00 39.09 108 ILE C CA 1
ATOM 5357 C C . ILE C 1 128 ? 24.727 -11.580 -1.878 1.00 37.33 108 ILE C C 1
ATOM 5358 O O . ILE C 1 128 ? 23.853 -10.762 -2.161 1.00 37.67 108 ILE C O 1
ATOM 5363 N N . THR C 1 129 ? 26.018 -11.285 -1.914 1.00 37.74 109 THR C N 1
ATOM 5364 C CA . THR C 1 129 ? 26.483 -9.896 -2.047 1.00 38.68 109 THR C CA 1
ATOM 5365 C C . THR C 1 129 ? 26.100 -9.274 -3.386 1.00 39.56 109 THR C C 1
ATOM 5366 O O . THR C 1 129 ? 25.902 -8.056 -3.473 1.00 38.03 109 THR C O 1
ATOM 5370 N N . ALA C 1 130 ? 25.990 -10.101 -4.426 1.00 38.94 110 ALA C N 1
ATOM 5371 C CA . ALA C 1 130 ? 25.570 -9.615 -5.736 1.00 40.27 110 ALA C CA 1
ATOM 5372 C C . ALA C 1 130 ? 24.196 -8.957 -5.631 1.00 41.48 110 ALA C C 1
ATOM 5373 O O . ALA C 1 130 ? 23.973 -7.897 -6.206 1.00 41.52 110 ALA C O 1
ATOM 5375 N N . LYS C 1 131 ? 23.294 -9.579 -4.874 1.00 42.04 111 LYS C N 1
ATOM 5376 C CA . LYS C 1 131 ? 21.970 -9.007 -4.608 1.00 43.13 111 LYS C CA 1
ATOM 5377 C C . LYS C 1 131 ? 22.045 -7.761 -3.728 1.00 41.93 111 LYS C C 1
ATOM 5378 O O . LYS C 1 131 ? 21.302 -6.803 -3.938 1.00 41.49 111 LYS C O 1
ATOM 5384 N N . VAL C 1 132 ? 22.923 -7.788 -2.733 1.00 41.87 112 VAL C N 1
ATOM 5385 C CA . VAL C 1 132 ? 23.108 -6.639 -1.847 1.00 41.90 112 VAL C CA 1
ATOM 5386 C C . VAL C 1 132 ? 23.536 -5.406 -2.650 1.00 41.52 112 VAL C C 1
ATOM 5387 O O . VAL C 1 132 ? 22.995 -4.312 -2.465 1.00 41.38 112 VAL C O 1
ATOM 5391 N N . VAL C 1 133 ? 24.500 -5.599 -3.546 1.00 42.10 113 VAL C N 1
ATOM 5392 C CA . VAL C 1 133 ? 24.968 -4.534 -4.436 1.00 41.06 113 VAL C CA 1
ATOM 5393 C C . VAL C 1 133 ? 23.828 -4.033 -5.331 1.00 39.90 113 VAL C C 1
ATOM 5394 O O . VAL C 1 133 ? 23.643 -2.829 -5.502 1.00 37.06 113 VAL C O 1
ATOM 5398 N N . ALA C 1 134 ? 23.058 -4.958 -5.894 1.00 40.25 114 ALA C N 1
ATOM 5399 C CA . ALA C 1 134 ? 21.897 -4.580 -6.699 1.00 41.04 114 ALA C CA 1
ATOM 5400 C C . ALA C 1 134 ? 20.934 -3.690 -5.910 1.00 41.55 114 ALA C C 1
ATOM 5401 O O . ALA C 1 134 ? 20.494 -2.649 -6.416 1.00 44.20 114 ALA C O 1
ATOM 5403 N N . ASP C 1 135 ? 20.620 -4.091 -4.679 1.00 41.61 115 ASP C N 1
ATOM 5404 C CA . ASP C 1 135 ? 19.739 -3.307 -3.798 1.00 43.43 115 ASP C CA 1
ATOM 5405 C C . ASP C 1 135 ? 20.299 -1.904 -3.541 1.00 42.17 115 ASP C C 1
ATOM 5406 O O . ASP C 1 135 ? 19.561 -0.921 -3.557 1.00 42.68 115 ASP C O 1
ATOM 5411 N N . PHE C 1 136 ? 21.603 -1.829 -3.294 1.00 42.22 116 PHE C N 1
ATOM 5412 C CA . PHE C 1 136 ? 22.275 -0.561 -3.018 1.00 43.51 116 PHE C CA 1
ATOM 5413 C C . PHE C 1 136 ? 22.150 0.391 -4.196 1.00 43.08 116 PHE C C 1
ATOM 5414 O O . PHE C 1 136 ? 21.870 1.573 -4.005 1.00 41.65 116 PHE C O 1
ATOM 5422 N N . LEU C 1 137 ? 22.379 -0.126 -5.405 1.00 41.94 117 LEU C N 1
ATOM 5423 C CA . LEU C 1 137 ? 22.267 0.684 -6.623 1.00 41.86 117 LEU C CA 1
ATOM 5424 C C . LEU C 1 137 ? 20.834 1.142 -6.834 1.00 41.45 117 LEU C C 1
ATOM 5425 O O . LEU C 1 137 ? 20.601 2.306 -7.143 1.00 38.03 117 LEU C O 1
ATOM 5430 N N . SER C 1 138 ? 19.887 0.218 -6.662 1.00 42.26 118 SER C N 1
ATOM 5431 C CA . SER C 1 138 ? 18.459 0.532 -6.741 1.00 44.47 118 SER C CA 1
ATOM 5432 C C . SER C 1 138 ? 18.087 1.622 -5.738 1.00 45.09 118 SER C C 1
ATOM 5433 O O . SER C 1 138 ? 17.458 2.617 -6.090 1.00 47.94 118 SER C O 1
ATOM 5436 N N . SER C 1 139 ? 18.515 1.435 -4.497 1.00 44.85 119 SER C N 1
ATOM 5437 C CA . SER C 1 139 ? 18.230 2.367 -3.408 1.00 45.50 119 SER C CA 1
ATOM 5438 C C . SER C 1 139 ? 18.662 3.822 -3.669 1.00 46.29 119 SER C C 1
ATOM 5439 O O . SER C 1 139 ? 17.949 4.752 -3.296 1.00 47.98 119 SER C O 1
ATOM 5442 N N . VAL C 1 140 ? 19.820 4.027 -4.288 1.00 45.96 120 VAL C N 1
ATOM 5443 C CA . VAL C 1 140 ? 20.286 5.398 -4.566 1.00 46.14 120 VAL C CA 1
ATOM 5444 C C . VAL C 1 140 ? 19.694 5.977 -5.852 1.00 44.86 120 VAL C C 1
ATOM 5445 O O . VAL C 1 140 ? 19.838 7.170 -6.117 1.00 42.51 120 VAL C O 1
ATOM 5449 N N . GLY C 1 141 ? 19.034 5.141 -6.648 1.00 43.53 121 GLY C N 1
ATOM 5450 C CA . GLY C 1 141 ? 18.176 5.637 -7.725 1.00 44.59 121 GLY C CA 1
ATOM 5451 C C . GLY C 1 141 ? 18.668 5.410 -9.137 1.00 45.03 121 GLY C C 1
ATOM 5452 O O . GLY C 1 141 ? 18.314 6.153 -10.049 1.00 47.60 121 GLY C O 1
ATOM 5453 N N . VAL C 1 142 ? 19.467 4.372 -9.330 1.00 46.74 122 VAL C N 1
ATOM 5454 C CA . VAL C 1 142 ? 19.868 3.970 -10.665 1.00 46.39 122 VAL C CA 1
ATOM 5455 C C . VAL C 1 142 ? 18.586 3.609 -11.404 1.00 45.62 122 VAL C C 1
ATOM 5456 O O . VAL C 1 142 ? 17.750 2.875 -10.878 1.00 47.17 122 VAL C O 1
ATOM 5460 N N . ASP C 1 143 ? 18.415 4.150 -12.603 1.00 43.72 123 ASP C N 1
ATOM 5461 C CA . ASP C 1 143 ? 17.240 3.837 -13.420 1.00 42.97 123 ASP C CA 1
ATOM 5462 C C . ASP C 1 143 ? 17.497 2.681 -14.385 1.00 41.35 123 ASP C C 1
ATOM 5463 O O . ASP C 1 143 ? 16.554 2.059 -14.845 1.00 41.01 123 ASP C O 1
ATOM 5468 N N . ARG C 1 144 ? 18.762 2.405 -14.689 1.00 42.40 124 ARG C N 1
ATOM 5469 C CA . ARG C 1 144 ? 19.127 1.347 -15.626 1.00 46.58 124 ARG C CA 1
ATOM 5470 C C . ARG C 1 144 ? 20.555 0.893 -15.377 1.00 44.90 124 ARG C C 1
ATOM 5471 O O . ARG C 1 144 ? 21.391 1.685 -14.936 1.00 42.24 124 ARG C O 1
ATOM 5479 N N . VAL C 1 145 ? 20.828 -0.376 -15.675 1.00 41.80 125 VAL C N 1
ATOM 5480 C CA . VAL C 1 145 ? 22.184 -0.905 -15.635 1.00 43.22 125 VAL C CA 1
ATOM 5481 C C . VAL C 1 145 ? 22.606 -1.479 -16.989 1.00 43.50 125 VAL C C 1
ATOM 5482 O O . VAL C 1 145 ? 21.866 -2.233 -17.621 1.00 43.10 125 VAL C O 1
ATOM 5486 N N . LEU C 1 146 ? 23.810 -1.106 -17.419 1.00 44.24 126 LEU C N 1
ATOM 5487 C CA . LEU C 1 146 ? 24.437 -1.660 -18.610 1.00 42.05 126 LEU C CA 1
ATOM 5488 C C . LEU C 1 146 ? 25.730 -2.301 -18.152 1.00 42.10 126 LEU C C 1
ATOM 5489 O O . LEU C 1 146 ? 26.561 -1.645 -17.514 1.00 41.83 126 LEU C O 1
ATOM 5494 N N . THR C 1 147 ? 25.894 -3.581 -18.463 1.00 39.33 127 THR C N 1
ATOM 5495 C CA . THR C 1 147 ? 27.059 -4.321 -18.022 1.00 39.10 127 THR C CA 1
ATOM 5496 C C . THR C 1 147 ? 27.444 -5.365 -19.064 1.00 39.04 127 THR C C 1
ATOM 5497 O O . THR C 1 147 ? 26.659 -5.686 -19.960 1.00 39.50 127 THR C O 1
ATOM 5501 N N . VAL C 1 148 ? 28.664 -5.878 -18.943 1.00 38.08 128 VAL C N 1
ATOM 5502 C CA . VAL C 1 148 ? 29.195 -6.842 -19.891 1.00 38.16 128 VAL C CA 1
ATOM 5503 C C . VAL C 1 148 ? 29.447 -8.186 -19.210 1.00 36.57 128 VAL C C 1
ATOM 5504 O O . VAL C 1 148 ? 30.130 -8.250 -18.193 1.00 34.35 128 VAL C O 1
ATOM 5508 N N . ASP C 1 149 ? 28.907 -9.250 -19.798 1.00 37.47 129 ASP C N 1
ATOM 5509 C CA . ASP C 1 149 ? 29.174 -10.627 -19.366 1.00 40.09 129 ASP C CA 1
ATOM 5510 C C . ASP C 1 149 ? 29.117 -10.789 -17.844 1.00 39.01 129 ASP C C 1
ATOM 5511 O O . ASP C 1 149 ? 30.132 -10.993 -17.184 1.00 39.70 129 ASP C O 1
ATOM 5516 N N . LEU C 1 150 ? 27.920 -10.654 -17.294 1.00 39.44 130 LEU C N 1
ATOM 5517 C CA . LEU C 1 150 ? 27.700 -10.898 -15.882 1.00 41.65 130 LEU C CA 1
ATOM 5518 C C . LEU C 1 150 ? 28.094 -12.339 -15.599 1.00 42.05 130 LEU C C 1
ATOM 5519 O O . LEU C 1 150 ? 27.863 -13.219 -16.422 1.00 39.58 130 LEU C O 1
ATOM 5524 N N . HIS C 1 151 ? 28.701 -12.571 -14.443 1.00 43.53 131 HIS C N 1
ATOM 5525 C CA . HIS C 1 151 ? 29.105 -13.914 -14.068 1.00 44.73 131 HIS C CA 1
ATOM 5526 C C . HIS C 1 151 ? 27.901 -14.844 -14.086 1.00 43.55 131 HIS C C 1
ATOM 5527 O O . HIS C 1 151 ? 28.021 -16.004 -14.446 1.00 45.31 131 HIS C O 1
ATOM 5534 N N . ALA C 1 152 ? 26.743 -14.323 -13.693 1.00 44.30 132 ALA C N 1
ATOM 5535 C CA . ALA C 1 152 ? 25.483 -15.054 -13.787 1.00 45.21 132 ALA C CA 1
ATOM 5536 C C . ALA C 1 152 ? 24.423 -14.131 -14.364 1.00 45.16 132 ALA C C 1
ATOM 5537 O O . ALA C 1 152 ? 24.190 -13.041 -13.832 1.00 45.58 132 ALA C O 1
ATOM 5539 N N . GLU C 1 153 ? 23.780 -14.571 -15.444 1.00 45.39 133 GLU C N 1
ATOM 5540 C CA . GLU C 1 153 ? 22.757 -13.767 -16.127 1.00 45.19 133 GLU C CA 1
ATOM 5541 C C . GLU C 1 153 ? 21.586 -13.469 -15.213 1.00 41.48 133 GLU C C 1
ATOM 5542 O O . GLU C 1 153 ? 20.942 -12.418 -15.337 1.00 40.91 133 GLU C O 1
ATOM 5548 N N . GLN C 1 154 ? 21.307 -14.399 -14.302 1.00 37.65 134 GLN C N 1
ATOM 5549 C CA . GLN C 1 154 ? 20.214 -14.234 -13.351 1.00 38.43 134 GLN C CA 1
ATOM 5550 C C . GLN C 1 154 ? 20.352 -12.934 -12.547 1.00 37.56 134 GLN C C 1
ATOM 5551 O O . GLN C 1 154 ? 19.361 -12.438 -12.013 1.00 38.03 134 GLN C O 1
ATOM 5557 N N . ILE C 1 155 ? 21.560 -12.377 -12.475 1.00 36.20 135 ILE C N 1
ATOM 5558 C CA . ILE C 1 155 ? 21.760 -11.093 -11.801 1.00 37.31 135 ILE C CA 1
ATOM 5559 C C . ILE C 1 155 ? 20.812 -10.031 -12.376 1.00 36.31 135 ILE C C 1
ATOM 5560 O O . ILE C 1 155 ? 20.354 -9.170 -11.641 1.00 38.62 135 ILE C O 1
ATOM 5565 N N . GLN C 1 156 ? 20.467 -10.125 -13.658 1.00 35.36 136 GLN C N 1
ATOM 5566 C CA . GLN C 1 156 ? 19.392 -9.298 -14.228 1.00 35.68 136 GLN C CA 1
ATOM 5567 C C . GLN C 1 156 ? 18.126 -9.281 -13.363 1.00 36.13 136 GLN C C 1
ATOM 5568 O O . GLN C 1 156 ? 17.467 -8.237 -13.223 1.00 36.14 136 GLN C O 1
ATOM 5574 N N . GLY C 1 157 ? 17.792 -10.438 -12.795 1.00 34.31 137 GLY C N 1
ATOM 5575 C CA . GLY C 1 157 ? 16.655 -10.573 -11.900 1.00 34.64 137 GLY C CA 1
ATOM 5576 C C . GLY C 1 157 ? 16.863 -10.101 -10.466 1.00 35.55 137 GLY C C 1
ATOM 5577 O O . GLY C 1 157 ? 15.937 -10.137 -9.682 1.00 34.60 137 GLY C O 1
ATOM 5578 N N . PHE C 1 158 ? 18.072 -9.667 -10.119 1.00 37.27 138 PHE C N 1
ATOM 5579 C CA . PHE C 1 158 ? 18.355 -9.105 -8.798 1.00 38.80 138 PHE C CA 1
ATOM 5580 C C . PHE C 1 158 ? 17.907 -7.640 -8.732 1.00 39.44 138 PHE C C 1
ATOM 5581 O O . PHE C 1 158 ? 17.881 -7.044 -7.654 1.00 39.50 138 PHE C O 1
ATOM 5589 N N . PHE C 1 159 ? 17.555 -7.076 -9.888 1.00 40.12 139 PHE C N 1
ATOM 5590 C CA . PHE C 1 159 ? 17.083 -5.695 -10.005 1.00 41.20 139 PHE C CA 1
ATOM 5591 C C . PHE C 1 159 ? 15.613 -5.627 -10.415 1.00 42.73 139 PHE C C 1
ATOM 5592 O O . PHE C 1 159 ? 15.077 -6.572 -11.000 1.00 45.24 139 PHE C O 1
ATOM 5600 N N . ASP C 1 160 ? 14.977 -4.497 -10.125 1.00 44.13 140 ASP C N 1
ATOM 5601 C CA . ASP C 1 160 ? 13.684 -4.149 -10.723 1.00 47.53 140 ASP C CA 1
ATOM 5602 C C . ASP C 1 160 ? 13.916 -3.507 -12.088 1.00 46.37 140 ASP C C 1
ATOM 5603 O O . ASP C 1 160 ? 13.284 -3.877 -13.077 1.00 47.94 140 ASP C O 1
ATOM 5608 N N . VAL C 1 161 ? 14.831 -2.542 -12.122 1.00 43.50 141 VAL C N 1
ATOM 5609 C CA . VAL C 1 161 ? 15.097 -1.746 -13.319 1.00 42.22 141 VAL C CA 1
ATOM 5610 C C . VAL C 1 161 ? 15.640 -2.578 -14.488 1.00 42.77 141 VAL C C 1
ATOM 5611 O O . VAL C 1 161 ? 16.119 -3.695 -14.287 1.00 42.49 141 VAL C O 1
ATOM 5615 N N . PRO C 1 162 ? 15.567 -2.037 -15.718 1.00 42.69 142 PRO C N 1
ATOM 5616 C CA . PRO C 1 162 ? 16.159 -2.745 -16.849 1.00 43.05 142 PRO C CA 1
ATOM 5617 C C . PRO C 1 162 ? 17.649 -3.010 -16.656 1.00 42.84 142 PRO C C 1
ATOM 5618 O O . PRO C 1 162 ? 18.384 -2.122 -16.232 1.00 40.60 142 PRO C O 1
ATOM 5622 N N . VAL C 1 163 ? 18.073 -4.237 -16.941 1.00 41.62 143 VAL C N 1
ATOM 5623 C CA . VAL C 1 163 ? 19.484 -4.578 -16.937 1.00 41.54 143 VAL C CA 1
ATOM 5624 C C . VAL C 1 163 ? 19.827 -5.202 -18.286 1.00 42.80 143 VAL C C 1
ATOM 5625 O O . VAL C 1 163 ? 19.334 -6.281 -18.630 1.00 42.14 143 VAL C O 1
ATOM 5629 N N . ASP C 1 164 ? 20.664 -4.504 -19.047 1.00 43.38 144 ASP C N 1
ATOM 5630 C CA . ASP C 1 164 ? 21.167 -5.009 -20.312 1.00 43.63 144 ASP C CA 1
ATOM 5631 C C . ASP C 1 164 ? 22.545 -5.611 -20.086 1.00 43.23 144 ASP C C 1
ATOM 5632 O O . ASP C 1 164 ? 23.461 -4.934 -19.615 1.00 42.87 144 ASP C O 1
ATOM 5637 N N . ASN C 1 165 ? 22.666 -6.894 -20.417 1.00 42.76 145 ASN C N 1
ATOM 5638 C CA . ASN C 1 165 ? 23.873 -7.676 -20.198 1.00 41.61 145 ASN C CA 1
ATOM 5639 C C . ASN C 1 165 ? 24.468 -8.064 -21.542 1.00 42.63 145 ASN C C 1
ATOM 5640 O O . ASN C 1 165 ? 24.202 -9.153 -22.057 1.00 43.40 145 ASN C O 1
ATOM 5645 N N . VAL C 1 166 ? 25.272 -7.167 -22.104 1.00 42.84 146 VAL C N 1
ATOM 5646 C CA . VAL C 1 166 ? 25.897 -7.395 -23.408 1.00 43.44 146 VAL C CA 1
ATOM 5647 C C . VAL C 1 166 ? 27.074 -8.363 -23.309 1.00 44.21 146 VAL C C 1
ATOM 5648 O O . VAL C 1 166 ? 27.723 -8.470 -22.267 1.00 44.43 146 VAL C O 1
ATOM 5652 N N . PHE C 1 167 ? 27.336 -9.063 -24.405 1.00 44.46 147 PHE C N 1
ATOM 5653 C CA . PHE C 1 167 ? 28.445 -10.007 -24.479 1.00 45.43 147 PHE C CA 1
ATOM 5654 C C . PHE C 1 167 ? 29.644 -9.413 -25.216 1.00 45.30 147 PHE C C 1
ATOM 5655 O O . PHE C 1 167 ? 29.489 -8.727 -26.223 1.00 44.03 147 PHE C O 1
ATOM 5663 N N . GLY C 1 168 ? 30.842 -9.691 -24.707 1.00 46.70 148 GLY C N 1
ATOM 5664 C CA . GLY C 1 168 ? 32.080 -9.337 -25.393 1.00 46.56 148 GLY C CA 1
ATOM 5665 C C . GLY C 1 168 ? 32.437 -10.283 -26.533 1.00 49.17 148 GLY C C 1
ATOM 5666 O O . GLY C 1 168 ? 33.295 -9.955 -27.355 1.00 46.47 148 GLY C O 1
ATOM 5667 N N . SER C 1 169 ? 31.766 -11.437 -26.605 1.00 49.87 149 SER C N 1
ATOM 5668 C CA . SER C 1 169 ? 32.148 -12.500 -27.539 1.00 53.02 149 SER C CA 1
ATOM 5669 C C . SER C 1 169 ? 32.188 -12.105 -29.029 1.00 52.92 149 SER C C 1
ATOM 5670 O O . SER C 1 169 ? 33.042 -12.605 -29.754 1.00 54.43 149 SER C O 1
ATOM 5673 N N . PRO C 1 170 ? 31.297 -11.202 -29.489 1.00 53.76 150 PRO C N 1
ATOM 5674 C CA . PRO C 1 170 ? 31.435 -10.789 -30.896 1.00 55.60 150 PRO C CA 1
ATOM 5675 C C . PRO C 1 170 ? 32.796 -10.164 -31.202 1.00 53.93 150 PRO C C 1
ATOM 5676 O O . PRO C 1 170 ? 33.341 -10.373 -32.278 1.00 54.80 150 PRO C O 1
ATOM 5680 N N . ILE C 1 171 ? 33.330 -9.404 -30.255 1.00 53.50 151 ILE C N 1
ATOM 5681 C CA . ILE C 1 171 ? 34.609 -8.730 -30.447 1.00 54.07 151 ILE C CA 1
ATOM 5682 C C . ILE C 1 171 ? 35.761 -9.717 -30.295 1.00 53.50 151 ILE C C 1
ATOM 5683 O O . ILE C 1 171 ? 36.712 -9.696 -31.083 1.00 51.00 151 ILE C O 1
ATOM 5688 N N . LEU C 1 172 ? 35.658 -10.592 -29.300 1.00 53.55 152 LEU C N 1
ATOM 5689 C CA . LEU C 1 172 ? 36.631 -11.659 -29.118 1.00 54.42 152 LEU C CA 1
ATOM 5690 C C . LEU C 1 172 ? 36.668 -12.521 -30.377 1.00 54.53 152 LEU C C 1
ATOM 5691 O O . LEU C 1 172 ? 37.745 -12.862 -30.874 1.00 50.30 152 LEU C O 1
ATOM 5696 N N . LEU C 1 173 ? 35.487 -12.856 -30.891 1.00 55.57 153 LEU C N 1
ATOM 5697 C CA . LEU C 1 173 ? 35.372 -13.667 -32.101 1.00 60.14 153 LEU C CA 1
ATOM 5698 C C . LEU C 1 173 ? 36.017 -12.981 -33.301 1.00 58.56 153 LEU C C 1
ATOM 5699 O O . LEU C 1 173 ? 36.780 -13.605 -34.028 1.00 59.30 153 LEU C O 1
ATOM 5704 N N . GLU C 1 174 ? 35.712 -11.704 -33.503 1.00 60.09 154 GLU C N 1
ATOM 5705 C CA . GLU C 1 174 ? 36.312 -10.934 -34.594 1.00 64.59 154 GLU C CA 1
ATOM 5706 C C . GLU C 1 174 ? 37.828 -11.142 -34.611 1.00 62.33 154 GLU C C 1
ATOM 5707 O O . GLU C 1 174 ? 38.420 -11.354 -35.665 1.00 64.26 154 GLU C O 1
ATOM 5713 N N . ASP C 1 175 ? 38.440 -11.098 -33.434 1.00 59.44 155 ASP C N 1
ATOM 5714 C CA . ASP C 1 175 ? 39.881 -11.284 -33.301 1.00 58.53 155 ASP C CA 1
ATOM 5715 C C . ASP C 1 175 ? 40.326 -12.739 -33.523 1.00 58.22 155 ASP C C 1
ATOM 5716 O O . ASP C 1 175 ? 41.381 -12.981 -34.113 1.00 58.64 155 ASP C O 1
ATOM 5721 N N . MET C 1 176 ? 39.536 -13.697 -33.044 1.00 58.23 156 MET C N 1
ATOM 5722 C CA . MET C 1 176 ? 39.843 -15.120 -33.248 1.00 59.35 156 MET C CA 1
ATOM 5723 C C . MET C 1 176 ? 39.961 -15.447 -34.736 1.00 60.58 156 MET C C 1
ATOM 5724 O O . MET C 1 176 ? 40.842 -16.201 -35.147 1.00 59.08 156 MET C O 1
ATOM 5729 N N . LEU C 1 177 ? 39.063 -14.872 -35.532 1.00 61.44 157 LEU C N 1
ATOM 5730 C CA . LEU C 1 177 ? 39.031 -15.109 -36.978 1.00 64.44 157 LEU C CA 1
ATOM 5731 C C . LEU C 1 177 ? 40.278 -14.586 -37.679 1.00 63.62 157 LEU C C 1
ATOM 5732 O O . LEU C 1 177 ? 40.705 -15.148 -38.682 1.00 65.04 157 LEU C O 1
ATOM 5737 N N . GLN C 1 178 ? 40.864 -13.526 -37.130 1.00 63.91 158 GLN C N 1
ATOM 5738 C CA . GLN C 1 178 ? 42.062 -12.905 -37.686 1.00 66.18 158 GLN C CA 1
ATOM 5739 C C . GLN C 1 178 ? 43.337 -13.730 -37.467 1.00 69.35 158 GLN C C 1
ATOM 5740 O O . GLN C 1 178 ? 44.408 -13.342 -37.936 1.00 71.90 158 GLN C O 1
ATOM 5746 N N . LEU C 1 179 ? 43.236 -14.847 -36.749 1.00 71.06 159 LEU C N 1
ATOM 5747 C CA . LEU C 1 179 ? 44.409 -15.660 -36.427 1.00 71.83 159 LEU C CA 1
ATOM 5748 C C . LEU C 1 179 ? 44.716 -16.732 -37.475 1.00 72.60 159 LEU C C 1
ATOM 5749 O O . LEU C 1 179 ? 45.866 -17.150 -37.605 1.00 71.97 159 LEU C O 1
ATOM 5754 N N . ASN C 1 180 ? 43.698 -17.184 -38.207 1.00 76.95 160 ASN C N 1
ATOM 5755 C CA . ASN C 1 180 ? 43.853 -18.299 -39.146 1.00 83.07 160 ASN C CA 1
ATOM 5756 C C . ASN C 1 180 ? 44.394 -19.550 -38.445 1.00 83.35 160 ASN C C 1
ATOM 5757 O O . ASN C 1 180 ? 45.583 -19.865 -38.542 1.00 84.17 160 ASN C O 1
ATOM 5759 N N . LEU C 1 181 ? 43.516 -20.253 -37.736 1.00 82.92 161 LEU C N 1
ATOM 5760 C CA . LEU C 1 181 ? 43.923 -21.414 -36.944 1.00 83.67 161 LEU C CA 1
ATOM 5761 C C . LEU C 1 181 ? 43.866 -22.711 -37.737 1.00 85.44 161 LEU C C 1
ATOM 5762 O O . LEU C 1 181 ? 43.028 -22.880 -38.626 1.00 85.12 161 LEU C O 1
ATOM 5767 N N . ASP C 1 182 ? 44.771 -23.624 -37.394 1.00 87.62 162 ASP C N 1
ATOM 5768 C CA . ASP C 1 182 ? 44.774 -24.964 -37.955 1.00 88.26 162 ASP C CA 1
ATOM 5769 C C . ASP C 1 182 ? 43.685 -25.784 -37.272 1.00 86.52 162 ASP C C 1
ATOM 5770 O O . ASP C 1 182 ? 43.903 -26.344 -36.191 1.00 86.28 162 ASP C O 1
ATOM 5772 N N . ASN C 1 183 ? 42.506 -25.817 -37.895 1.00 83.70 163 ASN C N 1
ATOM 5773 C CA . ASN C 1 183 ? 41.413 -26.691 -37.469 1.00 82.89 163 ASN C CA 1
ATOM 5774 C C . ASN C 1 183 ? 41.120 -26.520 -35.971 1.00 79.44 163 ASN C C 1
ATOM 5775 O O . ASN C 1 183 ? 41.258 -27.464 -35.186 1.00 76.72 163 ASN C O 1
ATOM 5780 N N . PRO C 1 184 ? 40.712 -25.302 -35.572 1.00 73.67 164 PRO C N 1
ATOM 5781 C CA . PRO C 1 184 ? 40.627 -24.978 -34.157 1.00 69.30 164 PRO C CA 1
ATOM 5782 C C . PRO C 1 184 ? 39.460 -25.653 -33.465 1.00 64.98 164 PRO C C 1
ATOM 5783 O O . PRO C 1 184 ? 38.413 -25.859 -34.074 1.00 65.98 164 PRO C O 1
ATOM 5787 N N . ILE C 1 185 ? 39.656 -25.998 -32.199 1.00 62.34 165 ILE C N 1
ATOM 5788 C CA . ILE C 1 185 ? 38.582 -26.510 -31.354 1.00 62.13 165 ILE C CA 1
ATOM 5789 C C . ILE C 1 185 ? 38.412 -25.529 -30.185 1.00 58.85 165 ILE C C 1
ATOM 5790 O O . ILE C 1 185 ? 39.397 -25.062 -29.610 1.00 56.39 165 ILE C O 1
ATOM 5795 N N . VAL C 1 186 ? 37.165 -25.183 -29.873 1.00 57.84 166 VAL C N 1
ATOM 5796 C CA . VAL C 1 186 ? 36.868 -24.255 -28.779 1.00 55.85 166 VAL C CA 1
ATOM 5797 C C . VAL C 1 186 ? 36.762 -25.061 -27.491 1.00 56.71 166 VAL C C 1
ATOM 5798 O O . VAL C 1 186 ? 36.209 -26.164 -27.484 1.00 54.49 166 VAL C O 1
ATOM 5802 N N . VAL C 1 187 ? 37.299 -24.502 -26.410 1.00 54.14 167 VAL C N 1
ATOM 5803 C CA . VAL C 1 187 ? 37.452 -25.233 -25.160 1.00 55.68 167 VAL C CA 1
ATOM 5804 C C . VAL C 1 187 ? 37.010 -24.370 -23.991 1.00 55.36 167 VAL C C 1
ATOM 5805 O O . VAL C 1 187 ? 37.462 -23.232 -23.834 1.00 54.73 167 VAL C O 1
ATOM 5809 N N . SER C 1 188 ? 36.121 -24.927 -23.178 1.00 54.89 168 SER C N 1
ATOM 5810 C CA . SER C 1 188 ? 35.697 -24.288 -21.950 1.00 56.38 168 SER C CA 1
ATOM 5811 C C . SER C 1 188 ? 36.645 -24.741 -20.842 1.00 54.22 168 SER C C 1
ATOM 5812 O O . SER C 1 188 ? 36.762 -25.943 -20.591 1.00 52.20 168 SER C O 1
ATOM 5815 N N . PRO C 1 189 ? 37.319 -23.787 -20.176 1.00 53.51 169 PRO C N 1
ATOM 5816 C CA . PRO C 1 189 ? 38.289 -24.114 -19.127 1.00 54.36 169 PRO C CA 1
ATOM 5817 C C . PRO C 1 189 ? 37.682 -24.776 -17.895 1.00 53.89 169 PRO C C 1
ATOM 5818 O O . PRO C 1 189 ? 38.401 -25.418 -17.139 1.00 54.54 169 PRO C O 1
ATOM 5822 N N . ASP C 1 190 ? 36.381 -24.602 -17.686 1.00 56.79 170 ASP C N 1
ATOM 5823 C CA . ASP C 1 190 ? 35.658 -25.334 -16.650 1.00 58.34 170 ASP C CA 1
ATOM 5824 C C . ASP C 1 190 ? 34.215 -25.577 -17.079 1.00 59.26 170 ASP C C 1
ATOM 5825 O O . ASP C 1 190 ? 33.806 -25.171 -18.170 1.00 57.75 170 ASP C O 1
ATOM 5830 N N . ILE C 1 191 ? 33.452 -26.236 -16.213 1.00 61.72 171 ILE C N 1
ATOM 5831 C CA . ILE C 1 191 ? 32.085 -26.640 -16.529 1.00 62.01 171 ILE C CA 1
ATOM 5832 C C . ILE C 1 191 ? 31.108 -25.466 -16.737 1.00 60.29 171 ILE C C 1
ATOM 5833 O O . ILE C 1 191 ? 30.181 -25.571 -17.543 1.00 60.77 171 ILE C O 1
ATOM 5838 N N . GLY C 1 192 ? 31.326 -24.350 -16.040 1.00 58.15 172 GLY C N 1
ATOM 5839 C CA . GLY C 1 192 ? 30.453 -23.174 -16.166 1.00 55.63 172 GLY C CA 1
ATOM 5840 C C . GLY C 1 192 ? 30.507 -22.412 -17.491 1.00 56.87 172 GLY C C 1
ATOM 5841 O O . GLY C 1 192 ? 29.581 -21.660 -17.822 1.00 56.24 172 GLY C O 1
ATOM 5842 N N . GLY C 1 193 ? 31.581 -22.592 -18.257 1.00 54.96 173 GLY C N 1
ATOM 5843 C CA . GLY C 1 193 ? 31.765 -21.855 -19.509 1.00 53.89 173 GLY C CA 1
ATOM 5844 C C . GLY C 1 193 ? 31.294 -22.588 -20.752 1.00 52.92 173 GLY C C 1
ATOM 5845 O O . GLY C 1 193 ? 31.478 -22.100 -21.869 1.00 49.76 173 GLY C O 1
ATOM 5846 N N . VAL C 1 194 ? 30.679 -23.753 -20.556 1.00 53.04 174 VAL C N 1
ATOM 5847 C CA . VAL C 1 194 ? 30.326 -24.648 -21.657 1.00 52.84 174 VAL C CA 1
ATOM 5848 C C . VAL C 1 194 ? 29.307 -24.040 -22.626 1.00 53.53 174 VAL C C 1
ATOM 5849 O O . VAL C 1 194 ? 29.447 -24.177 -23.845 1.00 52.46 174 VAL C O 1
ATOM 5853 N N . VAL C 1 195 ? 28.291 -23.373 -22.087 1.00 53.98 175 VAL C N 1
ATOM 5854 C CA . VAL C 1 195 ? 27.261 -22.744 -22.915 1.00 57.38 175 VAL C CA 1
ATOM 5855 C C . VAL C 1 195 ? 27.879 -21.706 -23.852 1.00 57.41 175 VAL C C 1
ATOM 5856 O O . VAL C 1 195 ? 27.545 -21.659 -25.032 1.00 58.59 175 VAL C O 1
ATOM 5860 N N . ARG C 1 196 ? 28.775 -20.882 -23.312 1.00 59.89 176 ARG C N 1
ATOM 5861 C CA . ARG C 1 196 ? 29.486 -19.860 -24.091 1.00 59.96 176 ARG C CA 1
ATOM 5862 C C . ARG C 1 196 ? 30.435 -20.482 -25.117 1.00 60.08 176 ARG C C 1
ATOM 5863 O O . ARG C 1 196 ? 30.533 -20.007 -26.252 1.00 56.83 176 ARG C O 1
ATOM 5871 N N . ALA C 1 197 ? 31.128 -21.546 -24.721 1.00 58.81 177 ALA C N 1
ATOM 5872 C CA . ALA C 1 197 ? 32.068 -22.216 -25.621 1.00 59.82 177 ALA C CA 1
ATOM 5873 C C . ALA C 1 197 ? 31.362 -22.739 -26.877 1.00 60.33 177 ALA C C 1
ATOM 5874 O O . ALA C 1 197 ? 31.823 -22.506 -27.999 1.00 57.95 177 ALA C O 1
ATOM 5876 N N . ARG C 1 198 ? 30.240 -23.427 -26.682 1.00 61.22 178 ARG C N 1
ATOM 5877 C CA . ARG C 1 198 ? 29.420 -23.909 -27.792 1.00 64.67 178 ARG C CA 1
ATOM 5878 C C . ARG C 1 198 ? 28.994 -22.763 -28.712 1.00 62.07 178 ARG C C 1
ATOM 5879 O O . ARG C 1 198 ? 29.182 -22.826 -29.929 1.00 57.91 178 ARG C O 1
ATOM 5887 N N . ALA C 1 199 ? 28.426 -21.716 -28.126 1.00 62.08 179 ALA C N 1
ATOM 5888 C CA . ALA C 1 199 ? 27.990 -20.555 -28.900 1.00 63.61 179 ALA C CA 1
ATOM 5889 C C . ALA C 1 199 ? 29.112 -20.062 -29.814 1.00 63.01 179 ALA C C 1
ATOM 5890 O O . ALA C 1 199 ? 28.883 -19.750 -30.984 1.00 64.84 179 ALA C O 1
ATOM 5892 N N . ILE C 1 200 ? 30.325 -20.018 -29.272 1.00 61.98 180 ILE C N 1
ATOM 5893 C CA . ILE C 1 200 ? 31.500 -19.597 -30.028 1.00 61.01 180 ILE C CA 1
ATOM 5894 C C . ILE C 1 200 ? 31.949 -20.654 -31.042 1.00 59.64 180 ILE C C 1
ATOM 5895 O O . ILE C 1 200 ? 32.304 -20.316 -32.173 1.00 58.94 180 ILE C O 1
ATOM 5900 N N . ALA C 1 201 ? 31.932 -21.923 -30.649 1.00 57.58 181 ALA C N 1
ATOM 5901 C CA . ALA C 1 201 ? 32.220 -23.013 -31.589 1.00 59.15 181 ALA C CA 1
ATOM 5902 C C . ALA C 1 201 ? 31.367 -22.873 -32.854 1.00 57.41 181 ALA C C 1
ATOM 5903 O O . ALA C 1 201 ? 31.890 -22.908 -33.970 1.00 53.83 181 ALA C O 1
ATOM 5905 N N . LYS C 1 202 ? 30.063 -22.690 -32.663 1.00 59.27 182 LYS C N 1
ATOM 5906 C CA . LYS C 1 202 ? 29.134 -22.465 -33.773 1.00 64.69 182 LYS C CA 1
ATOM 5907 C C . LYS C 1 202 ? 29.596 -21.331 -34.681 1.00 65.37 182 LYS C C 1
ATOM 5908 O O . LYS C 1 202 ? 29.716 -21.506 -35.892 1.00 63.82 182 LYS C O 1
ATOM 5914 N N . LEU C 1 203 ? 29.862 -20.174 -34.084 1.00 65.99 183 LEU C N 1
ATOM 5915 C CA . LEU C 1 203 ? 30.256 -18.989 -34.842 1.00 66.71 183 LEU C CA 1
ATOM 5916 C C . LEU C 1 203 ? 31.672 -19.049 -35.419 1.00 66.94 183 LEU C C 1
ATOM 5917 O O . LEU C 1 203 ? 31.972 -18.338 -36.379 1.00 67.24 183 LEU C O 1
ATOM 5922 N N . LEU C 1 204 ? 32.543 -19.875 -34.843 1.00 67.76 184 LEU C N 1
ATOM 5923 C CA . LEU C 1 204 ? 33.916 -19.994 -35.338 1.00 68.56 184 LEU C CA 1
ATOM 5924 C C . LEU C 1 204 ? 33.986 -21.054 -36.446 1.00 71.13 184 LEU C C 1
ATOM 5925 O O . LEU C 1 204 ? 34.535 -22.143 -36.257 1.00 67.03 184 LEU C O 1
ATOM 5930 N N . ASN C 1 205 ? 33.421 -20.708 -37.604 1.00 75.40 185 ASN C N 1
ATOM 5931 C CA . ASN C 1 205 ? 33.302 -21.615 -38.753 1.00 78.35 185 ASN C CA 1
ATOM 5932 C C . ASN C 1 205 ? 32.645 -22.954 -38.399 1.00 76.98 185 ASN C C 1
ATOM 5933 O O . ASN C 1 205 ? 33.046 -24.002 -38.904 1.00 77.39 185 ASN C O 1
ATOM 5938 N N . ASP C 1 206 ? 31.632 -22.900 -37.533 1.00 77.97 186 ASP C N 1
ATOM 5939 C CA . ASP C 1 206 ? 30.893 -24.086 -37.085 1.00 79.47 186 ASP C CA 1
ATOM 5940 C C . ASP C 1 206 ? 31.822 -25.253 -36.740 1.00 76.73 186 ASP C C 1
ATOM 5941 O O . ASP C 1 206 ? 31.600 -26.387 -37.165 1.00 75.88 186 ASP C O 1
ATOM 5946 N N . THR C 1 207 ? 32.868 -24.960 -35.973 1.00 72.65 187 THR C N 1
ATOM 5947 C CA . THR C 1 207 ? 33.795 -25.995 -35.522 1.00 70.20 187 THR C CA 1
ATOM 5948 C C . THR C 1 207 ? 33.236 -26.684 -34.282 1.00 66.02 187 THR C C 1
ATOM 5949 O O . THR C 1 207 ? 32.157 -26.339 -33.802 1.00 62.06 187 THR C O 1
ATOM 5953 N N . ASP C 1 208 ? 33.978 -27.655 -33.767 1.00 65.60 188 ASP C N 1
ATOM 5954 C CA . ASP C 1 208 ? 33.503 -28.464 -32.645 1.00 67.80 188 ASP C CA 1
ATOM 5955 C C . ASP C 1 208 ? 34.073 -27.951 -31.321 1.00 65.59 188 ASP C C 1
ATOM 5956 O O . ASP C 1 208 ? 34.781 -26.941 -31.290 1.00 64.43 188 ASP C O 1
ATOM 5961 N N . MET C 1 209 ? 33.738 -28.637 -30.235 1.00 61.86 189 MET C N 1
ATOM 5962 C CA . MET C 1 209 ? 34.001 -28.156 -28.893 1.00 62.44 189 MET C CA 1
ATOM 5963 C C . MET C 1 209 ? 34.558 -29.274 -28.016 1.00 59.49 189 MET C C 1
ATOM 5964 O O . MET C 1 209 ? 34.310 -30.459 -28.263 1.00 57.61 189 MET C O 1
ATOM 5969 N N . ALA C 1 210 ? 35.317 -28.875 -26.998 1.00 56.88 190 ALA C N 1
ATOM 5970 C CA . ALA C 1 210 ? 35.809 -29.779 -25.966 1.00 57.74 190 ALA C CA 1
ATOM 5971 C C . ALA C 1 210 ? 35.604 -29.145 -24.601 1.00 59.14 190 ALA C C 1
ATOM 5972 O O . ALA C 1 210 ? 35.409 -27.928 -24.488 1.00 59.10 190 ALA C O 1
ATOM 5974 N N . ILE C 1 211 ? 35.659 -29.969 -23.560 1.00 58.48 191 ILE C N 1
ATOM 5975 C CA . ILE C 1 211 ? 35.354 -29.510 -22.214 1.00 59.95 191 ILE C CA 1
ATOM 5976 C C . ILE C 1 211 ? 36.333 -30.047 -21.171 1.00 59.26 191 ILE C C 1
ATOM 5977 O O . ILE C 1 211 ? 36.697 -31.225 -21.182 1.00 59.19 191 ILE C O 1
ATOM 5982 N N . ILE C 1 212 ? 36.732 -29.155 -20.268 1.00 58.23 192 ILE C N 1
ATOM 5983 C CA . ILE C 1 212 ? 37.595 -29.475 -19.141 1.00 58.60 192 ILE C CA 1
ATOM 5984 C C . ILE C 1 212 ? 36.745 -29.897 -17.933 1.00 56.72 192 ILE C C 1
ATOM 5985 O O . ILE C 1 212 ? 35.948 -29.108 -17.431 1.00 56.07 192 ILE C O 1
ATOM 5990 N N . ASP C 1 213 ? 36.926 -31.137 -17.481 1.00 57.03 193 ASP C N 1
ATOM 5991 C CA . ASP C 1 213 ? 36.224 -31.683 -16.309 1.00 56.03 193 ASP C CA 1
ATOM 5992 C C . ASP C 1 213 ? 37.244 -31.927 -15.193 1.00 57.30 193 ASP C C 1
ATOM 5993 O O . ASP C 1 213 ? 37.869 -32.984 -15.112 1.00 52.98 193 ASP C O 1
ATOM 5998 N N . LYS C 1 214 ? 37.397 -30.926 -14.337 1.00 57.83 194 LYS C N 1
ATOM 5999 C CA . LYS C 1 214 ? 38.356 -30.960 -13.238 1.00 59.28 194 LYS C CA 1
ATOM 6000 C C . LYS C 1 214 ? 37.844 -31.858 -12.123 1.00 56.92 194 LYS C C 1
ATOM 6001 O O . LYS C 1 214 ? 36.711 -31.705 -11.683 1.00 56.81 194 LYS C O 1
ATOM 6007 N N . ARG C 1 215 ? 38.684 -32.774 -11.653 1.00 56.58 195 ARG C N 1
ATOM 6008 C CA . ARG C 1 215 ? 38.337 -33.631 -10.519 1.00 57.11 195 ARG C CA 1
ATOM 6009 C C . ARG C 1 215 ? 39.469 -33.653 -9.513 1.00 58.31 195 ARG C C 1
ATOM 6010 O O . ARG C 1 215 ? 40.641 -33.681 -9.887 1.00 63.14 195 ARG C O 1
ATOM 6018 N N . ARG C 1 216 ? 39.112 -33.632 -8.235 1.00 58.88 196 ARG C N 1
ATOM 6019 C CA . ARG C 1 216 ? 40.066 -33.856 -7.163 1.00 62.00 196 ARG C CA 1
ATOM 6020 C C . ARG C 1 216 ? 39.362 -34.515 -5.972 1.00 61.24 196 ARG C C 1
ATOM 6021 O O . ARG C 1 216 ? 39.192 -33.892 -4.920 1.00 59.01 196 ARG C O 1
ATOM 6029 N N . PRO C 1 217 ? 38.960 -35.789 -6.135 1.00 58.87 197 PRO C N 1
ATOM 6030 C CA . PRO C 1 217 ? 38.150 -36.455 -5.117 1.00 59.62 197 PRO C CA 1
ATOM 6031 C C . PRO C 1 217 ? 38.871 -36.769 -3.806 1.00 60.29 197 PRO C C 1
ATOM 6032 O O . PRO C 1 217 ? 38.208 -36.954 -2.791 1.00 61.27 197 PRO C O 1
ATOM 6036 N N . ARG C 1 218 ? 40.202 -36.832 -3.819 1.00 60.70 198 ARG C N 1
ATOM 6037 C CA . ARG C 1 218 ? 40.953 -37.314 -2.659 1.00 59.99 198 ARG C CA 1
ATOM 6038 C C . ARG C 1 218 ? 42.202 -36.492 -2.363 1.00 57.55 198 ARG C C 1
ATOM 6039 O O . ARG C 1 218 ? 42.826 -35.940 -3.266 1.00 57.90 198 ARG C O 1
ATOM 6047 N N . ALA C 1 219 ? 42.564 -36.441 -1.084 1.00 54.76 199 ALA C N 1
ATOM 6048 C CA . ALA C 1 219 ? 43.701 -35.649 -0.614 1.00 53.28 199 ALA C CA 1
ATOM 6049 C C . ALA C 1 219 ? 45.059 -36.199 -1.072 1.00 52.16 199 ALA C C 1
ATOM 6050 O O . ALA C 1 219 ? 46.031 -35.446 -1.187 1.00 49.84 199 ALA C O 1
ATOM 6052 N N . ASN C 1 220 ? 45.120 -37.505 -1.327 1.00 50.11 200 ASN C N 1
ATOM 6053 C CA . ASN C 1 220 ? 46.366 -38.165 -1.736 1.00 49.38 200 ASN C CA 1
ATOM 6054 C C . ASN C 1 220 ? 46.521 -38.293 -3.254 1.00 49.12 200 ASN C C 1
ATOM 6055 O O . ASN C 1 220 ? 47.490 -38.885 -3.734 1.00 47.56 200 ASN C O 1
ATOM 6060 N N . VAL C 1 221 ? 45.561 -37.764 -4.002 1.00 49.03 201 VAL C N 1
ATOM 6061 C CA . VAL C 1 221 ? 45.586 -37.839 -5.457 1.00 50.54 201 VAL C CA 1
ATOM 6062 C C . VAL C 1 221 ? 45.641 -36.414 -6.005 1.00 52.04 201 VAL C C 1
ATOM 6063 O O . VAL C 1 221 ? 44.993 -35.506 -5.478 1.00 51.17 201 VAL C O 1
ATOM 6067 N N . SER C 1 222 ? 46.426 -36.222 -7.058 1.00 51.91 202 SER C N 1
ATOM 6068 C CA . SER C 1 222 ? 46.547 -34.912 -7.675 1.00 53.08 202 SER C CA 1
ATOM 6069 C C . SER C 1 222 ? 45.283 -34.580 -8.446 1.00 53.56 202 SER C C 1
ATOM 6070 O O . SER C 1 222 ? 44.658 -35.458 -9.048 1.00 51.39 202 SER C O 1
ATOM 6073 N N . GLN C 1 223 ? 44.921 -33.304 -8.418 1.00 55.34 203 GLN C N 1
ATOM 6074 C CA . GLN C 1 223 ? 43.895 -32.760 -9.294 1.00 57.92 203 GLN C CA 1
ATOM 6075 C C . GLN C 1 223 ? 44.175 -33.174 -10.733 1.00 55.15 203 GLN C C 1
ATOM 6076 O O . GLN C 1 223 ? 45.270 -32.951 -11.243 1.00 51.86 203 GLN C O 1
ATOM 6082 N N . VAL C 1 224 ? 43.196 -33.807 -11.369 1.00 57.30 204 VAL C N 1
ATOM 6083 C CA . VAL C 1 224 ? 43.297 -34.146 -12.782 1.00 59.90 204 VAL C CA 1
ATOM 6084 C C . VAL C 1 224 ? 42.333 -33.280 -13.559 1.00 60.51 204 VAL C C 1
ATOM 6085 O O . VAL C 1 224 ? 41.223 -33.005 -13.114 1.00 61.25 204 VAL C O 1
ATOM 6089 N N . MET C 1 225 ? 42.774 -32.858 -14.731 1.00 63.36 205 MET C N 1
ATOM 6090 C CA . MET C 1 225 ? 41.985 -32.007 -15.589 1.00 63.74 205 MET C CA 1
ATOM 6091 C C . MET C 1 225 ? 41.567 -32.825 -16.808 1.00 62.25 205 MET C C 1
ATOM 6092 O O . MET C 1 225 ? 42.273 -32.869 -17.813 1.00 63.98 205 MET C O 1
ATOM 6097 N N . HIS C 1 226 ? 40.427 -33.500 -16.700 1.00 60.92 206 HIS C N 1
ATOM 6098 C CA . HIS C 1 226 ? 39.960 -34.379 -17.771 1.00 61.59 206 HIS C CA 1
ATOM 6099 C C . HIS C 1 226 ? 39.483 -33.577 -18.973 1.00 61.85 206 HIS C C 1
ATOM 6100 O O . HIS C 1 226 ? 38.830 -32.541 -18.833 1.00 61.17 206 HIS C O 1
ATOM 6107 N N . ILE C 1 227 ? 39.816 -34.073 -20.155 1.00 61.10 207 ILE C N 1
ATOM 6108 C CA . ILE C 1 227 ? 39.440 -33.432 -21.394 1.00 62.11 207 ILE C CA 1
ATOM 6109 C C . ILE C 1 227 ? 38.384 -34.287 -22.075 1.00 62.90 207 ILE C C 1
ATOM 6110 O O . ILE C 1 227 ? 38.666 -35.399 -22.516 1.00 65.78 207 ILE C O 1
ATOM 6115 N N . ILE C 1 228 ? 37.164 -33.765 -22.130 1.00 63.69 208 ILE C N 1
ATOM 6116 C CA . ILE C 1 228 ? 36.069 -34.426 -22.822 1.00 65.23 208 ILE C CA 1
ATOM 6117 C C . ILE C 1 228 ? 36.029 -33.879 -24.253 1.00 64.39 208 ILE C C 1
ATOM 6118 O O . ILE C 1 228 ? 35.659 -32.723 -24.481 1.00 58.44 208 ILE C O 1
ATOM 6123 N N . GLY C 1 229 ? 36.440 -34.723 -25.199 1.00 65.16 209 GLY C N 1
ATOM 6124 C CA . GLY C 1 229 ? 36.557 -34.358 -26.612 1.00 67.21 209 GLY C CA 1
ATOM 6125 C C . GLY C 1 229 ? 37.940 -34.708 -27.128 1.00 68.84 209 GLY C C 1
ATOM 6126 O O . GLY C 1 229 ? 38.823 -35.058 -26.345 1.00 73.76 209 GLY C O 1
ATOM 6127 N N . ASP C 1 230 ? 38.130 -34.613 -28.441 1.00 68.73 210 ASP C N 1
ATOM 6128 C CA . ASP C 1 230 ? 39.429 -34.865 -29.064 1.00 69.53 210 ASP C CA 1
ATOM 6129 C C . ASP C 1 230 ? 40.100 -33.549 -29.460 1.00 66.97 210 ASP C C 1
ATOM 6130 O O . ASP C 1 230 ? 39.579 -32.814 -30.293 1.00 65.42 210 ASP C O 1
ATOM 6132 N N . VAL C 1 231 ? 41.259 -33.276 -28.859 1.00 68.70 211 VAL C N 1
ATOM 6133 C CA . VAL C 1 231 ? 42.035 -32.048 -29.115 1.00 67.98 211 VAL C CA 1
ATOM 6134 C C . VAL C 1 231 ? 43.384 -32.312 -29.796 1.00 68.05 211 VAL C C 1
ATOM 6135 O O . VAL C 1 231 ? 44.111 -31.364 -30.108 1.00 67.78 211 VAL C O 1
ATOM 6139 N N . ALA C 1 232 ? 43.718 -33.585 -30.025 1.00 68.60 212 ALA C N 1
ATOM 6140 C CA . ALA C 1 232 ? 45.021 -33.957 -30.585 1.00 67.52 212 ALA C CA 1
ATOM 6141 C C . ALA C 1 232 ? 45.255 -33.323 -31.956 1.00 66.74 212 ALA C C 1
ATOM 6142 O O . ALA C 1 232 ? 44.370 -33.339 -32.814 1.00 65.17 212 ALA C O 1
ATOM 6144 N N . GLY C 1 233 ? 46.446 -32.759 -32.141 1.00 66.71 213 GLY C N 1
ATOM 6145 C CA . GLY C 1 233 ? 46.833 -32.123 -33.399 1.00 69.76 213 GLY C CA 1
ATOM 6146 C C . GLY C 1 233 ? 45.932 -30.976 -33.822 1.00 69.52 213 GLY C C 1
ATOM 6147 O O . GLY C 1 233 ? 45.629 -30.826 -35.007 1.00 71.03 213 GLY C O 1
ATOM 6148 N N . ARG C 1 234 ? 45.497 -30.171 -32.855 1.00 69.36 214 ARG C N 1
ATOM 6149 C CA . ARG C 1 234 ? 44.593 -29.054 -33.130 1.00 69.01 214 ARG C CA 1
ATOM 6150 C C . ARG C 1 234 ? 44.900 -27.840 -32.270 1.00 66.34 214 ARG C C 1
ATOM 6151 O O . ARG C 1 234 ? 45.233 -27.965 -31.088 1.00 64.86 214 ARG C O 1
ATOM 6159 N N . ASP C 1 235 ? 44.792 -26.662 -32.875 1.00 66.01 215 ASP C N 1
ATOM 6160 C CA . ASP C 1 235 ? 44.855 -25.422 -32.118 1.00 66.09 215 ASP C CA 1
ATOM 6161 C C . ASP C 1 235 ? 43.645 -25.391 -31.202 1.00 63.09 215 ASP C C 1
ATOM 6162 O O . ASP C 1 235 ? 42.558 -25.814 -31.589 1.00 62.56 215 ASP C O 1
ATOM 6167 N N . CYS C 1 236 ? 43.844 -24.912 -29.980 1.00 59.52 216 CYS C N 1
ATOM 6168 C CA . CYS C 1 236 ? 42.772 -24.843 -29.002 1.00 56.77 216 CYS C CA 1
ATOM 6169 C C . CYS C 1 236 ? 42.524 -23.396 -28.625 1.00 55.58 216 CYS C C 1
ATOM 6170 O O . CYS C 1 236 ? 43.462 -22.644 -28.363 1.00 53.08 216 CYS C O 1
ATOM 6173 N N . VAL C 1 237 ? 41.252 -23.014 -28.632 1.00 55.67 217 VAL C N 1
ATOM 6174 C CA . VAL C 1 237 ? 40.830 -21.696 -28.198 1.00 55.57 217 VAL C CA 1
ATOM 6175 C C . VAL C 1 237 ? 40.099 -21.835 -26.864 1.00 54.67 217 VAL C C 1
ATOM 6176 O O . VAL C 1 237 ? 38.932 -22.233 -26.822 1.00 54.16 217 VAL C O 1
ATOM 6180 N N . LEU C 1 238 ? 40.815 -21.537 -25.780 1.00 54.83 218 LEU C N 1
ATOM 6181 C CA . LEU C 1 238 ? 40.239 -21.499 -24.436 1.00 54.24 218 LEU C CA 1
ATOM 6182 C C . LEU C 1 238 ? 39.461 -20.210 -24.275 1.00 53.63 218 LEU C C 1
ATOM 6183 O O . LEU C 1 238 ? 40.023 -19.120 -24.370 1.00 51.89 218 LEU C O 1
ATOM 6188 N N . VAL C 1 239 ? 38.167 -20.325 -24.023 1.00 53.96 219 VAL C N 1
ATOM 6189 C CA . VAL C 1 239 ? 37.339 -19.140 -23.900 1.00 54.29 219 VAL C CA 1
ATOM 6190 C C . VAL C 1 239 ? 36.572 -19.146 -22.584 1.00 51.73 219 VAL C C 1
ATOM 6191 O O . VAL C 1 239 ? 36.080 -20.182 -22.147 1.00 49.05 219 VAL C O 1
ATOM 6195 N N . ASP C 1 240 ? 36.485 -17.976 -21.961 1.00 50.86 220 ASP C N 1
ATOM 6196 C CA . ASP C 1 240 ? 35.801 -17.827 -20.680 1.00 52.25 220 ASP C CA 1
ATOM 6197 C C . ASP C 1 240 ? 35.284 -16.394 -20.527 1.00 49.49 220 ASP C C 1
ATOM 6198 O O . ASP C 1 240 ? 35.605 -15.519 -21.338 1.00 44.87 220 ASP C O 1
ATOM 6203 N N . ASP C 1 241 ? 34.464 -16.157 -19.509 1.00 48.82 221 ASP C N 1
ATOM 6204 C CA . ASP C 1 241 ? 33.976 -14.793 -19.229 1.00 48.83 221 ASP C CA 1
ATOM 6205 C C . ASP C 1 241 ? 35.052 -13.959 -18.555 1.00 46.34 221 ASP C C 1
ATOM 6206 O O . ASP C 1 241 ? 35.166 -12.766 -18.802 1.00 46.60 221 ASP C O 1
ATOM 6211 N N . MET C 1 242 ? 35.854 -14.596 -17.717 1.00 48.83 222 MET C N 1
ATOM 6212 C CA . MET C 1 242 ? 36.873 -13.882 -16.969 1.00 50.95 222 MET C CA 1
ATOM 6213 C C . MET C 1 242 ? 38.104 -14.736 -16.705 1.00 49.14 222 MET C C 1
ATOM 6214 O O . MET C 1 242 ? 38.071 -15.962 -16.818 1.00 49.66 222 MET C O 1
ATOM 6219 N N . ILE C 1 243 ? 39.195 -14.058 -16.367 1.00 46.59 223 ILE C N 1
ATOM 6220 C CA . ILE C 1 243 ? 40.369 -14.690 -15.793 1.00 45.57 223 ILE C CA 1
ATOM 6221 C C . ILE C 1 243 ? 40.730 -13.919 -14.525 1.00 46.59 223 ILE C C 1
ATOM 6222 O O . ILE C 1 243 ? 40.935 -12.695 -14.554 1.00 42.90 223 ILE C O 1
ATOM 6227 N N . ASP C 1 244 ? 40.793 -14.649 -13.418 1.00 46.55 224 ASP C N 1
ATOM 6228 C CA . ASP C 1 244 ? 41.157 -14.091 -12.127 1.00 50.65 224 ASP C CA 1
ATOM 6229 C C . ASP C 1 244 ? 42.615 -14.461 -11.815 1.00 51.46 224 ASP C C 1
ATOM 6230 O O . ASP C 1 244 ? 43.519 -13.819 -12.343 1.00 50.57 224 ASP C O 1
ATOM 6235 N N . THR C 1 245 ? 42.865 -15.496 -11.011 1.00 51.02 225 THR C N 1
ATOM 6236 C CA . THR C 1 245 ? 44.248 -15.858 -10.678 1.00 51.20 225 THR C CA 1
ATOM 6237 C C . THR C 1 245 ? 44.914 -16.629 -11.807 1.00 51.79 225 THR C C 1
ATOM 6238 O O . THR C 1 245 ? 46.132 -16.735 -11.847 1.00 52.68 225 THR C O 1
ATOM 6242 N N . GLY C 1 246 ? 44.117 -17.189 -12.710 1.00 53.01 226 GLY C N 1
ATOM 6243 C CA . GLY C 1 246 ? 44.650 -17.893 -13.874 1.00 52.62 226 GLY C CA 1
ATOM 6244 C C . GLY C 1 246 ? 45.070 -19.331 -13.633 1.00 52.80 226 GLY C C 1
ATOM 6245 O O . GLY C 1 246 ? 45.475 -20.012 -14.570 1.00 52.86 226 GLY C O 1
ATOM 6246 N N . GLY C 1 247 ? 44.954 -19.808 -12.394 1.00 55.28 227 GLY C N 1
ATOM 6247 C CA . GLY C 1 247 ? 45.432 -21.148 -12.031 1.00 56.44 227 GLY C CA 1
ATOM 6248 C C . GLY C 1 247 ? 44.745 -22.254 -12.808 1.00 57.31 227 GLY C C 1
ATOM 6249 O O . GLY C 1 247 ? 45.404 -23.111 -13.396 1.00 58.42 227 GLY C O 1
ATOM 6250 N N . THR C 1 248 ? 43.415 -22.223 -12.805 1.00 58.48 228 THR C N 1
ATOM 6251 C CA . THR C 1 248 ? 42.598 -23.148 -13.589 1.00 58.66 228 THR C CA 1
ATOM 6252 C C . THR C 1 248 ? 42.976 -23.070 -15.065 1.00 56.65 228 THR C C 1
ATOM 6253 O O . THR C 1 248 ? 43.180 -24.093 -15.722 1.00 54.39 228 THR C O 1
ATOM 6257 N N . LEU C 1 249 ? 43.076 -21.845 -15.570 1.00 55.50 229 LEU C N 1
ATOM 6258 C CA . LEU C 1 249 ? 43.352 -21.610 -16.981 1.00 53.45 229 LEU C CA 1
ATOM 6259 C C . LEU C 1 249 ? 44.705 -22.191 -17.412 1.00 52.72 229 LEU C C 1
ATOM 6260 O O . LEU C 1 249 ? 44.816 -22.792 -18.481 1.00 48.02 229 LEU C O 1
ATOM 6265 N N . CYS C 1 250 ? 45.727 -22.004 -16.579 1.00 55.19 230 CYS C N 1
ATOM 6266 C CA . CYS C 1 250 ? 47.074 -22.483 -16.894 1.00 56.32 230 CYS C CA 1
ATOM 6267 C C . CYS C 1 250 ? 47.137 -23.997 -16.839 1.00 56.43 230 CYS C C 1
ATOM 6268 O O . CYS C 1 250 ? 47.754 -24.626 -17.694 1.00 56.77 230 CYS C O 1
ATOM 6271 N N . LYS C 1 251 ? 46.491 -24.578 -15.836 1.00 55.16 231 LYS C N 1
ATOM 6272 C CA . LYS C 1 251 ? 46.412 -26.024 -15.736 1.00 57.42 231 LYS C CA 1
ATOM 6273 C C . LYS C 1 251 ? 45.594 -26.598 -16.887 1.00 57.45 231 LYS C C 1
ATOM 6274 O O . LYS C 1 251 ? 45.925 -27.656 -17.418 1.00 55.74 231 LYS C O 1
ATOM 6280 N N . ALA C 1 252 ? 44.545 -25.886 -17.291 1.00 56.72 232 ALA C N 1
ATOM 6281 C CA . ALA C 1 252 ? 43.775 -26.277 -18.462 1.00 56.08 232 ALA C CA 1
ATOM 6282 C C . ALA C 1 252 ? 44.676 -26.299 -19.698 1.00 55.75 232 ALA C C 1
ATOM 6283 O O . ALA C 1 252 ? 44.666 -27.262 -20.465 1.00 55.63 232 ALA C O 1
ATOM 6285 N N . ALA C 1 253 ? 45.469 -25.245 -19.865 1.00 52.60 233 ALA C N 1
ATOM 6286 C CA . ALA C 1 253 ? 46.403 -25.144 -20.977 1.00 54.31 233 ALA C CA 1
ATOM 6287 C C . ALA C 1 253 ? 47.396 -26.304 -20.983 1.00 55.15 233 ALA C C 1
ATOM 6288 O O . ALA C 1 253 ? 47.590 -26.955 -22.014 1.00 55.90 233 ALA C O 1
ATOM 6290 N N . GLU C 1 254 ? 48.020 -26.552 -19.835 1.00 53.95 234 GLU C N 1
ATOM 6291 C CA . GLU C 1 254 ? 48.994 -27.634 -19.707 1.00 57.64 234 GLU C CA 1
ATOM 6292 C C . GLU C 1 254 ? 48.382 -28.981 -20.105 1.00 56.57 234 GLU C C 1
ATOM 6293 O O . GLU C 1 254 ? 48.961 -29.715 -20.896 1.00 55.57 234 GLU C O 1
ATOM 6295 N N . ALA C 1 255 ? 47.203 -29.277 -19.566 1.00 57.84 235 ALA C N 1
ATOM 6296 C CA . ALA C 1 255 ? 46.497 -30.530 -19.847 1.00 58.68 235 ALA C CA 1
ATOM 6297 C C . ALA C 1 255 ? 46.189 -30.711 -21.335 1.00 59.40 235 ALA C C 1
ATOM 6298 O O . ALA C 1 255 ? 46.257 -31.827 -21.854 1.00 56.75 235 ALA C O 1
ATOM 6300 N N . LEU C 1 256 ? 45.844 -29.613 -22.007 1.00 58.82 236 LEU C N 1
ATOM 6301 C CA . LEU C 1 256 ? 45.552 -29.639 -23.439 1.00 59.22 236 LEU C CA 1
ATOM 6302 C C . LEU C 1 256 ? 46.778 -30.050 -24.249 1.00 61.49 236 LEU C C 1
ATOM 6303 O O . LEU C 1 256 ? 46.680 -30.892 -25.147 1.00 58.31 236 LEU C O 1
ATOM 6308 N N . LYS C 1 257 ? 47.929 -29.465 -23.914 1.00 63.56 237 LYS C N 1
ATOM 6309 C CA . LYS C 1 257 ? 49.193 -29.789 -24.581 1.00 65.59 237 LYS C CA 1
ATOM 6310 C C . LYS C 1 257 ? 49.563 -31.251 -24.352 1.00 68.14 237 LYS C C 1
ATOM 6311 O O . LYS C 1 257 ? 49.913 -31.960 -25.293 1.00 70.17 237 LYS C O 1
ATOM 6317 N N . GLU C 1 258 ? 49.456 -31.705 -23.107 1.00 70.56 238 GLU C N 1
ATOM 6318 C CA . GLU C 1 258 ? 49.768 -33.093 -22.763 1.00 73.70 238 GLU C CA 1
ATOM 6319 C C . GLU C 1 258 ? 48.886 -34.087 -23.521 1.00 71.03 238 GLU C C 1
ATOM 6320 O O . GLU C 1 258 ? 49.308 -35.208 -23.790 1.00 69.07 238 GLU C O 1
ATOM 6326 N N . ARG C 1 259 ? 47.674 -33.663 -23.875 1.00 72.14 239 ARG C N 1
ATOM 6327 C CA . ARG C 1 259 ? 46.780 -34.456 -24.730 1.00 72.88 239 ARG C CA 1
ATOM 6328 C C . ARG C 1 259 ? 46.987 -34.201 -26.238 1.00 69.93 239 ARG C C 1
ATOM 6329 O O . ARG C 1 259 ? 46.175 -34.627 -27.059 1.00 69.15 239 ARG C O 1
ATOM 6337 N N . GLY C 1 260 ? 48.071 -33.513 -26.595 1.00 67.49 240 GLY C N 1
ATOM 6338 C CA . GLY C 1 260 ? 48.491 -33.385 -27.988 1.00 67.70 240 GLY C CA 1
ATOM 6339 C C . GLY C 1 260 ? 48.032 -32.137 -28.721 1.00 67.78 240 GLY C C 1
ATOM 6340 O O . GLY C 1 260 ? 48.193 -32.049 -29.937 1.00 68.72 240 GLY C O 1
ATOM 6341 N N . ALA C 1 261 ? 47.465 -31.172 -28.003 1.00 66.10 241 ALA C N 1
ATOM 6342 C CA . ALA C 1 261 ? 47.021 -29.932 -28.633 1.00 67.71 241 ALA C CA 1
ATOM 6343 C C . ALA C 1 261 ? 48.216 -29.155 -29.168 1.00 68.89 241 ALA C C 1
ATOM 6344 O O . ALA C 1 261 ? 49.281 -29.137 -28.548 1.00 70.58 241 ALA C O 1
ATOM 6346 N N . LYS C 1 262 ? 48.036 -28.518 -30.321 1.00 69.90 242 LYS C N 1
ATOM 6347 C CA . LYS C 1 262 ? 49.103 -27.740 -30.941 1.00 69.23 242 LYS C CA 1
ATOM 6348 C C . LYS C 1 262 ? 49.316 -26.440 -30.160 1.00 67.56 242 LYS C C 1
ATOM 6349 O O . LYS C 1 262 ? 50.068 -26.421 -29.186 1.00 71.77 242 LYS C O 1
ATOM 6351 N N . ARG C 1 263 ? 48.644 -25.369 -30.571 1.00 64.44 243 ARG C N 1
ATOM 6352 C CA . ARG C 1 263 ? 48.750 -24.084 -29.895 1.00 64.31 243 ARG C CA 1
ATOM 6353 C C . ARG C 1 263 ? 47.527 -23.862 -29.017 1.00 61.35 243 ARG C C 1
ATOM 6354 O O . ARG C 1 263 ? 46.443 -24.337 -29.333 1.00 58.05 243 ARG C O 1
ATOM 6362 N N . VAL C 1 264 ? 47.714 -23.139 -27.915 1.00 60.95 244 VAL C N 1
ATOM 6363 C CA . VAL C 1 264 ? 46.631 -22.824 -26.987 1.00 58.88 244 VAL C CA 1
ATOM 6364 C C . VAL C 1 264 ? 46.463 -21.314 -26.870 1.00 57.10 244 VAL C C 1
ATOM 6365 O O . VAL C 1 264 ? 47.368 -20.619 -26.415 1.00 57.04 244 VAL C O 1
ATOM 6369 N N . PHE C 1 265 ? 45.299 -20.821 -27.280 1.00 54.97 245 PHE C N 1
ATOM 6370 C CA . PHE C 1 265 ? 44.952 -19.421 -27.121 1.00 56.79 245 PHE C CA 1
ATOM 6371 C C . PHE C 1 265 ? 43.888 -19.276 -26.039 1.00 55.94 245 PHE C C 1
ATOM 6372 O O . PHE C 1 265 ? 42.966 -20.087 -25.964 1.00 57.70 245 PHE C O 1
ATOM 6380 N N . ALA C 1 266 ? 44.018 -18.245 -25.208 1.00 51.62 246 ALA C N 1
ATOM 6381 C CA . ALA C 1 266 ? 43.048 -17.981 -24.148 1.00 49.27 246 ALA C CA 1
ATOM 6382 C C . ALA C 1 266 ? 42.367 -16.648 -24.399 1.00 47.63 246 ALA C C 1
ATOM 6383 O O . ALA C 1 266 ? 43.030 -15.616 -24.536 1.00 45.99 246 ALA C O 1
ATOM 6385 N N . TYR C 1 267 ? 41.041 -16.688 -24.463 1.00 45.98 247 TYR C N 1
ATOM 6386 C CA . TYR C 1 267 ? 40.222 -15.504 -24.658 1.00 45.40 247 TYR C CA 1
ATOM 6387 C C . TYR C 1 267 ? 39.271 -15.363 -23.479 1.00 43.52 247 TYR C C 1
ATOM 6388 O O . TYR C 1 267 ? 38.687 -16.345 -23.028 1.00 42.69 247 TYR C O 1
ATOM 6397 N N . ALA C 1 268 ? 39.135 -14.143 -22.970 1.00 40.53 248 ALA C N 1
ATOM 6398 C CA . ALA C 1 268 ? 38.104 -13.835 -21.987 1.00 41.23 248 ALA C CA 1
ATOM 6399 C C . ALA C 1 268 ? 37.758 -12.351 -22.007 1.00 41.65 248 ALA C C 1
ATOM 6400 O O . ALA C 1 268 ? 38.492 -11.540 -22.564 1.00 42.14 248 ALA C O 1
ATOM 6402 N N . THR C 1 269 ? 36.627 -12.002 -21.412 1.00 40.92 249 THR C N 1
ATOM 6403 C CA . THR C 1 269 ? 36.223 -10.606 -21.352 1.00 43.42 249 THR C CA 1
ATOM 6404 C C . THR C 1 269 ? 36.944 -9.870 -20.225 1.00 42.43 249 THR C C 1
ATOM 6405 O O . THR C 1 269 ? 37.647 -8.900 -20.480 1.00 43.40 249 THR C O 1
ATOM 6409 N N . HIS C 1 270 ? 36.768 -10.336 -18.992 1.00 40.82 250 HIS C N 1
ATOM 6410 C CA . HIS C 1 270 ? 37.201 -9.579 -17.814 1.00 40.96 250 HIS C CA 1
ATOM 6411 C C . HIS C 1 270 ? 38.598 -10.003 -17.324 1.00 41.55 250 HIS C C 1
ATOM 6412 O O . HIS C 1 270 ? 38.771 -11.132 -16.844 1.00 40.89 250 HIS C O 1
ATOM 6419 N N . PRO C 1 271 ? 39.594 -9.101 -17.432 1.00 40.84 251 PRO C N 1
ATOM 6420 C CA . PRO C 1 271 ? 40.936 -9.381 -16.938 1.00 41.77 251 PRO C CA 1
ATOM 6421 C C . PRO C 1 271 ? 41.088 -8.976 -15.455 1.00 40.87 251 PRO C C 1
ATOM 6422 O O . PRO C 1 271 ? 41.583 -7.890 -15.140 1.00 37.83 251 PRO C O 1
ATOM 6426 N N . ILE C 1 272 ? 40.649 -9.849 -14.557 1.00 40.79 252 ILE C N 1
ATOM 6427 C CA . ILE C 1 272 ? 40.695 -9.556 -13.132 1.00 42.17 252 ILE C CA 1
ATOM 6428 C C . ILE C 1 272 ? 42.134 -9.688 -12.650 1.00 42.65 252 ILE C C 1
ATOM 6429 O O . ILE C 1 272 ? 42.646 -8.801 -11.973 1.00 42.15 252 ILE C O 1
ATOM 6434 N N . PHE C 1 273 ? 42.784 -10.786 -13.024 1.00 43.53 253 PHE C N 1
ATOM 6435 C CA . PHE C 1 273 ? 44.215 -10.968 -12.776 1.00 44.16 253 PHE C CA 1
ATOM 6436 C C . PHE C 1 273 ? 44.643 -10.606 -11.349 1.00 44.46 253 PHE C C 1
ATOM 6437 O O . PHE C 1 273 ? 45.565 -9.816 -11.161 1.00 46.42 253 PHE C O 1
ATOM 6445 N N . SER C 1 274 ? 43.968 -11.165 -10.351 1.00 43.90 254 SER C N 1
ATOM 6446 C CA . SER C 1 274 ? 44.370 -10.945 -8.957 1.00 46.12 254 SER C CA 1
ATOM 6447 C C . SER C 1 274 ? 45.422 -11.961 -8.546 1.00 46.85 254 SER C C 1
ATOM 6448 O O . SER C 1 274 ? 45.720 -12.902 -9.295 1.00 47.02 254 SER C O 1
ATOM 6451 N N . GLY C 1 275 ? 45.978 -11.752 -7.355 1.00 46.37 255 GLY C N 1
ATOM 6452 C CA . GLY C 1 275 ? 46.949 -12.661 -6.758 1.00 46.00 255 GLY C CA 1
ATOM 6453 C C . GLY C 1 275 ? 48.187 -12.833 -7.610 1.00 46.41 255 GLY C C 1
ATOM 6454 O O . GLY C 1 275 ? 48.810 -11.857 -8.018 1.00 44.46 255 GLY C O 1
ATOM 6455 N N . ASN C 1 276 ? 48.519 -14.084 -7.910 1.00 47.09 256 ASN C N 1
ATOM 6456 C CA . ASN C 1 276 ? 49.730 -14.405 -8.656 1.00 48.06 256 ASN C CA 1
ATOM 6457 C C . ASN C 1 276 ? 49.472 -14.644 -10.155 1.00 46.54 256 ASN C C 1
ATOM 6458 O O . ASN C 1 276 ? 50.196 -15.393 -10.809 1.00 42.90 256 ASN C O 1
ATOM 6463 N N . ALA C 1 277 ? 48.454 -13.980 -10.696 1.00 47.27 257 ALA C N 1
ATOM 6464 C CA . ALA C 1 277 ? 48.043 -14.161 -12.096 1.00 47.94 257 ALA C CA 1
ATOM 6465 C C . ALA C 1 277 ? 49.164 -13.922 -13.116 1.00 47.95 257 ALA C C 1
ATOM 6466 O O . ALA C 1 277 ? 49.351 -14.724 -14.036 1.00 45.15 257 ALA C O 1
ATOM 6468 N N . ALA C 1 278 ? 49.897 -12.822 -12.957 1.00 46.96 258 ALA C N 1
ATOM 6469 C CA . ALA C 1 278 ? 50.967 -12.483 -13.898 1.00 48.78 258 ALA C CA 1
ATOM 6470 C C . ALA C 1 278 ? 52.005 -13.598 -13.985 1.00 48.93 258 ALA C C 1
ATOM 6471 O O . ALA C 1 278 ? 52.391 -14.010 -15.079 1.00 48.08 258 ALA C O 1
ATOM 6473 N N . ASN C 1 279 ? 52.446 -14.094 -12.836 1.00 49.06 259 ASN C N 1
ATOM 6474 C CA . ASN C 1 279 ? 53.439 -15.165 -12.815 1.00 51.49 259 ASN C CA 1
ATOM 6475 C C . ASN C 1 279 ? 52.873 -16.474 -13.346 1.00 52.48 259 ASN C C 1
ATOM 6476 O O . ASN C 1 279 ? 53.551 -17.195 -14.077 1.00 53.74 259 ASN C O 1
ATOM 6481 N N . ASN C 1 280 ? 51.629 -16.771 -12.988 1.00 51.48 260 ASN C N 1
ATOM 6482 C CA . ASN C 1 280 ? 50.968 -17.968 -13.482 1.00 51.22 260 ASN C CA 1
ATOM 6483 C C . ASN C 1 280 ? 50.925 -18.002 -15.014 1.00 52.61 260 ASN C C 1
ATOM 6484 O O . ASN C 1 280 ? 51.213 -19.031 -15.627 1.00 49.19 260 ASN C O 1
ATOM 6489 N N . LEU C 1 281 ? 50.584 -16.866 -15.620 1.00 53.89 261 LEU C N 1
ATOM 6490 C CA . LEU C 1 281 ? 50.540 -16.751 -17.077 1.00 55.24 261 LEU C CA 1
ATOM 6491 C C . LEU C 1 281 ? 51.935 -16.815 -17.691 1.00 57.79 261 LEU C C 1
ATOM 6492 O O . LEU C 1 281 ? 52.161 -17.576 -18.633 1.00 57.05 261 LEU C O 1
ATOM 6497 N N . ARG C 1 282 ? 52.855 -16.018 -17.148 1.00 61.19 262 ARG C N 1
ATOM 6498 C CA . ARG C 1 282 ? 54.263 -15.995 -17.578 1.00 64.43 262 ARG C CA 1
ATOM 6499 C C . ARG C 1 282 ? 54.867 -17.405 -17.655 1.00 63.06 262 ARG C C 1
ATOM 6500 O O . ARG C 1 282 ? 55.562 -17.736 -18.615 1.00 64.69 262 ARG C O 1
ATOM 6508 N N . ASN C 1 283 ? 54.575 -18.228 -16.650 1.00 59.87 263 ASN C N 1
ATOM 6509 C CA . ASN C 1 283 ? 55.096 -19.589 -16.564 1.00 60.05 263 ASN C CA 1
ATOM 6510 C C . ASN C 1 283 ? 54.201 -20.643 -17.231 1.00 60.70 263 ASN C C 1
ATOM 6511 O O . ASN C 1 283 ? 54.414 -21.850 -17.047 1.00 59.22 263 ASN C O 1
ATOM 6516 N N . SER C 1 284 ? 53.207 -20.196 -17.997 1.00 58.08 264 SER C N 1
ATOM 6517 C CA . SER C 1 284 ? 52.220 -21.092 -18.587 1.00 56.53 264 SER C CA 1
ATOM 6518 C C . SER C 1 284 ? 52.648 -21.482 -19.987 1.00 57.52 264 SER C C 1
ATOM 6519 O O . SER C 1 284 ? 53.539 -20.859 -20.566 1.00 57.51 264 SER C O 1
ATOM 6522 N N . VAL C 1 285 ? 51.976 -22.490 -20.537 1.00 57.09 265 VAL C N 1
ATOM 6523 C CA . VAL C 1 285 ? 52.176 -22.902 -21.934 1.00 57.40 265 VAL C CA 1
ATOM 6524 C C . VAL C 1 285 ? 51.261 -22.156 -22.921 1.00 57.37 265 VAL C C 1
ATOM 6525 O O . VAL C 1 285 ? 51.167 -22.533 -24.093 1.00 56.18 265 VAL C O 1
ATOM 6529 N N . ILE C 1 286 ? 50.603 -21.092 -22.462 1.00 58.70 266 ILE C N 1
ATOM 6530 C CA . ILE C 1 286 ? 49.633 -20.385 -23.295 1.00 58.86 266 ILE C CA 1
ATOM 6531 C C . ILE C 1 286 ? 50.345 -19.484 -24.304 1.00 56.08 266 ILE C C 1
ATOM 6532 O O . ILE C 1 286 ? 51.115 -18.603 -23.934 1.00 56.95 266 ILE C O 1
ATOM 6537 N N . ASP C 1 287 ? 50.071 -19.713 -25.580 1.00 56.20 267 ASP C N 1
ATOM 6538 C CA . ASP C 1 287 ? 50.712 -18.962 -26.652 1.00 60.07 267 ASP C CA 1
ATOM 6539 C C . ASP C 1 287 ? 50.290 -17.495 -26.657 1.00 62.23 267 ASP C C 1
ATOM 6540 O O . ASP C 1 287 ? 51.118 -16.611 -26.882 1.00 63.40 267 ASP C O 1
ATOM 6545 N N . GLU C 1 288 ? 49.007 -17.235 -26.415 1.00 61.20 268 GLU C N 1
ATOM 6546 C CA . GLU C 1 288 ? 48.534 -15.863 -26.290 1.00 60.44 268 GLU C CA 1
ATOM 6547 C C . GLU C 1 288 ? 47.268 -15.775 -25.444 1.00 57.39 268 GLU C C 1
ATOM 6548 O O . GLU C 1 288 ? 46.426 -16.674 -25.463 1.00 53.17 268 GLU C O 1
ATOM 6554 N N . VAL C 1 289 ? 47.164 -14.682 -24.695 1.00 54.33 269 VAL C N 1
ATOM 6555 C CA . VAL C 1 289 ? 46.005 -14.394 -23.865 1.00 52.66 269 VAL C CA 1
ATOM 6556 C C . VAL C 1 289 ? 45.396 -13.090 -24.364 1.00 50.09 269 VAL C C 1
ATOM 6557 O O . VAL C 1 289 ? 46.085 -12.071 -24.428 1.00 49.21 269 VAL C O 1
ATOM 6561 N N . VAL C 1 290 ? 44.115 -13.129 -24.728 1.00 48.29 270 VAL C N 1
ATOM 6562 C CA . VAL C 1 290 ? 43.430 -11.963 -25.283 1.00 47.86 270 VAL C CA 1
ATOM 6563 C C . VAL C 1 290 ? 42.218 -11.604 -24.425 1.00 46.11 270 VAL C C 1
ATOM 6564 O O . VAL C 1 290 ? 41.319 -12.423 -24.232 1.00 44.84 270 VAL C O 1
ATOM 6568 N N . VAL C 1 291 ? 42.205 -10.371 -23.925 1.00 43.23 271 VAL C N 1
ATOM 6569 C CA . VAL C 1 291 ? 41.176 -9.911 -23.006 1.00 44.61 271 VAL C CA 1
ATOM 6570 C C . VAL C 1 291 ? 40.579 -8.584 -23.438 1.00 45.91 271 VAL C C 1
ATOM 6571 O O . VAL C 1 291 ? 41.161 -7.857 -24.241 1.00 47.64 271 VAL C O 1
ATOM 6575 N N . CYS C 1 292 ? 39.412 -8.270 -22.888 1.00 45.45 272 CYS C N 1
ATOM 6576 C CA . CYS C 1 292 ? 38.762 -6.998 -23.165 1.00 46.33 272 CYS C CA 1
ATOM 6577 C C . CYS C 1 292 ? 39.162 -5.995 -22.101 1.00 44.95 272 CYS C C 1
ATOM 6578 O O . CYS C 1 292 ? 39.817 -6.365 -21.130 1.00 43.89 272 CYS C O 1
ATOM 6581 N N . ASP C 1 293 ? 38.757 -4.738 -22.288 1.00 44.48 273 ASP C N 1
ATOM 6582 C CA . ASP C 1 293 ? 39.193 -3.626 -21.429 1.00 44.11 273 ASP C CA 1
ATOM 6583 C C . ASP C 1 293 ? 38.158 -3.151 -20.390 1.00 43.13 273 ASP C C 1
ATOM 6584 O O . ASP C 1 293 ? 38.070 -1.957 -20.105 1.00 45.33 273 ASP C O 1
ATOM 6589 N N . THR C 1 294 ? 37.400 -4.084 -19.816 1.00 41.92 274 THR C N 1
ATOM 6590 C CA . THR C 1 294 ? 36.443 -3.779 -18.742 1.00 41.58 274 THR C CA 1
ATOM 6591 C C . THR C 1 294 ? 37.137 -3.489 -17.400 1.00 42.17 274 THR C C 1
ATOM 6592 O O . THR C 1 294 ? 36.555 -2.876 -16.507 1.00 43.74 274 THR C O 1
ATOM 6596 N N . ILE C 1 295 ? 38.372 -3.956 -17.261 1.00 42.33 275 ILE C N 1
ATOM 6597 C CA . ILE C 1 295 ? 39.180 -3.732 -16.071 1.00 42.38 275 ILE C CA 1
ATOM 6598 C C . ILE C 1 295 ? 40.566 -3.295 -16.543 1.00 41.87 275 ILE C C 1
ATOM 6599 O O . ILE C 1 295 ? 41.138 -3.944 -17.416 1.00 42.33 275 ILE C O 1
ATOM 6604 N N . PRO C 1 296 ? 41.118 -2.210 -15.974 1.00 44.31 276 PRO C N 1
ATOM 6605 C CA . PRO C 1 296 ? 42.474 -1.825 -16.392 1.00 46.22 276 PRO C CA 1
ATOM 6606 C C . PRO C 1 296 ? 43.495 -2.873 -15.964 1.00 47.78 276 PRO C C 1
ATOM 6607 O O . PRO C 1 296 ? 43.345 -3.472 -14.893 1.00 44.99 276 PRO C O 1
ATOM 6611 N N . LEU C 1 297 ? 44.511 -3.096 -16.797 1.00 47.72 277 LEU C N 1
ATOM 6612 C CA . LEU C 1 297 ? 45.535 -4.097 -16.497 1.00 49.14 277 LEU C CA 1
ATOM 6613 C C . LEU C 1 297 ? 46.536 -3.585 -15.471 1.00 49.04 277 LEU C C 1
ATOM 6614 O O . LEU C 1 297 ? 46.908 -2.414 -15.486 1.00 50.07 277 LEU C O 1
ATOM 6619 N N . SER C 1 298 ? 46.959 -4.471 -14.574 1.00 49.89 278 SER C N 1
ATOM 6620 C CA . SER C 1 298 ? 48.053 -4.172 -13.653 1.00 51.97 278 SER C CA 1
ATOM 6621 C C . SER C 1 298 ? 49.372 -4.019 -14.416 1.00 52.13 278 SER C C 1
ATOM 6622 O O . SER C 1 298 ? 49.521 -4.497 -15.548 1.00 49.07 278 SER C O 1
ATOM 6625 N N . ASP C 1 299 ? 50.323 -3.344 -13.783 1.00 55.70 279 ASP C N 1
ATOM 6626 C CA . ASP C 1 299 ? 51.661 -3.185 -14.342 1.00 56.68 279 ASP C CA 1
ATOM 6627 C C . ASP C 1 299 ? 52.347 -4.537 -14.526 1.00 55.71 279 ASP C C 1
ATOM 6628 O O . ASP C 1 299 ? 53.036 -4.756 -15.523 1.00 53.86 279 ASP C O 1
ATOM 6633 N N . GLU C 1 300 ? 52.138 -5.441 -13.570 1.00 54.72 280 GLU C N 1
ATOM 6634 C CA . GLU C 1 300 ? 52.672 -6.798 -13.650 1.00 56.17 280 GLU C CA 1
ATOM 6635 C C . GLU C 1 300 ? 52.203 -7.514 -14.928 1.00 55.64 280 GLU C C 1
ATOM 6636 O O . GLU C 1 300 ? 52.960 -8.272 -15.537 1.00 57.01 280 GLU C O 1
ATOM 6642 N N . ILE C 1 301 ? 50.958 -7.267 -15.325 1.00 52.82 281 ILE C N 1
ATOM 6643 C CA . ILE C 1 301 ? 50.373 -7.903 -16.507 1.00 51.36 281 ILE C CA 1
ATOM 6644 C C . ILE C 1 301 ? 50.801 -7.224 -17.800 1.00 49.60 281 ILE C C 1
ATOM 6645 O O . ILE C 1 301 ? 51.036 -7.896 -18.802 1.00 46.63 281 ILE C O 1
ATOM 6650 N N . LYS C 1 302 ? 50.890 -5.898 -17.775 1.00 51.87 282 LYS C N 1
ATOM 6651 C CA . LYS C 1 302 ? 51.359 -5.123 -18.929 1.00 54.35 282 LYS C CA 1
ATOM 6652 C C . LYS C 1 302 ? 52.784 -5.490 -19.341 1.00 54.96 282 LYS C C 1
ATOM 6653 O O . LYS C 1 302 ? 53.190 -5.259 -20.481 1.00 54.41 282 LYS C O 1
ATOM 6659 N N . SER C 1 303 ? 53.547 -6.055 -18.413 1.00 56.13 283 SER C N 1
ATOM 6660 C CA . SER C 1 303 ? 54.916 -6.437 -18.714 1.00 60.03 283 SER C CA 1
ATOM 6661 C C . SER C 1 303 ? 55.012 -7.791 -19.448 1.00 58.77 283 SER C C 1
ATOM 6662 O O . SER C 1 303 ? 56.096 -8.160 -19.893 1.00 60.21 283 SER C O 1
ATOM 6665 N N . LEU C 1 304 ? 53.897 -8.515 -19.590 1.00 55.66 284 LEU C N 1
ATOM 6666 C CA . LEU C 1 304 ? 53.910 -9.795 -20.307 1.00 57.96 284 LEU C CA 1
ATOM 6667 C C . LEU C 1 304 ? 53.811 -9.590 -21.824 1.00 58.80 284 LEU C C 1
ATOM 6668 O O . LEU C 1 304 ? 52.983 -8.815 -22.299 1.00 57.51 284 LEU C O 1
ATOM 6673 N N . PRO C 1 305 ? 54.650 -10.300 -22.592 1.00 60.37 285 PRO C N 1
ATOM 6674 C CA . PRO C 1 305 ? 54.661 -10.110 -24.041 1.00 60.66 285 PRO C CA 1
ATOM 6675 C C . PRO C 1 305 ? 53.426 -10.683 -24.737 1.00 60.08 285 PRO C C 1
ATOM 6676 O O . PRO C 1 305 ? 53.010 -10.158 -25.773 1.00 60.76 285 PRO C O 1
ATOM 6680 N N . ASN C 1 306 ? 52.843 -11.736 -24.164 1.00 58.30 286 ASN C N 1
ATOM 6681 C CA . ASN C 1 306 ? 51.768 -12.491 -24.820 1.00 58.52 286 ASN C CA 1
ATOM 6682 C C . ASN C 1 306 ? 50.351 -12.222 -24.275 1.00 57.74 286 ASN C C 1
ATOM 6683 O O . ASN C 1 306 ? 49.451 -13.055 -24.427 1.00 59.95 286 ASN C O 1
ATOM 6688 N N . VAL C 1 307 ? 50.153 -11.065 -23.650 1.00 56.05 287 VAL C N 1
ATOM 6689 C CA . VAL C 1 307 ? 48.820 -10.633 -23.226 1.00 58.25 287 VAL C CA 1
ATOM 6690 C C . VAL C 1 307 ? 48.405 -9.416 -24.041 1.00 56.03 287 VAL C C 1
ATOM 6691 O O . VAL C 1 307 ? 49.109 -8.412 -24.049 1.00 56.23 287 VAL C O 1
ATOM 6695 N N . ARG C 1 308 ? 47.256 -9.507 -24.706 1.00 55.84 288 ARG C N 1
ATOM 6696 C CA . ARG C 1 308 ? 46.800 -8.467 -25.633 1.00 56.04 288 ARG C CA 1
ATOM 6697 C C . ARG C 1 308 ? 45.366 -8.032 -25.311 1.00 54.18 288 ARG C C 1
ATOM 6698 O O . ARG C 1 308 ? 44.557 -8.833 -24.839 1.00 50.55 288 ARG C O 1
ATOM 6706 N N . THR C 1 309 ? 45.069 -6.763 -25.593 1.00 55.63 289 THR C N 1
ATOM 6707 C CA . THR C 1 309 ? 43.820 -6.110 -25.184 1.00 56.14 289 THR C CA 1
ATOM 6708 C C . THR C 1 309 ? 42.940 -5.654 -26.363 1.00 54.85 289 THR C C 1
ATOM 6709 O O . THR C 1 309 ? 43.428 -5.048 -27.318 1.00 55.56 289 THR C O 1
ATOM 6713 N N . LEU C 1 310 ? 41.637 -5.922 -26.256 1.00 52.99 290 LEU C N 1
ATOM 6714 C CA . LEU C 1 310 ? 40.636 -5.475 -27.226 1.00 50.32 290 LEU C CA 1
ATOM 6715 C C . LEU C 1 310 ? 39.665 -4.516 -26.560 1.00 48.54 290 LEU C C 1
ATOM 6716 O O . LEU C 1 310 ? 39.226 -4.769 -25.443 1.00 50.12 290 LEU C O 1
ATOM 6721 N N . THR C 1 311 ? 39.298 -3.434 -27.243 1.00 46.17 291 THR C N 1
ATOM 6722 C CA . THR C 1 311 ? 38.376 -2.467 -26.650 1.00 45.45 291 THR C CA 1
ATOM 6723 C C . THR C 1 311 ? 36.906 -2.812 -26.907 1.00 46.32 291 THR C C 1
ATOM 6724 O O . THR C 1 311 ? 36.529 -3.172 -28.027 1.00 47.26 291 THR C O 1
ATOM 6728 N N . LEU C 1 312 ? 36.089 -2.713 -25.855 1.00 45.10 292 LEU C N 1
ATOM 6729 C CA . LEU C 1 312 ? 34.638 -2.770 -25.996 1.00 44.89 292 LEU C CA 1
ATOM 6730 C C . LEU C 1 312 ? 34.040 -1.362 -26.044 1.00 44.65 292 LEU C C 1
ATOM 6731 O O . LEU C 1 312 ? 32.823 -1.208 -26.030 1.00 46.94 292 LEU C O 1
ATOM 6736 N N . SER C 1 313 ? 34.883 -0.333 -26.110 1.00 42.91 293 SER C N 1
ATOM 6737 C CA . SER C 1 313 ? 34.387 1.039 -26.129 1.00 44.54 293 SER C CA 1
ATOM 6738 C C . SER C 1 313 ? 33.461 1.286 -27.324 1.00 45.15 293 SER C C 1
ATOM 6739 O O . SER C 1 313 ? 32.569 2.130 -27.250 1.00 45.00 293 SER C O 1
ATOM 6742 N N . GLY C 1 314 ? 33.669 0.551 -28.419 1.00 46.67 294 GLY C N 1
ATOM 6743 C CA . GLY C 1 314 ? 32.760 0.604 -29.569 1.00 45.62 294 GLY C CA 1
ATOM 6744 C C . GLY C 1 314 ? 31.388 0.046 -29.240 1.00 45.16 294 GLY C C 1
ATOM 6745 O O . GLY C 1 314 ? 30.370 0.678 -29.480 1.00 45.94 294 GLY C O 1
ATOM 6746 N N . MET C 1 315 ? 31.364 -1.149 -28.676 1.00 47.23 295 MET C N 1
ATOM 6747 C CA . MET C 1 315 ? 30.115 -1.768 -28.268 1.00 48.62 295 MET C CA 1
ATOM 6748 C C . MET C 1 315 ? 29.358 -0.918 -27.245 1.00 47.40 295 MET C C 1
ATOM 6749 O O . MET C 1 315 ? 28.142 -0.706 -27.386 1.00 44.82 295 MET C O 1
ATOM 6754 N N . LEU C 1 316 ? 30.069 -0.429 -26.228 1.00 43.59 296 LEU C N 1
ATOM 6755 C CA . LEU C 1 316 ? 29.422 0.296 -25.136 1.00 44.60 296 LEU C CA 1
ATOM 6756 C C . LEU C 1 316 ? 28.937 1.678 -25.571 1.00 43.59 296 LEU C C 1
ATOM 6757 O O . LEU C 1 316 ? 27.898 2.150 -25.103 1.00 40.65 296 LEU C O 1
ATOM 6762 N N . ALA C 1 317 ? 29.683 2.323 -26.461 1.00 43.25 297 ALA C N 1
ATOM 6763 C CA . ALA C 1 317 ? 29.254 3.604 -27.015 1.00 45.15 297 ALA C CA 1
ATOM 6764 C C . ALA C 1 317 ? 27.931 3.452 -27.765 1.00 45.18 297 ALA C C 1
ATOM 6765 O O . ALA C 1 317 ? 27.036 4.282 -27.614 1.00 45.83 297 ALA C O 1
ATOM 6767 N N . GLU C 1 318 ? 27.806 2.392 -28.561 1.00 45.20 298 GLU C N 1
ATOM 6768 C CA . GLU C 1 318 ? 26.588 2.170 -29.340 1.00 47.93 298 GLU C CA 1
ATOM 6769 C C . GLU C 1 318 ? 25.428 1.799 -28.426 1.00 45.32 298 GLU C C 1
ATOM 6770 O O . GLU C 1 318 ? 24.309 2.286 -28.602 1.00 44.40 298 GLU C O 1
ATOM 6776 N N . ALA C 1 319 ? 25.695 0.936 -27.450 1.00 44.11 299 ALA C N 1
ATOM 6777 C CA . ALA C 1 319 ? 24.676 0.571 -26.477 1.00 43.16 299 ALA C CA 1
ATOM 6778 C C . ALA C 1 319 ? 24.173 1.834 -25.783 1.00 42.26 299 ALA C C 1
ATOM 6779 O O . ALA C 1 319 ? 22.972 2.031 -25.656 1.00 42.84 299 ALA C O 1
ATOM 6781 N N . ILE C 1 320 ? 25.090 2.694 -25.352 1.00 41.90 300 ILE C N 1
ATOM 6782 C CA . ILE C 1 320 ? 24.704 3.963 -24.732 1.00 43.81 300 ILE C CA 1
ATOM 6783 C C . ILE C 1 320 ? 23.935 4.857 -25.708 1.00 45.25 300 ILE C C 1
ATOM 6784 O O . ILE C 1 320 ? 22.937 5.476 -25.331 1.00 45.09 300 ILE C O 1
ATOM 6789 N N . ARG C 1 321 ? 24.398 4.925 -26.955 1.00 47.77 301 ARG C N 1
ATOM 6790 C CA . ARG C 1 321 ? 23.732 5.742 -27.979 1.00 48.08 301 ARG C CA 1
ATOM 6791 C C . ARG C 1 321 ? 22.286 5.289 -28.148 1.00 47.06 301 ARG C C 1
ATOM 6792 O O . ARG C 1 321 ? 21.368 6.113 -28.172 1.00 47.51 301 ARG C O 1
ATOM 6800 N N . ARG C 1 322 ? 22.094 3.976 -28.241 1.00 43.52 302 ARG C N 1
ATOM 6801 C CA . ARG C 1 322 ? 20.761 3.393 -28.385 1.00 44.72 302 ARG C CA 1
ATOM 6802 C C . ARG C 1 322 ? 19.866 3.648 -27.188 1.00 44.35 302 ARG C C 1
ATOM 6803 O O . ARG C 1 322 ? 18.691 3.976 -27.363 1.00 45.30 302 ARG C O 1
ATOM 6811 N N . ILE C 1 323 ? 20.408 3.494 -25.979 1.00 43.69 303 ILE C N 1
ATOM 6812 C CA . ILE C 1 323 ? 19.629 3.772 -24.770 1.00 42.53 303 ILE C CA 1
ATOM 6813 C C . ILE C 1 323 ? 19.123 5.211 -24.802 1.00 43.24 303 ILE C C 1
ATOM 6814 O O . ILE C 1 323 ? 17.932 5.445 -24.596 1.00 41.90 303 ILE C O 1
ATOM 6819 N N . SER C 1 324 ? 20.006 6.166 -25.086 1.00 44.51 304 SER C N 1
ATOM 6820 C CA . SER C 1 324 ? 19.613 7.585 -25.041 1.00 48.65 304 SER C CA 1
ATOM 6821 C C . SER C 1 324 ? 18.643 7.973 -26.160 1.00 47.23 304 SER C C 1
ATOM 6822 O O . SER C 1 324 ? 17.776 8.801 -25.952 1.00 47.27 304 SER C O 1
ATOM 6825 N N . ASN C 1 325 ? 18.770 7.353 -27.327 1.00 53.12 305 ASN C N 1
ATOM 6826 C CA . ASN C 1 325 ? 17.828 7.587 -28.431 1.00 55.36 305 ASN C CA 1
ATOM 6827 C C . ASN C 1 325 ? 16.592 6.681 -28.426 1.00 53.58 305 ASN C C 1
ATOM 6828 O O . ASN C 1 325 ? 15.813 6.711 -29.373 1.00 52.93 305 ASN C O 1
ATOM 6833 N N . GLU C 1 326 ? 16.408 5.887 -27.373 1.00 52.57 306 GLU C N 1
ATOM 6834 C CA . GLU C 1 326 ? 15.253 4.991 -27.261 1.00 53.44 306 GLU C CA 1
ATOM 6835 C C . GLU C 1 326 ? 15.197 3.966 -28.402 1.00 51.00 306 GLU C C 1
ATOM 6836 O O . GLU C 1 326 ? 14.115 3.567 -28.833 1.00 48.43 306 GLU C O 1
ATOM 6842 N N . GLU C 1 327 ? 16.364 3.544 -28.884 1.00 50.23 307 GLU C N 1
ATOM 6843 C CA . GLU C 1 327 ? 16.443 2.522 -29.931 1.00 54.24 307 GLU C CA 1
ATOM 6844 C C . GLU C 1 327 ? 16.579 1.130 -29.328 1.00 50.87 307 GLU C C 1
ATOM 6845 O O . GLU C 1 327 ? 17.064 0.979 -28.215 1.00 50.20 307 GLU C O 1
ATOM 6851 N N . SER C 1 328 ? 16.155 0.124 -30.087 1.00 53.40 308 SER C N 1
ATOM 6852 C CA . SER C 1 328 ? 16.205 -1.269 -29.656 1.00 53.28 308 SER C CA 1
ATOM 6853 C C . SER C 1 328 ? 17.618 -1.689 -29.274 1.00 55.58 308 SER C C 1
ATOM 6854 O O . SER C 1 328 ? 18.553 -1.478 -30.032 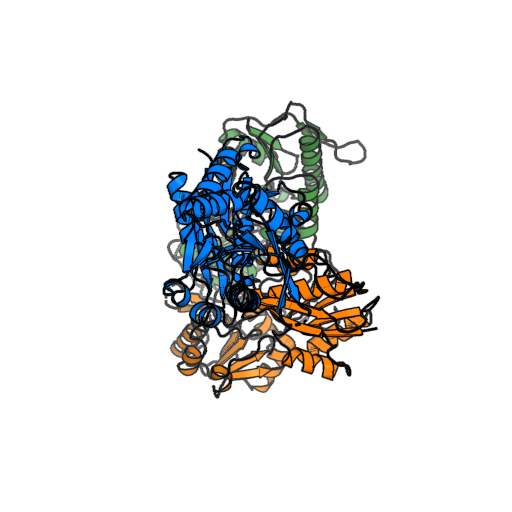1.00 56.26 308 SER C O 1
ATOM 6857 N N . ILE C 1 329 ? 17.754 -2.272 -28.089 1.00 59.74 309 ILE C N 1
ATOM 6858 C CA . ILE C 1 329 ? 19.013 -2.855 -27.637 1.00 63.98 309 ILE C CA 1
ATOM 6859 C C . ILE C 1 329 ? 19.146 -4.285 -28.145 1.00 64.00 309 ILE C C 1
ATOM 6860 O O . ILE C 1 329 ? 20.253 -4.740 -28.405 1.00 60.25 309 ILE C O 1
ATOM 6865 N N . SER C 1 330 ? 18.020 -4.986 -28.286 1.00 69.36 310 SER C N 1
ATOM 6866 C CA . SER C 1 330 ? 18.002 -6.360 -28.811 1.00 72.60 310 SER C CA 1
ATOM 6867 C C . SER C 1 330 ? 18.839 -6.496 -30.076 1.00 70.46 310 SER C C 1
ATOM 6868 O O . SER C 1 330 ? 19.553 -7.481 -30.255 1.00 68.99 310 SER C O 1
ATOM 6871 N N . ALA C 1 331 ? 18.754 -5.483 -30.935 1.00 69.79 311 ALA C N 1
ATOM 6872 C CA . ALA C 1 331 ? 19.502 -5.423 -32.196 1.00 71.14 311 ALA C CA 1
ATOM 6873 C C . ALA C 1 331 ? 21.026 -5.530 -32.051 1.00 68.60 311 ALA C C 1
ATOM 6874 O O . ALA C 1 331 ? 21.734 -5.695 -33.040 1.00 72.04 311 ALA C O 1
ATOM 6876 N N . MET C 1 332 ? 21.522 -5.438 -30.823 1.00 70.19 312 MET C N 1
ATOM 6877 C CA . MET C 1 332 ? 22.953 -5.384 -30.534 1.00 67.02 312 MET C CA 1
ATOM 6878 C C . MET C 1 332 ? 23.603 -6.754 -30.306 1.00 65.76 312 MET C C 1
ATOM 6879 O O . MET C 1 332 ? 24.805 -6.834 -30.029 1.00 65.28 312 MET C O 1
ATOM 6884 N N . PHE C 1 333 ? 22.824 -7.830 -30.404 1.00 63.37 313 PHE C N 1
ATOM 6885 C CA . PHE C 1 333 ? 23.326 -9.169 -30.088 1.00 62.10 313 PHE C CA 1
ATOM 6886 C C . PHE C 1 333 ? 23.438 -10.041 -31.337 1.00 62.95 313 PHE C C 1
ATOM 6887 O O . PHE C 1 333 ? 22.530 -10.065 -32.167 1.00 64.64 313 PHE C O 1
#

Radius of gyration: 31.48 Å; Cα contacts (8 Å, |Δi|>4): 2124; chains: 3; bounding box: 104×74×57 Å

Nearest PDB structures (foldseek):
  6asv-assembly1_A  TM=1.003E+00  e=3.048E-58  Escherichia coli O157:H7
  7xmu-assembly1_A  TM=9.945E-01  e=7.898E-53  Escherichia coli str. K-12 substr. MG1655
  3dah-assembly1_C  TM=9.828E-01  e=7.929E-40  Burkholderia pseudomallei 1710b
  7yk1-assembly1_D  TM=9.657E-01  e=8.459E-34  Homo sapiens
  2c4k-assembly3_C  TM=9.476E-01  e=3.903E-30  Homo sapiens

InterPro domains:
  IPR000836 Phosphoribosyltransferase domain [cd06223] (149-274)
  IPR000842 Phosphoribosyl pyrophosphate synthetase, conserved site [PS00114] (129-144)
  IPR005946 Ribose-phosphate pyrophosphokinase [PF14572] (204-313)
  IPR005946 Ribose-phosphate pyrophosphokinase [PTHR10210] (1-315)
  IPR005946 Ribose-phosphate pyrophosphokinase [TIGR01251] (4-314)
  IPR029057 Phosphoribosyltransferase-like [G3DSA:3.40.50.2020] (7-305)
  IPR029057 Phosphoribosyltransferase-like [G3DSA:3.40.50.2020] (148-290)
  IPR029057 Phosphoribosyltransferase-like [SSF53271] (69-306)
  IPR029099 Ribose-phosphate pyrophosphokinase, N-terminal domain [PF13793] (4-121)
  IPR037515 Ribose-phosphate pyrophosphokinase, bacterial-type [MF_00583_B] (4-314)

B-factor: mean 52.83, std 12.33, range [31.08, 135.04]

CATH classification: 3.40.50.2020 (+1 more: 3.40.50.2020)

GO terms:
  GO:0004749 ribose phosphate diphosphokinase activity (F, EXP)
  GO:0005515 protein binding (F, IPI)
  GO:0000287 magnesium ion binding (F, IDA)
  GO:0004749 ribose phosphate diphosphokinase activity (F, IDA)
  GO:0005829 cytosol (C, IDA)
  GO:0034214 protein hexamerization (P, IDA)
  GO:0042301 phosphate ion binding (F, IDA)
  GO:0042802 identical protein binding (F, IDA)
  GO:0043531 ADP binding (F, IDA)
  GO:0006015 5-phosphoribose 1-diphosphate biosynthetic process (P, IMP)

Organism: Escherichia coli (strain K12) (NCBI:txid83333)